Protein AF-0000000081292220 (afdb_homodimer)

Structure (mmCIF, N/CA/C/O backbone):
data_AF-0000000081292220-model_v1
#
loop_
_entity.id
_entity.type
_entity.pdbx_description
1 polymer 'non-specific serine/threonine protein kinase'
#
loop_
_atom_site.group_PDB
_atom_site.id
_atom_site.type_symbol
_atom_site.label_atom_id
_atom_site.label_alt_id
_atom_site.label_comp_id
_atom_site.label_asym_id
_atom_site.label_entity_id
_atom_site.label_seq_id
_atom_site.pdbx_PDB_ins_code
_atom_site.Cartn_x
_atom_site.Cartn_y
_atom_site.Cartn_z
_atom_site.occupancy
_atom_site.B_iso_or_equiv
_atom_site.auth_seq_id
_atom_site.auth_comp_id
_atom_site.auth_asym_id
_atom_site.auth_atom_id
_atom_site.pdbx_PDB_model_num
ATOM 1 N N . MET A 1 1 ? -7.238 47.625 -25.672 1 26.56 1 MET A N 1
ATOM 2 C CA . MET A 1 1 ? -6.543 46.656 -26.547 1 26.56 1 MET A CA 1
ATOM 3 C C . MET A 1 1 ? -5.051 46.625 -26.234 1 26.56 1 MET A C 1
ATOM 5 O O . MET A 1 1 ? -4.406 45.594 -26.391 1 26.56 1 MET A O 1
ATOM 9 N N . ASP A 1 2 ? -4.488 47.875 -25.969 1 30.44 2 ASP A N 1
ATOM 10 C CA . ASP A 1 2 ? -3.078 48.25 -25.922 1 30.44 2 ASP A CA 1
ATOM 11 C C . ASP A 1 2 ? -2.414 47.719 -24.656 1 30.44 2 ASP A C 1
ATOM 13 O O . ASP A 1 2 ? -1.215 47.438 -24.656 1 30.44 2 ASP A O 1
ATOM 17 N N . HIS A 1 3 ? -3.156 47.75 -23.5 1 32.31 3 HIS A N 1
ATOM 18 C CA . HIS A 1 3 ? -2.537 47.469 -22.203 1 32.31 3 HIS A CA 1
ATOM 19 C C . HIS A 1 3 ? -2.23 46 -22.062 1 32.31 3 HIS A C 1
ATOM 21 O O . HIS A 1 3 ? -1.548 45.594 -21.109 1 32.31 3 HIS A O 1
ATOM 27 N N . ARG A 1 4 ? -3.016 45.125 -22.734 1 36.66 4 ARG A N 1
ATOM 28 C CA . ARG A 1 4 ? -2.902 43.656 -22.656 1 36.66 4 ARG A CA 1
ATOM 29 C C . ARG A 1 4 ? -1.646 43.156 -23.375 1 36.66 4 ARG A C 1
ATOM 31 O O . ARG A 1 4 ? -1.146 42.094 -23.078 1 36.66 4 ARG A O 1
ATOM 38 N N . GLU A 1 5 ? -1.181 43.844 -24.422 1 33.72 5 GLU A N 1
ATOM 39 C CA . GLU A 1 5 ? 0 43.469 -25.203 1 33.72 5 GLU A CA 1
ATOM 40 C C . GLU A 1 5 ? 1.273 43.656 -24.375 1 33.72 5 GLU A C 1
ATOM 42 O O . GLU A 1 5 ? 2.205 42.844 -24.5 1 33.72 5 GLU A O 1
ATOM 47 N N . LYS A 1 6 ? 1.284 44.688 -23.547 1 36.56 6 LYS A N 1
ATOM 48 C CA . LYS A 1 6 ? 2.492 45 -22.781 1 36.56 6 LYS A CA 1
ATOM 49 C C . LYS A 1 6 ? 2.754 43.938 -21.719 1 36.56 6 LYS A C 1
ATOM 51 O O . LYS A 1 6 ? 3.904 43.562 -21.469 1 36.56 6 LYS A O 1
ATOM 56 N N . GLU A 1 7 ? 1.639 43.375 -21.203 1 33.91 7 GLU A N 1
ATOM 57 C CA . GLU A 1 7 ? 1.784 42.344 -20.172 1 33.91 7 GLU A CA 1
ATOM 58 C C . GLU A 1 7 ? 2.312 41.031 -20.75 1 33.91 7 GLU A C 1
ATOM 60 O O . GLU A 1 7 ? 3.096 40.344 -20.094 1 33.91 7 GLU A O 1
ATOM 65 N N . SER A 1 8 ? 1.953 40.75 -22.016 1 35.5 8 SER A N 1
ATOM 66 C CA . SER A 1 8 ? 2.424 39.531 -22.656 1 35.5 8 SER A CA 1
ATOM 67 C C . SER A 1 8 ? 3.918 39.594 -22.953 1 35.5 8 SER A C 1
ATOM 69 O O . SER A 1 8 ? 4.637 38.625 -22.766 1 35.5 8 SER A O 1
ATOM 71 N N . ASP A 1 9 ? 4.375 40.781 -23.484 1 32.97 9 ASP A N 1
ATOM 72 C CA . ASP A 1 9 ? 5.789 40.938 -23.828 1 32.97 9 ASP A CA 1
ATOM 73 C C . ASP A 1 9 ? 6.664 40.875 -22.578 1 32.97 9 ASP A C 1
ATOM 75 O O . ASP A 1 9 ? 7.762 40.312 -22.609 1 32.97 9 ASP A O 1
ATOM 79 N N . LEU A 1 10 ? 6.137 41.375 -21.469 1 30.64 10 LEU A N 1
ATOM 80 C CA . LEU A 1 10 ? 6.895 41.344 -20.234 1 30.64 10 LEU A CA 1
ATOM 81 C C . LEU A 1 10 ? 7.023 39.938 -19.703 1 30.64 10 LEU A C 1
ATOM 83 O O . LEU A 1 10 ? 8.094 39.531 -19.234 1 30.64 10 LEU A O 1
ATOM 87 N N . MET A 1 11 ? 6.016 39.125 -19.953 1 32.94 11 MET A N 1
ATOM 88 C CA . MET A 1 11 ? 6.098 37.719 -19.516 1 32.94 11 MET A CA 1
ATOM 89 C C . MET A 1 11 ? 7.098 36.938 -20.359 1 32.94 11 MET A C 1
ATOM 91 O O . MET A 1 11 ? 7.785 36.062 -19.859 1 32.94 11 MET A O 1
ATOM 95 N N . GLN A 1 12 ? 7.156 37.25 -21.703 1 35.12 12 GLN A N 1
ATOM 96 C CA . GLN A 1 12 ? 8.133 36.562 -22.562 1 35.12 12 GLN A CA 1
ATOM 97 C C . GLN A 1 12 ? 9.555 36.969 -22.188 1 35.12 12 GLN A C 1
ATOM 99 O O . GLN A 1 12 ? 10.461 36.125 -22.203 1 35.12 12 GLN A O 1
ATOM 104 N N . PHE A 1 13 ? 9.789 38.25 -21.828 1 30.44 13 PHE A N 1
ATOM 105 C CA . PHE A 1 13 ? 11.117 38.688 -21.422 1 30.44 13 PHE A CA 1
ATOM 106 C C . PHE A 1 13 ? 11.547 38.031 -20.125 1 30.44 13 PHE A C 1
ATOM 108 O O . PHE A 1 13 ? 12.664 37.531 -20.016 1 30.44 13 PHE A O 1
ATOM 115 N N . PHE A 1 14 ? 10.594 37.844 -19.25 1 32.25 14 PHE A N 1
ATOM 116 C CA . PHE A 1 14 ? 11 37.219 -17.984 1 32.25 14 PHE A CA 1
ATOM 117 C C . PHE A 1 14 ? 11.297 35.75 -18.172 1 32.25 14 PHE A C 1
ATOM 119 O O . PHE A 1 14 ? 12.227 35.219 -17.547 1 32.25 14 PHE A O 1
ATOM 126 N N . THR A 1 15 ? 10.656 35.094 -19.094 1 34.84 15 THR A N 1
ATOM 127 C CA . THR A 1 15 ? 11 33.688 -19.375 1 34.84 15 THR A CA 1
ATOM 128 C C . THR A 1 15 ? 12.383 33.594 -20.016 1 34.84 15 THR A C 1
ATOM 130 O O . THR A 1 15 ? 13.148 32.688 -19.719 1 34.84 15 THR A O 1
ATOM 133 N N . SER A 1 16 ? 12.734 34.5 -20.953 1 31.36 16 SER A N 1
ATOM 134 C CA . SER A 1 16 ? 14.039 34.469 -21.594 1 31.36 16 SER A CA 1
ATOM 135 C C . SER A 1 16 ? 15.156 34.781 -20.609 1 31.36 16 SER A C 1
ATOM 137 O O . SER A 1 16 ? 16.25 34.219 -20.688 1 31.36 16 SER A O 1
ATOM 139 N N . VAL A 1 17 ? 14.898 35.75 -19.719 1 32.59 17 VAL A N 1
ATOM 140 C CA . VAL A 1 17 ? 15.93 36.094 -18.75 1 32.59 17 VAL A CA 1
ATOM 141 C C . VAL A 1 17 ? 16.125 34.938 -17.766 1 32.59 17 VAL A C 1
ATOM 143 O O . VAL A 1 17 ? 17.25 34.625 -17.391 1 32.59 17 VAL A O 1
ATOM 146 N N . SER A 1 18 ? 14.992 34.25 -17.469 1 30.91 18 SER A N 1
ATOM 147 C CA . SER A 1 18 ? 15.148 33.094 -16.578 1 30.91 18 SER A CA 1
ATOM 148 C C . SER A 1 18 ? 16 32 -17.219 1 30.91 18 SER A C 1
ATOM 150 O O . SER A 1 18 ? 16.891 31.438 -16.578 1 30.91 18 SER A O 1
ATOM 152 N N . ASP A 1 19 ? 15.812 31.719 -18.453 1 33.75 19 ASP A N 1
ATOM 153 C CA . ASP A 1 19 ? 16.688 30.797 -19.172 1 33.75 19 ASP A CA 1
ATOM 154 C C . ASP A 1 19 ? 18.109 31.312 -19.234 1 33.75 19 ASP A C 1
ATOM 156 O O . ASP A 1 19 ? 19.078 30.547 -19.078 1 33.75 19 ASP A O 1
ATOM 160 N N . PHE A 1 20 ? 18.281 32.625 -19.531 1 30.41 20 PHE A N 1
ATOM 161 C CA . PHE A 1 20 ? 19.609 33.219 -19.625 1 30.41 20 PHE A CA 1
ATOM 162 C C . PHE A 1 20 ? 20.312 33.188 -18.281 1 30.41 20 PHE A C 1
ATOM 164 O O . PHE A 1 20 ? 21.5 32.812 -18.203 1 30.41 20 PHE A O 1
ATOM 171 N N . ILE A 1 21 ? 19.609 33.438 -17.266 1 30.31 21 ILE A N 1
ATOM 172 C CA . ILE A 1 21 ? 20.266 33.438 -15.969 1 30.31 21 ILE A CA 1
ATOM 173 C C . ILE A 1 21 ? 20.672 32 -15.594 1 30.31 21 ILE A C 1
ATOM 175 O O . ILE A 1 21 ? 21.75 31.781 -15.062 1 30.31 21 ILE A O 1
ATOM 179 N N . SER A 1 22 ? 19.922 31.016 -15.969 1 29.17 22 SER A N 1
ATOM 180 C CA . SER A 1 22 ? 20.359 29.641 -15.688 1 29.17 22 SER A CA 1
ATOM 181 C C . SER A 1 22 ? 21.672 29.328 -16.391 1 29.17 22 SER A C 1
ATOM 183 O O . SER A 1 22 ? 22.516 28.609 -15.852 1 29.17 22 SER A O 1
ATOM 185 N N . ASN A 1 23 ? 21.859 29.703 -17.609 1 28.3 23 ASN A N 1
ATOM 186 C CA . ASN A 1 23 ? 23.109 29.422 -18.312 1 28.3 23 ASN A CA 1
ATOM 187 C C . ASN A 1 23 ? 24.25 30.281 -17.781 1 28.3 23 ASN A C 1
ATOM 189 O O . ASN A 1 23 ? 25.406 29.859 -17.844 1 28.3 23 ASN A O 1
ATOM 193 N N . LEU A 1 24 ? 24.031 31.625 -17.672 1 26.72 24 LEU A N 1
ATOM 194 C CA . LEU A 1 24 ? 25.109 32.562 -17.328 1 26.72 24 LEU A CA 1
ATOM 195 C C . LEU A 1 24 ? 25.641 32.281 -15.93 1 26.72 24 LEU A C 1
ATOM 197 O O . LEU A 1 24 ? 26.797 32.562 -15.641 1 26.72 24 LEU A O 1
ATOM 201 N N . PHE A 1 25 ? 24.875 31.75 -15.031 1 27.98 25 PHE A N 1
ATOM 202 C CA . PHE A 1 25 ? 25.422 31.859 -13.688 1 27.98 25 PHE A CA 1
ATOM 203 C C . PHE A 1 25 ? 26.641 30.969 -13.516 1 27.98 25 PHE A C 1
ATOM 205 O O . PHE A 1 25 ? 27.141 30.797 -12.398 1 27.98 25 PHE A O 1
ATOM 212 N N . LEU A 1 26 ? 27.094 30.109 -14.398 1 26.58 26 LEU A N 1
ATOM 213 C CA . LEU A 1 26 ? 28.406 29.562 -14.07 1 26.58 26 LEU A CA 1
ATOM 214 C C . LEU A 1 26 ? 29.453 30.688 -14.023 1 26.58 26 LEU A C 1
ATOM 216 O O . LEU A 1 26 ? 30.359 30.656 -13.195 1 26.58 26 LEU A O 1
ATOM 220 N N . GLY A 1 27 ? 29.828 31.312 -15.266 1 23.42 27 GLY A N 1
ATOM 221 C CA . GLY A 1 27 ? 31.062 32.062 -15.398 1 23.42 27 GLY A CA 1
ATOM 222 C C . GLY A 1 27 ? 31.062 33.344 -14.578 1 23.42 27 GLY A C 1
ATOM 223 O O . GLY A 1 27 ? 31.812 33.469 -13.609 1 23.42 27 GLY A O 1
ATOM 224 N N . MET A 1 28 ? 31.344 34.656 -15.344 1 21.86 28 MET A N 1
ATOM 225 C CA . MET A 1 28 ? 31.844 35.969 -14.938 1 21.86 28 MET A CA 1
ATOM 226 C C . MET A 1 28 ? 30.812 36.719 -14.117 1 21.86 28 MET A C 1
ATOM 228 O O . MET A 1 28 ? 29.656 36.844 -14.531 1 21.86 28 MET A O 1
ATOM 232 N N . PHE A 1 29 ? 30.938 37.125 -12.852 1 27.16 29 PHE A N 1
ATOM 233 C CA . PHE A 1 29 ? 30.234 38.031 -11.953 1 27.16 29 PHE A CA 1
ATOM 234 C C . PHE A 1 29 ? 29.969 39.375 -12.625 1 27.16 29 PHE A C 1
ATOM 236 O O . PHE A 1 29 ? 29.578 40.344 -11.969 1 27.16 29 PHE A O 1
ATOM 243 N N . SER A 1 30 ? 30.156 39.688 -13.93 1 22.14 30 SER A N 1
ATOM 244 C CA . SER A 1 30 ? 30.328 41.156 -13.984 1 22.14 30 SER A CA 1
ATOM 245 C C . SER A 1 30 ? 29.125 41.875 -13.383 1 22.14 30 SER A C 1
ATOM 247 O O . SER A 1 30 ? 29.281 42.75 -12.539 1 22.14 30 SER A O 1
ATOM 249 N N . VAL A 1 31 ? 28.469 42.875 -14.195 1 23.42 31 VAL A N 1
ATOM 250 C CA . VAL A 1 31 ? 28.766 44.312 -14.445 1 23.42 31 VAL A CA 1
ATOM 251 C C . VAL A 1 31 ? 27.953 45.156 -13.484 1 23.42 31 VAL A C 1
ATOM 253 O O . VAL A 1 31 ? 28.516 4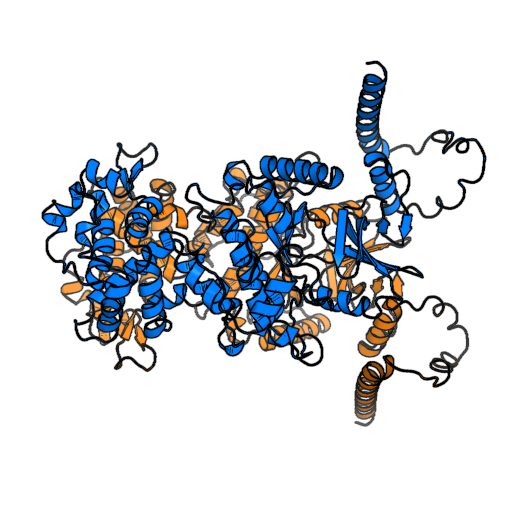6 -12.773 1 23.42 31 VAL A O 1
ATOM 256 N N . ALA A 1 32 ? 27.125 46.219 -13.703 1 23.91 32 ALA A N 1
ATOM 257 C CA . ALA A 1 32 ? 26.469 47.438 -13.273 1 23.91 32 ALA A CA 1
ATOM 258 C C . ALA A 1 32 ? 25.219 47.156 -12.445 1 23.91 32 ALA A C 1
ATOM 260 O O . ALA A 1 32 ? 24.672 46.031 -12.508 1 23.91 32 ALA A O 1
ATOM 261 N N . GLY A 1 33 ? 24.266 47.281 -11.859 1 24.94 33 GLY A N 1
ATOM 262 C CA . GLY A 1 33 ? 23.609 47.25 -10.562 1 24.94 33 GLY A CA 1
ATOM 263 C C . GLY A 1 33 ? 23.281 45.844 -10.086 1 24.94 33 GLY A C 1
ATOM 264 O O . GLY A 1 33 ? 23.516 45.5 -8.922 1 24.94 33 GLY A O 1
ATOM 265 N N . ALA A 1 34 ? 23.016 45.094 -11.477 1 32.56 34 ALA A N 1
ATOM 266 C CA . ALA A 1 34 ? 22.125 45.5 -12.57 1 32.56 34 ALA A CA 1
ATOM 267 C C . ALA A 1 34 ? 21.391 46.781 -12.234 1 32.56 34 ALA A C 1
ATOM 269 O O . ALA A 1 34 ? 20.688 46.844 -11.227 1 32.56 34 ALA A O 1
ATOM 270 N N . LEU A 1 35 ? 21.672 48 -12.289 1 28.27 35 LEU A N 1
ATOM 271 C CA . LEU A 1 35 ? 22.141 49.312 -11.867 1 28.27 35 LEU A CA 1
ATOM 272 C C . LEU A 1 35 ? 21.203 49.906 -10.836 1 28.27 35 LEU A C 1
ATOM 274 O O . LEU A 1 35 ? 21.656 50.469 -9.828 1 28.27 35 LEU A O 1
ATOM 278 N N . LEU A 1 36 ? 19.828 49.875 -10.516 1 25.78 36 LEU A N 1
ATOM 279 C CA . LEU A 1 36 ? 18.984 50.844 -9.805 1 25.78 36 LEU A CA 1
ATOM 280 C C . LEU A 1 36 ? 18.219 50.156 -8.688 1 25.78 36 LEU A C 1
ATOM 282 O O . LEU A 1 36 ? 18.062 50.719 -7.598 1 25.78 36 LEU A O 1
ATOM 286 N N . MET A 1 37 ? 17.781 48.875 -8.383 1 29.89 37 MET A N 1
ATOM 287 C CA . MET A 1 37 ? 18.047 48.062 -7.191 1 29.89 37 MET A CA 1
ATOM 288 C C . MET A 1 37 ? 19.5 47.594 -7.156 1 29.89 37 MET A C 1
ATOM 290 O O . MET A 1 37 ? 19.938 46.969 -6.184 1 29.89 37 MET A O 1
ATOM 294 N N . TYR A 1 38 ? 19.891 48.562 -7.852 1 30.16 38 TYR A N 1
ATOM 295 C CA . TYR A 1 38 ? 20.672 49.594 -8.508 1 30.16 38 TYR A CA 1
ATOM 296 C C . TYR A 1 38 ? 20.109 50.969 -8.172 1 30.16 38 TYR A C 1
ATOM 298 O O . TYR A 1 38 ? 20.859 51.875 -7.762 1 30.16 38 TYR A O 1
ATOM 306 N N . GLN A 1 39 ? 19.203 52 -8.641 1 28.3 39 GLN A N 1
ATOM 307 C CA . GLN A 1 39 ? 18.938 53.406 -8.328 1 28.3 39 GLN A CA 1
ATOM 308 C C . GLN A 1 39 ? 17.922 53.531 -7.203 1 28.3 39 GLN A C 1
ATOM 310 O O . GLN A 1 39 ? 18.062 54.375 -6.316 1 28.3 39 GLN A O 1
ATOM 315 N N . GLY A 1 40 ? 16.906 53.281 -6.605 1 25.84 40 GLY A N 1
ATOM 316 C CA . GLY A 1 40 ? 16.781 53.531 -5.18 1 25.84 40 GLY A CA 1
ATOM 317 C C . GLY A 1 40 ? 17.547 52.531 -4.32 1 25.84 40 GLY A C 1
ATOM 318 O O . GLY A 1 40 ? 18.172 52.938 -3.332 1 25.84 40 GLY A O 1
ATOM 319 N N . TYR A 1 41 ? 17.312 51.562 -5.133 1 31.58 41 TYR A N 1
ATOM 320 C CA . TYR A 1 41 ? 16.406 51.875 -6.227 1 31.58 41 TYR A CA 1
ATOM 321 C C . TYR A 1 41 ? 15.844 53.281 -6.098 1 31.58 41 TYR A C 1
ATOM 323 O O . TYR A 1 41 ? 15.297 53.656 -5.059 1 31.58 41 TYR A O 1
ATOM 331 N N . VAL A 1 42 ? 15.406 54.375 -6.793 1 28.08 42 VAL A N 1
ATOM 332 C CA . VAL A 1 42 ? 15.656 55.781 -6.965 1 28.08 42 VAL A CA 1
ATOM 333 C C . VAL A 1 42 ? 15.406 56.531 -5.652 1 28.08 42 VAL A C 1
ATOM 335 O O . VAL A 1 42 ? 16.156 57.438 -5.289 1 28.08 42 VAL A O 1
ATOM 338 N N . ASN A 1 43 ? 14.445 56.656 -4.891 1 28.66 43 ASN A N 1
ATOM 339 C CA . ASN A 1 43 ? 14.234 57.812 -4.027 1 28.66 43 ASN A CA 1
ATOM 340 C C . ASN A 1 43 ? 14.5 57.469 -2.562 1 28.66 43 ASN A C 1
ATOM 342 O O . ASN A 1 43 ? 13.977 58.125 -1.665 1 28.66 43 ASN A O 1
ATOM 346 N N . GLY A 1 44 ? 15.578 56.531 -1.897 1 27.7 44 GLY A N 1
ATOM 347 C CA . GLY A 1 44 ? 16.578 56.438 -0.856 1 27.7 44 GLY A CA 1
ATOM 348 C C . GLY A 1 44 ? 16.547 55.125 -0.107 1 27.7 44 GLY A C 1
ATOM 349 O O . GLY A 1 44 ? 17.594 54.5 0.123 1 27.7 44 GLY A O 1
ATOM 350 N N . LYS A 1 45 ? 15.766 54.5 0.977 1 27.55 45 LYS A N 1
ATOM 351 C CA . LYS A 1 45 ? 16.281 53.688 2.094 1 27.55 45 LYS A CA 1
ATOM 352 C C . LYS A 1 45 ? 16.156 52.219 1.808 1 27.55 45 LYS A C 1
ATOM 354 O O . LYS A 1 45 ? 15.133 51.594 2.094 1 27.55 45 LYS A O 1
ATOM 359 N N . VAL A 1 46 ? 16.469 51.438 0.826 1 28.31 46 VAL A N 1
ATOM 360 C CA . VAL A 1 46 ? 16.375 50.031 0.429 1 28.31 46 VAL A CA 1
ATOM 361 C C . VAL A 1 46 ? 17.422 49.219 1.186 1 28.31 46 VAL A C 1
ATOM 363 O O . VAL A 1 46 ? 17.719 48.094 0.809 1 28.31 46 VAL A O 1
ATOM 366 N N . MET A 1 47 ? 18.281 49.594 2.227 1 25.66 47 MET A N 1
ATOM 367 C CA . MET A 1 47 ? 19.625 49.156 2.615 1 25.66 47 MET A CA 1
ATOM 368 C C . MET A 1 47 ? 19.641 47.688 2.941 1 25.66 47 MET A C 1
ATOM 370 O O . MET A 1 47 ? 20.516 46.938 2.488 1 25.66 47 MET A O 1
ATOM 374 N N . ASP A 1 48 ? 19.125 47.062 4.105 1 25.41 48 ASP A N 1
ATOM 375 C CA . ASP A 1 48 ? 19.828 46.156 5.016 1 25.41 48 ASP A CA 1
ATOM 376 C C . ASP A 1 48 ? 19.641 44.719 4.598 1 25.41 48 ASP A C 1
ATOM 378 O O . ASP A 1 48 ? 20.109 43.812 5.285 1 25.41 48 ASP A O 1
ATOM 382 N N . PHE A 1 49 ? 18.906 44.312 3.652 1 26.77 49 PHE A N 1
ATOM 383 C CA . PHE A 1 49 ? 18.594 42.906 3.5 1 26.77 49 PHE A CA 1
ATOM 384 C C . PHE A 1 49 ? 19.734 42.188 2.779 1 26.77 49 PHE A C 1
ATOM 386 O O . PHE A 1 49 ? 19.609 41 2.484 1 26.77 49 PHE A O 1
ATOM 393 N N . VAL A 1 50 ? 20.766 42.781 2.174 1 28.52 50 VAL A N 1
ATOM 394 C CA . VAL A 1 50 ? 21.719 42.25 1.203 1 28.52 50 VAL A CA 1
ATOM 395 C C . VAL A 1 50 ? 22.719 41.344 1.905 1 28.52 50 VAL A C 1
ATOM 397 O O . VAL A 1 50 ? 23.641 40.812 1.279 1 28.52 50 VAL A O 1
ATOM 400 N N . SER A 1 51 ? 22.891 41.5 3.164 1 27.66 51 SER A N 1
ATOM 401 C CA . SER A 1 51 ? 24.172 40.938 3.562 1 27.66 51 SER A CA 1
ATOM 402 C C . SER A 1 51 ? 24.266 39.469 3.184 1 27.66 51 SER A C 1
ATOM 404 O O . SER A 1 51 ? 25.328 39 2.732 1 27.66 51 SER A O 1
ATOM 406 N N . GLY A 1 52 ? 23.578 38.375 3.883 1 27.69 52 GLY A N 1
ATOM 407 C CA . GLY A 1 52 ? 23.859 36.969 3.846 1 27.69 52 GLY A CA 1
ATOM 408 C C . GLY A 1 52 ? 23.094 36.219 2.766 1 27.69 52 GLY A C 1
ATOM 409 O O . GLY A 1 52 ? 22.047 35.625 3.037 1 27.69 52 GLY A O 1
ATOM 410 N N . LEU A 1 53 ? 23.141 36.531 1.509 1 30.11 53 LEU A N 1
ATOM 411 C CA . LEU A 1 53 ? 22.5 35.969 0.317 1 30.11 53 LEU A CA 1
ATOM 412 C C . LEU A 1 53 ? 22.734 34.469 0.221 1 30.11 53 LEU A C 1
ATOM 414 O O . LEU A 1 53 ? 23.844 34.031 -0.067 1 30.11 53 LEU A O 1
ATOM 418 N N . THR A 1 54 ? 22.281 33.688 1.186 1 33.09 54 THR A N 1
ATOM 419 C CA . THR A 1 54 ? 22.359 32.25 1.028 1 33.09 54 THR A CA 1
ATOM 420 C C . THR A 1 54 ? 21.422 31.781 -0.092 1 33.09 54 THR A C 1
ATOM 422 O O . THR A 1 54 ? 20.594 32.562 -0.577 1 33.09 54 THR A O 1
ATOM 425 N N . CYS A 1 55 ? 21.781 30.672 -0.754 1 34.94 55 CYS A N 1
ATOM 426 C CA . CYS A 1 55 ? 21 29.984 -1.78 1 34.94 55 CYS A CA 1
ATOM 427 C C . CYS A 1 55 ? 19.516 30.094 -1.493 1 34.94 55 CYS A C 1
ATOM 429 O O . CYS A 1 55 ? 18.703 30.25 -2.414 1 34.94 55 CYS A O 1
ATOM 431 N N . SER A 1 56 ? 19.172 30.141 -0.308 1 38.12 56 SER A N 1
ATOM 432 C CA . SER A 1 56 ? 17.766 30.312 0.045 1 38.12 56 SER A CA 1
ATOM 433 C C . SER A 1 56 ? 17.234 31.672 -0.409 1 38.12 56 SER A C 1
ATOM 435 O O . SER A 1 56 ? 16.062 31.781 -0.8 1 38.12 56 SER A O 1
ATOM 437 N N . THR A 1 57 ? 18.156 32.656 -0.432 1 39.12 57 THR A N 1
ATOM 438 C CA . THR A 1 57 ? 17.75 34 -0.812 1 39.12 57 THR A CA 1
ATOM 439 C C . THR A 1 57 ? 17.438 34.062 -2.305 1 39.12 57 THR A C 1
ATOM 441 O O . THR A 1 57 ? 16.484 34.75 -2.717 1 39.12 57 THR A O 1
ATOM 444 N N . LEU A 1 58 ? 18.234 33.312 -2.973 1 39 58 LEU A N 1
ATOM 445 C CA . LEU A 1 58 ? 18.031 33.344 -4.418 1 39 58 LEU A CA 1
ATOM 446 C C . LEU A 1 58 ? 16.703 32.688 -4.789 1 39 58 LEU A C 1
ATOM 448 O O . LEU A 1 58 ? 15.969 33.188 -5.645 1 39 58 LEU A O 1
ATOM 452 N N . VAL A 1 59 ? 16.438 31.578 -4.172 1 40.03 59 VAL A N 1
ATOM 453 C CA . VAL A 1 59 ? 15.18 30.906 -4.434 1 40.03 59 VAL A CA 1
ATOM 454 C C . VAL A 1 59 ? 14.016 31.844 -4.117 1 40.03 59 VAL A C 1
ATOM 456 O O . VAL A 1 59 ? 13.047 31.922 -4.879 1 40.03 59 VAL A O 1
ATOM 459 N N . ALA A 1 60 ? 14.297 32.625 -3.139 1 40.56 60 ALA A N 1
ATOM 460 C CA . ALA A 1 60 ? 13.273 33.594 -2.73 1 40.56 60 ALA A CA 1
ATOM 461 C C . ALA A 1 60 ? 13.078 34.688 -3.789 1 40.56 60 ALA A C 1
ATOM 463 O O . ALA A 1 60 ? 11.945 35.062 -4.102 1 40.56 60 ALA A O 1
ATOM 464 N N . VAL A 1 61 ? 14.172 35.062 -4.32 1 41.59 61 VAL A N 1
ATOM 465 C CA . VAL A 1 61 ? 14.117 36.125 -5.309 1 41.59 61 VAL A CA 1
ATOM 466 C C . VAL A 1 61 ? 13.383 35.656 -6.555 1 41.59 61 VAL A C 1
ATOM 468 O O . VAL A 1 61 ? 12.539 36.344 -7.102 1 41.59 61 VAL A O 1
ATOM 471 N N . VAL A 1 62 ? 13.742 34.469 -6.926 1 41.47 62 VAL A N 1
ATOM 472 C CA . VAL A 1 62 ? 13.133 33.938 -8.133 1 41.47 62 VAL A CA 1
ATOM 473 C C . VAL A 1 62 ? 11.633 33.75 -7.91 1 41.47 62 VAL A C 1
ATOM 475 O O . VAL A 1 62 ? 10.82 34.062 -8.789 1 41.47 62 VAL A O 1
ATOM 478 N N . TYR A 1 63 ? 11.367 33.25 -6.836 1 39.56 63 TYR A N 1
ATOM 479 C CA . TYR A 1 63 ? 9.961 33.031 -6.535 1 39.56 63 TYR A CA 1
ATOM 480 C C . TYR A 1 63 ? 9.211 34.344 -6.461 1 39.56 63 TYR A C 1
ATOM 482 O O . TYR A 1 63 ? 8.086 34.469 -6.949 1 39.56 63 TYR A O 1
ATOM 490 N N . ILE A 1 64 ? 9.914 35.344 -5.891 1 41.97 64 ILE A N 1
ATOM 491 C CA . ILE A 1 64 ? 9.32 36.688 -5.797 1 41.97 64 ILE A CA 1
ATOM 492 C C . ILE A 1 64 ? 9.086 37.25 -7.199 1 41.97 64 ILE A C 1
ATOM 494 O O . ILE A 1 64 ? 8.031 37.812 -7.477 1 41.97 64 ILE A O 1
ATOM 498 N N . ALA A 1 65 ? 10.039 37.062 -7.91 1 40.16 65 ALA A N 1
ATOM 499 C CA . ALA A 1 65 ? 9.93 37.562 -9.281 1 40.16 65 ALA A CA 1
ATOM 500 C C . ALA A 1 65 ? 8.844 36.844 -10.055 1 40.16 65 ALA A C 1
ATOM 502 O O . ALA A 1 65 ? 8.078 37.438 -10.797 1 40.16 65 ALA A O 1
ATOM 503 N N . LYS A 1 66 ? 8.938 35.594 -9.898 1 38.84 66 LYS A N 1
ATOM 504 C CA . LYS A 1 66 ? 8.023 34.781 -10.68 1 38.84 66 LYS A CA 1
ATOM 505 C C . LYS A 1 66 ? 6.586 34.938 -10.203 1 38.84 66 LYS A C 1
ATOM 507 O O . LYS A 1 66 ? 5.656 34.938 -11.016 1 38.84 66 LYS A O 1
ATOM 512 N N . TYR A 1 67 ? 6.434 34.906 -8.977 1 41.59 67 TYR A N 1
ATOM 513 C CA . TYR A 1 67 ? 5.062 34.906 -8.484 1 41.59 67 TYR A CA 1
ATOM 514 C C . TYR A 1 67 ? 4.641 36.312 -8.07 1 41.59 67 TYR A C 1
ATOM 516 O O . TYR A 1 67 ? 3.551 36.5 -7.527 1 41.59 67 TYR A O 1
ATOM 524 N N . GLY A 1 68 ? 5.367 37.469 -8.617 1 38.69 68 GLY A N 1
ATOM 525 C CA . GLY A 1 68 ? 4.965 38.844 -8.344 1 38.69 68 GLY A CA 1
ATOM 526 C C . GLY A 1 68 ? 4.91 39.156 -6.863 1 38.69 68 GLY A C 1
ATOM 527 O O . GLY A 1 68 ? 4.109 40 -6.434 1 38.69 68 GLY A O 1
ATOM 528 N N . TRP A 1 69 ? 5.668 38.5 -6.16 1 43.16 69 TRP A N 1
ATOM 529 C CA . TRP A 1 69 ? 5.551 38.656 -4.715 1 43.16 69 TRP A CA 1
ATOM 530 C C . TRP A 1 69 ? 5.934 40.062 -4.285 1 43.16 69 TRP A C 1
ATOM 532 O O . TRP A 1 69 ? 7.105 40.438 -4.352 1 43.16 69 TRP A O 1
ATOM 542 N N . ASN A 1 70 ? 5.273 41.094 -4.602 1 42.97 70 ASN A N 1
ATOM 543 C CA . ASN A 1 70 ? 5.504 42.469 -4.184 1 42.97 70 ASN A CA 1
ATOM 544 C C . ASN A 1 70 ? 5.676 42.562 -2.67 1 42.97 70 ASN A C 1
ATOM 546 O O . ASN A 1 70 ? 6.359 43.469 -2.178 1 42.97 70 ASN A O 1
ATOM 550 N N . ARG A 1 71 ? 4.93 41.812 -1.779 1 56.47 71 ARG A N 1
ATOM 551 C CA . ARG A 1 71 ? 4.879 42.125 -0.358 1 56.47 71 ARG A CA 1
ATOM 552 C C . ARG A 1 71 ? 5.117 40.906 0.497 1 56.47 71 ARG A C 1
ATOM 554 O O . ARG A 1 71 ? 4.172 40.312 1.017 1 56.47 71 ARG A O 1
ATOM 561 N N . GLY A 1 72 ? 6.281 40.031 0.261 1 70.44 72 GLY A N 1
ATOM 562 C CA . GLY A 1 72 ? 6.566 38.938 1.149 1 70.44 72 GLY A CA 1
ATOM 563 C C . GLY A 1 72 ? 7.586 39.281 2.219 1 70.44 72 GLY A C 1
ATOM 564 O O . GLY A 1 72 ? 8.125 40.375 2.246 1 70.44 72 GLY A O 1
ATOM 565 N N . ARG A 1 73 ? 7.527 38.531 3.344 1 81.62 73 ARG A N 1
ATOM 566 C CA . ARG A 1 73 ? 8.445 38.719 4.465 1 81.62 73 ARG A CA 1
ATOM 567 C C . ARG A 1 73 ? 9.266 37.438 4.699 1 81.62 73 ARG A C 1
ATOM 569 O O . ARG A 1 73 ? 8.773 36.344 4.473 1 81.62 73 ARG A O 1
ATOM 576 N N . ARG A 1 74 ? 10.469 37.625 5.027 1 84.25 74 ARG A N 1
ATOM 577 C CA . ARG A 1 74 ? 11.328 36.5 5.395 1 84.25 74 ARG A CA 1
ATOM 578 C C . ARG A 1 74 ? 11.367 36.312 6.91 1 84.25 74 ARG A C 1
ATOM 580 O O . ARG A 1 74 ? 11.562 37.281 7.652 1 84.25 74 ARG A O 1
ATOM 587 N N . ILE A 1 75 ? 11.125 35.156 7.328 1 88.69 75 ILE A N 1
ATOM 588 C CA . ILE A 1 75 ? 11.234 34.75 8.727 1 88.69 75 ILE A CA 1
ATOM 589 C C . ILE A 1 75 ? 12.109 33.531 8.836 1 88.69 75 ILE A C 1
ATOM 591 O O . ILE A 1 75 ? 11.656 32.406 8.578 1 88.69 75 ILE A O 1
ATOM 595 N N . GLY A 1 76 ? 13.336 33.719 9.297 1 82.12 76 GLY A N 1
ATOM 596 C CA . GLY A 1 76 ? 14.266 32.594 9.25 1 82.12 76 GLY A CA 1
ATOM 597 C C . GLY A 1 76 ? 14.422 32 7.852 1 82.12 76 GLY A C 1
ATOM 598 O O . GLY A 1 76 ? 14.758 32.719 6.91 1 82.12 76 GLY A O 1
ATOM 599 N N . LYS A 1 77 ? 14.078 30.734 7.676 1 84.38 77 LYS A N 1
ATOM 600 C CA . LYS A 1 77 ? 14.195 30.062 6.387 1 84.38 77 LYS A CA 1
ATOM 601 C C . LYS A 1 77 ? 12.914 30.203 5.574 1 84.38 77 LYS A C 1
ATOM 603 O O . LYS A 1 77 ? 12.859 29.797 4.41 1 84.38 77 LYS A O 1
ATOM 608 N N . LEU A 1 78 ? 11.969 30.75 6.148 1 90.75 78 LEU A N 1
ATOM 609 C CA . LEU A 1 78 ? 10.648 30.844 5.535 1 90.75 78 LEU A CA 1
ATOM 610 C C . LEU A 1 78 ? 10.492 32.125 4.742 1 90.75 78 LEU A C 1
ATOM 612 O O . LEU A 1 78 ? 10.812 33.219 5.246 1 90.75 78 LEU A O 1
ATOM 616 N N . LEU A 1 79 ? 10.172 31.984 3.506 1 90.62 79 LEU A N 1
ATOM 617 C CA . LEU A 1 79 ? 9.672 33.094 2.709 1 90.62 79 LEU A CA 1
ATOM 618 C C . LEU A 1 79 ? 8.148 33.062 2.643 1 90.62 79 LEU A C 1
ATOM 620 O O . LEU A 1 79 ? 7.562 32.156 2.029 1 90.62 79 LEU A O 1
ATOM 624 N N . LEU A 1 80 ? 7.531 34 3.297 1 91.69 80 LEU A N 1
ATOM 625 C CA . LEU A 1 80 ? 6.078 34.062 3.404 1 91.69 80 LEU A CA 1
ATOM 626 C C . LEU A 1 80 ? 5.496 35.031 2.404 1 91.69 80 LEU A C 1
ATOM 628 O O . LEU A 1 80 ? 5.973 36.188 2.297 1 91.69 80 LEU A O 1
ATOM 632 N N . THR A 1 81 ? 4.504 34.594 1.653 1 88.88 81 THR A N 1
ATOM 633 C CA . THR A 1 81 ? 3.816 35.5 0.738 1 88.88 81 THR A CA 1
ATOM 634 C C . THR A 1 81 ? 2.541 36.031 1.372 1 88.88 81 THR A C 1
ATOM 636 O O . THR A 1 81 ? 2.172 35.625 2.48 1 88.88 81 THR A O 1
ATOM 639 N N . THR A 1 82 ? 1.893 37 0.708 1 85.25 82 THR A N 1
ATOM 640 C CA . THR A 1 82 ? 0.657 37.562 1.224 1 85.25 82 THR A CA 1
ATOM 641 C C . THR A 1 82 ? -0.559 36.844 0.647 1 85.25 82 THR A C 1
ATOM 643 O O . THR A 1 82 ? -1.699 37.188 0.958 1 85.25 82 THR A O 1
ATOM 646 N N . LYS A 1 83 ? -0.26 35.875 -0.126 1 86.06 83 LYS A N 1
ATOM 647 C CA . LYS A 1 83 ? -1.364 35.125 -0.748 1 86.06 83 LYS A CA 1
ATOM 648 C C . LYS A 1 83 ? -1.997 34.156 0.233 1 86.06 83 LYS A C 1
ATOM 650 O O . LYS A 1 83 ? -1.369 33.156 0.624 1 86.06 83 LYS A O 1
ATOM 655 N N . GLU A 1 84 ? -3.248 34.469 0.571 1 87.31 84 GLU A N 1
ATOM 656 C CA . GLU A 1 84 ? -4 33.562 1.429 1 87.31 84 GLU A CA 1
ATOM 657 C C . GLU A 1 84 ? -4.504 32.344 0.644 1 87.31 84 GLU A C 1
ATOM 659 O O . GLU A 1 84 ? -5.105 32.5 -0.421 1 87.31 84 GLU A O 1
ATOM 664 N N . ILE A 1 85 ? -4.27 31.172 1.166 1 87 85 ILE A N 1
ATOM 665 C CA . ILE A 1 85 ? -4.684 29.984 0.422 1 87 85 ILE A CA 1
ATOM 666 C C . ILE A 1 85 ? -5.668 29.156 1.258 1 87 85 ILE A C 1
ATOM 668 O O . ILE A 1 85 ? -6.168 28.125 0.806 1 87 85 ILE A O 1
ATOM 672 N N . GLY A 1 86 ? -5.891 29.562 2.438 1 83.31 86 GLY A N 1
ATOM 673 C CA . GLY A 1 86 ? -6.852 28.844 3.258 1 83.31 86 GLY A CA 1
ATOM 674 C C . GLY A 1 86 ? -7.043 29.453 4.633 1 83.31 86 GLY A C 1
ATOM 675 O O . GLY A 1 86 ? -6.395 30.453 4.973 1 83.31 86 GLY A O 1
ATOM 676 N N . LYS A 1 87 ? -8.039 28.922 5.227 1 77.62 87 LYS A N 1
ATOM 677 C CA . LYS A 1 87 ? -8.305 29.266 6.617 1 77.62 87 LYS A CA 1
ATOM 678 C C . LYS A 1 87 ? -8.227 28.047 7.52 1 77.62 87 LYS A C 1
ATOM 680 O O . LYS A 1 87 ? -8.57 26.938 7.102 1 77.62 87 LYS A O 1
ATOM 685 N N . GLY A 1 88 ? -7.488 28.234 8.609 1 67.31 88 GLY A N 1
ATOM 686 C CA . GLY A 1 88 ? -7.391 27.125 9.539 1 67.31 88 GLY A CA 1
ATOM 687 C C . GLY A 1 88 ? -8.406 27.188 10.664 1 67.31 88 GLY A C 1
ATOM 688 O O . GLY A 1 88 ? -9.258 28.078 10.68 1 67.31 88 GLY A O 1
ATOM 689 N N . GLY A 1 89 ? -8.289 26.109 11.484 1 62.09 89 GLY A N 1
ATOM 690 C CA . GLY A 1 89 ? -9.078 26.094 12.703 1 62.09 89 GLY A CA 1
ATOM 691 C C . GLY A 1 89 ? -8.742 27.25 13.641 1 62.09 89 GLY A C 1
ATOM 692 O O . GLY A 1 89 ? -7.676 27.859 13.523 1 62.09 89 GLY A O 1
ATOM 693 N N . ASN A 1 90 ? -9.633 27.812 14.414 1 61.44 90 ASN A N 1
ATOM 694 C CA . ASN A 1 90 ? -9.461 28.844 15.438 1 61.44 90 ASN A CA 1
ATOM 695 C C . ASN A 1 90 ? -9.172 30.203 14.82 1 61.44 90 ASN A C 1
ATOM 697 O O . ASN A 1 90 ? -8.453 31.016 15.414 1 61.44 90 ASN A O 1
ATOM 701 N N . GLY A 1 91 ? -9.406 30.266 13.531 1 65.06 91 GLY A N 1
ATOM 702 C CA . GLY A 1 91 ? -9.297 31.562 12.898 1 65.06 91 GLY A CA 1
ATOM 703 C C . GLY A 1 91 ? -7.926 31.828 12.312 1 65.06 91 GLY A C 1
ATOM 704 O O . GLY A 1 91 ? -7.645 32.938 11.852 1 65.06 91 GLY A O 1
ATOM 705 N N . SER A 1 92 ? -7.105 30.828 12.312 1 77.75 92 SER A N 1
ATOM 706 C CA . SER A 1 92 ? -5.793 31.031 11.711 1 77.75 92 SER A CA 1
ATOM 707 C C . SER A 1 92 ? -5.887 31.125 10.195 1 77.75 92 SER A C 1
ATOM 709 O O . SER A 1 92 ? -6.859 30.656 9.602 1 77.75 92 SER A O 1
ATOM 711 N N . VAL A 1 93 ? -4.945 31.844 9.633 1 86.12 93 VAL A N 1
ATOM 712 C CA . VAL A 1 93 ? -4.887 32.031 8.18 1 86.12 93 VAL A CA 1
ATOM 713 C C . VAL A 1 93 ? -3.703 31.234 7.617 1 86.12 93 VAL A C 1
ATOM 715 O O . VAL A 1 93 ? -2.654 31.125 8.258 1 86.12 93 VAL A O 1
ATOM 718 N N . VAL A 1 94 ? -3.949 30.672 6.492 1 92.5 94 VAL A N 1
ATOM 719 C CA . VAL A 1 94 ? -2.895 29.922 5.824 1 92.5 94 VAL A CA 1
ATOM 720 C C . VAL A 1 94 ? -2.416 30.672 4.59 1 92.5 94 VAL A C 1
ATOM 722 O O . VAL A 1 94 ? -3.221 31.047 3.732 1 92.5 94 VAL A O 1
ATOM 725 N N . TYR A 1 95 ? -1.125 30.891 4.531 1 92.44 95 TYR A N 1
ATOM 726 C CA . TYR A 1 95 ? -0.517 31.609 3.424 1 92.44 95 TYR A CA 1
ATOM 727 C C . TYR A 1 95 ? 0.373 30.688 2.594 1 92.44 95 TYR A C 1
ATOM 729 O O . TYR A 1 95 ? 0.739 29.609 3.039 1 92.44 95 TYR A O 1
ATOM 737 N N . GLU A 1 96 ? 0.601 31.125 1.396 1 92.56 96 GLU A N 1
ATOM 738 C CA . GLU A 1 96 ? 1.602 30.453 0.569 1 92.56 96 GLU A CA 1
ATOM 739 C C . GLU A 1 96 ? 3.014 30.875 0.965 1 92.56 96 GLU A C 1
ATOM 741 O O . GLU A 1 96 ? 3.236 32.031 1.366 1 92.56 96 GLU A O 1
ATOM 746 N N . GLY A 1 97 ? 3.941 29.953 0.912 1 93.5 97 GLY A N 1
ATOM 747 C CA . GLY A 1 97 ? 5.324 30.266 1.219 1 93.5 97 GLY A CA 1
ATOM 748 C C . GLY A 1 97 ? 6.316 29.281 0.647 1 93.5 97 GLY A C 1
ATOM 749 O O . GLY A 1 97 ? 5.926 28.344 -0.057 1 93.5 97 GLY A O 1
ATOM 750 N N . ILE A 1 98 ? 7.57 29.594 0.816 1 91.88 98 ILE A N 1
ATOM 751 C CA . ILE A 1 98 ? 8.672 28.703 0.457 1 91.88 98 ILE A CA 1
ATOM 752 C C . ILE A 1 98 ? 9.547 28.438 1.682 1 91.88 98 ILE A C 1
ATOM 754 O O . ILE A 1 98 ? 9.945 29.375 2.377 1 91.88 98 ILE A O 1
ATOM 758 N N . TYR A 1 99 ? 9.773 27.266 2.006 1 91.5 99 TYR A N 1
ATOM 759 C CA . TYR A 1 99 ? 10.656 26.844 3.084 1 91.5 99 TYR A CA 1
ATOM 760 C C . TYR A 1 99 ? 11.797 25.984 2.553 1 91.5 99 TYR A C 1
ATOM 762 O O . TYR A 1 99 ? 11.562 24.859 2.102 1 91.5 99 TYR A O 1
ATOM 770 N N . GLY A 1 100 ? 12.969 26.547 2.604 1 80.56 100 GLY A N 1
ATOM 771 C CA . GLY A 1 100 ? 14.047 25.859 1.903 1 80.56 100 GLY A CA 1
ATOM 772 C C . GLY A 1 100 ? 13.82 25.781 0.406 1 80.56 100 GLY A C 1
ATOM 773 O O . GLY A 1 100 ? 13.781 26.797 -0.282 1 80.56 100 GLY A O 1
ATOM 774 N N . TYR A 1 101 ? 13.625 24.516 -0.053 1 80.56 101 TYR A N 1
ATOM 775 C CA . TYR A 1 101 ? 13.43 24.297 -1.482 1 80.56 101 TYR A CA 1
ATOM 776 C C . TYR A 1 101 ? 12.016 23.828 -1.778 1 80.56 101 TYR A C 1
ATOM 778 O O . TYR A 1 101 ? 11.734 23.328 -2.873 1 80.56 101 TYR A O 1
ATOM 786 N N . ARG A 1 102 ? 11.164 24.047 -0.792 1 88.94 102 ARG A N 1
ATOM 787 C CA . ARG A 1 102 ? 9.82 23.5 -0.937 1 88.94 102 ARG A CA 1
ATOM 788 C C . ARG A 1 102 ? 8.766 24.594 -0.887 1 88.94 102 ARG A C 1
ATOM 790 O O . ARG A 1 102 ? 8.852 25.516 -0.071 1 88.94 102 ARG A O 1
ATOM 797 N N . GLN A 1 103 ? 7.852 24.469 -1.854 1 90.12 103 GLN A N 1
ATOM 798 C CA . GLN A 1 103 ? 6.625 25.234 -1.672 1 90.12 103 GLN A CA 1
ATOM 799 C C . GLN A 1 103 ? 5.793 24.688 -0.519 1 90.12 103 GLN A C 1
ATOM 801 O O . GLN A 1 103 ? 5.625 23.469 -0.396 1 90.12 103 GLN A O 1
ATOM 806 N N . VAL A 1 104 ? 5.359 25.594 0.365 1 95.06 104 VAL A N 1
ATOM 807 C CA . VAL A 1 104 ? 4.668 25.125 1.561 1 95.06 104 VAL A CA 1
ATOM 808 C C . VAL A 1 104 ? 3.402 25.953 1.783 1 95.06 104 VAL A C 1
ATOM 810 O O . VAL A 1 104 ? 3.262 27.047 1.233 1 95.06 104 VAL A O 1
ATOM 813 N N . ALA A 1 105 ? 2.432 25.375 2.449 1 95.5 105 ALA A N 1
ATOM 814 C CA . ALA A 1 105 ? 1.324 26.094 3.082 1 95.5 105 ALA A CA 1
ATOM 815 C C . ALA A 1 105 ? 1.682 26.5 4.508 1 95.5 105 ALA A C 1
ATOM 817 O O . ALA A 1 105 ? 2.074 25.672 5.324 1 95.5 105 ALA A O 1
ATOM 818 N N . VAL A 1 106 ? 1.537 27.781 4.805 1 95.56 106 VAL A N 1
ATOM 819 C CA . VAL A 1 106 ? 2.025 28.281 6.086 1 95.56 106 VAL A CA 1
ATOM 820 C C . VAL A 1 106 ? 0.843 28.672 6.969 1 95.56 106 VAL A C 1
ATOM 822 O O . VAL A 1 106 ? 0.162 29.672 6.703 1 95.56 106 VAL A O 1
ATOM 825 N N . LYS A 1 107 ? 0.628 27.938 7.977 1 92.81 107 LYS A N 1
ATOM 826 C CA . LYS A 1 107 ? -0.368 28.281 8.992 1 92.81 107 LYS A CA 1
ATOM 827 C C . LYS A 1 107 ? 0.208 29.234 10.023 1 92.81 107 LYS A C 1
ATOM 829 O O . LYS A 1 107 ? 1.165 28.906 10.727 1 92.81 107 LYS A O 1
ATOM 834 N N . CYS A 1 108 ? -0.35 30.375 10.102 1 91.81 108 CYS A N 1
ATOM 835 C CA . CYS A 1 108 ? 0.098 31.391 11.047 1 91.81 108 CYS A CA 1
ATOM 836 C C . CYS A 1 108 ? -0.727 31.344 12.328 1 91.81 108 CYS A C 1
ATOM 838 O O . CYS A 1 108 ? -1.921 31.656 12.312 1 91.81 108 CYS A O 1
ATOM 840 N N . VAL A 1 109 ? -0.058 31.031 13.391 1 89.19 109 VAL A N 1
ATOM 841 C CA . VAL A 1 109 ? -0.756 30.859 14.664 1 89.19 109 VAL A CA 1
ATOM 842 C C . VAL A 1 109 ? -0.305 31.938 15.648 1 89.19 109 VAL A C 1
ATOM 844 O O . VAL A 1 109 ? 0.892 32.094 15.898 1 89.19 109 VAL A O 1
ATOM 847 N N . ASP A 1 110 ? -1.278 32.625 16.141 1 87.94 110 ASP A N 1
ATOM 848 C CA . ASP A 1 110 ? -0.979 33.594 17.188 1 87.94 110 ASP A CA 1
ATOM 849 C C . ASP A 1 110 ? -0.57 32.906 18.484 1 87.94 110 ASP A C 1
ATOM 851 O O . ASP A 1 110 ? -1.37 32.188 19.094 1 87.94 110 ASP A O 1
ATOM 855 N N . LYS A 1 111 ? 0.609 33.156 18.953 1 85.94 111 LYS A N 1
ATOM 856 C CA . LYS A 1 111 ? 1.174 32.438 20.094 1 85.94 111 LYS A CA 1
ATOM 857 C C . LYS A 1 111 ? 0.413 32.781 21.375 1 85.94 111 LYS A C 1
ATOM 859 O O . LYS A 1 111 ? 0.255 31.906 22.234 1 85.94 111 LYS A O 1
ATOM 864 N N . ALA A 1 112 ? -0.032 34.031 21.516 1 84.62 112 ALA A N 1
ATOM 865 C CA . ALA A 1 112 ? -0.762 34.438 22.719 1 84.62 112 ALA A CA 1
ATOM 866 C C . ALA A 1 112 ? -2.123 33.75 22.797 1 84.62 112 ALA A C 1
ATOM 868 O O . ALA A 1 112 ? -2.586 33.375 23.875 1 84.62 112 ALA A O 1
ATOM 869 N N . GLN A 1 113 ? -2.658 33.594 21.656 1 82.25 113 GLN A N 1
ATOM 870 C CA . GLN A 1 113 ? -3.994 33 21.594 1 82.25 113 GLN A CA 1
ATOM 871 C C . GLN A 1 113 ? -3.928 31.484 21.578 1 82.25 113 GLN A C 1
ATOM 873 O O . GLN A 1 113 ? -4.93 30.812 21.828 1 82.25 113 GLN A O 1
ATOM 878 N N . ASN A 1 114 ? -2.777 30.969 21.266 1 82.88 114 ASN A N 1
ATOM 879 C CA . ASN A 1 114 ? -2.609 29.516 21.172 1 82.88 114 ASN A CA 1
ATOM 880 C C . ASN A 1 114 ? -1.364 29.047 21.906 1 82.88 114 ASN A C 1
ATOM 882 O O . ASN A 1 114 ? -0.39 28.609 21.281 1 82.88 114 ASN A O 1
ATOM 886 N N . PRO A 1 115 ? -1.492 28.938 23.141 1 77.31 115 PRO A N 1
ATOM 887 C CA . PRO A 1 115 ? -0.316 28.578 23.938 1 77.31 115 PRO A CA 1
ATOM 888 C C . PRO A 1 115 ? 0.146 27.141 23.688 1 77.31 115 PRO A C 1
ATOM 890 O O . PRO A 1 115 ? 1.311 26.812 23.922 1 77.31 115 PRO A O 1
ATOM 893 N N . SER A 1 116 ? -0.736 26.328 23.109 1 79.44 116 SER A N 1
ATOM 894 C CA . SER A 1 116 ? -0.386 24.922 22.875 1 79.44 116 SER A CA 1
ATOM 895 C C . SER A 1 116 ? 0.129 24.703 21.453 1 79.44 116 SER A C 1
ATOM 897 O O . SER A 1 116 ? 0.245 23.562 21 1 79.44 116 SER A O 1
ATOM 899 N N . ALA A 1 117 ? 0.431 25.688 20.766 1 81.19 117 ALA A N 1
ATOM 900 C CA . ALA A 1 117 ? 0.819 25.578 19.359 1 81.19 117 ALA A CA 1
ATOM 901 C C . ALA A 1 117 ? 2.047 24.688 19.188 1 81.19 117 ALA A C 1
ATOM 903 O O . ALA A 1 117 ? 2.121 23.891 18.25 1 81.19 117 ALA A O 1
ATOM 904 N N . HIS A 1 118 ? 2.949 24.766 20.109 1 84.81 118 HIS A N 1
ATOM 905 C CA . HIS A 1 118 ? 4.148 23.938 20.016 1 84.81 118 HIS A CA 1
ATOM 906 C C . HIS A 1 118 ? 3.822 22.469 20.266 1 84.81 118 HIS A C 1
ATOM 908 O O . HIS A 1 118 ? 4.449 21.594 19.672 1 84.81 118 HIS A O 1
ATOM 914 N N . SER A 1 119 ? 2.85 22.297 21.047 1 84.06 119 SER A N 1
ATOM 915 C CA . SER A 1 119 ? 2.416 20.938 21.297 1 84.06 119 SER A CA 1
ATOM 916 C C . SER A 1 119 ? 1.804 20.312 20.047 1 84.06 119 SER A C 1
ATOM 918 O O . SER A 1 119 ? 1.953 19.109 19.812 1 84.06 119 SER A O 1
ATOM 920 N N . VAL A 1 120 ? 1.202 21.125 19.312 1 83.56 120 VAL A N 1
ATOM 921 C CA . VAL A 1 120 ? 0.59 20.672 18.078 1 83.56 120 VAL A CA 1
ATOM 922 C C . VAL A 1 120 ? 1.677 20.25 17.078 1 83.56 120 VAL A C 1
ATOM 924 O O . VAL A 1 120 ? 1.537 19.25 16.391 1 83.56 120 VAL A O 1
ATOM 927 N N . ILE A 1 121 ? 2.74 20.984 17.047 1 88.75 121 ILE A N 1
ATOM 928 C CA . ILE A 1 121 ? 3.855 20.656 16.172 1 88.75 121 ILE A CA 1
ATOM 929 C C . ILE A 1 121 ? 4.465 19.312 16.578 1 88.75 121 ILE A C 1
ATOM 931 O O . ILE A 1 121 ? 4.738 18.469 15.727 1 88.75 121 ILE A O 1
ATOM 935 N N . LYS A 1 122 ? 4.594 19.156 17.875 1 87.31 122 LYS A N 1
ATOM 936 C CA . LYS A 1 122 ? 5.145 17.891 18.375 1 87.31 122 LYS A CA 1
ATOM 937 C C . LYS A 1 122 ? 4.227 16.719 18.047 1 87.31 122 LYS A C 1
ATOM 939 O O . LYS A 1 122 ? 4.691 15.656 17.656 1 87.31 122 LYS A O 1
ATOM 944 N N . TYR A 1 123 ? 3.014 17.016 18.219 1 89.06 123 TYR A N 1
ATOM 945 C CA . TYR A 1 123 ? 2.006 16 17.938 1 89.06 123 TYR A CA 1
ATOM 946 C C . TYR A 1 123 ? 2.057 15.594 16.469 1 89.06 123 TYR A C 1
ATOM 948 O O . TYR A 1 123 ? 2.078 14.406 16.141 1 89.06 123 TYR A O 1
ATOM 956 N N . LEU A 1 124 ? 2.145 16.5 15.594 1 91.12 124 LEU A N 1
ATOM 957 C CA . LEU A 1 124 ? 2.197 16.25 14.156 1 91.12 124 LEU A CA 1
ATOM 958 C C . LEU A 1 124 ? 3.514 15.586 13.773 1 91.12 124 LEU A C 1
ATOM 960 O O . LEU A 1 124 ? 3.539 14.711 12.898 1 91.12 124 LEU A O 1
ATOM 964 N N . THR A 1 125 ? 4.555 16 14.414 1 89.88 125 THR A N 1
ATOM 965 C CA . THR A 1 125 ? 5.867 15.43 14.148 1 89.88 125 THR A CA 1
ATOM 966 C C . THR A 1 125 ? 5.863 13.93 14.422 1 89.88 125 THR A C 1
ATOM 968 O O . THR A 1 125 ? 6.496 13.156 13.703 1 89.88 125 THR A O 1
ATOM 971 N N . ALA A 1 126 ? 5.152 13.547 15.328 1 88 126 ALA A N 1
ATOM 972 C CA . ALA A 1 126 ? 5.086 12.141 15.703 1 88 126 ALA A CA 1
ATOM 973 C C . ALA A 1 126 ? 4.242 11.344 14.711 1 88 126 ALA A C 1
ATOM 975 O O . ALA A 1 126 ? 4.367 10.125 14.617 1 88 126 ALA A O 1
ATOM 976 N N . ALA A 1 127 ? 3.463 12.023 13.953 1 91.06 127 ALA A N 1
ATOM 977 C CA . ALA A 1 127 ? 2.457 11.328 13.156 1 91.06 127 ALA A CA 1
ATOM 978 C C . ALA A 1 127 ? 2.773 11.422 11.664 1 91.06 127 ALA A C 1
ATOM 980 O O . ALA A 1 127 ? 2.26 10.633 10.867 1 91.06 127 ALA A O 1
ATOM 981 N N . ASP A 1 128 ? 3.631 12.266 11.188 1 90.75 128 ASP A N 1
ATOM 982 C CA . ASP A 1 128 ? 3.65 12.664 9.781 1 90.75 128 ASP A CA 1
ATOM 983 C C . ASP A 1 128 ? 4.57 11.758 8.969 1 90.75 128 ASP A C 1
ATOM 985 O O . ASP A 1 128 ? 5.117 12.18 7.945 1 90.75 128 ASP A O 1
ATOM 989 N N . THR A 1 129 ? 4.734 10.547 9.375 1 86.25 129 THR A N 1
ATOM 990 C CA . THR A 1 129 ? 5.555 9.617 8.617 1 86.25 129 THR A CA 1
ATOM 991 C C . THR A 1 129 ? 4.699 8.797 7.652 1 86.25 129 THR A C 1
ATOM 993 O O . THR A 1 129 ? 5.215 7.957 6.914 1 86.25 129 THR A O 1
ATOM 996 N N . HIS A 1 130 ? 3.469 9.047 7.684 1 90.25 130 HIS A N 1
ATOM 997 C CA . HIS A 1 130 ? 2.541 8.305 6.832 1 90.25 130 HIS A CA 1
ATOM 998 C C . HIS A 1 130 ? 2.102 9.148 5.637 1 90.25 130 HIS A C 1
ATOM 1000 O O . HIS A 1 130 ? 1.859 10.352 5.777 1 90.25 130 HIS A O 1
ATOM 1006 N N . ARG A 1 131 ? 1.884 8.469 4.551 1 90.25 131 ARG A N 1
ATOM 1007 C CA . ARG A 1 131 ? 1.562 9.156 3.301 1 90.25 131 ARG A CA 1
ATOM 1008 C C . ARG A 1 131 ? 0.23 9.891 3.408 1 90.25 131 ARG A C 1
ATOM 1010 O O . ARG A 1 131 ? -0.019 10.844 2.666 1 90.25 131 ARG A O 1
ATOM 1017 N N . ASN A 1 132 ? -0.669 9.461 4.281 1 95.88 132 ASN A N 1
ATOM 1018 C CA . ASN A 1 132 ? -1.999 10.055 4.375 1 95.88 132 ASN A CA 1
ATOM 1019 C C . ASN A 1 132 ? -2.078 11.07 5.508 1 95.88 132 ASN A C 1
ATOM 1021 O O . ASN A 1 132 ? -3.172 11.484 5.902 1 95.88 132 ASN A O 1
ATOM 1025 N N . ILE A 1 133 ? -0.969 11.469 6.016 1 96 133 ILE A N 1
ATOM 1026 C CA . ILE A 1 133 ? -0.875 12.555 6.984 1 96 133 ILE A CA 1
ATOM 1027 C C . ILE A 1 133 ? -0.081 13.711 6.387 1 96 133 ILE A C 1
ATOM 1029 O O . ILE A 1 133 ? 0.97 13.508 5.777 1 96 133 ILE A O 1
ATOM 1033 N N . VAL A 1 134 ? -0.617 14.844 6.543 1 96 134 VAL A N 1
ATOM 1034 C CA . VAL A 1 134 ? 0.052 16.016 5.988 1 96 134 VAL A CA 1
ATOM 1035 C C . VAL A 1 134 ? 1.458 16.141 6.574 1 96 134 VAL A C 1
ATOM 1037 O O . VAL A 1 134 ? 1.659 15.922 7.77 1 96 134 VAL A O 1
ATOM 1040 N N . ARG A 1 135 ? 2.328 16.5 5.789 1 93.88 135 ARG A N 1
ATOM 1041 C CA . ARG A 1 135 ? 3.73 16.562 6.191 1 93.88 135 ARG A CA 1
ATOM 1042 C C . ARG A 1 135 ? 4.062 17.906 6.836 1 93.88 135 ARG A C 1
ATOM 1044 O O . ARG A 1 135 ? 3.668 18.953 6.328 1 93.88 135 ARG A O 1
ATOM 1051 N N . LEU A 1 136 ? 4.715 17.891 7.984 1 94.5 136 LEU A N 1
ATOM 1052 C CA . LEU A 1 136 ? 5.355 19.062 8.562 1 94.5 136 LEU A CA 1
ATOM 1053 C C . LEU A 1 136 ? 6.734 19.281 7.945 1 94.5 136 LEU A C 1
ATOM 1055 O O . LEU A 1 136 ? 7.664 18.516 8.195 1 94.5 136 LEU A O 1
ATOM 1059 N N . VAL A 1 137 ? 6.863 20.328 7.184 1 92.62 137 VAL A N 1
ATOM 1060 C CA . VAL A 1 137 ? 8.109 20.609 6.48 1 92.62 137 VAL A CA 1
ATOM 1061 C C . VAL A 1 137 ? 9.07 21.344 7.406 1 92.62 137 VAL A C 1
ATOM 1063 O O . VAL A 1 137 ? 10.289 21.156 7.348 1 92.62 137 VAL A O 1
ATOM 1066 N N . GLY A 1 138 ? 8.5 22.203 8.25 1 92.06 138 GLY A N 1
ATOM 1067 C CA . GLY A 1 138 ? 9.273 22.984 9.203 1 92.06 138 GLY A CA 1
ATOM 1068 C C . GLY A 1 138 ? 8.43 24 9.961 1 92.06 138 GLY A C 1
ATOM 1069 O O . GLY A 1 138 ? 7.199 23.953 9.898 1 92.06 138 GLY A O 1
ATOM 1070 N N . ASP A 1 139 ? 9.078 24.75 10.781 1 92.62 139 ASP A N 1
ATOM 1071 C CA . ASP A 1 139 ? 8.414 25.828 11.492 1 92.62 139 ASP A CA 1
ATOM 1072 C C . ASP A 1 139 ? 9.375 26.984 11.773 1 92.62 139 ASP A C 1
ATOM 1074 O O . ASP A 1 139 ? 10.586 26.781 11.836 1 92.62 139 ASP A O 1
ATOM 1078 N N . GLU A 1 140 ? 8.859 28.188 11.727 1 91.25 140 GLU A N 1
ATOM 1079 C CA . GLU A 1 140 ? 9.531 29.406 12.156 1 91.25 140 GLU A CA 1
ATOM 1080 C C . GLU A 1 140 ? 8.672 30.203 13.141 1 91.25 140 GLU A C 1
ATOM 1082 O O . GLU A 1 140 ? 7.48 29.922 13.297 1 91.25 140 GLU A O 1
ATOM 1087 N N . GLU A 1 141 ? 9.312 31.031 13.938 1 89.62 141 GLU A N 1
ATOM 1088 C CA . GLU A 1 141 ? 8.508 31.844 14.852 1 89.62 141 GLU A CA 1
ATOM 1089 C C . GLU A 1 141 ? 9.102 33.25 15.016 1 89.62 141 GLU A C 1
ATOM 1091 O O . GLU A 1 141 ? 10.297 33.438 14.805 1 89.62 141 GLU A O 1
ATOM 1096 N N . ASP A 1 142 ? 8.328 34.188 15.234 1 87.75 142 ASP A N 1
ATOM 1097 C CA . ASP A 1 142 ? 8.734 35.5 15.703 1 87.75 142 ASP A CA 1
ATOM 1098 C C . ASP A 1 142 ? 8.055 35.844 17.031 1 87.75 142 ASP A C 1
ATOM 1100 O O . ASP A 1 142 ? 7.621 34.969 17.766 1 87.75 142 ASP A O 1
ATOM 1104 N N . GLU A 1 143 ? 8.016 37.094 17.375 1 85.75 143 GLU A N 1
ATOM 1105 C CA . GLU A 1 143 ? 7.516 37.5 18.703 1 85.75 143 GLU A CA 1
ATOM 1106 C C . GLU A 1 143 ? 6.023 37.219 18.828 1 85.75 143 GLU A C 1
ATOM 1108 O O . GLU A 1 143 ? 5.547 36.844 19.906 1 85.75 143 GLU A O 1
ATOM 1113 N N . LYS A 1 144 ? 5.363 37.281 17.75 1 87.06 144 LYS A N 1
ATOM 1114 C CA . LYS A 1 144 ? 3.904 37.219 17.828 1 87.06 144 LYS A CA 1
ATOM 1115 C C . LYS A 1 144 ? 3.367 35.906 17.297 1 87.06 144 LYS A C 1
ATOM 1117 O O . LYS A 1 144 ? 2.414 35.344 17.844 1 87.06 144 LYS A O 1
ATOM 1122 N N . PHE A 1 145 ? 4.016 35.406 16.234 1 90.81 145 PHE A N 1
ATOM 1123 C CA . PHE A 1 145 ? 3.395 34.281 15.516 1 90.81 145 PHE A CA 1
ATOM 1124 C C . PHE A 1 145 ? 4.332 33.094 15.453 1 90.81 145 PHE A C 1
ATOM 1126 O O . PHE A 1 145 ? 5.555 33.25 15.414 1 90.81 145 PHE A O 1
ATOM 1133 N N . LEU A 1 146 ? 3.709 31.969 15.523 1 92.19 146 LEU A N 1
ATOM 1134 C CA . LEU A 1 146 ? 4.32 30.703 15.102 1 92.19 146 LEU A CA 1
ATOM 1135 C C . LEU A 1 146 ? 3.885 30.344 13.688 1 92.19 146 LEU A C 1
ATOM 1137 O O . LEU A 1 146 ? 2.689 30.312 13.391 1 92.19 146 LEU A O 1
ATOM 1141 N N . TYR A 1 147 ? 4.879 30.172 12.812 1 93.38 147 TYR A N 1
ATOM 1142 C CA . TYR A 1 147 ? 4.621 29.812 11.422 1 93.38 147 TYR A CA 1
ATOM 1143 C C . TYR A 1 147 ? 4.859 28.328 11.188 1 93.38 147 TYR A C 1
ATOM 1145 O O . TYR A 1 147 ? 6.004 27.859 11.188 1 93.38 147 TYR A O 1
ATOM 1153 N N . ILE A 1 148 ? 3.793 27.625 10.992 1 94 148 ILE A N 1
ATOM 1154 C CA . ILE A 1 148 ? 3.881 26.188 10.758 1 94 148 ILE A CA 1
ATOM 1155 C C . ILE A 1 148 ? 3.865 25.906 9.258 1 94 148 ILE A C 1
ATOM 1157 O O . ILE A 1 148 ? 2.863 26.156 8.578 1 94 148 ILE A O 1
ATOM 1161 N N . CYS A 1 149 ? 4.977 25.391 8.742 1 95.06 149 CYS A N 1
ATOM 1162 C CA . CYS A 1 149 ? 5.125 25.109 7.316 1 95.06 149 CYS A CA 1
ATOM 1163 C C . CYS A 1 149 ? 4.691 23.688 6.984 1 95.06 149 CYS A C 1
ATOM 1165 O O . CYS A 1 149 ? 5.348 22.719 7.387 1 95.06 149 CYS A O 1
ATOM 1167 N N . LEU A 1 150 ? 3.611 23.625 6.23 1 95.56 150 LEU A N 1
ATOM 1168 C CA . LEU A 1 150 ? 3.027 22.328 5.906 1 95.56 150 LEU A CA 1
ATOM 1169 C C . LEU A 1 150 ? 3.123 22.047 4.41 1 95.56 150 LEU A C 1
ATOM 1171 O O . LEU A 1 150 ? 3.293 22.969 3.611 1 95.56 150 LEU A O 1
ATOM 1175 N N . GLU A 1 151 ? 3.074 20.781 4.109 1 94.5 151 GLU A N 1
ATOM 1176 C CA . GLU A 1 151 ? 2.961 20.344 2.717 1 94.5 151 GLU A CA 1
ATOM 1177 C C . GLU A 1 151 ? 1.841 21.094 2 1 94.5 151 GLU A C 1
ATOM 1179 O O . GLU A 1 151 ? 0.754 21.281 2.555 1 94.5 151 GLU A O 1
ATOM 1184 N N . ARG A 1 152 ? 2.17 21.547 0.82 1 93.12 152 ARG A N 1
ATOM 1185 C CA . ARG A 1 152 ? 1.165 22.25 0.037 1 93.12 152 ARG A CA 1
ATOM 1186 C C . ARG A 1 152 ? 0.267 21.281 -0.716 1 93.12 152 ARG A C 1
ATOM 1188 O O . ARG A 1 152 ? 0.755 20.422 -1.453 1 93.12 152 ARG A O 1
ATOM 1195 N N . CYS A 1 153 ? -1.057 21.344 -0.546 1 94.62 153 CYS A N 1
ATOM 1196 C CA . CYS A 1 153 ? -2.057 20.531 -1.226 1 94.62 153 CYS A CA 1
ATOM 1197 C C . CYS A 1 153 ? -2.924 21.375 -2.145 1 94.62 153 CYS A C 1
ATOM 1199 O O . CYS A 1 153 ? -2.887 22.609 -2.078 1 94.62 153 CYS A O 1
ATOM 1201 N N . ILE A 1 154 ? -3.631 20.766 -3.02 1 91.94 154 ILE A N 1
ATOM 1202 C CA . ILE A 1 154 ? -4.344 21.484 -4.07 1 91.94 154 ILE A CA 1
ATOM 1203 C C . ILE A 1 154 ? -5.719 21.906 -3.562 1 91.94 154 ILE A C 1
ATOM 1205 O O . ILE A 1 154 ? -6.219 22.969 -3.928 1 91.94 154 ILE A O 1
ATOM 1209 N N . CYS A 1 155 ? -6.328 21.172 -2.766 1 93.25 155 CYS A N 1
ATOM 1210 C CA . CYS A 1 155 ? -7.633 21.453 -2.18 1 93.25 155 CYS A CA 1
ATOM 1211 C C . CYS A 1 155 ? -7.938 20.484 -1.043 1 93.25 155 CYS A C 1
ATOM 1213 O O . CYS A 1 155 ? -7.027 19.859 -0.498 1 93.25 155 CYS A O 1
ATOM 1215 N N . ASN A 1 156 ? -9.148 20.531 -0.545 1 94.69 156 ASN A N 1
ATOM 1216 C CA . ASN A 1 156 ? -9.602 19.547 0.428 1 94.69 156 ASN A CA 1
ATOM 1217 C C . ASN A 1 156 ? -10.805 18.766 -0.092 1 94.69 156 ASN A C 1
ATOM 1219 O O . ASN A 1 156 ? -11.289 19.016 -1.194 1 94.69 156 ASN A O 1
ATOM 1223 N N . ILE A 1 157 ? -11.266 17.75 0.596 1 96 157 ILE A N 1
ATOM 1224 C CA . ILE A 1 157 ? -12.32 16.859 0.147 1 96 157 ILE A CA 1
ATOM 1225 C C . ILE A 1 157 ? -13.609 17.641 -0.061 1 96 157 ILE A C 1
ATOM 1227 O O . ILE A 1 157 ? -14.367 17.359 -0.994 1 96 157 ILE A O 1
ATOM 1231 N N . SER A 1 158 ? -13.906 18.625 0.839 1 93.62 158 SER A N 1
ATOM 1232 C CA . SER A 1 158 ? -15.086 19.453 0.657 1 93.62 158 SER A CA 1
ATOM 1233 C C . SER A 1 158 ? -15.047 20.188 -0.68 1 93.62 158 SER A C 1
ATOM 1235 O O . SER A 1 158 ? -16.031 20.172 -1.428 1 93.62 158 SER A O 1
ATOM 1237 N N . ASP A 1 159 ? -13.914 20.75 -1 1 92.12 159 ASP A N 1
ATOM 1238 C CA . ASP A 1 159 ? -13.727 21.453 -2.271 1 92.12 159 ASP A CA 1
ATOM 1239 C C . ASP A 1 159 ? -13.867 20.484 -3.445 1 92.12 159 ASP A C 1
ATOM 1241 O O . ASP A 1 159 ? -14.508 20.797 -4.449 1 92.12 159 ASP A O 1
ATOM 1245 N N . LEU A 1 160 ? -13.234 19.359 -3.305 1 93 160 LEU A N 1
ATOM 1246 C CA . LEU A 1 160 ? -13.227 18.359 -4.367 1 93 160 LEU A CA 1
ATOM 1247 C C . LEU A 1 160 ? -14.641 17.922 -4.715 1 93 160 LEU A C 1
ATOM 1249 O O . LEU A 1 160 ? -15.008 17.859 -5.891 1 93 160 LEU A O 1
ATOM 1253 N N . VAL A 1 161 ? -15.43 17.625 -3.711 1 93.38 161 VAL A N 1
ATOM 1254 C CA . VAL A 1 161 ? -16.812 17.203 -3.891 1 93.38 161 VAL A CA 1
ATOM 1255 C C . VAL A 1 161 ? -17.625 18.328 -4.543 1 93.38 161 VAL A C 1
ATOM 1257 O O . VAL A 1 161 ? -18.375 18.078 -5.484 1 93.38 161 VAL A O 1
ATOM 1260 N N . ARG A 1 162 ? -17.391 19.453 -4.129 1 89.06 162 ARG A N 1
ATOM 1261 C CA . ARG A 1 162 ? -18.109 20.594 -4.68 1 89.06 162 ARG A CA 1
ATOM 1262 C C . ARG A 1 162 ? -17.75 20.812 -6.145 1 89.06 162 ARG A C 1
ATOM 1264 O O . ARG A 1 162 ? -18.625 21.125 -6.965 1 89.06 162 ARG A O 1
ATOM 1271 N N . MET A 1 163 ? -16.516 20.719 -6.383 1 88.81 163 MET A N 1
ATOM 1272 C CA . MET A 1 163 ? -16.016 20.953 -7.73 1 88.81 163 MET A CA 1
ATOM 1273 C C . MET A 1 163 ? -16.609 19.969 -8.727 1 88.81 163 MET A C 1
ATOM 1275 O O . MET A 1 163 ? -16.891 20.312 -9.867 1 88.81 163 MET A O 1
ATOM 1279 N N . PHE A 1 164 ? -16.891 18.781 -8.273 1 89.75 164 PHE A N 1
ATOM 1280 C CA . PHE A 1 164 ? -17.188 17.75 -9.258 1 89.75 164 PHE A CA 1
ATOM 1281 C C . PHE A 1 164 ? -18.609 17.234 -9.094 1 89.75 164 PHE A C 1
ATOM 1283 O O . PHE A 1 164 ? -19.078 16.422 -9.898 1 89.75 164 PHE A O 1
ATOM 1290 N N . SER A 1 165 ? -19.344 17.5 -8.023 1 84.94 165 SER A N 1
ATOM 1291 C CA . SER A 1 165 ? -20.719 17.062 -7.824 1 84.94 165 SER A CA 1
ATOM 1292 C C . SER A 1 165 ? -21.688 17.844 -8.703 1 84.94 165 SER A C 1
ATOM 1294 O O . SER A 1 165 ? -22.812 17.422 -8.922 1 84.94 165 SER A O 1
ATOM 1296 N N . GLY A 1 166 ? -21.219 18.719 -9.539 1 68.06 166 GLY A N 1
ATOM 1297 C CA . GLY A 1 166 ? -22.125 19.516 -10.352 1 68.06 166 GLY A CA 1
ATOM 1298 C C . GLY A 1 166 ? -23.031 20.406 -9.531 1 68.06 166 GLY A C 1
ATOM 1299 O O . GLY A 1 166 ? -23.703 21.281 -10.07 1 68.06 166 GLY A O 1
ATOM 1300 N N . TYR A 1 167 ? -23.266 20 -8.234 1 58.44 167 TYR A N 1
ATOM 1301 C CA . TYR A 1 167 ? -24.188 20.812 -7.445 1 58.44 167 TYR A CA 1
ATOM 1302 C C . TYR A 1 167 ? -23.531 22.125 -7.035 1 58.44 167 TYR A C 1
ATOM 1304 O O . TYR A 1 167 ? -22.359 22.141 -6.633 1 58.44 167 TYR A O 1
ATOM 1312 N N . ASN A 1 168 ? -23.547 23.078 -7.828 1 51.28 168 ASN A N 1
ATOM 1313 C CA . ASN A 1 168 ? -23.062 24.422 -7.551 1 51.28 168 ASN A CA 1
ATOM 1314 C C . ASN A 1 168 ? -23.234 24.797 -6.082 1 51.28 168 ASN A C 1
ATOM 1316 O O . ASN A 1 168 ? -24.312 25.203 -5.66 1 51.28 168 ASN A O 1
ATOM 1320 N N . LEU A 1 169 ? -22.484 24.141 -5.262 1 54.28 169 LEU A N 1
ATOM 1321 C CA . LEU A 1 169 ? -22.672 24.531 -3.867 1 54.28 169 LEU A CA 1
ATOM 1322 C C . LEU A 1 169 ? -22.297 26 -3.668 1 54.28 169 LEU A C 1
ATOM 1324 O O . LEU A 1 169 ? -21.109 26.359 -3.689 1 54.28 169 LEU A O 1
ATOM 1328 N N . GLY A 1 170 ? -22.875 26.828 -4.352 1 53.94 170 GLY A N 1
ATOM 1329 C CA . GLY A 1 170 ? -23 28.281 -4.434 1 53.94 170 GLY A CA 1
ATOM 1330 C C . GLY A 1 170 ? -22.094 29.016 -3.461 1 53.94 170 GLY A C 1
ATOM 1331 O O . GLY A 1 170 ? -22.516 29.359 -2.355 1 53.94 170 GLY A O 1
ATOM 1332 N N . VAL A 1 171 ? -20.812 28.844 -3.434 1 62.28 171 VAL A N 1
ATOM 1333 C CA . VAL A 1 171 ? -20.047 29.781 -2.629 1 62.28 171 VAL A CA 1
ATOM 1334 C C . VAL A 1 171 ? -19.906 31.109 -3.377 1 62.28 171 VAL A C 1
ATOM 1336 O O . VAL A 1 171 ? -19.375 31.141 -4.488 1 62.28 171 VAL A O 1
ATOM 1339 N N . PRO A 1 172 ? -20.594 32.156 -2.893 1 62.81 172 PRO A N 1
ATOM 1340 C CA . PRO A 1 172 ? -20.594 33.438 -3.586 1 62.81 172 PRO A CA 1
ATOM 1341 C C . PRO A 1 172 ? -19.234 34.125 -3.539 1 62.81 172 PRO A C 1
ATOM 1343 O O . PRO A 1 172 ? -19.141 35.344 -3.764 1 62.81 172 PRO A O 1
ATOM 1346 N N . ASP A 1 173 ? -18.141 33.5 -3.352 1 74.19 173 ASP A N 1
ATOM 1347 C CA . ASP A 1 173 ? -16.812 34.125 -3.27 1 74.19 173 ASP A CA 1
ATOM 1348 C C . ASP A 1 173 ? -16.047 33.938 -4.578 1 74.19 173 ASP A C 1
ATOM 1350 O O . ASP A 1 173 ? -15.664 32.812 -4.93 1 74.19 173 ASP A O 1
ATOM 1354 N N . LYS A 1 174 ? -15.852 35.062 -5.324 1 78.44 174 LYS A N 1
ATOM 1355 C CA . LYS A 1 174 ? -15.188 35.031 -6.625 1 78.44 174 LYS A CA 1
ATOM 1356 C C . LYS A 1 174 ? -13.773 34.469 -6.512 1 78.44 174 LYS A C 1
ATOM 1358 O O . LYS A 1 174 ? -13.32 33.75 -7.395 1 78.44 174 LYS A O 1
ATOM 1363 N N . THR A 1 175 ? -13.109 34.875 -5.434 1 78.38 175 THR A N 1
ATOM 1364 C CA . THR A 1 175 ? -11.742 34.406 -5.238 1 78.38 175 THR A CA 1
ATOM 1365 C C . THR A 1 175 ? -11.719 32.875 -5.039 1 78.38 175 THR A C 1
ATOM 1367 O O . THR A 1 175 ? -10.875 32.188 -5.605 1 78.38 175 THR A O 1
ATOM 1370 N N . TYR A 1 176 ? -12.656 32.469 -4.324 1 82.56 176 TYR A N 1
ATOM 1371 C CA . TYR A 1 176 ? -12.781 31.031 -4.094 1 82.56 176 TYR A CA 1
ATOM 1372 C C . TYR A 1 176 ? -13.07 30.297 -5.395 1 82.56 176 TYR A C 1
ATOM 1374 O O . TYR A 1 176 ? -12.43 29.281 -5.691 1 82.56 176 TYR A O 1
ATOM 1382 N N . ASN A 1 177 ? -13.945 30.828 -6.184 1 83.5 177 ASN A N 1
ATOM 1383 C CA . ASN A 1 177 ? -14.336 30.188 -7.43 1 83.5 177 ASN A CA 1
ATOM 1384 C C . ASN A 1 177 ? -13.18 30.141 -8.422 1 83.5 177 ASN A C 1
ATOM 1386 O O . ASN A 1 177 ? -13.016 29.156 -9.148 1 83.5 177 ASN A O 1
ATOM 1390 N N . ALA A 1 178 ? -12.453 31.188 -8.383 1 83.62 178 ALA A N 1
ATOM 1391 C CA . ALA A 1 178 ? -11.297 31.219 -9.281 1 83.62 178 ALA A CA 1
ATOM 1392 C C . ALA A 1 178 ? -10.266 30.172 -8.883 1 83.62 178 ALA A C 1
ATOM 1394 O O . ALA A 1 178 ? -9.719 29.469 -9.734 1 83.62 178 ALA A O 1
ATOM 1395 N N . ARG A 1 179 ? -10.07 30.094 -7.641 1 84.19 179 ARG A N 1
ATOM 1396 C CA . ARG A 1 179 ? -9.117 29.109 -7.133 1 84.19 179 ARG A CA 1
ATOM 1397 C C . ARG A 1 179 ? -9.586 27.688 -7.43 1 84.19 179 ARG A C 1
ATOM 1399 O O . ARG A 1 179 ? -8.789 26.844 -7.832 1 84.19 179 ARG A O 1
ATOM 1406 N N . MET A 1 180 ? -10.812 27.469 -7.254 1 86.62 180 MET A N 1
ATOM 1407 C CA . MET A 1 180 ? -11.367 26.125 -7.469 1 86.62 180 MET A CA 1
ATOM 1408 C C . MET A 1 180 ? -11.359 25.766 -8.953 1 86.62 180 MET A C 1
ATOM 1410 O O . MET A 1 180 ? -11.172 24.609 -9.312 1 86.62 180 MET A O 1
ATOM 1414 N N . GLY A 1 181 ? -11.578 26.781 -9.75 1 87.06 181 GLY A N 1
ATOM 1415 C CA . GLY A 1 181 ? -11.477 26.547 -11.188 1 87.06 181 GLY A CA 1
ATOM 1416 C C . GLY A 1 181 ? -10.102 26.078 -11.617 1 87.06 181 GLY A C 1
ATOM 1417 O O . GLY A 1 181 ? -9.977 25.141 -12.398 1 87.06 181 GLY A O 1
ATOM 1418 N N . LYS A 1 182 ? -9.125 26.734 -11.055 1 86.38 182 LYS A N 1
ATOM 1419 C CA . LYS A 1 182 ? -7.75 26.359 -11.375 1 86.38 182 LYS A CA 1
ATOM 1420 C C . LYS A 1 182 ? -7.422 24.969 -10.852 1 86.38 182 LYS A C 1
ATOM 1422 O O . LYS A 1 182 ? -6.766 24.172 -11.539 1 86.38 182 LYS A O 1
ATOM 1427 N N . ALA A 1 183 ? -7.871 24.734 -9.672 1 88.88 183 ALA A N 1
ATOM 1428 C CA . ALA A 1 183 ? -7.645 23.422 -9.078 1 88.88 183 ALA A CA 1
ATOM 1429 C C . ALA A 1 183 ? -8.305 22.328 -9.906 1 88.88 183 ALA A C 1
ATOM 1431 O O . ALA A 1 183 ? -7.691 21.281 -10.172 1 88.88 183 ALA A O 1
ATOM 1432 N N . LYS A 1 184 ? -9.477 22.578 -10.305 1 89.44 184 LYS A N 1
ATOM 1433 C CA . LYS A 1 184 ? -10.219 21.625 -11.117 1 89.44 184 LYS A CA 1
ATOM 1434 C C . LYS A 1 184 ? -9.492 21.328 -12.422 1 89.44 184 LYS A C 1
ATOM 1436 O O . LYS A 1 184 ? -9.352 20.156 -12.812 1 89.44 184 LYS A O 1
ATOM 1441 N N . GLN A 1 185 ? -9 22.328 -13.039 1 88.38 185 GLN A N 1
ATOM 1442 C CA . GLN A 1 185 ? -8.281 22.188 -14.297 1 88.38 185 GLN A CA 1
ATOM 1443 C C . GLN A 1 185 ? -6.988 21.391 -14.102 1 88.38 185 GLN A C 1
ATOM 1445 O O . GLN A 1 185 ? -6.645 20.547 -14.922 1 88.38 185 GLN A O 1
ATOM 1450 N N . SER A 1 186 ? -6.398 21.719 -13.07 1 87.56 186 SER A N 1
ATOM 1451 C CA . SER A 1 186 ? -5.145 21.031 -12.789 1 87.56 186 SER A CA 1
ATOM 1452 C C . SER A 1 186 ? -5.371 19.531 -12.555 1 87.56 186 SER A C 1
ATOM 1454 O O . SER A 1 186 ? -4.641 18.703 -13.094 1 87.56 186 SER A O 1
ATOM 1456 N N . ILE A 1 187 ? -6.359 19.203 -11.797 1 88.94 187 ILE A N 1
ATOM 1457 C CA . ILE A 1 187 ? -6.668 17.812 -11.484 1 88.94 187 ILE A CA 1
ATOM 1458 C C . ILE A 1 187 ? -7.07 17.078 -12.75 1 88.94 187 ILE A C 1
ATOM 1460 O O . ILE A 1 187 ? -6.609 15.961 -13 1 88.94 187 ILE A O 1
ATOM 1464 N N . GLN A 1 188 ? -7.82 17.719 -13.562 1 87.69 188 GLN A N 1
ATOM 1465 C CA . GLN A 1 188 ? -8.297 17.094 -14.797 1 87.69 188 GLN A CA 1
ATOM 1466 C C . GLN A 1 188 ? -7.152 16.891 -15.789 1 87.69 188 GLN A C 1
ATOM 1468 O O . GLN A 1 188 ? -7.094 15.875 -16.484 1 87.69 188 GLN A O 1
ATOM 1473 N N . ASN A 1 189 ? -6.312 17.859 -15.867 1 84.81 189 ASN A N 1
ATOM 1474 C CA . ASN A 1 189 ? -5.176 17.766 -16.781 1 84.81 189 ASN A CA 1
ATOM 1475 C C . ASN A 1 189 ? -4.234 16.625 -16.391 1 84.81 189 ASN A C 1
ATOM 1477 O O . ASN A 1 189 ? -3.701 15.938 -17.25 1 84.81 189 ASN A O 1
ATOM 1481 N N . LYS A 1 190 ? -4.125 16.422 -15.148 1 80.75 190 LYS A N 1
ATOM 1482 C CA . LYS A 1 190 ? -3.145 15.461 -14.672 1 80.75 190 LYS A CA 1
ATOM 1483 C C . LYS A 1 190 ? -3.742 14.055 -14.617 1 80.75 190 LYS A C 1
ATOM 1485 O O . LYS A 1 190 ? -3.062 13.07 -14.93 1 80.75 190 LYS A O 1
ATOM 1490 N N . ASN A 1 191 ? -4.934 13.969 -14.266 1 79.19 191 ASN A N 1
ATOM 1491 C CA . ASN A 1 191 ? -5.527 12.664 -13.992 1 79.19 191 ASN A CA 1
ATOM 1492 C C . ASN A 1 191 ? -6.484 12.242 -15.102 1 79.19 191 ASN A C 1
ATOM 1494 O O . ASN A 1 191 ? -6.828 11.062 -15.211 1 79.19 191 ASN A O 1
ATOM 1498 N N . GLY A 1 192 ? -6.758 13.047 -15.93 1 79.19 192 GLY A N 1
ATOM 1499 C CA . GLY A 1 192 ? -7.742 12.758 -16.969 1 79.19 192 GLY A CA 1
ATOM 1500 C C . GLY A 1 192 ? -9.172 12.914 -16.484 1 79.19 192 GLY A C 1
ATOM 1501 O O . GLY A 1 192 ? -9.438 12.859 -15.281 1 79.19 192 GLY A O 1
ATOM 1502 N N . ASN A 1 193 ? -10.047 13.047 -17.344 1 72.69 193 ASN A N 1
ATOM 1503 C CA . ASN A 1 193 ? -11.453 13.289 -17.031 1 72.69 193 ASN A CA 1
ATOM 1504 C C . ASN A 1 193 ? -12.094 12.086 -16.344 1 72.69 193 ASN A C 1
ATOM 1506 O O . ASN A 1 193 ? -12.844 12.234 -15.383 1 72.69 193 ASN A O 1
ATOM 1510 N N . ASP A 1 194 ? -11.742 11.023 -16.781 1 71.19 194 ASP A N 1
ATOM 1511 C CA . ASP A 1 194 ? -12.352 9.805 -16.25 1 71.19 194 ASP A CA 1
ATOM 1512 C C . ASP A 1 194 ? -11.859 9.523 -14.828 1 71.19 194 ASP A C 1
ATOM 1514 O O . ASP A 1 194 ? -12.633 9.094 -13.969 1 71.19 194 ASP A O 1
ATOM 1518 N N . ALA A 1 195 ? -10.688 9.969 -14.672 1 69.5 195 ALA A N 1
ATOM 1519 C CA . ALA A 1 195 ? -10.078 9.711 -13.367 1 69.5 195 ALA A CA 1
ATOM 1520 C C . ALA A 1 195 ? -10.625 10.664 -12.312 1 69.5 195 ALA A C 1
ATOM 1522 O O . ALA A 1 195 ? -10.5 10.406 -11.109 1 69.5 195 ALA A O 1
ATOM 1523 N N . THR A 1 196 ? -11.336 11.641 -12.789 1 79.19 196 THR A N 1
ATOM 1524 C CA . THR A 1 196 ? -11.82 12.641 -11.852 1 79.19 196 THR A CA 1
ATOM 1525 C C . THR A 1 196 ? -13.312 12.484 -11.609 1 79.19 196 THR A C 1
ATOM 1527 O O . THR A 1 196 ? -13.922 13.297 -10.906 1 79.19 196 THR A O 1
ATOM 1530 N N . LYS A 1 197 ? -13.82 11.492 -12.188 1 88.75 197 LYS A N 1
ATOM 1531 C CA . LYS A 1 197 ? -15.211 11.18 -11.891 1 88.75 197 LYS A CA 1
ATOM 1532 C C . LYS A 1 197 ? -15.352 10.523 -10.516 1 88.75 197 LYS A C 1
ATOM 1534 O O . LYS A 1 197 ? -14.969 9.367 -10.336 1 88.75 197 LYS A O 1
ATOM 1539 N N . LEU A 1 198 ? -15.922 11.281 -9.633 1 94.06 198 LEU A N 1
ATOM 1540 C CA . LEU A 1 198 ? -15.992 10.812 -8.25 1 94.06 198 LEU A CA 1
ATOM 1541 C C . LEU A 1 198 ? -17.203 9.898 -8.055 1 94.06 198 LEU A C 1
ATOM 1543 O O . LEU A 1 198 ? -17.25 9.141 -7.082 1 94.06 198 LEU A O 1
ATOM 1547 N N . TRP A 1 199 ? -18.219 9.992 -8.969 1 93.69 199 TRP A N 1
ATOM 1548 C CA . TRP A 1 199 ? -19.406 9.141 -8.891 1 93.69 199 TRP A CA 1
ATOM 1549 C C . TRP A 1 199 ? -19.703 8.516 -10.25 1 93.69 199 TRP A C 1
ATOM 1551 O O . TRP A 1 199 ? -19.516 9.141 -11.289 1 93.69 199 TRP A O 1
ATOM 1561 N N . LYS A 1 200 ? -20.188 7.324 -10.148 1 89.5 200 LYS A N 1
ATOM 1562 C CA . LYS A 1 200 ? -20.688 6.676 -11.359 1 89.5 200 LYS A CA 1
ATOM 1563 C C . LYS A 1 200 ? -22 7.293 -11.812 1 89.5 200 LYS A C 1
ATOM 1565 O O . LYS A 1 200 ? -22.594 8.109 -11.102 1 89.5 200 LYS A O 1
ATOM 1570 N N . ASP A 1 201 ? -22.484 6.879 -12.938 1 85.69 201 ASP A N 1
ATOM 1571 C CA . ASP A 1 201 ? -23.703 7.434 -13.5 1 85.69 201 ASP A CA 1
ATOM 1572 C C . ASP A 1 201 ? -24.906 7.109 -12.625 1 85.69 201 ASP A C 1
ATOM 1574 O O . ASP A 1 201 ? -25.859 7.891 -12.555 1 85.69 201 ASP A O 1
ATOM 1578 N N . ASN A 1 202 ? -24.812 6.055 -11.906 1 82.44 202 ASN A N 1
ATOM 1579 C CA . ASN A 1 202 ? -25.938 5.645 -11.07 1 82.44 202 ASN A CA 1
ATOM 1580 C C . ASN A 1 202 ? -25.859 6.281 -9.688 1 82.44 202 ASN A C 1
ATOM 1582 O O . ASN A 1 202 ? -26.672 5.973 -8.805 1 82.44 202 ASN A O 1
ATOM 1586 N N . GLY A 1 203 ? -24.859 7.094 -9.469 1 86.5 203 GLY A N 1
ATOM 1587 C CA . GLY A 1 203 ? -24.719 7.785 -8.195 1 86.5 203 GLY A CA 1
ATOM 1588 C C . GLY A 1 203 ? -23.812 7.078 -7.219 1 86.5 203 GLY A C 1
ATOM 1589 O O . GLY A 1 203 ? -23.438 7.637 -6.184 1 86.5 203 GLY A O 1
ATOM 1590 N N . ASP A 1 204 ? -23.391 5.887 -7.539 1 90.31 204 ASP A N 1
ATOM 1591 C CA . ASP A 1 204 ? -22.469 5.141 -6.691 1 90.31 204 ASP A CA 1
ATOM 1592 C C . ASP A 1 204 ? -21.078 5.797 -6.672 1 90.31 204 ASP A C 1
ATOM 1594 O O . ASP A 1 204 ? -20.688 6.457 -7.637 1 90.31 204 ASP A O 1
ATOM 1598 N N . PRO A 1 205 ? -20.422 5.652 -5.582 1 94.69 205 PRO A N 1
ATOM 1599 C CA . PRO A 1 205 ? -19.062 6.176 -5.582 1 94.69 205 PRO A CA 1
ATOM 1600 C C . PRO A 1 205 ? -18.172 5.504 -6.629 1 94.69 205 PRO A C 1
ATOM 1602 O O . PRO A 1 205 ? -18.297 4.301 -6.867 1 94.69 205 PRO A O 1
ATOM 1605 N N . SER A 1 206 ? -17.359 6.262 -7.277 1 93.81 206 SER A N 1
ATOM 1606 C CA . SER A 1 206 ? -16.391 5.746 -8.242 1 93.81 206 SER A CA 1
ATOM 1607 C C . SER A 1 206 ? -15.227 5.066 -7.535 1 93.81 206 SER A C 1
ATOM 1609 O O . SER A 1 206 ? -15.039 5.238 -6.332 1 93.81 206 SER A O 1
ATOM 1611 N N . PRO A 1 207 ? -14.461 4.309 -8.289 1 90.94 207 PRO A N 1
ATOM 1612 C CA . PRO A 1 207 ? -13.242 3.748 -7.707 1 90.94 207 PRO A CA 1
ATOM 1613 C C . PRO A 1 207 ? -12.312 4.816 -7.133 1 90.94 207 PRO A C 1
ATOM 1615 O O . PRO A 1 207 ? -11.703 4.609 -6.082 1 90.94 207 PRO A O 1
ATOM 1618 N N . THR A 1 208 ? -12.25 5.957 -7.754 1 92.31 208 THR A N 1
ATOM 1619 C CA . THR A 1 208 ? -11.414 7.051 -7.277 1 92.31 208 THR A CA 1
ATOM 1620 C C . THR A 1 208 ? -11.875 7.531 -5.91 1 92.31 208 THR A C 1
ATOM 1622 O O . THR A 1 208 ? -11.07 7.699 -4.996 1 92.31 208 THR A O 1
ATOM 1625 N N . LEU A 1 209 ? -13.148 7.727 -5.785 1 95.94 209 LEU A N 1
ATOM 1626 C CA . LEU A 1 209 ? -13.688 8.195 -4.516 1 95.94 209 LEU A CA 1
ATOM 1627 C C . LEU A 1 209 ? -13.477 7.164 -3.416 1 95.94 209 LEU A C 1
ATOM 1629 O O . LEU A 1 209 ? -13.125 7.52 -2.289 1 95.94 209 LEU A O 1
ATOM 1633 N N . LEU A 1 210 ? -13.656 5.949 -3.77 1 96.62 210 LEU A N 1
ATOM 1634 C CA . LEU A 1 210 ? -13.477 4.879 -2.795 1 96.62 210 LEU A CA 1
ATOM 1635 C C . LEU A 1 210 ? -12.031 4.812 -2.314 1 96.62 210 LEU A C 1
ATOM 1637 O O . LEU A 1 210 ? -11.781 4.57 -1.132 1 96.62 210 LEU A O 1
ATOM 1641 N N . VAL A 1 211 ? -11.156 5.02 -3.223 1 94.81 211 VAL A N 1
ATOM 1642 C CA . VAL A 1 211 ? -9.742 5.02 -2.854 1 94.81 211 VAL A CA 1
ATOM 1643 C C . VAL A 1 211 ? -9.461 6.168 -1.887 1 94.81 211 VAL A C 1
ATOM 1645 O O . VAL A 1 211 ? -8.781 5.98 -0.876 1 94.81 211 VAL A O 1
ATOM 1648 N N . LEU A 1 212 ? -9.953 7.285 -2.172 1 96.25 212 LEU A N 1
ATOM 1649 C CA . LEU A 1 212 ? -9.758 8.438 -1.301 1 96.25 212 LEU A CA 1
ATOM 1650 C C . LEU A 1 212 ? -10.352 8.18 0.08 1 96.25 212 LEU A C 1
ATOM 1652 O O . LEU A 1 212 ? -9.727 8.492 1.097 1 96.25 212 LEU A O 1
ATOM 1656 N N . MET A 1 213 ? -11.508 7.641 0.097 1 98.25 213 MET A N 1
ATOM 1657 C CA . MET A 1 213 ? -12.164 7.309 1.362 1 98.25 213 MET A CA 1
ATOM 1658 C C . MET A 1 213 ? -11.328 6.305 2.154 1 98.25 213 MET A C 1
ATOM 1660 O O . MET A 1 213 ? -11.148 6.457 3.363 1 98.25 213 MET A O 1
ATOM 1664 N N . LYS A 1 214 ? -10.891 5.363 1.465 1 97.94 214 LYS A N 1
ATOM 1665 C CA . LYS A 1 214 ? -10.062 4.34 2.096 1 97.94 214 LYS A CA 1
ATOM 1666 C C . LYS A 1 214 ? -8.789 4.949 2.689 1 97.94 214 LYS A C 1
ATOM 1668 O O . LYS A 1 214 ? -8.336 4.535 3.756 1 97.94 214 LYS A O 1
ATOM 1673 N N . GLU A 1 215 ? -8.242 5.863 2.012 1 97.38 215 GLU A N 1
ATOM 1674 C CA . GLU A 1 215 ? -7.023 6.523 2.461 1 97.38 215 GLU A CA 1
ATOM 1675 C C . GLU A 1 215 ? -7.25 7.277 3.768 1 97.38 215 GLU A C 1
ATOM 1677 O O . GLU A 1 215 ? -6.348 7.367 4.602 1 97.38 215 GLU A O 1
ATOM 1682 N N . VAL A 1 216 ? -8.43 7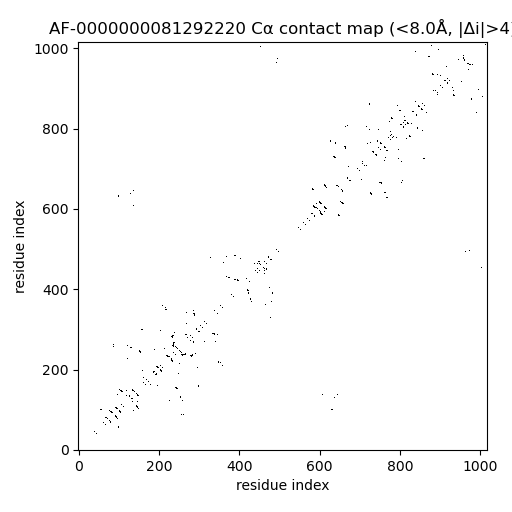.801 3.945 1 98.5 216 VAL A N 1
ATOM 1683 C CA . VAL A 1 216 ? -8.734 8.453 5.215 1 98.5 216 VAL A CA 1
ATOM 1684 C C . VAL A 1 216 ? -8.625 7.445 6.355 1 98.5 216 VAL A C 1
ATOM 1686 O O . VAL A 1 216 ? -7.988 7.715 7.375 1 98.5 216 VAL A O 1
ATOM 1689 N N . ALA A 1 217 ? -9.195 6.336 6.129 1 98.44 217 ALA A N 1
ATOM 1690 C CA . ALA A 1 217 ? -9.133 5.285 7.141 1 98.44 217 ALA A CA 1
ATOM 1691 C C . ALA A 1 217 ? -7.691 4.844 7.383 1 98.44 217 ALA A C 1
ATOM 1693 O O . ALA A 1 217 ? -7.293 4.594 8.523 1 98.44 217 ALA A O 1
ATOM 1694 N N . ALA A 1 218 ? -6.945 4.777 6.324 1 96.94 218 ALA A N 1
ATOM 1695 C CA . ALA A 1 218 ? -5.547 4.379 6.453 1 96.94 218 ALA A CA 1
ATOM 1696 C C . ALA A 1 218 ? -4.773 5.367 7.324 1 96.94 218 ALA A C 1
ATOM 1698 O O . ALA A 1 218 ? -3.967 4.961 8.164 1 96.94 218 ALA A O 1
ATOM 1699 N N . GLY A 1 219 ? -5.004 6.605 7.125 1 97.25 219 GLY A N 1
ATOM 1700 C CA . GLY A 1 219 ? -4.398 7.613 7.98 1 97.25 219 GLY A CA 1
ATOM 1701 C C . GLY A 1 219 ? -4.781 7.465 9.438 1 97.25 219 GLY A C 1
ATOM 1702 O O . GLY A 1 219 ? -3.938 7.605 10.328 1 97.25 219 GLY A O 1
ATOM 1703 N N . LEU A 1 220 ? -6.027 7.148 9.656 1 98 220 LEU A N 1
ATOM 1704 C CA . LEU A 1 220 ? -6.508 6.984 11.023 1 98 220 LEU A CA 1
ATOM 1705 C C . LEU A 1 220 ? -5.891 5.75 11.672 1 98 220 LEU A C 1
ATOM 1707 O O . LEU A 1 220 ? -5.582 5.758 12.867 1 98 220 LEU A O 1
ATOM 1711 N N . VAL A 1 221 ? -5.758 4.676 10.898 1 96.38 221 VAL A N 1
ATOM 1712 C CA . VAL A 1 221 ? -5.105 3.48 11.43 1 96.38 221 VAL A CA 1
ATOM 1713 C C . VAL A 1 221 ? -3.713 3.836 11.945 1 96.38 221 VAL A C 1
ATOM 1715 O O . VAL A 1 221 ? -3.34 3.463 13.055 1 96.38 221 VAL A O 1
ATOM 1718 N N . HIS A 1 222 ? -2.996 4.578 11.141 1 93.81 222 HIS A N 1
ATOM 1719 C CA . HIS A 1 222 ? -1.652 5 11.516 1 93.81 222 HIS A CA 1
ATOM 1720 C C . HIS A 1 222 ? -1.676 5.844 12.781 1 93.81 222 HIS A C 1
ATOM 1722 O O . HIS A 1 222 ? -0.9 5.598 13.711 1 93.81 222 HIS A O 1
ATOM 1728 N N . LEU A 1 223 ? -2.531 6.742 12.805 1 95.25 223 LEU A N 1
ATOM 1729 C CA . LEU A 1 223 ? -2.627 7.656 13.938 1 95.25 223 LEU A CA 1
ATOM 1730 C C . LEU A 1 223 ? -2.992 6.906 15.211 1 95.25 223 LEU A C 1
ATOM 1732 O O . LEU A 1 223 ? -2.354 7.09 16.25 1 95.25 223 LEU A O 1
ATOM 1736 N N . HIS A 1 224 ? -3.934 6.051 15.156 1 95.88 224 HIS A N 1
ATOM 1737 C CA . HIS A 1 224 ? -4.492 5.371 16.312 1 95.88 224 HIS A CA 1
ATOM 1738 C C . HIS A 1 224 ? -3.533 4.316 16.844 1 95.88 224 HIS A C 1
ATOM 1740 O O . HIS A 1 224 ? -3.73 3.791 17.953 1 95.88 224 HIS A O 1
ATOM 1746 N N . GLN A 1 225 ? -2.516 3.996 16.109 1 91.19 225 GLN A N 1
ATOM 1747 C CA . GLN A 1 225 ? -1.518 3.031 16.562 1 91.19 225 GLN A CA 1
ATOM 1748 C C . GLN A 1 225 ? -0.419 3.713 17.375 1 91.19 225 GLN A C 1
ATOM 1750 O O . GLN A 1 225 ? 0.371 3.043 18.047 1 91.19 225 GLN A O 1
ATOM 1755 N N . LYS A 1 226 ? -0.417 4.969 17.328 1 90 226 LYS A N 1
ATOM 1756 C CA . LYS A 1 226 ? 0.614 5.727 18.031 1 90 226 LYS A CA 1
ATOM 1757 C C . LYS A 1 226 ? 0.111 6.211 19.391 1 90 226 LYS A C 1
ATOM 1759 O O . LYS A 1 226 ? -1.098 6.305 19.609 1 90 226 LYS A O 1
ATOM 1764 N N . THR A 1 227 ? 1.087 6.355 20.219 1 86.94 227 THR A N 1
ATOM 1765 C CA . THR A 1 227 ? 0.802 6.91 21.531 1 86.94 227 THR A CA 1
ATOM 1766 C C . THR A 1 227 ? 1.559 8.219 21.75 1 86.94 227 THR A C 1
ATOM 1768 O O . THR A 1 227 ? 2.674 8.383 21.25 1 86.94 227 THR A O 1
ATOM 1771 N N . TYR A 1 228 ? 0.799 9.039 22.25 1 80.19 228 TYR A N 1
ATOM 1772 C CA . TYR A 1 228 ? 1.381 10.336 22.578 1 80.19 228 TYR A CA 1
ATOM 1773 C C . TYR A 1 228 ? 1.215 10.641 24.062 1 80.19 228 TYR A C 1
ATOM 1775 O O . TYR A 1 228 ? 0.126 10.484 24.625 1 80.19 228 TYR A O 1
ATOM 1783 N N . LYS A 1 229 ? 2.137 11.156 24.703 1 66.56 229 LYS A N 1
ATOM 1784 C CA . LYS A 1 229 ? 2.18 11.531 26.109 1 66.56 229 LYS A CA 1
ATOM 1785 C C . LYS A 1 229 ? 1.368 10.562 26.969 1 66.56 229 LYS A C 1
ATOM 1787 O O . LYS A 1 229 ? 0.19 10.32 26.688 1 66.56 229 LYS A O 1
ATOM 1792 N N . LYS A 1 230 ? 1.88 9.977 27.984 1 65.75 230 LYS A N 1
ATOM 1793 C CA . LYS A 1 230 ? 1.294 9.148 29.031 1 65.75 230 LYS A CA 1
ATOM 1794 C C . LYS A 1 230 ? 0.531 7.965 28.438 1 65.75 230 LYS A C 1
ATOM 1796 O O . LYS A 1 230 ? -0.577 7.652 28.875 1 65.75 230 LYS A O 1
ATOM 1801 N N . GLN A 1 231 ? 0.826 7.555 27.281 1 71.06 231 GLN A N 1
ATOM 1802 C CA . GLN A 1 231 ? 0.339 6.309 26.703 1 71.06 231 GLN A CA 1
ATOM 1803 C C . GLN A 1 231 ? -1.055 6.484 26.109 1 71.06 231 GLN A C 1
ATOM 1805 O O . GLN A 1 231 ? -1.849 5.543 26.078 1 71.06 231 GLN A O 1
ATOM 1810 N N . ARG A 1 232 ? -1.367 7.719 25.891 1 82.69 232 ARG A N 1
ATOM 1811 C CA . ARG A 1 232 ? -2.641 7.938 25.219 1 82.69 232 ARG A CA 1
ATOM 1812 C C . ARG A 1 232 ? -2.492 7.773 23.703 1 82.69 232 ARG A C 1
ATOM 1814 O O . ARG A 1 232 ? -1.522 8.25 23.109 1 82.69 232 ARG A O 1
ATOM 1821 N N . LYS A 1 233 ? -3.57 7.129 23.172 1 89.44 233 LYS A N 1
ATOM 1822 C CA . LYS A 1 233 ? -3.57 6.965 21.719 1 89.44 233 LYS A CA 1
ATOM 1823 C C . LYS A 1 233 ? -3.732 8.305 21.016 1 89.44 233 LYS A C 1
ATOM 1825 O O . LYS A 1 233 ? -4.488 9.164 21.484 1 89.44 233 LYS A O 1
ATOM 1830 N N . MET A 1 234 ? -3.035 8.469 20 1 93.12 234 MET A N 1
ATOM 1831 C CA . MET A 1 234 ? -3.197 9.672 19.188 1 93.12 234 MET A CA 1
ATOM 1832 C C . MET A 1 234 ? -4.512 9.633 18.422 1 93.12 234 MET A C 1
ATOM 1834 O O . MET A 1 234 ? -4.93 8.57 17.953 1 93.12 234 MET A O 1
ATOM 1838 N N . VAL A 1 235 ? -5.184 10.758 18.312 1 94.56 235 VAL A N 1
ATOM 1839 C CA . VAL A 1 235 ? -6.449 10.891 17.594 1 94.56 235 VAL A CA 1
ATOM 1840 C C . VAL A 1 235 ? -6.402 12.109 16.672 1 94.56 235 VAL A C 1
ATOM 1842 O O . VAL A 1 235 ? -5.547 12.984 16.844 1 94.56 235 VAL A O 1
ATOM 1845 N N . HIS A 1 236 ? -7.242 12.109 15.68 1 95.12 236 HIS A N 1
ATOM 1846 C CA . HIS A 1 236 ? -7.363 13.305 14.852 1 95.12 236 HIS A CA 1
ATOM 1847 C C . HIS A 1 236 ? -8.047 14.438 15.617 1 95.12 236 HIS A C 1
ATOM 1849 O O . HIS A 1 236 ? -7.527 15.555 15.68 1 95.12 236 HIS A O 1
ATOM 1855 N N . GLY A 1 237 ? -9.25 14.133 16.172 1 91.81 237 GLY A N 1
ATOM 1856 C C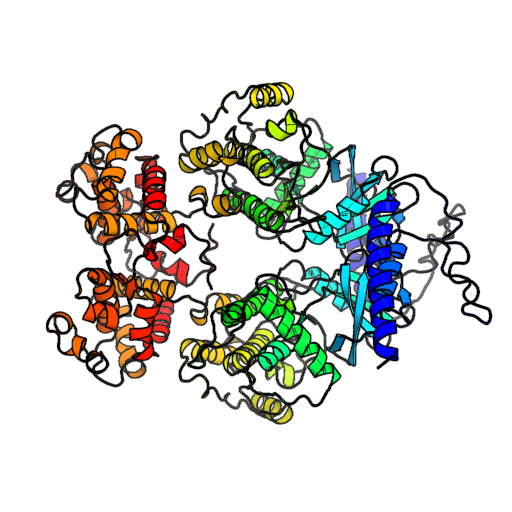A . GLY A 1 237 ? -9.953 15.023 17.078 1 91.81 237 GLY A CA 1
ATOM 1857 C C . GLY A 1 237 ? -10.82 16.047 16.359 1 91.81 237 GLY A C 1
ATOM 1858 O O . GLY A 1 237 ? -11.648 16.703 16.984 1 91.81 237 GLY A O 1
ATOM 1859 N N . ASN A 1 238 ? -10.695 16.219 15.102 1 91.38 238 ASN A N 1
ATOM 1860 C CA . ASN A 1 238 ? -11.477 17.172 14.336 1 91.38 238 ASN A CA 1
ATOM 1861 C C . ASN A 1 238 ? -11.641 16.75 12.883 1 91.38 238 ASN A C 1
ATOM 1863 O O . ASN A 1 238 ? -11.406 17.531 11.961 1 91.38 238 ASN A O 1
ATOM 1867 N N . LEU A 1 239 ? -12.008 15.531 12.719 1 95.31 239 LEU A N 1
ATOM 1868 C CA . LEU A 1 239 ? -12.164 14.977 11.383 1 95.31 239 LEU A CA 1
ATOM 1869 C C . LEU A 1 239 ? -13.414 15.531 10.703 1 95.31 239 LEU A C 1
ATOM 1871 O O . LEU A 1 239 ? -14.508 15.453 11.258 1 95.31 239 LEU A O 1
ATOM 1875 N N . LYS A 1 240 ? -13.25 16.141 9.609 1 95 240 LYS A N 1
ATOM 1876 C CA . LYS A 1 240 ? -14.281 16.719 8.75 1 95 240 LYS A CA 1
ATOM 1877 C C . LYS A 1 240 ? -13.758 16.922 7.332 1 95 240 LYS A C 1
ATOM 1879 O O . LYS A 1 240 ? -12.547 16.875 7.098 1 95 240 LYS A O 1
ATOM 1884 N N . PRO A 1 241 ? -14.617 17.078 6.344 1 95.69 241 PRO A N 1
ATOM 1885 C CA . PRO A 1 241 ? -14.188 17.156 4.945 1 95.69 241 PRO A CA 1
ATOM 1886 C C . PRO A 1 241 ? -13.148 18.25 4.703 1 95.69 241 PRO A C 1
ATOM 1888 O O . PRO A 1 241 ? -12.234 18.062 3.896 1 95.69 241 PRO A O 1
ATOM 1891 N N . GLU A 1 242 ? -13.188 19.359 5.469 1 92.81 242 GLU A N 1
ATOM 1892 C CA . GLU A 1 242 ? -12.297 20.5 5.266 1 92.81 242 GLU A CA 1
ATOM 1893 C C . GLU A 1 242 ? -10.883 20.188 5.75 1 92.81 242 GLU A C 1
ATOM 1895 O O . GLU A 1 242 ? -9.922 20.844 5.348 1 92.81 242 GLU A O 1
ATOM 1900 N N . ASN A 1 243 ? -10.805 19.188 6.645 1 94.25 243 ASN A N 1
ATOM 1901 C CA . ASN A 1 243 ? -9.508 18.859 7.219 1 94.25 243 ASN A CA 1
ATOM 1902 C C . ASN A 1 243 ? -8.875 17.656 6.523 1 94.25 243 ASN A C 1
ATOM 1904 O O . ASN A 1 243 ? -7.914 17.078 7.031 1 94.25 243 ASN A O 1
ATOM 1908 N N . LEU A 1 244 ? -9.438 17.281 5.406 1 97.31 244 LEU A N 1
ATOM 1909 C CA . LEU A 1 244 ? -8.898 16.25 4.523 1 97.31 244 LEU A CA 1
ATOM 1910 C C . LEU A 1 244 ? -8.391 16.875 3.225 1 97.31 244 LEU A C 1
ATOM 1912 O O . LEU A 1 244 ? -9.156 17.062 2.279 1 97.31 244 LEU A O 1
ATOM 1916 N N . LEU A 1 245 ? -7.113 17.094 3.207 1 96.75 245 LEU A N 1
ATOM 1917 C CA . LEU A 1 245 ? -6.508 17.766 2.064 1 96.75 245 LEU A CA 1
ATOM 1918 C C . LEU A 1 245 ? -6.23 16.781 0.933 1 96.75 245 LEU A C 1
ATOM 1920 O O . LEU A 1 245 ? -6.156 15.57 1.163 1 96.75 245 LEU A O 1
ATOM 1924 N N . ILE A 1 246 ? -6.18 17.297 -0.25 1 95.56 246 ILE A N 1
ATOM 1925 C CA . ILE A 1 246 ? -5.895 16.5 -1.437 1 95.56 246 ILE A CA 1
ATOM 1926 C C . ILE A 1 246 ? -4.582 16.953 -2.064 1 95.56 246 ILE A C 1
ATOM 1928 O O . ILE A 1 246 ? -4.418 18.141 -2.385 1 95.56 246 ILE A O 1
ATOM 1932 N N . SER A 1 247 ? -3.637 16.031 -2.127 1 91.25 247 SER A N 1
ATOM 1933 C CA . SER A 1 247 ? -2.381 16.344 -2.807 1 91.25 247 SER A CA 1
ATOM 1934 C C . SER A 1 247 ? -2.496 16.109 -4.309 1 91.25 247 SER A C 1
ATOM 1936 O O . SER A 1 247 ? -3.309 15.289 -4.754 1 91.25 247 SER A O 1
ATOM 1938 N N . ASP A 1 248 ? -1.763 16.859 -5.074 1 77.19 248 ASP A N 1
ATOM 1939 C CA . ASP A 1 248 ? -1.822 16.75 -6.527 1 77.19 248 ASP A CA 1
ATOM 1940 C C . ASP A 1 248 ? -0.892 15.656 -7.043 1 77.19 248 ASP A C 1
ATOM 1942 O O . ASP A 1 248 ? -0.493 15.672 -8.211 1 77.19 248 ASP A O 1
ATOM 1946 N N . GLU A 1 249 ? -0.497 14.82 -6.227 1 75.81 249 GLU A N 1
ATOM 1947 C CA . GLU A 1 249 ? 0.264 13.664 -6.688 1 75.81 249 GLU A CA 1
ATOM 1948 C C . GLU A 1 249 ? -0.568 12.797 -7.625 1 75.81 249 GLU A C 1
ATOM 1950 O O . GLU A 1 249 ? -1.782 12.977 -7.734 1 75.81 249 GLU A O 1
ATOM 1955 N N . LEU A 1 250 ? 0.107 12.102 -8.539 1 73.69 250 LEU A N 1
ATOM 1956 C CA . LEU A 1 250 ? -0.55 11.117 -9.391 1 73.69 250 LEU A CA 1
ATOM 1957 C C . LEU A 1 250 ? -0.364 9.711 -8.836 1 73.69 250 LEU A C 1
ATOM 1959 O O . LEU A 1 250 ? 0.756 9.195 -8.805 1 73.69 250 LEU A O 1
ATOM 1963 N N . PRO A 1 251 ? -1.399 9.164 -8.367 1 80.25 251 PRO A N 1
ATOM 1964 C CA . PRO A 1 251 ? -2.801 9.578 -8.281 1 80.25 251 PRO A CA 1
ATOM 1965 C C . PRO A 1 251 ? -3.068 10.5 -7.094 1 80.25 251 PRO A C 1
ATOM 1967 O O . PRO A 1 251 ? -2.219 10.641 -6.211 1 80.25 251 PRO A O 1
ATOM 1970 N N . LEU A 1 252 ? -4.289 11.078 -7.094 1 89.12 252 LEU A N 1
ATOM 1971 C CA . LEU A 1 252 ? -4.711 11.906 -5.973 1 89.12 252 LEU A CA 1
ATOM 1972 C C . LEU A 1 252 ? -4.547 11.164 -4.652 1 89.12 252 LEU A C 1
ATOM 1974 O O . LEU A 1 252 ? -4.707 9.938 -4.598 1 89.12 252 LEU A O 1
ATOM 1978 N N . CYS A 1 253 ? -4.199 11.93 -3.637 1 92.75 253 CYS A N 1
ATOM 1979 C CA . CYS A 1 253 ? -3.953 11.336 -2.328 1 92.75 253 CYS A CA 1
ATOM 1980 C C . CYS A 1 253 ? -4.516 12.219 -1.217 1 92.75 253 CYS A C 1
ATOM 1982 O O . CYS A 1 253 ? -4.395 13.438 -1.268 1 92.75 253 CYS A O 1
ATOM 1984 N N . VAL A 1 254 ? -5.129 11.578 -0.268 1 96.81 254 VAL A N 1
ATOM 1985 C CA . VAL A 1 254 ? -5.691 12.32 0.853 1 96.81 254 VAL A CA 1
ATOM 1986 C C . VAL A 1 254 ? -4.617 12.547 1.914 1 96.81 254 VAL A C 1
ATOM 1988 O O . VAL A 1 254 ? -3.785 11.672 2.162 1 96.81 254 VAL A O 1
ATOM 1991 N N . LYS A 1 255 ? -4.656 13.719 2.475 1 97.25 255 LYS A N 1
ATOM 1992 C CA . LYS A 1 255 ? -3.789 14.07 3.594 1 97.25 255 LYS A CA 1
ATOM 1993 C C . LYS A 1 255 ? -4.605 14.578 4.781 1 97.25 255 LYS A C 1
ATOM 1995 O O . LYS A 1 255 ? -5.277 15.609 4.688 1 97.25 255 LYS A O 1
ATOM 2000 N N . LEU A 1 256 ? -4.562 13.844 5.891 1 97.38 256 LEU A N 1
ATOM 2001 C CA . LEU A 1 256 ? -5.215 14.32 7.105 1 97.38 256 LEU A CA 1
ATOM 2002 C C . LEU A 1 256 ? -4.496 15.547 7.664 1 97.38 256 LEU A C 1
ATOM 2004 O O . LEU A 1 256 ? -3.273 15.523 7.84 1 97.38 256 LEU A O 1
ATOM 2008 N N . SER A 1 257 ? -5.191 16.609 7.918 1 94.69 257 SER A N 1
ATOM 2009 C CA . SER A 1 257 ? -4.633 17.844 8.445 1 94.69 257 SER A CA 1
ATOM 2010 C C . SER A 1 257 ? -5.348 18.281 9.727 1 94.69 257 SER A C 1
ATOM 2012 O O . SER A 1 257 ? -6.352 17.672 10.109 1 94.69 257 SER A O 1
ATOM 2014 N N . ASP A 1 258 ? -4.715 19.281 10.461 1 90.44 258 ASP A N 1
ATOM 2015 C CA . ASP A 1 258 ? -5.246 19.828 11.703 1 90.44 258 ASP A CA 1
ATOM 2016 C C . ASP A 1 258 ? -5.438 18.75 12.758 1 90.44 258 ASP A C 1
ATOM 2018 O O . ASP A 1 258 ? -6.461 18.719 13.445 1 90.44 258 ASP A O 1
ATOM 2022 N N . ILE A 1 259 ? -4.531 17.844 12.711 1 91.5 259 ILE A N 1
ATOM 2023 C CA . ILE A 1 259 ? -4.547 16.766 13.688 1 91.5 259 ILE A CA 1
ATOM 2024 C C . ILE A 1 259 ? -4.184 17.312 15.062 1 91.5 259 ILE A C 1
ATOM 2026 O O . ILE A 1 259 ? -3.27 18.125 15.195 1 91.5 259 ILE A O 1
ATOM 2030 N N . GLY A 1 260 ? -4.84 16.922 16.109 1 80.44 260 GLY A N 1
ATOM 2031 C CA . GLY A 1 260 ? -4.5 17.25 17.484 1 80.44 260 GLY A CA 1
ATOM 2032 C C . GLY A 1 260 ? -4.93 18.656 17.875 1 80.44 260 GLY A C 1
ATOM 2033 O O . GLY A 1 260 ? -4.516 19.172 18.922 1 80.44 260 GLY A O 1
ATOM 2034 N N . THR A 1 261 ? -5.633 19.25 16.969 1 75.69 261 THR A N 1
ATOM 2035 C CA . THR A 1 261 ? -6.062 20.609 17.297 1 75.69 261 THR A CA 1
ATOM 2036 C C . THR A 1 261 ? -7.262 20.578 18.234 1 75.69 261 THR A C 1
ATOM 2038 O O . THR A 1 261 ? -8.055 19.641 18.219 1 75.69 261 THR A O 1
ATOM 2041 N N . SER A 1 262 ? -7.254 21.375 19.234 1 61.31 262 SER A N 1
ATOM 2042 C CA . SER A 1 262 ? -8.258 21.422 20.281 1 61.31 262 SER A CA 1
ATOM 2043 C C . SER A 1 262 ? -9.586 21.969 19.766 1 61.31 262 SER A C 1
ATOM 2045 O O . SER A 1 262 ? -10.594 21.953 20.469 1 61.31 262 SER A O 1
ATOM 2047 N N . CYS A 1 263 ? -9.562 22.375 18.594 1 61.09 263 CYS A N 1
ATOM 2048 C CA . CYS A 1 263 ? -10.789 23 18.109 1 61.09 263 CYS A CA 1
ATOM 2049 C C . CYS A 1 263 ? -11.688 21.969 17.438 1 61.09 263 CYS A C 1
ATOM 2051 O O . CYS A 1 263 ? -11.219 21.156 16.656 1 61.09 263 CYS A O 1
ATOM 2053 N N . SER A 1 264 ? -12.812 21.609 18.141 1 62.75 264 SER A N 1
ATOM 2054 C CA . SER A 1 264 ? -13.758 20.719 17.484 1 62.75 264 SER A CA 1
ATOM 2055 C C . SER A 1 264 ? -14.867 21.5 16.781 1 62.75 264 SER A C 1
ATOM 2057 O O . SER A 1 264 ? -15.336 22.516 17.281 1 62.75 264 SER A O 1
ATOM 2059 N N . THR A 1 265 ? -15.031 21.203 15.5 1 72.81 265 THR A N 1
ATOM 2060 C CA . THR A 1 265 ? -16.109 21.812 14.727 1 72.81 265 THR A CA 1
ATOM 2061 C C . THR A 1 265 ? -17.453 21.172 15.094 1 72.81 265 THR A C 1
ATOM 2063 O O . THR A 1 265 ? -17.562 19.953 15.156 1 72.81 265 THR A O 1
ATOM 2066 N N . ARG A 1 266 ? -18.391 22.031 15.344 1 80.81 266 ARG A N 1
ATOM 2067 C CA . ARG A 1 266 ? -19.734 21.594 15.711 1 80.81 266 ARG A CA 1
ATOM 2068 C C . ARG A 1 266 ? -20.375 20.797 14.578 1 80.81 266 ARG A C 1
ATOM 2070 O O . ARG A 1 266 ? -20.234 21.156 13.406 1 80.81 266 ARG A O 1
ATOM 2077 N N . GLY A 1 267 ? -20.969 19.688 14.891 1 90.06 267 GLY A N 1
ATOM 2078 C CA . GLY A 1 267 ? -21.797 18.938 13.961 1 90.06 267 GLY A CA 1
ATOM 2079 C C . GLY A 1 267 ? -21.109 17.688 13.422 1 90.06 267 GLY A C 1
ATOM 2080 O O . GLY A 1 267 ? -21.719 16.875 12.727 1 90.06 267 GLY A O 1
ATOM 2081 N N . TRP A 1 268 ? -19.875 17.516 13.742 1 93.5 268 TRP A N 1
ATOM 2082 C CA . TRP A 1 268 ? -19.156 16.375 13.211 1 93.5 268 TRP A CA 1
ATOM 2083 C C . TRP A 1 268 ? -18.672 15.461 14.328 1 93.5 268 TRP A C 1
ATOM 2085 O O . TRP A 1 268 ? -17.922 14.516 14.086 1 93.5 268 TRP A O 1
ATOM 2095 N N . GLN A 1 269 ? -19.109 15.828 15.586 1 92.81 269 GLN A N 1
ATOM 2096 C CA . GLN A 1 269 ? -18.625 15.117 16.766 1 92.81 269 GLN A CA 1
ATOM 2097 C C . GLN A 1 269 ? -19.719 14.234 17.359 1 92.81 269 GLN A C 1
ATOM 2099 O O . GLN A 1 269 ? -20.906 14.562 17.266 1 92.81 269 GLN A O 1
ATOM 2104 N N . PRO A 1 270 ? -19.281 13.172 17.953 1 94.38 270 PRO A N 1
ATOM 2105 C CA . PRO A 1 270 ? -20.266 12.328 18.641 1 94.38 270 PRO A CA 1
ATOM 2106 C C . PRO A 1 270 ? -20.75 12.922 19.953 1 94.38 270 PRO A C 1
ATOM 2108 O O . PRO A 1 270 ? -20.172 13.914 20.438 1 94.38 270 PRO A O 1
ATOM 2111 N N . LYS A 1 271 ? -21.703 12.32 20.531 1 92.88 271 LYS A N 1
ATOM 2112 C CA . LYS A 1 271 ? -22.359 12.797 21.734 1 92.88 271 LYS A CA 1
ATOM 2113 C C . LYS A 1 271 ? -21.375 12.898 22.891 1 92.88 271 LYS A C 1
ATOM 2115 O O . LYS A 1 271 ? -21.438 13.836 23.688 1 92.88 271 LYS A O 1
ATOM 2120 N N . GLU A 1 272 ? -20.438 11.891 23 1 91.94 272 GLU A N 1
ATOM 2121 C CA . GLU A 1 272 ? -19.531 11.852 24.141 1 91.94 272 GLU A CA 1
ATOM 2122 C C . GLU A 1 272 ? -18.547 13.023 24.109 1 91.94 272 GLU A C 1
ATOM 2124 O O . GLU A 1 272 ? -18 13.406 25.156 1 91.94 272 GLU A O 1
ATOM 2129 N N . VAL A 1 273 ? -18.297 13.562 23.016 1 90.31 273 VAL A N 1
ATOM 2130 C CA . VAL A 1 273 ? -17.438 14.734 22.906 1 90.31 273 VAL A CA 1
ATOM 2131 C C . VAL A 1 273 ? -18.25 16 23.094 1 90.31 273 VAL A C 1
ATOM 2133 O O . VAL A 1 273 ? -17.812 16.938 23.781 1 90.31 273 VAL A O 1
ATOM 2136 N N . LEU A 1 274 ? -19.484 16.016 22.562 1 87.69 274 LEU A N 1
ATOM 2137 C CA . LEU A 1 274 ? -20.359 17.172 22.656 1 87.69 274 LEU A CA 1
ATOM 2138 C C . LEU A 1 274 ? -20.797 17.406 24.094 1 87.69 274 LEU A C 1
ATOM 2140 O O . LEU A 1 274 ? -20.875 18.562 24.531 1 87.69 274 LEU A O 1
ATOM 2144 N N . CYS A 1 275 ? -21.25 16.375 24.828 1 82.69 275 CYS A N 1
ATOM 2145 C CA . CYS A 1 275 ? -21.859 16.5 26.156 1 82.69 275 CYS A CA 1
ATOM 2146 C C . CYS A 1 275 ? -20.812 16.422 27.25 1 82.69 275 CYS A C 1
ATOM 2148 O O . CYS A 1 275 ? -21.031 16.891 28.375 1 82.69 275 CYS A O 1
ATOM 2150 N N . GLY A 1 276 ? -19.859 15.672 27.203 1 67.06 276 GLY A N 1
ATOM 2151 C CA . GLY A 1 276 ? -19.094 15.227 28.359 1 67.06 276 GLY A CA 1
ATOM 2152 C C . GLY A 1 276 ? -17.766 15.93 28.484 1 67.06 276 GLY A C 1
ATOM 2153 O O . GLY A 1 276 ? -17.062 15.766 29.5 1 67.06 276 GLY A O 1
ATOM 2154 N N . GLY A 1 277 ? -17.391 16.891 27.812 1 64.25 277 GLY A N 1
ATOM 2155 C CA . GLY A 1 277 ? -16.094 17.484 28.078 1 64.25 277 GLY A CA 1
ATOM 2156 C C . GLY A 1 277 ? -14.938 16.516 27.891 1 64.25 277 GLY A C 1
ATOM 2157 O O . GLY A 1 277 ? -13.805 16.828 28.266 1 64.25 277 GLY A O 1
ATOM 2158 N N . GLY A 1 278 ? -15.25 15.227 27.562 1 66.56 278 GLY A N 1
ATOM 2159 C CA . GLY A 1 278 ? -14.109 14.32 27.531 1 66.56 278 GLY A CA 1
ATOM 2160 C C . GLY A 1 278 ? -13.258 14.484 26.281 1 66.56 278 GLY A C 1
ATOM 2161 O O . GLY A 1 278 ? -13.664 15.133 25.328 1 66.56 278 GLY A O 1
ATOM 2162 N N . SER A 1 279 ? -12.008 14.016 26.406 1 81.62 279 SER A N 1
ATOM 2163 C CA . SER A 1 279 ? -11.031 14.047 25.312 1 81.62 279 SER A CA 1
ATOM 2164 C C . SER A 1 279 ? -11.422 13.102 24.188 1 81.62 279 SER A C 1
ATOM 2166 O O . SER A 1 279 ? -11.984 12.031 24.438 1 81.62 279 SER A O 1
ATOM 2168 N N . PRO A 1 280 ? -11.328 13.539 23 1 89.31 280 PRO A N 1
ATOM 2169 C CA . PRO A 1 280 ? -11.602 12.656 21.859 1 89.31 280 PRO A CA 1
ATOM 2170 C C . PRO A 1 280 ? -10.844 11.336 21.938 1 89.31 280 PRO A C 1
ATOM 2172 O O . PRO A 1 280 ? -9.742 11.281 22.484 1 89.31 280 PRO A O 1
ATOM 2175 N N . THR A 1 281 ? -11.469 10.32 21.516 1 92.31 281 THR A N 1
ATOM 2176 C CA . THR A 1 281 ? -10.898 8.977 21.438 1 92.31 281 THR A CA 1
ATOM 2177 C C . THR A 1 281 ? -10.883 8.484 20 1 92.31 281 THR A C 1
ATOM 2179 O O . THR A 1 281 ? -11.461 9.117 19.109 1 92.31 281 THR A O 1
ATOM 2182 N N . PRO A 1 282 ? -10.188 7.367 19.781 1 95.94 282 PRO A N 1
ATOM 2183 C CA . PRO A 1 282 ? -10.258 6.785 18.438 1 95.94 282 PRO A CA 1
ATOM 2184 C C . PRO A 1 282 ? -11.695 6.531 17.984 1 95.94 282 PRO A C 1
ATOM 2186 O O . PRO A 1 282 ? -12.023 6.754 16.812 1 95.94 282 PRO A O 1
ATOM 2189 N N . ALA A 1 283 ? -12.539 6.156 18.875 1 96.75 283 ALA A N 1
ATOM 2190 C CA . ALA A 1 283 ? -13.938 5.902 18.531 1 96.75 283 ALA A CA 1
ATOM 2191 C C . ALA A 1 283 ? -14.633 7.188 18.109 1 96.75 283 ALA A C 1
ATOM 2193 O O . ALA A 1 283 ? -15.531 7.164 17.266 1 96.75 283 ALA A O 1
ATOM 2194 N N . SER A 1 284 ? -14.312 8.289 18.734 1 95.31 284 SER A N 1
ATOM 2195 C CA . SER A 1 284 ? -14.875 9.578 18.328 1 95.31 284 SER A CA 1
ATOM 2196 C C . SER A 1 284 ? -14.5 9.914 16.891 1 95.31 284 SER A C 1
ATOM 2198 O O . SER A 1 284 ? -15.32 10.438 16.125 1 95.31 284 SER A O 1
ATOM 2200 N N . ASP A 1 285 ? -13.227 9.617 16.562 1 96.88 285 ASP A N 1
ATOM 2201 C CA . ASP A 1 285 ? -12.781 9.82 15.195 1 96.88 285 ASP A CA 1
ATOM 2202 C C . ASP A 1 285 ? -13.609 9 14.219 1 96.88 285 ASP A C 1
ATOM 2204 O O . ASP A 1 285 ? -13.922 9.461 13.117 1 96.88 285 ASP A O 1
ATOM 2208 N N . LEU A 1 286 ? -13.961 7.809 14.656 1 98.62 286 LEU A N 1
ATOM 2209 C CA . LEU A 1 286 ? -14.68 6.91 13.758 1 98.62 286 LEU A CA 1
ATOM 2210 C C . LEU A 1 286 ? -16.109 7.391 13.531 1 98.62 286 LEU A C 1
ATOM 2212 O O . LEU A 1 286 ? -16.672 7.203 12.445 1 98.62 286 LEU A O 1
ATOM 2216 N N . PHE A 1 287 ? -16.703 7.984 14.547 1 97.69 287 PHE A N 1
ATOM 2217 C CA . PHE A 1 287 ? -17.984 8.633 14.344 1 97.69 287 PHE A CA 1
ATOM 2218 C C . PHE A 1 287 ? -17.891 9.719 13.273 1 97.69 287 PHE A C 1
ATOM 2220 O O . PHE A 1 287 ? -18.688 9.75 12.336 1 97.69 287 PHE A O 1
ATOM 2227 N N . SER A 1 288 ? -16.922 10.57 13.422 1 97.5 288 SER A N 1
ATOM 2228 C CA . SER A 1 288 ? -16.703 11.641 12.461 1 97.5 288 SER A CA 1
ATOM 2229 C C . SER A 1 288 ? -16.438 11.086 11.062 1 97.5 288 SER A C 1
ATOM 2231 O O . SER A 1 288 ? -16.875 11.656 10.062 1 97.5 288 SER A O 1
ATOM 2233 N N . LEU A 1 289 ? -15.703 9.977 11.031 1 98.75 289 LEU A N 1
ATOM 2234 C CA . LEU A 1 289 ? -15.43 9.312 9.766 1 98.75 289 LEU A CA 1
ATOM 2235 C C . LEU A 1 289 ? -16.734 8.898 9.07 1 98.75 289 LEU A C 1
ATOM 2237 O O . LEU A 1 289 ? -16.859 9.055 7.855 1 98.75 289 LEU A O 1
ATOM 2241 N N . GLY A 1 290 ? -17.641 8.352 9.852 1 98.81 290 GLY A N 1
ATOM 2242 C CA . GLY A 1 290 ? -18.938 8 9.297 1 98.81 290 GLY A CA 1
ATOM 2243 C C . GLY A 1 290 ? -19.641 9.172 8.633 1 98.81 290 GLY A C 1
ATOM 2244 O O . GLY A 1 290 ? -20.203 9.031 7.543 1 98.81 290 GLY A O 1
ATOM 2245 N N . CYS A 1 291 ? -19.609 10.305 9.289 1 98.31 291 CYS A N 1
ATOM 2246 C CA . CYS A 1 291 ? -20.188 11.516 8.719 1 98.31 291 CYS A CA 1
ATOM 2247 C C . CYS A 1 291 ? -19.484 11.914 7.43 1 98.31 291 CYS A C 1
ATOM 2249 O O . CYS A 1 291 ? -20.141 12.281 6.449 1 98.31 291 CYS A O 1
ATOM 2251 N N . VAL A 1 292 ? -18.188 11.805 7.414 1 98.38 292 VAL A N 1
ATOM 2252 C CA . VAL A 1 292 ? -17.375 12.172 6.254 1 98.38 292 VAL A CA 1
ATOM 2253 C C . VAL A 1 292 ? -17.688 11.227 5.094 1 98.38 292 VAL A C 1
ATOM 2255 O O . VAL A 1 292 ? -17.844 11.664 3.951 1 98.38 292 VAL A O 1
ATOM 2258 N N . TYR A 1 293 ? -17.703 9.922 5.402 1 98.75 293 TYR A N 1
ATOM 2259 C CA . TYR A 1 293 ? -18.031 8.961 4.355 1 98.75 293 TYR A CA 1
ATOM 2260 C C . TYR A 1 293 ? -19.391 9.25 3.746 1 98.75 293 TYR A C 1
ATOM 2262 O O . TYR A 1 293 ? -19.547 9.211 2.525 1 98.75 293 TYR A O 1
ATOM 2270 N N . TYR A 1 294 ? -20.359 9.547 4.594 1 98.38 294 TYR A N 1
ATOM 2271 C CA . TYR A 1 294 ? -21.703 9.898 4.121 1 98.38 294 TYR A CA 1
ATOM 2272 C C . TYR A 1 294 ? -21.641 11.125 3.219 1 98.38 294 TYR A C 1
ATOM 2274 O O . TYR A 1 294 ? -22.25 11.141 2.143 1 98.38 294 TYR A O 1
ATOM 2282 N N . PHE A 1 295 ? -20.922 12.094 3.631 1 96.94 295 PHE A N 1
ATOM 2283 C CA . PHE A 1 295 ? -20.719 13.32 2.871 1 96.94 295 PHE A CA 1
ATOM 2284 C C . PHE A 1 295 ? -20.172 13.016 1.481 1 96.94 295 PHE A C 1
ATOM 2286 O O . PHE A 1 295 ? -20.688 13.531 0.483 1 96.94 295 PHE A O 1
ATOM 2293 N N . CYS A 1 296 ? -19.219 12.195 1.411 1 97.5 296 CYS A N 1
ATOM 2294 C CA . CYS A 1 296 ? -18.562 11.859 0.151 1 97.5 296 CYS A CA 1
ATOM 2295 C C . CYS A 1 296 ? -19.531 11.125 -0.778 1 97.5 296 CYS A C 1
ATOM 2297 O O . CYS A 1 296 ? -19.672 11.5 -1.943 1 97.5 296 CYS A O 1
ATOM 2299 N N . ILE A 1 297 ? -20.188 10.133 -0.277 1 97.44 297 ILE A N 1
ATOM 2300 C CA . ILE A 1 297 ? -21.016 9.258 -1.107 1 97.44 297 ILE A CA 1
ATOM 2301 C C . ILE A 1 297 ? -22.234 10.016 -1.6 1 97.44 297 ILE A C 1
ATOM 2303 O O . ILE A 1 297 ? -22.688 9.82 -2.732 1 97.44 297 ILE A O 1
ATOM 2307 N N . THR A 1 298 ? -22.766 10.961 -0.794 1 95.31 298 THR A N 1
ATOM 2308 C CA . THR A 1 298 ? -24 11.664 -1.128 1 95.31 298 THR A CA 1
ATOM 2309 C C . THR A 1 298 ? -23.688 12.984 -1.833 1 95.31 298 THR A C 1
ATOM 2311 O O . THR A 1 298 ? -24.594 13.75 -2.152 1 95.31 298 THR A O 1
ATOM 2314 N N . ALA A 1 299 ? -22.453 13.211 -1.994 1 93.94 299 ALA A N 1
ATOM 2315 C CA . ALA A 1 299 ? -22 14.43 -2.67 1 93.94 299 ALA A CA 1
ATOM 2316 C C . ALA A 1 299 ? -22.406 15.672 -1.877 1 93.94 299 ALA A C 1
ATOM 2318 O O . ALA A 1 299 ? -22.953 16.625 -2.438 1 93.94 299 ALA A O 1
ATOM 2319 N N . GLY A 1 300 ? -22.266 15.531 -0.449 1 93.38 300 GLY A N 1
ATOM 2320 C CA . GLY A 1 300 ? -22.359 16.797 0.27 1 93.38 300 GLY A CA 1
ATOM 2321 C C . GLY A 1 300 ? -23.391 16.766 1.393 1 93.38 300 GLY A C 1
ATOM 2322 O O . GLY A 1 300 ? -23.531 17.75 2.125 1 93.38 300 GLY A O 1
ATOM 2323 N N . GLU A 1 301 ? -24.047 15.68 1.596 1 94.44 301 GLU A N 1
ATOM 2324 C CA . GLU A 1 301 ? -25.078 15.633 2.635 1 94.44 301 GLU A CA 1
ATOM 2325 C C . GLU A 1 301 ? -24.469 15.234 3.982 1 94.44 301 GLU A C 1
ATOM 2327 O O . GLU A 1 301 ? -23.328 14.805 4.051 1 94.44 301 GLU A O 1
ATOM 2332 N N . HIS A 1 302 ? -25.219 15.516 5.039 1 96.75 302 HIS A N 1
ATOM 2333 C CA . HIS A 1 302 ? -24.891 15.102 6.398 1 96.75 302 HIS A CA 1
ATOM 2334 C C . HIS A 1 302 ? -25.969 14.211 6.984 1 96.75 302 HIS A C 1
ATOM 2336 O O . HIS A 1 302 ? -27.172 14.469 6.785 1 96.75 302 HIS A O 1
ATOM 2342 N N . PRO A 1 303 ? -25.656 13.203 7.688 1 97.75 303 PRO A N 1
ATOM 2343 C CA . PRO A 1 303 ? -26.656 12.227 8.117 1 97.75 303 PRO A CA 1
ATOM 2344 C C . PRO A 1 303 ? -27.547 12.758 9.234 1 97.75 303 PRO A C 1
ATOM 2346 O O . PRO A 1 303 ? -28.609 12.188 9.5 1 97.75 303 PRO A O 1
ATOM 2349 N N . PHE A 1 304 ? -27.188 13.867 9.875 1 97.5 304 PHE A N 1
ATOM 2350 C CA . PHE A 1 304 ? -27.938 14.32 11.039 1 97.5 304 PHE A CA 1
ATOM 2351 C C . PHE A 1 304 ? -28.609 15.664 10.773 1 97.5 304 PHE A C 1
ATOM 2353 O O . PHE A 1 304 ? -29.141 16.297 11.695 1 97.5 304 PHE A O 1
ATOM 2360 N N . GLY A 1 305 ? -28.484 16.172 9.539 1 94.31 305 GLY A N 1
ATOM 2361 C CA . GLY A 1 305 ? -29.203 17.391 9.227 1 94.31 305 GLY A CA 1
ATOM 2362 C C . GLY A 1 305 ? -28.391 18.344 8.367 1 94.31 305 GLY A C 1
ATOM 2363 O O . GLY A 1 305 ? -27.234 18.062 8.031 1 94.31 305 GLY A O 1
ATOM 2364 N N . ASP A 1 306 ? -28.953 19.5 8.086 1 89.31 306 ASP A N 1
ATOM 2365 C CA . ASP A 1 306 ? -28.391 20.406 7.09 1 89.31 306 ASP A CA 1
ATOM 2366 C C . ASP A 1 306 ? -27.594 21.531 7.762 1 89.31 306 ASP A C 1
ATOM 2368 O O . ASP A 1 306 ? -26.734 22.141 7.137 1 89.31 306 ASP A O 1
ATOM 2372 N N . ASP A 1 307 ? -27.969 21.781 8.969 1 89.06 307 ASP A N 1
ATOM 2373 C CA . ASP A 1 307 ? -27.25 22.859 9.648 1 89.06 307 ASP A CA 1
ATOM 2374 C C . ASP A 1 307 ? -26.625 22.359 10.953 1 89.06 307 ASP A C 1
ATOM 2376 O O . ASP A 1 307 ? -27.047 21.344 11.492 1 89.06 307 ASP A O 1
ATOM 2380 N N . ASP A 1 308 ? -25.672 23.109 11.453 1 89.12 308 ASP A N 1
ATOM 2381 C CA . ASP A 1 308 ? -24.844 22.703 12.586 1 89.12 308 ASP A CA 1
ATOM 2382 C C . ASP A 1 308 ? -25.672 22.5 13.844 1 89.12 308 ASP A C 1
ATOM 2384 O O . ASP A 1 308 ? -25.484 21.547 14.594 1 89.12 308 ASP A O 1
ATOM 2388 N N . SER A 1 309 ? -26.594 23.422 14.055 1 91 309 SER A N 1
ATOM 2389 C CA . SER A 1 309 ? -27.422 23.359 15.266 1 91 309 SER A CA 1
ATOM 2390 C C . SER A 1 309 ? -28.281 22.109 15.281 1 91 309 SER A C 1
ATOM 2392 O O . SER A 1 309 ? -28.344 21.406 16.297 1 91 309 SER A O 1
ATOM 2394 N N . LYS A 1 310 ? -28.906 21.859 14.188 1 93.56 310 LYS A N 1
ATOM 2395 C CA . LYS A 1 310 ? -29.734 20.672 14.062 1 93.56 310 LYS A CA 1
ATOM 2396 C C . LYS A 1 310 ? -28.906 19.406 14.219 1 93.56 310 LYS A C 1
ATOM 2398 O O . LYS A 1 310 ? -29.344 18.453 14.875 1 93.56 310 LYS A O 1
ATOM 2403 N N . ARG A 1 311 ? -27.781 19.359 13.625 1 95.19 311 ARG A N 1
ATOM 2404 C CA . ARG A 1 311 ? -26.891 18.219 13.734 1 95.19 311 ARG A CA 1
ATOM 2405 C C . ARG A 1 311 ? -26.562 17.922 15.188 1 95.19 311 ARG A C 1
ATOM 2407 O O . ARG A 1 311 ? -26.719 16.781 15.648 1 95.19 311 ARG A O 1
ATOM 2414 N N . CYS A 1 312 ? -26.156 18.922 15.93 1 93.25 312 CYS A N 1
ATOM 2415 C CA . CYS A 1 312 ? -25.766 18.766 17.328 1 93.25 312 CYS A CA 1
ATOM 2416 C C . CYS A 1 312 ? -26.922 18.266 18.172 1 93.25 312 CYS A C 1
ATOM 2418 O O . CYS A 1 312 ? -26.766 17.375 19 1 93.25 312 CYS A O 1
ATOM 2420 N N . GLN A 1 313 ? -28.047 18.875 17.906 1 94.38 313 GLN A N 1
ATOM 2421 C CA . GLN A 1 313 ? -29.234 18.484 18.656 1 94.38 313 GLN A CA 1
ATOM 2422 C C . GLN A 1 313 ? -29.594 17.031 18.422 1 94.38 313 GLN A C 1
ATOM 2424 O O . GLN A 1 313 ? -29.859 16.281 19.375 1 94.38 313 GLN A O 1
ATOM 2429 N N . ASN A 1 314 ? -29.578 16.641 17.141 1 95.75 314 ASN A N 1
ATOM 2430 C CA . ASN A 1 314 ? -29.922 15.266 16.797 1 95.75 314 ASN A CA 1
ATOM 2431 C C . ASN A 1 314 ? -28.922 14.273 17.391 1 95.75 314 ASN A C 1
ATOM 2433 O O . ASN A 1 314 ? -29.312 13.242 17.938 1 95.75 314 ASN A O 1
ATOM 2437 N N . ILE A 1 315 ? -27.703 14.602 17.359 1 95.12 315 ILE A N 1
ATOM 2438 C CA . ILE A 1 315 ? -26.656 13.734 17.891 1 95.12 315 ILE A CA 1
ATOM 2439 C C . ILE A 1 315 ? -26.781 13.648 19.406 1 95.12 315 ILE A C 1
ATOM 2441 O O . ILE A 1 315 ? -26.75 12.555 19.984 1 95.12 315 ILE A O 1
ATOM 2445 N N . LYS A 1 316 ? -26.953 14.766 20.062 1 92.56 316 LYS A N 1
ATOM 2446 C CA . LYS A 1 316 ? -27.078 14.82 21.516 1 92.56 316 LYS A CA 1
ATOM 2447 C C . LYS A 1 316 ? -28.266 14.008 22 1 92.56 316 LYS A C 1
ATOM 2449 O O . LYS A 1 316 ? -28.188 13.32 23.016 1 92.56 316 LYS A O 1
ATOM 2454 N N . ASN A 1 317 ? -29.344 14.102 21.25 1 93.69 317 ASN A N 1
ATOM 2455 C CA . ASN A 1 317 ? -30.578 13.453 21.656 1 93.69 317 ASN A CA 1
ATOM 2456 C C . ASN A 1 317 ? -30.578 11.969 21.297 1 93.69 317 ASN A C 1
ATOM 2458 O O . ASN A 1 317 ? -31.5 11.234 21.672 1 93.69 317 ASN A O 1
ATOM 2462 N N . GLY A 1 318 ? -29.672 11.594 20.516 1 92.5 318 GLY A N 1
ATOM 2463 C CA . GLY A 1 318 ? -29.609 10.195 20.109 1 92.5 318 GLY A CA 1
ATOM 2464 C C . GLY A 1 318 ? -30.562 9.852 18.984 1 92.5 318 GLY A C 1
ATOM 2465 O O . GLY A 1 318 ? -30.984 8.695 18.844 1 92.5 318 GLY A O 1
ATOM 2466 N N . ASN A 1 319 ? -31 10.875 18.234 1 94.88 319 ASN A N 1
ATOM 2467 C CA . ASN A 1 319 ? -31.828 10.609 17.062 1 94.88 319 ASN A CA 1
ATOM 2468 C C . ASN A 1 319 ? -31.078 9.82 16 1 94.88 319 ASN A C 1
ATOM 2470 O O . ASN A 1 319 ? -29.891 10.078 15.766 1 94.88 319 ASN A O 1
ATOM 2474 N N . PRO A 1 320 ? -31.766 8.898 15.398 1 95.62 320 PRO A N 1
ATOM 2475 C CA . PRO A 1 320 ? -31.062 8.102 14.383 1 95.62 320 PRO A CA 1
ATOM 2476 C C . PRO A 1 320 ? -30.672 8.922 13.156 1 95.62 320 PRO A C 1
ATOM 2478 O O . PRO A 1 320 ? -31.406 9.836 12.758 1 95.62 320 PRO A O 1
ATOM 2481 N N . PRO A 1 321 ? -29.547 8.609 12.594 1 97.19 321 PRO A N 1
ATOM 2482 C CA . PRO A 1 321 ? -29.172 9.273 11.352 1 97.19 321 PRO A CA 1
ATOM 2483 C C . PRO A 1 321 ? -30.109 8.938 10.188 1 97.19 321 PRO A C 1
ATOM 2485 O O . PRO A 1 321 ? -30.688 7.844 10.148 1 97.19 321 PRO A O 1
ATOM 2488 N N . ASP A 1 322 ? -30.25 9.859 9.266 1 97.12 322 ASP A N 1
ATOM 2489 C CA . ASP A 1 322 ? -30.984 9.602 8.023 1 97.12 322 ASP A CA 1
ATOM 2490 C C . ASP A 1 322 ? -30.047 9.016 6.957 1 97.12 322 ASP A C 1
ATOM 2492 O O . ASP A 1 322 ? -29.312 9.75 6.305 1 97.12 322 ASP A O 1
ATOM 2496 N N . LEU A 1 323 ? -30.203 7.73 6.691 1 97.69 323 LEU A N 1
ATOM 2497 C CA . LEU A 1 323 ? -29.328 7.059 5.738 1 97.69 323 LEU A CA 1
ATOM 2498 C C . LEU A 1 323 ? -30.094 6.648 4.484 1 97.69 323 LEU A C 1
ATOM 2500 O O . LEU A 1 323 ? -29.688 5.719 3.783 1 97.69 323 LEU A O 1
ATOM 2504 N N . SER A 1 324 ? -31.141 7.32 4.188 1 96.06 324 SER A N 1
ATOM 2505 C CA . SER A 1 324 ? -32.031 6.953 3.082 1 96.06 324 SER A CA 1
ATOM 2506 C C . SER A 1 324 ? -31.312 7.094 1.74 1 96.06 324 SER A C 1
ATOM 2508 O O . SER A 1 324 ? -31.609 6.352 0.799 1 96.06 324 SER A O 1
ATOM 2510 N N . PHE A 1 325 ? -30.375 7.988 1.657 1 94.81 325 PHE A N 1
ATOM 2511 C CA . PHE A 1 325 ? -29.656 8.203 0.408 1 94.81 325 PHE A CA 1
ATOM 2512 C C . PHE A 1 325 ? -28.781 7.004 0.07 1 94.81 325 PHE A C 1
ATOM 2514 O O . PHE A 1 325 ? -28.312 6.875 -1.061 1 94.81 325 PHE A O 1
ATOM 2521 N N . LEU A 1 326 ? -28.578 6.102 1.062 1 96.19 326 LEU A N 1
ATOM 2522 C CA . LEU A 1 326 ? -27.672 4.973 0.871 1 96.19 326 LEU A CA 1
ATOM 2523 C C . LEU A 1 326 ? -28.453 3.686 0.635 1 96.19 326 LEU A C 1
ATOM 2525 O O . LEU A 1 326 ? -27.875 2.598 0.624 1 96.19 326 LEU A O 1
ATOM 2529 N N . ASP A 1 327 ? -29.688 3.777 0.396 1 92.81 327 ASP A N 1
ATOM 2530 C CA . ASP A 1 327 ? -30.547 2.596 0.295 1 92.81 327 ASP A CA 1
ATOM 2531 C C . ASP A 1 327 ? -30.109 1.703 -0.865 1 92.81 327 ASP A C 1
ATOM 2533 O O . ASP A 1 327 ? -30.266 0.482 -0.812 1 92.81 327 ASP A O 1
ATOM 2537 N N . LYS A 1 328 ? -29.516 2.309 -1.833 1 91.38 328 LYS A N 1
ATOM 2538 C CA . LYS A 1 328 ? -29.094 1.538 -2.996 1 91.38 328 LYS A CA 1
ATOM 2539 C C . LYS A 1 328 ? -27.641 1.104 -2.861 1 91.38 328 LYS A C 1
ATOM 2541 O O . LYS A 1 328 ? -27.062 0.554 -3.801 1 91.38 328 LYS A O 1
ATOM 2546 N N . GLN A 1 329 ? -27.078 1.334 -1.764 1 94.5 329 GLN A N 1
ATOM 2547 C CA . GLN A 1 329 ? -25.688 0.976 -1.467 1 94.5 329 GLN A CA 1
ATOM 2548 C C . GLN A 1 329 ? -25.594 0.254 -0.127 1 94.5 329 GLN A C 1
ATOM 2550 O O . GLN A 1 329 ? -25.094 0.821 0.853 1 94.5 329 GLN A O 1
ATOM 2555 N N . PRO A 1 330 ? -25.875 -0.962 -0.16 1 96.5 330 PRO A N 1
ATOM 2556 C CA . PRO A 1 330 ? -26.016 -1.683 1.108 1 96.5 330 PRO A CA 1
ATOM 2557 C C . PRO A 1 330 ? -24.703 -1.754 1.891 1 96.5 330 PRO A C 1
ATOM 2559 O O . PRO A 1 330 ? -24.703 -1.682 3.121 1 96.5 330 PRO A O 1
ATOM 2562 N N . GLU A 1 331 ? -23.594 -1.951 1.188 1 97.75 331 GLU A N 1
ATOM 2563 C CA . GLU A 1 331 ? -22.312 -2.025 1.897 1 97.75 331 GLU A CA 1
ATOM 2564 C C . GLU A 1 331 ? -21.984 -0.702 2.58 1 97.75 331 GLU A C 1
ATOM 2566 O O . GLU A 1 331 ? -21.547 -0.684 3.734 1 97.75 331 GLU A O 1
ATOM 2571 N N . ALA A 1 332 ? -22.219 0.377 1.9 1 98.19 332 ALA A N 1
ATOM 2572 C CA . ALA A 1 332 ? -21.984 1.696 2.486 1 98.19 332 ALA A CA 1
ATOM 2573 C C . ALA A 1 332 ? -22.922 1.939 3.666 1 98.19 332 ALA A C 1
ATOM 2575 O O . ALA A 1 332 ? -22.5 2.434 4.711 1 98.19 332 ALA A O 1
ATOM 2576 N N . LYS A 1 333 ? -24.172 1.627 3.445 1 98 333 LYS A N 1
ATOM 2577 C CA . LYS A 1 333 ? -25.156 1.824 4.496 1 98 333 LYS A CA 1
ATOM 2578 C C . LYS A 1 333 ? -24.797 1.034 5.75 1 98 333 LYS A C 1
ATOM 2580 O O . LYS A 1 333 ? -24.906 1.551 6.863 1 98 333 LYS A O 1
ATOM 2585 N N . GLU A 1 334 ? -24.391 -0.167 5.535 1 98.12 334 GLU A N 1
ATOM 2586 C CA . GLU A 1 334 ? -24 -1.024 6.656 1 98.12 334 GLU A CA 1
ATOM 2587 C C . GLU A 1 334 ? -22.812 -0.44 7.418 1 98.12 334 GLU A C 1
ATOM 2589 O O . GLU A 1 334 ? -22.859 -0.331 8.648 1 98.12 334 GLU A O 1
ATOM 2594 N N . LEU A 1 335 ? -21.781 -0.065 6.77 1 98.62 335 LEU A N 1
ATOM 2595 C CA . LEU A 1 335 ? -20.578 0.463 7.402 1 98.62 335 LEU A CA 1
ATOM 2596 C C . LEU A 1 335 ? -20.875 1.776 8.117 1 98.62 335 LEU A C 1
ATOM 2598 O O . LEU A 1 335 ? -20.5 1.948 9.281 1 98.62 335 LEU A O 1
ATOM 2602 N N . ILE A 1 336 ? -21.531 2.68 7.438 1 98.75 336 ILE A N 1
ATOM 2603 C CA . ILE A 1 336 ? -21.781 4.008 7.984 1 98.75 336 ILE A CA 1
ATOM 2604 C C . ILE A 1 336 ? -22.734 3.904 9.18 1 98.75 336 ILE A C 1
ATOM 2606 O O . ILE A 1 336 ? -22.562 4.621 10.172 1 98.75 336 ILE A O 1
ATOM 2610 N N . SER A 1 337 ? -23.672 3.041 9.094 1 98.38 337 SER A N 1
ATOM 2611 C CA . SER A 1 337 ? -24.547 2.82 10.234 1 98.38 337 SER A CA 1
ATOM 2612 C C . SER A 1 337 ? -23.766 2.395 11.469 1 98.38 337 SER A C 1
ATOM 2614 O O . SER A 1 337 ? -24.031 2.867 12.578 1 98.38 337 SER A O 1
ATOM 2616 N N . ARG A 1 338 ? -22.797 1.548 11.312 1 98.38 338 ARG A N 1
ATOM 2617 C CA . ARG A 1 338 ? -21.969 1.1 12.43 1 98.38 338 ARG A CA 1
ATOM 2618 C C . ARG A 1 338 ? -21.078 2.229 12.945 1 98.38 338 ARG A C 1
ATOM 2620 O O . ARG A 1 338 ? -20.922 2.402 14.148 1 98.38 338 ARG A O 1
ATOM 2627 N N . LEU A 1 339 ? -20.578 2.945 12.062 1 98.81 339 LEU A N 1
ATOM 2628 C CA . LEU A 1 339 ? -19.703 4.062 12.422 1 98.81 339 LEU A CA 1
ATOM 2629 C C . LEU A 1 339 ? -20.453 5.098 13.242 1 98.81 339 LEU A C 1
ATOM 2631 O O . LEU A 1 339 ? -19.906 5.695 14.164 1 98.81 339 LEU A O 1
ATOM 2635 N N . LEU A 1 340 ? -21.75 5.258 12.953 1 98.44 340 LEU A N 1
ATOM 2636 C CA . LEU A 1 340 ? -22.547 6.324 13.562 1 98.44 340 LEU A CA 1
ATOM 2637 C C . LEU A 1 340 ? -23.312 5.809 14.773 1 98.44 340 LEU A C 1
ATOM 2639 O O . LEU A 1 340 ? -24.219 6.48 15.273 1 98.44 340 LEU A O 1
ATOM 2643 N N . SER A 1 341 ? -22.938 4.641 15.203 1 97.62 341 SER A N 1
ATOM 2644 C CA . SER A 1 341 ? -23.578 4.117 16.406 1 97.62 341 SER A CA 1
ATOM 2645 C C . SER A 1 341 ? -23.5 5.117 17.562 1 97.62 341 SER A C 1
ATOM 2647 O O . SER A 1 341 ? -22.469 5.773 17.75 1 97.62 341 SER A O 1
ATOM 2649 N N . HIS A 1 342 ? -24.578 5.133 18.328 1 94.69 342 HIS A N 1
ATOM 2650 C CA . HIS A 1 342 ? -24.641 6.039 19.469 1 94.69 342 HIS A CA 1
ATOM 2651 C C . HIS A 1 342 ? -23.641 5.641 20.547 1 94.69 342 HIS A C 1
ATOM 2653 O O . HIS A 1 342 ? -23.031 6.504 21.188 1 94.69 342 HIS A O 1
ATOM 2659 N N . GLU A 1 343 ? -23.484 4.395 20.688 1 94.94 343 GLU A N 1
ATOM 2660 C CA . GLU A 1 343 ? -22.531 3.869 21.672 1 94.94 343 GLU A CA 1
ATOM 2661 C C . GLU A 1 343 ? -21.141 3.715 21.062 1 94.94 343 GLU A C 1
ATOM 2663 O O . GLU A 1 343 ? -20.953 2.943 20.109 1 94.94 343 GLU A O 1
ATOM 2668 N N . SER A 1 344 ? -20.172 4.344 21.625 1 95.06 344 SER A N 1
ATOM 2669 C CA . SER A 1 344 ? -18.812 4.395 21.078 1 95.06 344 SER A CA 1
ATOM 2670 C C . SER A 1 344 ? -18.219 2.996 20.969 1 95.06 344 SER A C 1
ATOM 2672 O O . SER A 1 344 ? -17.453 2.713 20.031 1 95.06 344 SER A O 1
ATOM 2674 N N . GLN A 1 345 ? -18.547 2.072 21.844 1 96 345 GLN A N 1
ATOM 2675 C CA . GLN A 1 345 ? -17.953 0.74 21.875 1 96 345 GLN A CA 1
ATOM 2676 C C . GLN A 1 345 ? -18.453 -0.115 20.703 1 96 345 GLN A C 1
ATOM 2678 O O . GLN A 1 345 ? -17.859 -1.146 20.391 1 96 345 GLN A O 1
ATOM 2683 N N . ASP A 1 346 ? -19.531 0.307 20.141 1 97.12 346 ASP A N 1
ATOM 2684 C CA . ASP A 1 346 ? -20.125 -0.471 19.047 1 97.12 346 ASP A CA 1
ATOM 2685 C C . ASP A 1 346 ? -19.531 -0.068 17.703 1 97.12 346 ASP A C 1
ATOM 2687 O O . ASP A 1 346 ? -19.766 -0.727 16.688 1 97.12 346 ASP A O 1
ATOM 2691 N N . ARG A 1 347 ? -18.812 0.959 17.688 1 98.38 347 ARG A N 1
ATOM 2692 C CA . ARG A 1 347 ? -18.234 1.438 16.438 1 98.38 347 ARG A CA 1
ATOM 2693 C C . ARG A 1 347 ? -17.016 0.605 16.062 1 98.38 347 ARG A C 1
ATOM 2695 O O . ARG A 1 347 ? -16.266 0.141 16.922 1 98.38 347 ARG A O 1
ATOM 2702 N N . PRO A 1 348 ? -16.812 0.377 14.75 1 98.19 348 PRO A N 1
ATOM 2703 C CA . PRO A 1 348 ? -15.625 -0.37 14.32 1 98.19 348 PRO A CA 1
ATOM 2704 C C . PRO A 1 348 ? -14.336 0.416 14.516 1 98.19 348 PRO A C 1
ATOM 2706 O O . PRO A 1 348 ? -14.367 1.644 14.633 1 98.19 348 PRO A O 1
ATOM 2709 N N . THR A 1 349 ? -13.211 -0.272 14.578 1 97.56 349 THR A N 1
ATOM 2710 C CA . THR A 1 349 ? -11.898 0.364 14.555 1 97.56 349 THR A CA 1
ATOM 2711 C C . THR A 1 349 ? -11.539 0.818 13.148 1 97.56 349 THR A C 1
ATOM 2713 O O . THR A 1 349 ? -12.172 0.402 12.172 1 97.56 349 THR A O 1
ATOM 2716 N N . ALA A 1 350 ? -10.562 1.666 13.086 1 97.69 350 ALA A N 1
ATOM 2717 C CA . ALA A 1 350 ? -10.102 2.109 11.773 1 97.69 350 ALA A CA 1
ATOM 2718 C C . ALA A 1 350 ? -9.625 0.93 10.938 1 97.69 350 ALA A C 1
ATOM 2720 O O . ALA A 1 350 ? -9.844 0.899 9.719 1 97.69 350 ALA A O 1
ATOM 2721 N N . GLN A 1 351 ? -9.008 -0.019 11.562 1 95.81 351 GLN A N 1
ATOM 2722 C CA . GLN A 1 351 ? -8.539 -1.212 10.867 1 95.81 351 GLN A CA 1
ATOM 2723 C C . GLN A 1 351 ? -9.703 -2.002 10.273 1 95.81 351 GLN A C 1
ATOM 2725 O O . GLN A 1 351 ? -9.625 -2.479 9.141 1 95.81 351 GLN A O 1
ATOM 2730 N N . GLU A 1 352 ? -10.695 -2.156 11.047 1 96 352 GLU A N 1
ATOM 2731 C CA . GLU A 1 352 ? -11.883 -2.859 10.562 1 96 352 GLU A CA 1
ATOM 2732 C C . GLU A 1 352 ? -12.508 -2.137 9.375 1 96 352 GLU A C 1
ATOM 2734 O O . GLU A 1 352 ? -13.016 -2.773 8.453 1 96 352 GLU A O 1
ATOM 2739 N N . VAL A 1 353 ? -12.5 -0.836 9.422 1 98.12 353 VAL A N 1
ATOM 2740 C CA . VAL A 1 353 ? -13.039 -0.043 8.32 1 98.12 353 VAL A CA 1
ATOM 2741 C C . VAL A 1 353 ? -12.242 -0.315 7.051 1 98.12 353 VAL A C 1
ATOM 2743 O O . VAL A 1 353 ? -12.82 -0.52 5.98 1 98.12 353 VAL A O 1
ATOM 2746 N N . LEU A 1 354 ? -10.953 -0.361 7.18 1 95.94 354 LEU A N 1
ATOM 2747 C CA . LEU A 1 354 ? -10.062 -0.582 6.043 1 95.94 354 LEU A CA 1
ATOM 2748 C C . LEU A 1 354 ? -10.359 -1.92 5.375 1 95.94 354 LEU A C 1
ATOM 2750 O O . LEU A 1 354 ? -10.219 -2.055 4.156 1 95.94 354 LEU A O 1
ATOM 2754 N N . LEU A 1 355 ? -10.758 -2.848 6.141 1 94.19 355 LEU A N 1
ATOM 2755 C CA . LEU A 1 355 ? -10.953 -4.207 5.652 1 94.19 355 LEU A CA 1
ATOM 2756 C C . LEU A 1 355 ? -12.383 -4.41 5.168 1 94.19 355 LEU A C 1
ATOM 2758 O O . LEU A 1 355 ? -12.711 -5.461 4.609 1 94.19 355 LEU A O 1
ATOM 2762 N N . HIS A 1 356 ? -13.219 -3.451 5.355 1 97.31 356 HIS A N 1
ATOM 2763 C CA . HIS A 1 356 ? -14.633 -3.576 5.016 1 97.31 356 HIS A CA 1
ATOM 2764 C C . HIS A 1 356 ? -14.82 -3.797 3.52 1 97.31 356 HIS A C 1
ATOM 2766 O O . HIS A 1 356 ? -14.125 -3.186 2.705 1 97.31 356 HIS A O 1
ATOM 2772 N N . PRO A 1 357 ? -15.805 -4.555 3.066 1 96.5 357 PRO A N 1
ATOM 2773 C CA . PRO A 1 357 ? -15.969 -4.922 1.657 1 96.5 357 PRO A CA 1
ATOM 2774 C C . PRO A 1 357 ? -16.438 -3.752 0.792 1 96.5 357 PRO A C 1
ATOM 2776 O O . PRO A 1 357 ? -16.469 -3.861 -0.436 1 96.5 357 PRO A O 1
ATOM 2779 N N . LEU A 1 358 ? -16.891 -2.658 1.402 1 97.44 358 LEU A N 1
ATOM 2780 C CA . LEU A 1 358 ? -17.156 -1.452 0.625 1 97.44 358 LEU A CA 1
ATOM 2781 C C . LEU A 1 358 ? -15.977 -1.125 -0.287 1 97.44 358 LEU A C 1
ATOM 2783 O O . LEU A 1 358 ? -16.172 -0.606 -1.39 1 97.44 358 LEU A O 1
ATOM 2787 N N . PHE A 1 359 ? -14.82 -1.535 0.106 1 96.38 359 PHE A N 1
ATOM 2788 C CA . PHE A 1 359 ? -13.617 -1.111 -0.602 1 96.38 359 PHE A CA 1
ATOM 2789 C C . PHE A 1 359 ? -13.078 -2.238 -1.478 1 96.38 359 PHE A C 1
ATOM 2791 O O . PHE A 1 359 ? -11.977 -2.141 -2.014 1 96.38 359 PHE A O 1
ATOM 2798 N N . TRP A 1 360 ? -13.805 -3.287 -1.566 1 93.94 360 TRP A N 1
ATOM 2799 C CA . TRP A 1 360 ? -13.391 -4.398 -2.418 1 93.94 360 TRP A CA 1
ATOM 2800 C C . TRP A 1 360 ? -13.742 -4.129 -3.877 1 93.94 360 TRP A C 1
ATOM 2802 O O . TRP A 1 360 ? -14.812 -3.596 -4.172 1 93.94 360 TRP A O 1
ATOM 2812 N N . GLY A 1 361 ? -12.898 -4.48 -4.766 1 89.12 361 GLY A N 1
ATOM 2813 C CA . GLY A 1 361 ? -13.258 -4.508 -6.176 1 89.12 361 GLY A CA 1
ATOM 2814 C C . GLY A 1 361 ? -14.203 -5.645 -6.531 1 89.12 361 GLY A C 1
ATOM 2815 O O . GLY A 1 361 ? -14.375 -6.578 -5.746 1 89.12 361 GLY A O 1
ATOM 2816 N N . GLU A 1 362 ? -14.773 -5.562 -7.691 1 89.38 362 GLU A N 1
ATOM 2817 C CA . GLU A 1 362 ? -15.766 -6.543 -8.117 1 89.38 362 GLU A CA 1
ATOM 2818 C C . GLU A 1 362 ? -15.148 -7.93 -8.266 1 89.38 362 GLU A C 1
ATOM 2820 O O . GLU A 1 362 ? -15.797 -8.938 -7.977 1 89.38 362 GLU A O 1
ATOM 2825 N N . ALA A 1 363 ? -13.969 -7.988 -8.719 1 84.38 363 ALA A N 1
ATOM 2826 C CA . ALA A 1 363 ? -13.297 -9.273 -8.867 1 84.38 363 ALA A CA 1
ATOM 2827 C C . ALA A 1 363 ? -13.125 -9.961 -7.512 1 84.38 363 ALA A C 1
ATOM 2829 O O . ALA A 1 363 ? -13.328 -11.172 -7.391 1 84.38 363 ALA A O 1
ATOM 2830 N N . THR A 1 364 ? -12.719 -9.18 -6.484 1 87.69 364 THR A N 1
ATOM 2831 C CA . THR A 1 364 ? -12.555 -9.711 -5.137 1 87.69 364 THR A CA 1
ATOM 2832 C C . THR A 1 364 ? -13.898 -10.172 -4.57 1 87.69 364 THR A C 1
ATOM 2834 O O . THR A 1 364 ? -13.977 -11.211 -3.92 1 87.69 364 THR A O 1
ATOM 2837 N N . ARG A 1 365 ? -14.898 -9.383 -4.82 1 93.38 365 ARG A N 1
ATOM 2838 C CA . ARG A 1 365 ? -16.234 -9.75 -4.359 1 93.38 365 ARG A CA 1
ATOM 2839 C C . ARG A 1 365 ? -16.688 -11.07 -4.969 1 93.38 365 ARG A C 1
ATOM 2841 O O . ARG A 1 365 ? -17.25 -11.922 -4.273 1 93.38 365 ARG A O 1
ATOM 2848 N N . LEU A 1 366 ? -16.422 -11.234 -6.266 1 91.75 366 LEU A N 1
ATOM 2849 C CA . LEU A 1 366 ? -16.797 -12.461 -6.957 1 91.75 366 LEU A CA 1
ATOM 2850 C C . LEU A 1 366 ? -16.016 -13.648 -6.406 1 91.75 366 LEU A C 1
ATOM 2852 O O . LEU A 1 366 ? -16.578 -14.734 -6.223 1 91.75 366 LEU A O 1
ATOM 2856 N N . SER A 1 367 ? -14.742 -13.438 -6.137 1 86.94 367 SER A N 1
ATOM 2857 C CA . SER A 1 367 ? -13.922 -14.5 -5.57 1 86.94 367 SER A CA 1
ATOM 2858 C C . SER A 1 367 ? -14.43 -14.922 -4.195 1 86.94 367 SER A C 1
ATOM 2860 O O . SER A 1 367 ? -14.445 -16.109 -3.871 1 86.94 367 SER A O 1
ATOM 2862 N N . PHE A 1 368 ? -14.797 -13.992 -3.447 1 93.19 368 PHE A N 1
ATOM 2863 C CA . PHE A 1 368 ? -15.352 -14.266 -2.125 1 93.19 368 PHE A CA 1
ATOM 2864 C C . PHE A 1 368 ? -16.625 -15.102 -2.232 1 93.19 368 PHE A C 1
ATOM 2866 O O . PHE A 1 368 ? -16.797 -16.078 -1.513 1 93.19 368 PHE A O 1
ATOM 2873 N N . LEU A 1 369 ? -17.516 -14.703 -3.115 1 96.12 369 LEU A N 1
ATOM 2874 C CA . LEU A 1 369 ? -18.766 -15.445 -3.309 1 96.12 369 LEU A CA 1
ATOM 2875 C C . LEU A 1 369 ? -18.484 -16.859 -3.807 1 96.12 369 LEU A C 1
ATOM 2877 O O . LEU A 1 369 ? -19.172 -17.812 -3.424 1 96.12 369 LEU A O 1
ATOM 2881 N N . HIS A 1 370 ? -17.5 -16.953 -4.68 1 91.12 370 HIS A N 1
ATOM 2882 C CA . HIS A 1 370 ? -17.094 -18.25 -5.199 1 91.12 370 HIS A CA 1
ATOM 2883 C C . HIS A 1 370 ? -16.625 -19.172 -4.078 1 91.12 370 HIS A C 1
ATOM 2885 O O . HIS A 1 370 ? -17.094 -20.312 -3.986 1 91.12 370 HIS A O 1
ATOM 2891 N N . GLU A 1 371 ? -15.766 -18.703 -3.225 1 87.56 371 GLU A N 1
ATOM 2892 C CA . GLU A 1 371 ? -15.273 -19.484 -2.1 1 87.56 371 GLU A CA 1
ATOM 2893 C C . GLU A 1 371 ? -16.391 -19.812 -1.119 1 87.56 371 GLU A C 1
ATOM 2895 O O . GLU A 1 371 ? -16.438 -20.906 -0.552 1 87.56 371 GLU A O 1
ATOM 2900 N N . THR A 1 372 ? -17.25 -18.875 -0.932 1 95.25 372 THR A N 1
ATOM 2901 C CA . THR A 1 372 ? -18.406 -19.078 -0.062 1 95.25 372 THR A CA 1
ATOM 2902 C C . THR A 1 372 ? -19.297 -20.203 -0.591 1 95.25 372 THR A C 1
ATOM 2904 O O . THR A 1 372 ? -19.688 -21.094 0.166 1 95.25 372 THR A O 1
ATOM 2907 N N . SER A 1 373 ? -19.562 -20.141 -1.872 1 95.44 373 SER A N 1
ATOM 2908 C CA . SER A 1 373 ? -20.391 -21.172 -2.5 1 95.44 373 SER A CA 1
ATOM 2909 C C . SER A 1 373 ? -19.781 -22.562 -2.318 1 95.44 373 SER A C 1
ATOM 2911 O O . SER A 1 373 ? -20.484 -23.516 -1.977 1 95.44 373 SER A O 1
ATOM 2913 N N . LYS A 1 374 ? -18.562 -22.672 -2.539 1 87.56 374 LYS A N 1
ATOM 2914 C CA . LYS A 1 374 ? -17.875 -23.953 -2.365 1 87.56 374 LYS A CA 1
ATOM 2915 C C . LYS A 1 374 ? -18.016 -24.453 -0.934 1 87.56 374 LYS A C 1
ATOM 2917 O O . LYS A 1 374 ? -18.297 -25.641 -0.712 1 87.56 374 LYS A O 1
ATOM 2922 N N . LYS A 1 375 ? -17.812 -23.578 -0.02 1 89.5 375 LYS A N 1
ATOM 2923 C CA . LYS A 1 375 ? -17.938 -23.938 1.389 1 89.5 375 LYS A CA 1
ATOM 2924 C C . LYS A 1 375 ? -19.359 -24.391 1.72 1 89.5 375 LYS A C 1
ATOM 2926 O O . LYS A 1 375 ? -19.547 -25.406 2.395 1 89.5 375 LYS A O 1
ATOM 2931 N N . LEU A 1 376 ? -20.297 -23.703 1.258 1 94.62 376 LEU A N 1
ATOM 2932 C CA . LEU A 1 376 ? -21.688 -24.031 1.524 1 94.62 376 LEU A CA 1
ATOM 2933 C C . LEU A 1 376 ? -22.062 -25.375 0.914 1 94.62 376 LEU A C 1
ATOM 2935 O O . LEU A 1 376 ? -22.812 -26.141 1.515 1 94.62 376 LEU A O 1
ATOM 2939 N N . THR A 1 377 ? -21.547 -25.625 -0.266 1 90.88 377 THR A N 1
ATOM 2940 C CA . THR A 1 377 ? -21.859 -26.859 -0.979 1 90.88 377 THR A CA 1
ATOM 2941 C C . THR A 1 377 ? -21.234 -28.062 -0.277 1 90.88 377 THR A C 1
ATOM 2943 O O . THR A 1 377 ? -21.766 -29.172 -0.34 1 90.88 377 THR A O 1
ATOM 2946 N N . SER A 1 378 ? -20.188 -27.828 0.442 1 84.25 378 SER A N 1
ATOM 2947 C CA . SER A 1 378 ? -19.5 -28.906 1.145 1 84.25 378 SER A CA 1
ATOM 2948 C C . SER A 1 378 ? -20.188 -29.234 2.467 1 84.25 378 SER A C 1
ATOM 2950 O O . SER A 1 378 ? -19.875 -30.234 3.107 1 84.25 378 SER A O 1
ATOM 2952 N N . LYS A 1 379 ? -21.219 -28.453 2.842 1 88.56 379 LYS A N 1
ATOM 2953 C CA . LYS A 1 379 ? -21.891 -28.609 4.121 1 88.56 379 LYS A CA 1
ATOM 2954 C C . LYS A 1 379 ? -23.297 -29.172 3.93 1 88.56 379 LYS A C 1
ATOM 2956 O O . LYS A 1 379 ? -23.906 -29.016 2.867 1 88.56 379 LYS A O 1
ATOM 2961 N N . GLY A 1 380 ? -23.75 -29.812 4.891 1 88.81 380 GLY A N 1
ATOM 2962 C CA . GLY A 1 380 ? -25.109 -30.328 4.867 1 88.81 380 GLY A CA 1
ATOM 2963 C C . GLY A 1 380 ? -26.141 -29.25 5.09 1 88.81 380 GLY A C 1
ATOM 2964 O O . GLY A 1 380 ? -25.828 -28.156 5.555 1 88.81 380 GLY A O 1
ATOM 2965 N N . PRO A 1 381 ? -27.375 -29.562 4.758 1 90.31 381 PRO A N 1
ATOM 2966 C CA . PRO A 1 381 ? -28.453 -28.562 4.84 1 90.31 381 PRO A CA 1
ATOM 2967 C C . PRO A 1 381 ? -28.703 -28.094 6.266 1 90.31 381 PRO A C 1
ATOM 2969 O O . PRO A 1 381 ? -29.219 -26.984 6.469 1 90.31 381 PRO A O 1
ATOM 2972 N N . ASN A 1 382 ? -28.312 -28.875 7.285 1 92.88 382 ASN A N 1
ATOM 2973 C CA . ASN A 1 382 ? -28.594 -28.5 8.672 1 92.88 382 ASN A CA 1
ATOM 2974 C C . ASN A 1 382 ? -27.391 -27.844 9.328 1 92.88 382 ASN A C 1
ATOM 2976 O O . ASN A 1 382 ? -27.422 -27.5 10.508 1 92.88 382 ASN A O 1
ATOM 2980 N N . ASP A 1 383 ? -26.344 -27.719 8.609 1 94.62 383 ASP A N 1
ATOM 2981 C CA . ASP A 1 383 ? -25.172 -27.016 9.125 1 94.62 383 ASP A CA 1
ATOM 2982 C C . ASP A 1 383 ? -25.531 -25.578 9.508 1 94.62 383 ASP A C 1
ATOM 2984 O O . ASP A 1 383 ? -26.234 -24.891 8.766 1 94.62 383 ASP A O 1
ATOM 2988 N N . PRO A 1 384 ? -25.109 -25.156 10.656 1 96.25 384 PRO A N 1
ATOM 2989 C CA . PRO A 1 384 ? -25.453 -23.812 11.125 1 96.25 384 PRO A CA 1
ATOM 2990 C C . PRO A 1 384 ? -25.094 -22.719 10.125 1 96.25 384 PRO A C 1
ATOM 2992 O O . PRO A 1 384 ? -25.812 -21.734 10 1 96.25 384 PRO A O 1
ATOM 2995 N N . LEU A 1 385 ? -24 -22.859 9.469 1 96.69 385 LEU A N 1
ATOM 2996 C CA . LEU A 1 385 ? -23.594 -21.891 8.461 1 96.69 385 LEU A CA 1
ATOM 2997 C C . LEU A 1 385 ? -24.609 -21.812 7.332 1 96.69 385 LEU A C 1
ATOM 2999 O O . LEU A 1 385 ? -25.016 -20.719 6.93 1 96.69 385 LEU A O 1
ATOM 3003 N N . VAL A 1 386 ? -25.031 -22.922 6.836 1 97.38 386 VAL A N 1
ATOM 3004 C CA . VAL A 1 386 ? -26 -23 5.742 1 97.38 386 VAL A CA 1
ATOM 3005 C C . VAL A 1 386 ? -27.344 -22.422 6.199 1 97.38 386 VAL A C 1
ATOM 3007 O O . VAL A 1 386 ? -27.969 -21.641 5.469 1 97.38 386 VAL A O 1
ATOM 3010 N N . VAL A 1 387 ? -27.703 -22.75 7.383 1 97.69 387 VAL A N 1
ATOM 3011 C CA . VAL A 1 387 ? -28.969 -22.281 7.934 1 97.69 387 VAL A CA 1
ATOM 3012 C C . VAL A 1 387 ? -28.938 -20.75 8.047 1 97.69 387 VAL A C 1
ATOM 3014 O O . VAL A 1 387 ? -29.891 -20.078 7.66 1 97.69 387 VAL A O 1
ATOM 3017 N N . ASP A 1 388 ? -27.891 -20.25 8.555 1 98 388 ASP A N 1
ATOM 3018 C CA . ASP A 1 388 ? -27.766 -18.797 8.734 1 98 388 ASP A CA 1
ATOM 3019 C C . ASP A 1 388 ? -27.766 -18.078 7.395 1 98 388 ASP A C 1
ATOM 3021 O O . ASP A 1 388 ? -28.328 -16.984 7.273 1 98 388 ASP A O 1
ATOM 3025 N N . ILE A 1 389 ? -27.125 -18.625 6.402 1 98.25 389 ILE A N 1
ATOM 3026 C CA . ILE A 1 389 ? -27.125 -18.031 5.066 1 98.25 389 ILE A CA 1
ATOM 3027 C C . ILE A 1 389 ? -28.547 -18 4.508 1 98.25 389 ILE A C 1
ATOM 3029 O O . ILE A 1 389 ? -29 -16.969 4.023 1 98.25 389 ILE A O 1
ATOM 3033 N N . ASP A 1 390 ? -29.219 -19.047 4.629 1 97.19 390 ASP A N 1
ATOM 3034 C CA . ASP A 1 390 ? -30.578 -19.141 4.074 1 97.19 390 ASP A CA 1
ATOM 3035 C C . ASP A 1 390 ? -31.547 -18.266 4.859 1 97.19 390 ASP A C 1
ATOM 3037 O O . ASP A 1 390 ? -32.531 -17.781 4.309 1 97.19 390 ASP A O 1
ATOM 3041 N N . ASN A 1 391 ? -31.25 -18.047 6.102 1 96.94 391 ASN A N 1
ATOM 3042 C CA . ASN A 1 391 ? -32.094 -17.188 6.922 1 96.94 391 ASN A CA 1
ATOM 3043 C C . ASN A 1 391 ? -32.031 -15.734 6.473 1 96.94 391 ASN A C 1
ATOM 3045 O O . ASN A 1 391 ? -32.844 -14.922 6.875 1 96.94 391 ASN A O 1
ATOM 3049 N N . THR A 1 392 ? -31.094 -15.383 5.637 1 97.19 392 THR A N 1
ATOM 3050 C CA . THR A 1 392 ? -31 -14.016 5.129 1 97.19 392 THR A CA 1
ATOM 3051 C C . THR A 1 392 ? -31.984 -13.797 3.98 1 97.19 392 THR A C 1
ATOM 3053 O O . THR A 1 392 ? -32.062 -12.703 3.424 1 97.19 392 THR A O 1
ATOM 3056 N N . SER A 1 393 ? -32.719 -14.758 3.58 1 96.81 393 SER A N 1
ATOM 3057 C CA . SER A 1 393 ? -33.625 -14.727 2.422 1 96.81 393 SER A CA 1
ATOM 3058 C C . SER A 1 393 ? -34.594 -13.555 2.506 1 96.81 393 SER A C 1
ATOM 3060 O O . SER A 1 393 ? -34.906 -12.922 1.494 1 96.81 393 SER A O 1
ATOM 3062 N N . SER A 1 394 ? -35.062 -13.203 3.666 1 95.06 394 SER A N 1
ATOM 3063 C CA . SER A 1 394 ? -36.031 -12.125 3.826 1 95.06 394 SER A CA 1
ATOM 3064 C C . SER A 1 394 ? -35.406 -10.766 3.506 1 95.06 394 SER A C 1
ATOM 3066 O O . SER A 1 394 ? -36.125 -9.836 3.111 1 95.06 394 SER A O 1
ATOM 3068 N N . LEU A 1 395 ? -34.156 -10.672 3.648 1 94.81 395 LEU A N 1
ATOM 3069 C CA . LEU A 1 395 ? -33.438 -9.422 3.4 1 94.81 395 LEU A CA 1
ATOM 3070 C C . LEU A 1 395 ? -32.938 -9.359 1.962 1 94.81 395 LEU A C 1
ATOM 3072 O O . LEU A 1 395 ? -32.781 -8.273 1.397 1 94.81 395 LEU A O 1
ATOM 3076 N N . VAL A 1 396 ? -32.688 -10.516 1.392 1 95.62 396 VAL A N 1
ATOM 3077 C CA . VAL A 1 396 ? -32.031 -10.594 0.101 1 95.62 396 VAL A CA 1
ATOM 3078 C C . VAL A 1 396 ? -33.062 -10.773 -1.011 1 95.62 396 VAL A C 1
ATOM 3080 O O . VAL A 1 396 ? -32.906 -10.203 -2.096 1 95.62 396 VAL A O 1
ATOM 3083 N N . LEU A 1 397 ? -34.062 -11.562 -0.638 1 94.69 397 LEU A N 1
ATOM 3084 C CA . LEU A 1 397 ? -35 -11.969 -1.682 1 94.69 397 LEU A CA 1
ATOM 3085 C C . LEU A 1 397 ? -36.375 -11.391 -1.427 1 94.69 397 LEU A C 1
ATOM 3087 O O . LEU A 1 397 ? -36.875 -11.383 -0.288 1 94.69 397 LEU A O 1
ATOM 3091 N N . SER A 1 398 ? -36.969 -10.781 -2.373 1 89.75 398 SER A N 1
ATOM 3092 C CA . SER A 1 398 ? -38.375 -10.367 -2.287 1 89.75 398 SER A CA 1
ATOM 3093 C C . SER A 1 398 ? -39.281 -11.414 -2.885 1 89.75 398 SER A C 1
ATOM 3095 O O . SER A 1 398 ? -40.469 -11.461 -2.557 1 89.75 398 SER A O 1
ATOM 3097 N N . LYS A 1 399 ? -38.844 -12.219 -3.754 1 89.94 399 LYS A N 1
ATOM 3098 C CA . LYS A 1 399 ? -39.5 -13.32 -4.461 1 89.94 399 LYS A CA 1
ATOM 3099 C C . LYS A 1 399 ? -38.469 -14.391 -4.859 1 89.94 399 LYS A C 1
ATOM 3101 O O . LYS A 1 399 ? -37.312 -14.312 -4.48 1 89.94 399 LYS A O 1
ATOM 3106 N N . GLU A 1 400 ? -39.094 -15.375 -5.512 1 92.75 400 GLU A N 1
ATOM 3107 C CA . GLU A 1 400 ? -38.156 -16.328 -6.07 1 92.75 400 GLU A CA 1
ATOM 3108 C C . GLU A 1 400 ? -37.094 -15.641 -6.945 1 92.75 400 GLU A C 1
ATOM 3110 O O . GLU A 1 400 ? -37.438 -14.852 -7.828 1 92.75 400 GLU A O 1
ATOM 3115 N N . TRP A 1 401 ? -35.812 -15.961 -6.664 1 94.31 401 TRP A N 1
ATOM 3116 C CA . TRP A 1 401 ? -34.781 -15.156 -7.27 1 94.31 401 TRP A CA 1
ATOM 3117 C C . TRP A 1 401 ? -34.688 -15.414 -8.766 1 94.31 401 TRP A C 1
ATOM 3119 O O . TRP A 1 401 ? -34.156 -14.586 -9.516 1 94.31 401 TRP A O 1
ATOM 3129 N N . ILE A 1 402 ? -35.219 -16.516 -9.297 1 94.12 402 ILE A N 1
ATOM 3130 C CA . ILE A 1 402 ? -35.188 -16.812 -10.719 1 94.12 402 ILE A CA 1
ATOM 3131 C C . ILE A 1 402 ? -36 -15.781 -11.492 1 94.12 402 ILE A C 1
ATOM 3133 O O . ILE A 1 402 ? -35.719 -15.5 -12.656 1 94.12 402 ILE A O 1
ATOM 3137 N N . ARG A 1 403 ? -37 -15.211 -10.844 1 93.06 403 ARG A N 1
ATOM 3138 C CA . ARG A 1 403 ? -37.875 -14.242 -11.477 1 93.06 403 ARG A CA 1
ATOM 3139 C C . ARG A 1 403 ? -37.156 -12.922 -11.742 1 93.06 403 ARG A C 1
ATOM 3141 O O . ARG A 1 403 ? -37.625 -12.125 -12.562 1 93.06 403 ARG A O 1
ATOM 3148 N N . GLU A 1 404 ? -36.062 -12.672 -11.055 1 94.75 404 GLU A N 1
ATOM 3149 C CA . GLU A 1 404 ? -35.312 -11.422 -11.195 1 94.75 404 GLU A CA 1
ATOM 3150 C C . GLU A 1 404 ? -34.312 -11.508 -12.336 1 94.75 404 GLU A C 1
ATOM 3152 O O . GLU A 1 404 ? -33.781 -10.484 -12.773 1 94.75 404 GLU A O 1
ATOM 3157 N N . LEU A 1 405 ? -34.062 -12.734 -12.828 1 94.94 405 LEU A N 1
ATOM 3158 C CA . LEU A 1 405 ? -33.094 -12.906 -13.898 1 94.94 405 LEU A CA 1
ATOM 3159 C C . LEU A 1 405 ? -33.688 -12.484 -15.242 1 94.94 405 LEU A C 1
ATOM 3161 O O . LEU A 1 405 ? -34.906 -12.375 -15.383 1 94.94 405 LEU A O 1
ATOM 3165 N N . HIS A 1 406 ? -32.844 -12.156 -16.141 1 94.5 406 HIS A N 1
ATOM 3166 C CA . HIS A 1 406 ? -33.25 -11.836 -17.5 1 94.5 406 HIS A CA 1
ATOM 3167 C C . HIS A 1 406 ? -34.094 -12.961 -18.094 1 94.5 406 HIS A C 1
ATOM 3169 O O . HIS A 1 406 ? -33.812 -14.141 -17.891 1 94.5 406 HIS A O 1
ATOM 3175 N N . PRO A 1 407 ? -35.062 -12.625 -18.875 1 93.44 407 PRO A N 1
ATOM 3176 C CA . PRO A 1 407 ? -36 -13.617 -19.422 1 93.44 407 PRO A CA 1
ATOM 3177 C C . PRO A 1 407 ? -35.281 -14.719 -20.203 1 93.44 407 PRO A C 1
ATOM 3179 O O . PRO A 1 407 ? -35.688 -15.891 -20.125 1 93.44 407 PRO A O 1
ATOM 3182 N N . VAL A 1 408 ? -34.312 -14.383 -20.875 1 92.62 408 VAL A N 1
ATOM 3183 C CA . VAL A 1 408 ? -33.562 -15.359 -21.656 1 92.62 408 VAL A CA 1
ATOM 3184 C C . VAL A 1 408 ? -32.938 -16.406 -20.734 1 92.62 408 VAL A C 1
ATOM 3186 O O . VAL A 1 408 ? -32.875 -17.594 -21.094 1 92.62 408 VAL A O 1
ATOM 3189 N N . LEU A 1 409 ? -32.562 -16.031 -19.516 1 92.56 409 LEU A N 1
ATOM 3190 C CA . LEU A 1 409 ? -31.938 -16.922 -18.562 1 92.56 409 LEU A CA 1
ATOM 3191 C C . LEU A 1 409 ? -32.969 -17.703 -17.766 1 92.56 409 LEU A C 1
ATOM 3193 O O . LEU A 1 409 ? -32.844 -18.922 -17.594 1 92.56 409 LEU A O 1
ATOM 3197 N N . ARG A 1 410 ? -34.031 -17.031 -17.375 1 90.62 410 ARG A N 1
ATOM 3198 C CA . ARG A 1 410 ? -35 -17.672 -16.516 1 90.62 410 ARG A CA 1
ATOM 3199 C C . ARG A 1 410 ? -35.781 -18.734 -17.281 1 90.62 410 ARG A C 1
ATOM 3201 O O . ARG A 1 410 ? -36.281 -19.703 -16.672 1 90.62 410 ARG A O 1
ATOM 3208 N N . ASN A 1 411 ? -35.812 -18.578 -18.578 1 88.44 411 ASN A N 1
ATOM 3209 C CA . ASN A 1 411 ? -36.594 -19.531 -19.375 1 88.44 411 ASN A CA 1
ATOM 3210 C C . ASN A 1 411 ? -35.719 -20.656 -19.922 1 88.44 411 ASN A C 1
ATOM 3212 O O . ASN A 1 411 ? -36.188 -21.578 -20.562 1 88.44 411 ASN A O 1
ATOM 3216 N N . ASN A 1 412 ? -34.5 -20.547 -19.625 1 87.06 412 ASN A N 1
ATOM 3217 C CA . ASN A 1 412 ? -33.562 -21.562 -20.047 1 87.06 412 ASN A CA 1
ATOM 3218 C C . ASN A 1 412 ? -33.562 -22.766 -19.109 1 87.06 412 ASN A C 1
ATOM 3220 O O . ASN A 1 412 ? -33.375 -22.609 -17.906 1 87.06 412 ASN A O 1
ATOM 3224 N N . LYS A 1 413 ? -33.719 -23.891 -19.641 1 82.06 413 LYS A N 1
ATOM 3225 C CA . LYS A 1 413 ? -33.844 -25.125 -18.859 1 82.06 413 LYS A CA 1
ATOM 3226 C C . LYS A 1 413 ? -32.594 -25.391 -18.016 1 82.06 413 LYS A C 1
ATOM 3228 O O . LYS A 1 413 ? -32.688 -25.859 -16.891 1 82.06 413 LYS A O 1
ATOM 3233 N N . TYR A 1 414 ? -31.469 -25.078 -18.547 1 79.12 414 TYR A N 1
ATOM 3234 C CA . TYR A 1 414 ? -30.219 -25.344 -17.875 1 79.12 414 TYR A CA 1
ATOM 3235 C C . TYR A 1 414 ? -30.031 -24.422 -16.672 1 79.12 414 TYR A C 1
ATOM 3237 O O . TYR A 1 414 ? -29.297 -24.75 -15.734 1 79.12 414 TYR A O 1
ATOM 3245 N N . TRP A 1 415 ? -30.75 -23.375 -16.672 1 83.44 415 TRP A N 1
ATOM 3246 C CA . TRP A 1 415 ? -30.625 -22.406 -15.594 1 83.44 415 TRP A CA 1
ATOM 3247 C C . TRP A 1 415 ? -31.641 -22.672 -14.492 1 83.44 415 TRP A C 1
ATOM 3249 O O . TRP A 1 415 ? -31.5 -22.188 -13.367 1 83.44 415 TRP A O 1
ATOM 3259 N N . ARG A 1 416 ? -32.562 -23.547 -14.875 1 82.25 416 ARG A N 1
ATOM 3260 C CA . ARG A 1 416 ? -33.625 -23.781 -13.93 1 82.25 416 ARG A CA 1
ATOM 3261 C C . ARG A 1 416 ? -33.438 -25.094 -13.188 1 82.25 416 ARG A C 1
ATOM 3263 O O . ARG A 1 416 ? -34.156 -25.359 -12.203 1 82.25 416 ARG A O 1
ATOM 3270 N N . THR A 1 417 ? -32.469 -25.828 -13.586 1 86.5 417 THR A N 1
ATOM 3271 C CA . THR A 1 417 ? -32.375 -27.172 -13.031 1 86.5 417 THR A CA 1
ATOM 3272 C C . THR A 1 417 ? -31.344 -27.219 -11.914 1 86.5 417 THR A C 1
ATOM 3274 O O . THR A 1 417 ? -30.266 -26.641 -12.031 1 86.5 417 THR A O 1
ATOM 3277 N N . GLY A 1 418 ? -31.781 -27.812 -10.805 1 89.81 418 GLY A N 1
ATOM 3278 C CA . GLY A 1 418 ? -30.844 -28.141 -9.758 1 89.81 418 GLY A CA 1
ATOM 3279 C C . GLY A 1 418 ? -30.719 -27.062 -8.695 1 89.81 418 GLY A C 1
ATOM 3280 O O . GLY A 1 418 ? -29.766 -27.078 -7.906 1 89.81 418 GLY A O 1
ATOM 3281 N N . TYR A 1 419 ? -31.625 -26.062 -8.719 1 94.25 419 TYR A N 1
ATOM 3282 C CA . TYR A 1 419 ? -31.547 -24.984 -7.742 1 94.25 419 TYR A CA 1
ATOM 3283 C C . TYR A 1 419 ? -32.875 -24.812 -7.012 1 94.25 419 TYR A C 1
ATOM 3285 O O . TYR A 1 419 ? -33.938 -25.016 -7.59 1 94.25 419 TYR A O 1
ATOM 3293 N N . ASP A 1 420 ? -32.781 -24.547 -5.785 1 94.56 420 ASP A N 1
ATOM 3294 C CA . ASP A 1 420 ? -33.938 -24.047 -5.031 1 94.56 420 ASP A CA 1
ATOM 3295 C C . ASP A 1 420 ? -34 -22.516 -5.07 1 94.56 420 ASP A C 1
ATOM 3297 O O . ASP A 1 420 ? -33.188 -21.844 -4.449 1 94.56 420 ASP A O 1
ATOM 3301 N N . PHE A 1 421 ? -35.062 -22.031 -5.719 1 95.5 421 PHE A N 1
ATOM 3302 C CA . PHE A 1 421 ? -35.156 -20.609 -6.066 1 95.5 421 PHE A CA 1
ATOM 3303 C C . PHE A 1 421 ? -35.5 -19.781 -4.84 1 95.5 421 PHE A C 1
ATOM 3305 O O . PHE A 1 421 ? -35.5 -18.547 -4.902 1 95.5 421 PHE A O 1
ATOM 3312 N N . GLU A 1 422 ? -35.688 -20.359 -3.711 1 95.25 422 GLU A N 1
ATOM 3313 C CA . GLU A 1 422 ? -36.031 -19.625 -2.492 1 95.25 422 GLU A CA 1
ATOM 3314 C C . GLU A 1 422 ? -34.875 -19.609 -1.508 1 95.25 422 GLU A C 1
ATOM 3316 O O . GLU A 1 422 ? -34.938 -18.938 -0.469 1 95.25 422 GLU A O 1
ATOM 3321 N N . ARG A 1 423 ? -33.875 -20.297 -1.862 1 96.38 423 ARG A N 1
ATOM 3322 C CA . ARG A 1 423 ? -32.719 -20.391 -0.958 1 96.38 423 ARG A CA 1
ATOM 3323 C C . ARG A 1 423 ? -31.594 -19.5 -1.431 1 96.38 423 ARG A C 1
ATOM 3325 O O . ARG A 1 423 ? -31.219 -19.531 -2.607 1 96.38 423 ARG A O 1
ATOM 3332 N N . VAL A 1 424 ? -31.016 -18.781 -0.499 1 98 424 VAL A N 1
ATOM 3333 C CA . VAL A 1 424 ? -29.906 -17.891 -0.801 1 98 424 VAL A CA 1
ATOM 3334 C C . VAL A 1 424 ? -28.672 -18.719 -1.159 1 98 424 VAL A C 1
ATOM 3336 O O . VAL A 1 424 ? -27.906 -18.344 -2.049 1 98 424 VAL A O 1
ATOM 3339 N N . LYS A 1 425 ? -28.438 -19.859 -0.514 1 97.69 425 LYS A N 1
ATOM 3340 C CA . LYS A 1 425 ? -27.328 -20.75 -0.818 1 97.69 425 LYS A CA 1
ATOM 3341 C C . LYS A 1 425 ? -27.297 -21.094 -2.305 1 97.69 425 LYS A C 1
ATOM 3343 O O . LYS A 1 425 ? -26.219 -21.094 -2.92 1 97.69 425 LYS A O 1
ATOM 3348 N N . ASP A 1 426 ? -28.406 -21.328 -2.863 1 96.75 426 ASP A N 1
ATOM 3349 C CA . ASP A 1 426 ? -28.469 -21.75 -4.258 1 96.75 426 ASP A CA 1
ATOM 3350 C C . ASP A 1 426 ? -28.266 -20.562 -5.199 1 96.75 426 ASP A C 1
ATOM 3352 O O . ASP A 1 426 ? -27.766 -20.734 -6.316 1 96.75 426 ASP A O 1
ATOM 3356 N N . LEU A 1 427 ? -28.75 -19.406 -4.762 1 97.5 427 LEU A N 1
ATOM 3357 C CA . LEU A 1 427 ? -28.438 -18.219 -5.559 1 97.5 427 LEU A CA 1
ATOM 3358 C C . LEU A 1 427 ? -26.938 -18.016 -5.656 1 97.5 427 LEU A C 1
ATOM 3360 O O . LEU A 1 427 ? -26.406 -17.75 -6.738 1 97.5 427 LEU A O 1
ATOM 3364 N N . VAL A 1 428 ? -26.203 -18.156 -4.516 1 97.94 428 VAL A N 1
ATOM 3365 C CA . VAL A 1 428 ? -24.75 -18.016 -4.496 1 97.94 428 VAL A CA 1
ATOM 3366 C C . VAL A 1 428 ? -24.125 -19.109 -5.359 1 97.94 428 VAL A C 1
ATOM 3368 O O . VAL A 1 428 ? -23.172 -18.844 -6.098 1 97.94 428 VAL A O 1
ATOM 3371 N N . ARG A 1 429 ? -24.672 -20.266 -5.297 1 96.44 429 ARG A N 1
ATOM 3372 C CA . ARG A 1 429 ? -24.172 -21.375 -6.113 1 96.44 429 ARG A CA 1
ATOM 3373 C C . ARG A 1 429 ? -24.375 -21.094 -7.598 1 96.44 429 ARG A C 1
ATOM 3375 O O . ARG A 1 429 ? -23.516 -21.406 -8.414 1 96.44 429 ARG A O 1
ATOM 3382 N N . LEU A 1 430 ? -25.531 -20.547 -7.945 1 95.75 430 LEU A N 1
ATOM 3383 C CA . LEU A 1 430 ? -25.781 -20.188 -9.336 1 95.75 430 LEU A CA 1
ATOM 3384 C C . LEU A 1 430 ? -24.734 -19.219 -9.859 1 95.75 430 LEU A C 1
ATOM 3386 O O . LEU A 1 430 ? -24.219 -19.375 -10.969 1 95.75 430 LEU A O 1
ATOM 3390 N N . ILE A 1 431 ? -24.469 -18.203 -9.094 1 95.88 431 ILE A N 1
ATOM 3391 C CA . ILE A 1 431 ? -23.516 -17.172 -9.477 1 95.88 431 ILE A CA 1
ATOM 3392 C C . ILE A 1 431 ? -22.156 -17.828 -9.758 1 95.88 431 ILE A C 1
ATOM 3394 O O . ILE A 1 431 ? -21.5 -17.516 -10.75 1 95.88 431 ILE A O 1
ATOM 3398 N N . ARG A 1 432 ? -21.719 -18.75 -8.891 1 93.06 432 ARG A N 1
ATOM 3399 C CA . ARG A 1 432 ? -20.453 -19.469 -9.078 1 93.06 432 ARG A CA 1
ATOM 3400 C C . ARG A 1 432 ? -20.5 -20.328 -10.328 1 93.06 432 ARG A C 1
ATOM 3402 O O . ARG A 1 432 ? -19.609 -20.266 -11.18 1 93.06 432 ARG A O 1
ATOM 3409 N N . ASP A 1 433 ? -21.547 -21.125 -10.445 1 91.62 433 ASP A N 1
ATOM 3410 C CA . ASP A 1 433 ? -21.688 -22.094 -11.523 1 91.62 433 ASP A CA 1
ATOM 3411 C C . ASP A 1 433 ? -21.656 -21.422 -12.891 1 91.62 433 ASP A C 1
ATOM 3413 O O . ASP A 1 433 ? -20.969 -21.875 -13.805 1 91.62 433 ASP A O 1
ATOM 3417 N N . LYS A 1 434 ? -22.391 -20.375 -12.953 1 91.62 434 LYS A N 1
ATOM 3418 C CA . LYS A 1 434 ? -22.547 -19.75 -14.258 1 91.62 434 LYS A CA 1
ATOM 3419 C C . LYS A 1 434 ? -21.281 -18.984 -14.641 1 91.62 434 LYS A C 1
ATOM 3421 O O . LYS A 1 434 ? -20.969 -18.844 -15.828 1 91.62 434 LYS A O 1
ATOM 3426 N N . TYR A 1 435 ? -20.578 -18.516 -13.664 1 89.56 435 TYR A N 1
ATOM 3427 C CA . TYR A 1 435 ? -19.281 -17.922 -13.953 1 89.56 435 TYR A CA 1
ATOM 3428 C C . TYR A 1 435 ? -18.281 -18.969 -14.461 1 89.56 435 TYR A C 1
ATOM 3430 O O . TYR A 1 435 ? -17.562 -18.719 -15.422 1 89.56 435 TYR A O 1
ATOM 3438 N N . GLU A 1 436 ? -18.312 -20.141 -13.852 1 83.38 436 GLU A N 1
ATOM 3439 C CA . GLU A 1 436 ? -17.406 -21.219 -14.211 1 83.38 436 GLU A CA 1
ATOM 3440 C C . GLU A 1 436 ? -17.672 -21.734 -15.617 1 83.38 436 GLU A C 1
ATOM 3442 O O . GLU A 1 436 ? -16.75 -22.109 -16.344 1 83.38 436 GLU A O 1
ATOM 3447 N N . HIS A 1 437 ? -18.859 -21.734 -16 1 85.19 437 HIS A N 1
ATOM 3448 C CA . HIS A 1 437 ? -19.25 -22.281 -17.297 1 85.19 437 HIS A CA 1
ATOM 3449 C C . HIS A 1 437 ? -19.438 -21.172 -18.328 1 85.19 437 HIS A C 1
ATOM 3451 O O . HIS A 1 437 ? -20 -21.422 -19.406 1 85.19 437 HIS A O 1
ATOM 3457 N N . PHE A 1 438 ? -19.031 -20.016 -18.047 1 87.12 438 PHE A N 1
ATOM 3458 C CA . PHE A 1 438 ? -19.25 -18.828 -18.859 1 87.12 438 PHE A CA 1
ATOM 3459 C C . PHE A 1 438 ? -18.781 -19.062 -20.297 1 87.12 438 PHE A C 1
ATOM 3461 O O . PHE A 1 438 ? -19.484 -18.688 -21.25 1 87.12 438 PHE A O 1
ATOM 3468 N N . PRO A 1 439 ? -17.641 -19.734 -20.531 1 79.44 439 PRO A N 1
ATOM 3469 C CA . PRO A 1 439 ? -17.141 -19.922 -21.906 1 79.44 439 PRO A CA 1
ATOM 3470 C C . PRO A 1 439 ? -18.062 -20.797 -22.75 1 79.44 439 PRO A C 1
ATOM 3472 O O . PRO A 1 439 ? -18.031 -20.734 -23.984 1 79.44 439 PRO A O 1
ATOM 3475 N N . GLU A 1 440 ? -18.875 -21.547 -22.109 1 83.31 440 GLU A N 1
ATOM 3476 C CA . GLU A 1 440 ? -19.703 -22.531 -22.797 1 83.31 440 GLU A CA 1
ATOM 3477 C C . GLU A 1 440 ? -21 -21.906 -23.312 1 83.31 440 GLU A C 1
ATOM 3479 O O . GLU A 1 440 ? -21.703 -22.484 -24.141 1 83.31 440 GLU A O 1
ATOM 3484 N N . TYR A 1 441 ? -21.25 -20.734 -22.922 1 88 441 TYR A N 1
ATOM 3485 C CA . TYR A 1 441 ? -22.547 -20.156 -23.234 1 88 441 TYR A CA 1
ATOM 3486 C C . TYR A 1 441 ? -22.547 -19.516 -24.609 1 88 441 TYR A C 1
ATOM 3488 O O . TYR A 1 441 ? -21.484 -19.078 -25.094 1 88 441 TYR A O 1
ATOM 3496 N N . PRO A 1 442 ? -23.75 -19.516 -25.234 1 89 442 PRO A N 1
ATOM 3497 C CA . PRO A 1 442 ? -23.859 -18.75 -26.469 1 89 442 PRO A CA 1
ATOM 3498 C C . PRO A 1 442 ? -23.641 -17.266 -26.266 1 89 442 PRO A C 1
ATOM 3500 O O . PRO A 1 442 ? -23.75 -16.766 -25.141 1 89 442 PRO A O 1
ATOM 3503 N N . ASP A 1 443 ? -23.375 -16.547 -27.344 1 88.69 443 ASP A N 1
ATOM 3504 C CA . ASP A 1 443 ? -22.969 -15.141 -27.297 1 88.69 443 ASP A CA 1
ATOM 3505 C C . ASP A 1 443 ? -24.062 -14.266 -26.703 1 88.69 443 ASP A C 1
ATOM 3507 O O . ASP A 1 443 ? -23.781 -13.281 -26.016 1 88.69 443 ASP A O 1
ATOM 3511 N N . ASP A 1 444 ? -25.266 -14.617 -26.969 1 88.69 444 ASP A N 1
ATOM 3512 C CA . ASP A 1 444 ? -26.375 -13.805 -26.469 1 88.69 444 ASP A CA 1
ATOM 3513 C C . ASP A 1 444 ? -26.422 -13.844 -24.938 1 88.69 444 ASP A C 1
ATOM 3515 O O . ASP A 1 444 ? -26.625 -12.812 -24.297 1 88.69 444 ASP A O 1
ATOM 3519 N N . ILE A 1 445 ? -26.188 -14.992 -24.391 1 91.75 445 ILE A N 1
ATOM 3520 C CA . ILE A 1 445 ? -26.172 -15.148 -22.938 1 91.75 445 ILE A CA 1
ATOM 3521 C C . ILE A 1 445 ? -24.938 -14.445 -22.359 1 91.75 445 ILE A C 1
ATOM 3523 O O . ILE A 1 445 ? -25.031 -13.781 -21.328 1 91.75 445 ILE A O 1
ATOM 3527 N N . LYS A 1 446 ? -23.844 -14.586 -23.016 1 91.56 446 LYS A N 1
ATOM 3528 C CA . LYS A 1 446 ? -22.594 -13.945 -22.594 1 91.56 446 LYS A CA 1
ATOM 3529 C C . LYS A 1 446 ? -22.766 -12.43 -22.531 1 91.56 446 LYS A C 1
ATOM 3531 O O . LYS A 1 446 ? -22.281 -11.781 -21.594 1 91.56 446 LYS A O 1
ATOM 3536 N N . HIS A 1 447 ? -23.453 -11.938 -23.438 1 91.44 447 HIS A N 1
ATOM 3537 C CA . HIS A 1 447 ? -23.688 -10.5 -23.484 1 91.44 447 HIS A CA 1
ATOM 3538 C C . HIS A 1 447 ? -24.578 -10.047 -22.344 1 91.44 447 HIS A C 1
ATOM 3540 O O . HIS A 1 447 ? -24.359 -8.984 -21.75 1 91.44 447 HIS A O 1
ATOM 3546 N N . ILE A 1 448 ? -25.531 -10.867 -22.062 1 93.19 448 ILE A N 1
ATOM 3547 C CA . ILE A 1 448 ? -26.453 -10.539 -20.984 1 93.19 448 ILE A CA 1
ATOM 3548 C C . ILE A 1 448 ? -25.703 -10.5 -19.656 1 93.19 448 ILE A C 1
ATOM 3550 O O . ILE A 1 448 ? -25.891 -9.578 -18.844 1 93.19 448 ILE A O 1
ATOM 3554 N N . LEU A 1 449 ? -24.844 -11.438 -19.406 1 92.5 449 LEU A N 1
ATOM 3555 C CA . LEU A 1 449 ? -24.125 -11.578 -18.141 1 92.5 449 LEU A CA 1
ATOM 3556 C C . LEU A 1 449 ? -22.969 -10.602 -18.047 1 92.5 449 LEU A C 1
ATOM 3558 O O . LEU A 1 449 ? -22.5 -10.281 -16.953 1 92.5 449 LEU A O 1
ATOM 3562 N N . GLY A 1 450 ? -22.531 -10.133 -19.109 1 89.69 450 GLY A N 1
ATOM 3563 C CA . GLY A 1 450 ? -21.406 -9.203 -19.141 1 89.69 450 GLY A CA 1
ATOM 3564 C C . GLY A 1 450 ? -20.141 -9.82 -19.688 1 89.69 450 GLY A C 1
ATOM 3565 O O . GLY A 1 450 ? -19.438 -10.539 -18.969 1 89.69 450 GLY A O 1
ATOM 3566 N N . ALA A 1 451 ? -19.812 -9.586 -20.922 1 84.94 451 ALA A N 1
ATOM 3567 C CA . ALA A 1 451 ? -18.641 -10.125 -21.594 1 84.94 451 ALA A CA 1
ATOM 3568 C C . ALA A 1 451 ? -17.812 -9.008 -22.234 1 84.94 451 ALA A C 1
ATOM 3570 O O . ALA A 1 451 ? -18.328 -7.902 -22.453 1 84.94 451 ALA A O 1
ATOM 3571 N N . THR A 1 452 ? -16.641 -9.086 -22.25 1 76.56 452 THR A N 1
ATOM 3572 C CA . THR A 1 452 ? -15.742 -8.211 -23 1 76.56 452 THR A CA 1
ATOM 3573 C C . THR A 1 452 ? -14.984 -8.992 -24.078 1 76.56 452 THR A C 1
ATOM 3575 O O . THR A 1 452 ? -14.664 -10.172 -23.875 1 76.56 452 THR A O 1
ATOM 3578 N N . PRO A 1 453 ? -14.867 -8.242 -25.281 1 69.69 453 PRO A N 1
ATOM 3579 C CA . PRO A 1 453 ? -14.086 -8.922 -26.312 1 69.69 453 PRO A CA 1
ATOM 3580 C C . PRO A 1 453 ? -12.641 -9.18 -25.875 1 69.69 453 PRO A C 1
ATOM 3582 O O . PRO A 1 453 ? -12.047 -8.352 -25.172 1 69.69 453 PRO A O 1
ATOM 3585 N N . GLN A 1 454 ? -12.219 -10.398 -25.984 1 61.62 454 GLN A N 1
ATOM 3586 C CA . GLN A 1 454 ? -10.805 -10.688 -25.734 1 61.62 454 GLN A CA 1
ATOM 3587 C C . GLN A 1 454 ? -9.906 -9.859 -26.641 1 61.62 454 GLN A C 1
ATOM 3589 O O . GLN A 1 454 ? -10.266 -9.586 -27.781 1 61.62 454 GLN A O 1
ATOM 3594 N N . PRO A 1 455 ? -8.992 -9.133 -26.125 1 54.44 455 PRO A N 1
ATOM 3595 C CA . PRO A 1 455 ? -8.148 -8.383 -27.062 1 54.44 455 PRO A CA 1
ATOM 3596 C C . PRO A 1 455 ? -7.785 -9.195 -28.297 1 54.44 455 PRO A C 1
ATOM 3598 O O . PRO A 1 455 ? -7.957 -10.414 -28.312 1 54.44 455 PRO A O 1
ATOM 3601 N N . GLN A 1 456 ? -7.113 -8.633 -29.438 1 51.53 456 GLN A N 1
ATOM 3602 C CA . GLN A 1 456 ? -6.902 -8.992 -30.844 1 51.53 456 GLN A CA 1
ATOM 3603 C C . GLN A 1 456 ? -6.641 -10.492 -30.984 1 51.53 456 GLN A C 1
ATOM 3605 O O . GLN A 1 456 ? -6.789 -11.047 -32.062 1 51.53 456 GLN A O 1
ATOM 3610 N N . GLY A 1 457 ? -5.754 -11.031 -30.391 1 45.59 457 GLY A N 1
ATOM 3611 C CA . GLY A 1 457 ? -5.238 -12.258 -30.984 1 45.59 457 GLY A CA 1
ATOM 3612 C C . GLY A 1 457 ? -6.258 -13.383 -31 1 45.59 457 GLY A C 1
ATOM 3613 O O . GLY A 1 457 ? -6.004 -14.438 -31.578 1 45.59 457 GLY A O 1
ATOM 3614 N N . SER A 1 458 ? -7.078 -13.438 -30 1 48.5 458 SER A N 1
ATOM 3615 C CA . SER A 1 458 ? -7.879 -14.656 -30.062 1 48.5 458 SER A CA 1
ATOM 3616 C C . SER A 1 458 ? -9.148 -14.438 -30.875 1 48.5 458 SER A C 1
ATOM 3618 O O . SER A 1 458 ? -9.633 -13.312 -30.984 1 48.5 458 SER A O 1
ATOM 3620 N N . GLN A 1 459 ? -9.469 -15.266 -31.828 1 48.69 459 GLN A N 1
ATOM 3621 C CA . GLN A 1 459 ? -10.531 -15.453 -32.812 1 48.69 459 GLN A CA 1
ATOM 3622 C C . GLN A 1 459 ? -11.891 -15.078 -32.219 1 48.69 459 GLN A C 1
ATOM 3624 O O . GLN A 1 459 ? -12.828 -15.875 -32.25 1 48.69 459 GLN A O 1
ATOM 3629 N N . GLY A 1 460 ? -11.938 -13.836 -31.609 1 58.38 460 GLY A N 1
ATOM 3630 C CA . GLY A 1 460 ? -13.289 -13.352 -31.406 1 58.38 460 GLY A CA 1
ATOM 3631 C C . GLY A 1 460 ? -13.961 -13.93 -30.188 1 58.38 460 GLY A C 1
ATOM 3632 O O . GLY A 1 460 ? -15.188 -13.883 -30.047 1 58.38 460 GLY A O 1
ATOM 3633 N N . GLU A 1 461 ? -13.266 -14.648 -29.344 1 68.38 461 GLU A N 1
ATOM 3634 C CA . GLU A 1 461 ? -13.891 -15.297 -28.188 1 68.38 461 GLU A CA 1
ATOM 3635 C C . GLU A 1 461 ? -14.156 -14.289 -27.078 1 68.38 461 GLU A C 1
ATOM 3637 O O . GLU A 1 461 ? -13.328 -13.414 -26.797 1 68.38 461 GLU A O 1
ATOM 3642 N N . LEU A 1 462 ? -15.516 -14.266 -26.688 1 78.25 462 LEU A N 1
ATOM 3643 C CA . LEU A 1 462 ? -15.945 -13.422 -25.578 1 78.25 462 LEU A CA 1
ATOM 3644 C C . LEU A 1 462 ? -15.539 -14.023 -24.234 1 78.25 462 LEU A C 1
ATOM 3646 O O . LEU A 1 462 ? -15.648 -15.234 -24.047 1 78.25 462 LEU A O 1
ATOM 3650 N N . GLU A 1 463 ? -14.883 -13.219 -23.422 1 78.62 463 GLU A N 1
ATOM 3651 C CA . GLU A 1 463 ? -14.523 -13.648 -22.062 1 78.62 463 GLU A CA 1
ATOM 3652 C C . GLU A 1 463 ? -15.359 -12.93 -21.016 1 78.62 463 GLU A C 1
ATOM 3654 O O . GLU A 1 463 ? -15.883 -11.836 -21.266 1 78.62 463 GLU A O 1
ATOM 3659 N N . ALA A 1 464 ? -15.516 -13.641 -19.953 1 82.81 464 ALA A N 1
ATOM 3660 C CA . ALA A 1 464 ? -16.281 -13.047 -18.875 1 82.81 464 ALA A CA 1
ATOM 3661 C C . ALA A 1 464 ? -15.594 -11.797 -18.328 1 82.81 464 ALA A C 1
ATOM 3663 O O . ALA A 1 464 ? -14.383 -11.805 -18.094 1 82.81 464 ALA A O 1
ATOM 3664 N N . ASN A 1 465 ? -16.328 -10.75 -18.266 1 85.94 465 ASN A N 1
ATOM 3665 C CA . ASN A 1 465 ? -15.914 -9.555 -17.531 1 85.94 465 ASN A CA 1
ATOM 3666 C C . ASN A 1 465 ? -16.391 -9.594 -16.078 1 85.94 465 ASN A C 1
ATOM 3668 O O . ASN A 1 465 ? -17.578 -9.445 -15.805 1 85.94 465 ASN A O 1
ATOM 3672 N N . PRO A 1 466 ? -15.438 -9.758 -15.188 1 85.38 466 PRO A N 1
ATOM 3673 C CA . PRO A 1 466 ? -15.844 -9.93 -13.789 1 85.38 466 PRO A CA 1
ATOM 3674 C C . PRO A 1 466 ? -16.688 -8.758 -13.273 1 85.38 466 PRO A C 1
ATOM 3676 O O . PRO A 1 466 ? -17.609 -8.961 -12.492 1 85.38 466 PRO A O 1
ATOM 3679 N N . GLU A 1 467 ? -16.359 -7.605 -13.688 1 86.38 467 GLU A N 1
ATOM 3680 C CA . GLU A 1 467 ? -17.094 -6.43 -13.227 1 86.38 467 GLU A CA 1
ATOM 3681 C C . GLU A 1 467 ? -18.531 -6.441 -13.727 1 86.38 467 GLU A C 1
ATOM 3683 O O . GLU A 1 467 ? -19.469 -6.246 -12.953 1 86.38 467 GLU A O 1
ATOM 3688 N N . ALA A 1 468 ? -18.641 -6.652 -14.984 1 89.75 468 ALA A N 1
ATOM 3689 C CA . ALA A 1 468 ? -19.984 -6.676 -15.578 1 89.75 468 ALA A CA 1
ATOM 3690 C C . ALA A 1 468 ? -20.797 -7.848 -15.039 1 89.75 468 ALA A C 1
ATOM 3692 O O . ALA A 1 468 ? -22 -7.707 -14.781 1 89.75 468 ALA A O 1
ATOM 3693 N N . TYR A 1 469 ? -20.141 -8.953 -14.938 1 93.25 469 TYR A N 1
ATOM 3694 C CA . TYR A 1 469 ? -20.812 -10.148 -14.43 1 93.25 469 TYR A CA 1
ATOM 3695 C C . TYR A 1 469 ? -21.328 -9.922 -13.008 1 93.25 469 TYR A C 1
ATOM 3697 O O . TYR A 1 469 ? -22.484 -10.227 -12.703 1 93.25 469 TYR A O 1
ATOM 3705 N N . TYR A 1 470 ? -20.484 -9.398 -12.195 1 93.19 470 TYR A N 1
ATOM 3706 C CA . TYR A 1 470 ? -20.875 -9.109 -10.82 1 93.19 470 TYR A CA 1
ATOM 3707 C C . TYR A 1 470 ? -22.031 -8.117 -10.781 1 93.19 470 TYR A C 1
ATOM 3709 O O . TYR A 1 470 ? -22.984 -8.297 -10.023 1 93.19 470 TYR A O 1
ATOM 3717 N N . HIS A 1 471 ? -21.938 -7.137 -11.586 1 91.75 471 HIS A N 1
ATOM 3718 C CA . HIS A 1 471 ? -22.953 -6.082 -11.602 1 91.75 471 HIS A CA 1
ATOM 3719 C C . HIS A 1 471 ? -24.312 -6.621 -12.016 1 91.75 471 HIS A C 1
ATOM 3721 O O . HIS A 1 471 ? -25.344 -6.148 -11.539 1 91.75 471 HIS A O 1
ATOM 3727 N N . TYR A 1 472 ? -24.312 -7.539 -12.898 1 94.56 472 TYR A N 1
ATOM 3728 C CA . TYR A 1 472 ? -25.562 -8.148 -13.32 1 94.56 472 TYR A CA 1
ATOM 3729 C C . TYR A 1 472 ? -26.344 -8.672 -12.117 1 94.56 472 TYR A C 1
ATOM 3731 O O . TYR A 1 472 ? -27.547 -8.406 -11.992 1 94.56 472 TYR A O 1
ATOM 3739 N N . PHE A 1 473 ? -25.688 -9.312 -11.258 1 95.5 473 PHE A N 1
ATOM 3740 C CA . PHE A 1 473 ? -26.359 -9.906 -10.117 1 95.5 473 PHE A CA 1
ATOM 3741 C C . PHE A 1 473 ? -26.547 -8.883 -9 1 95.5 473 PHE A C 1
ATOM 3743 O O . PHE A 1 473 ? -27.609 -8.852 -8.352 1 95.5 473 PHE A O 1
ATOM 3750 N N . ALA A 1 474 ? -25.594 -8.039 -8.781 1 93.81 474 ALA A N 1
ATOM 3751 C CA . ALA A 1 474 ? -25.656 -7.062 -7.695 1 93.81 474 ALA A CA 1
ATOM 3752 C C . ALA A 1 474 ? -26.797 -6.082 -7.902 1 93.81 474 ALA A C 1
ATOM 3754 O O . ALA A 1 474 ? -27.406 -5.609 -6.934 1 93.81 474 ALA A O 1
ATOM 3755 N N . SER A 1 475 ? -27.109 -5.77 -9.156 1 92.81 475 SER A N 1
ATOM 3756 C CA . SER A 1 475 ? -28.203 -4.848 -9.445 1 92.81 475 SER A CA 1
ATOM 3757 C C . SER A 1 475 ? -29.562 -5.488 -9.164 1 92.81 475 SER A C 1
ATOM 3759 O O . SER A 1 475 ? -30.531 -4.793 -8.859 1 92.81 475 SER A O 1
ATOM 3761 N N . ARG A 1 476 ? -29.609 -6.727 -9.203 1 94.44 476 ARG A N 1
ATOM 3762 C CA . ARG A 1 476 ? -30.859 -7.461 -9.023 1 94.44 476 ARG A CA 1
ATOM 3763 C C . ARG A 1 476 ? -31.016 -7.918 -7.578 1 94.44 476 ARG A C 1
ATOM 3765 O O . ARG A 1 476 ? -32.125 -8.023 -7.078 1 94.44 476 ARG A O 1
ATOM 3772 N N . PHE A 1 477 ? -29.922 -8.172 -6.961 1 96.44 477 PHE A N 1
ATOM 3773 C CA . PHE A 1 477 ? -29.906 -8.57 -5.555 1 96.44 477 PHE A CA 1
ATOM 3774 C C . PHE A 1 477 ? -28.953 -7.684 -4.754 1 96.44 477 PHE A C 1
ATOM 3776 O O . PHE A 1 477 ? -27.938 -8.156 -4.254 1 96.44 477 PHE A O 1
ATOM 3783 N N . PRO A 1 478 ? -29.328 -6.473 -4.461 1 94.62 478 PRO A N 1
ATOM 3784 C CA . PRO A 1 478 ? -28.406 -5.488 -3.895 1 94.62 478 PRO A CA 1
ATOM 3785 C C . PRO A 1 478 ? -27.938 -5.863 -2.49 1 94.62 478 PRO A C 1
ATOM 3787 O O . PRO A 1 478 ? -26.812 -5.52 -2.098 1 94.62 478 PRO A O 1
ATOM 3790 N N . ASN A 1 479 ? -28.75 -6.66 -1.751 1 96.94 479 ASN A N 1
ATOM 3791 C CA . ASN A 1 479 ? -28.406 -6.969 -0.368 1 96.94 479 ASN A CA 1
ATOM 3792 C C . ASN A 1 479 ? -27.688 -8.312 -0.257 1 96.94 479 ASN A C 1
ATOM 3794 O O . ASN A 1 479 ? -27.234 -8.688 0.824 1 96.94 479 ASN A O 1
ATOM 3798 N N . LEU A 1 480 ? -27.578 -9 -1.362 1 97.94 480 LEU A N 1
ATOM 3799 C CA . LEU A 1 480 ? -27.016 -10.344 -1.312 1 97.94 480 LEU A CA 1
ATOM 3800 C C . LEU A 1 480 ? -25.609 -10.336 -0.726 1 97.94 480 LEU A C 1
ATOM 3802 O O . LEU A 1 480 ? -25.328 -11.062 0.233 1 97.94 480 LEU A O 1
ATOM 3806 N N . PHE A 1 481 ? -24.797 -9.5 -1.221 1 98.06 481 PHE A N 1
ATOM 3807 C CA . PHE A 1 481 ? -23.391 -9.562 -0.885 1 98.06 481 PHE A CA 1
ATOM 3808 C C . PHE A 1 481 ? -23.172 -9.242 0.588 1 98.06 481 PHE A C 1
ATOM 3810 O O . PHE A 1 481 ? -22.516 -10.008 1.304 1 98.06 481 PHE A O 1
ATOM 3817 N N . ILE A 1 482 ? -23.688 -8.148 1.057 1 98.19 482 ILE A N 1
ATOM 3818 C CA . ILE A 1 482 ? -23.406 -7.691 2.412 1 98.19 482 ILE A CA 1
ATOM 3819 C C . ILE A 1 482 ? -23.969 -8.688 3.424 1 98.19 482 ILE A C 1
ATOM 3821 O O . ILE A 1 482 ? -23.359 -8.93 4.469 1 98.19 482 ILE A O 1
ATOM 3825 N N . GLU A 1 483 ? -25.125 -9.281 3.119 1 98.19 483 GLU A N 1
ATOM 3826 C CA . GLU A 1 483 ? -25.719 -10.234 4.043 1 98.19 483 GLU A CA 1
ATOM 3827 C C . GLU A 1 483 ? -24.906 -11.531 4.102 1 98.19 483 GLU A C 1
ATOM 3829 O O . GLU A 1 483 ? -24.719 -12.102 5.18 1 98.19 483 GLU A O 1
ATOM 3834 N N . VAL A 1 484 ? -24.469 -11.938 2.938 1 98.31 484 VAL A N 1
ATOM 3835 C CA . VAL A 1 484 ? -23.609 -13.109 2.893 1 98.31 484 VAL A CA 1
ATOM 3836 C C . VAL A 1 484 ? -22.297 -12.82 3.629 1 98.31 484 VAL A C 1
ATOM 3838 O O . VAL A 1 484 ? -21.828 -13.648 4.414 1 98.31 484 VAL A O 1
ATOM 3841 N N . TYR A 1 485 ? -21.766 -11.68 3.404 1 97.94 485 TYR A N 1
ATOM 3842 C CA . TYR A 1 485 ? -20.531 -11.266 4.051 1 97.94 485 TYR A CA 1
ATOM 3843 C C . TYR A 1 485 ? -20.656 -11.328 5.566 1 97.94 485 TYR A C 1
ATOM 3845 O O . TYR A 1 485 ? -19.766 -11.852 6.246 1 97.94 485 TYR A O 1
ATOM 3853 N N . LYS A 1 486 ? -21.703 -10.852 6.113 1 97.44 486 LYS A N 1
ATOM 3854 C CA . LYS A 1 486 ? -21.922 -10.812 7.559 1 97.44 486 LYS A CA 1
ATOM 3855 C C . LYS A 1 486 ? -21.938 -12.219 8.148 1 97.44 486 LYS A C 1
ATOM 3857 O O . LYS A 1 486 ? -21.312 -12.469 9.18 1 97.44 486 LYS A O 1
ATOM 3862 N N . VAL A 1 487 ? -22.594 -13.039 7.48 1 98 487 VAL A N 1
ATOM 3863 C CA . VAL A 1 487 ? -22.703 -14.406 7.977 1 98 487 VAL A CA 1
ATOM 3864 C C . VAL A 1 487 ? -21.328 -15.086 7.918 1 98 487 VAL A C 1
ATOM 3866 O O . VAL A 1 487 ? -20.906 -15.734 8.883 1 98 487 VAL A O 1
ATOM 3869 N N . MET A 1 488 ? -20.672 -14.922 6.812 1 97.19 488 MET A N 1
ATOM 3870 C CA . MET A 1 488 ? -19.375 -15.562 6.641 1 97.19 488 MET A CA 1
ATOM 3871 C C . MET A 1 488 ? -18.359 -15.016 7.633 1 97.19 488 MET A C 1
ATOM 3873 O O . MET A 1 488 ? -17.516 -15.758 8.141 1 97.19 488 MET A O 1
ATOM 3877 N N . LYS A 1 489 ? -18.406 -13.758 7.883 1 95.62 489 LYS A N 1
ATOM 3878 C CA . LYS A 1 489 ? -17.5 -13.164 8.859 1 95.62 489 LYS A CA 1
ATOM 3879 C C . LYS A 1 489 ? -17.703 -13.773 10.242 1 95.62 489 LYS A C 1
ATOM 3881 O O . LYS A 1 489 ? -16.734 -14.086 10.938 1 95.62 489 LYS A O 1
ATOM 3886 N N . ARG A 1 490 ? -18.891 -14.016 10.648 1 94.75 490 ARG A N 1
ATOM 3887 C CA . ARG A 1 490 ? -19.219 -14.578 11.953 1 94.75 490 ARG A CA 1
ATOM 3888 C C . ARG A 1 490 ? -18.75 -16.031 12.062 1 94.75 490 ARG A C 1
ATOM 3890 O O . ARG A 1 490 ? -18.25 -16.438 13.109 1 94.75 490 ARG A O 1
ATOM 3897 N N . HIS A 1 491 ? -18.797 -16.719 10.93 1 93.81 491 HIS A N 1
ATOM 3898 C CA . HIS A 1 491 ? -18.578 -18.156 11 1 93.81 491 HIS A CA 1
ATOM 3899 C C . HIS A 1 491 ? -17.156 -18.516 10.57 1 93.81 491 HIS A C 1
ATOM 3901 O O . HIS A 1 491 ? -16.609 -19.516 11.031 1 93.81 491 HIS A O 1
ATOM 3907 N N . CYS A 1 492 ? -16.578 -17.672 9.672 1 90.69 492 CYS A N 1
ATOM 3908 C CA . CYS A 1 492 ? -15.414 -18.203 8.969 1 90.69 492 CYS A CA 1
ATOM 3909 C C . CYS A 1 492 ? -14.25 -17.219 9.039 1 90.69 492 CYS A C 1
ATOM 3911 O O . CYS A 1 492 ? -13.258 -17.375 8.328 1 90.69 492 CYS A O 1
ATOM 3913 N N . GLU A 1 493 ? -14.312 -16.219 9.828 1 87.75 493 GLU A N 1
ATOM 3914 C CA . GLU A 1 493 ? -13.289 -15.172 9.836 1 87.75 493 GLU A CA 1
ATOM 3915 C C . GLU A 1 493 ? -11.922 -15.742 10.203 1 87.75 493 GLU A C 1
ATOM 3917 O O . GLU A 1 493 ? -10.891 -15.219 9.773 1 87.75 493 GLU A O 1
ATOM 3922 N N . ASN A 1 494 ? -11.875 -16.859 10.914 1 80.19 494 ASN A N 1
ATOM 3923 C CA . ASN A 1 494 ? -10.617 -17.406 11.398 1 80.19 494 ASN A CA 1
ATOM 3924 C C . ASN A 1 494 ? -10.148 -18.578 10.531 1 80.19 494 ASN A C 1
ATOM 3926 O O . ASN A 1 494 ? -9.125 -19.203 10.82 1 80.19 494 ASN A O 1
ATOM 3930 N N . GLU A 1 495 ? -10.969 -18.844 9.539 1 79.81 495 GLU A N 1
ATOM 3931 C CA . GLU A 1 495 ? -10.57 -19.891 8.602 1 79.81 495 GLU A CA 1
ATOM 3932 C C . GLU A 1 495 ? -9.531 -19.391 7.613 1 79.81 495 GLU A C 1
ATOM 3934 O O . GLU A 1 495 ? -9.633 -18.25 7.121 1 79.81 495 GLU A O 1
ATOM 3939 N N . MET A 1 496 ? -8.57 -20.125 7.297 1 71.44 496 MET A N 1
ATOM 3940 C CA . MET A 1 496 ? -7.434 -19.75 6.461 1 71.44 496 MET A CA 1
ATOM 3941 C C . MET A 1 496 ? -7.902 -19.297 5.078 1 71.44 496 MET A C 1
ATOM 3943 O O . MET A 1 496 ? -7.391 -18.328 4.527 1 71.44 496 MET A O 1
ATOM 3947 N N . THR A 1 497 ? -8.867 -20.031 4.551 1 73.5 497 THR A N 1
ATOM 3948 C CA . THR A 1 497 ? -9.359 -19.75 3.209 1 73.5 497 THR A CA 1
ATOM 3949 C C . THR A 1 497 ? -9.938 -18.328 3.141 1 73.5 497 THR A C 1
ATOM 3951 O O . THR A 1 497 ? -9.867 -17.672 2.1 1 73.5 497 THR A O 1
ATOM 3954 N N . PHE A 1 498 ? -10.508 -17.906 4.289 1 84.75 498 PHE A N 1
ATOM 3955 C CA . PHE A 1 498 ? -11.242 -16.641 4.27 1 84.75 498 PHE A CA 1
ATOM 3956 C C . PHE A 1 498 ? -10.469 -15.555 5.008 1 84.75 498 PHE A C 1
ATOM 3958 O O . PHE A 1 498 ? -10.852 -14.383 4.977 1 84.75 498 PHE A O 1
ATOM 3965 N N . ALA A 1 499 ? -9.336 -15.922 5.566 1 77.31 499 ALA A N 1
ATOM 3966 C CA . ALA A 1 499 ? -8.562 -14.992 6.391 1 77.31 499 ALA A CA 1
ATOM 3967 C C . ALA A 1 499 ? -8.094 -13.797 5.57 1 77.31 499 ALA A C 1
ATOM 3969 O O . ALA A 1 499 ? -8.055 -12.672 6.07 1 77.31 499 ALA A O 1
ATOM 3970 N N . THR A 1 500 ? -7.832 -14.031 4.316 1 76.75 500 THR A N 1
ATOM 3971 C CA . THR A 1 500 ? -7.328 -12.977 3.449 1 76.75 500 THR A CA 1
ATOM 3972 C C . THR A 1 500 ? -8.375 -11.883 3.268 1 76.75 500 THR A C 1
ATOM 3974 O O . THR A 1 500 ? -8.031 -10.727 2.982 1 76.75 500 THR A O 1
ATOM 3977 N N . TYR A 1 501 ? -9.664 -12.242 3.416 1 86.44 501 TYR A N 1
ATOM 3978 C CA . TYR A 1 501 ? -10.742 -11.281 3.215 1 86.44 501 TYR A CA 1
ATOM 3979 C C . TYR A 1 501 ? -10.992 -10.469 4.477 1 86.44 501 TYR A C 1
ATOM 3981 O O . TYR A 1 501 ? -11.508 -9.352 4.41 1 86.44 501 TYR A O 1
ATOM 3989 N N . PHE A 1 502 ? -10.617 -11.102 5.625 1 88.25 502 PHE A N 1
ATOM 3990 C CA . PHE A 1 502 ? -11.07 -10.508 6.875 1 88.25 502 PHE A CA 1
ATOM 3991 C C . PHE A 1 502 ? -9.891 -9.945 7.668 1 88.25 502 PHE A C 1
ATOM 3993 O O . PHE A 1 502 ? -10.086 -9.156 8.602 1 88.25 502 PHE A O 1
ATOM 4000 N N . LYS A 1 503 ? -8.75 -10.406 7.316 1 79.06 503 LYS A N 1
ATOM 4001 C CA . LYS A 1 503 ? -7.566 -9.977 8.062 1 79.06 503 LYS A CA 1
ATOM 4002 C C . LYS A 1 503 ? -6.539 -9.336 7.133 1 79.06 503 LYS A C 1
ATOM 4004 O O . LYS A 1 503 ? -6.574 -9.547 5.918 1 79.06 503 LYS A O 1
ATOM 4009 N N . ASN A 1 504 ? -5.98 -8.297 7.637 1 62.09 504 ASN A N 1
ATOM 4010 C CA . ASN A 1 504 ? -4.91 -7.672 6.871 1 62.09 504 ASN A CA 1
ATOM 4011 C C . ASN A 1 504 ? -3.779 -8.656 6.586 1 62.09 504 ASN A C 1
ATOM 4013 O O . ASN A 1 504 ? -3 -8.992 7.477 1 62.09 504 ASN A O 1
ATOM 4017 N N . VAL A 1 505 ? -4.16 -9.625 5.875 1 49.16 505 VAL A N 1
ATOM 4018 C CA . VAL A 1 505 ? -3.041 -10.523 5.605 1 49.16 505 VAL A CA 1
ATOM 4019 C C . VAL A 1 505 ? -1.9 -9.742 4.953 1 49.16 505 VAL A C 1
ATOM 4021 O O . VAL A 1 505 ? -2.08 -9.133 3.895 1 49.16 505 VAL A O 1
ATOM 4024 N N . LYS A 1 506 ? -1.226 -9 5.738 1 43.09 506 LYS A N 1
ATOM 4025 C CA . LYS A 1 506 ? 0.012 -8.375 5.273 1 43.09 506 LYS A CA 1
ATOM 4026 C C . LYS A 1 506 ? 0.68 -9.219 4.195 1 43.09 506 LYS A C 1
ATOM 4028 O O . LYS A 1 506 ? 0.888 -10.422 4.379 1 43.09 506 LYS A O 1
ATOM 4033 N N . SER A 1 507 ? 0.185 -9.062 3.041 1 33.66 507 SER A N 1
ATOM 4034 C CA . SER A 1 507 ? 1.095 -9.727 2.111 1 33.66 507 SER A CA 1
ATOM 4035 C C . SER A 1 507 ? 2.494 -9.852 2.705 1 33.66 507 SER A C 1
ATOM 4037 O O . SER A 1 507 ? 3.166 -8.844 2.945 1 33.66 507 SER A O 1
ATOM 4039 N N . ASN A 1 508 ? 2.691 -10.586 3.678 1 27.95 508 ASN A N 1
ATOM 4040 C CA . ASN A 1 508 ? 4.09 -10.992 3.771 1 27.95 508 ASN A CA 1
ATOM 4041 C C . ASN A 1 508 ? 4.699 -11.219 2.391 1 27.95 508 ASN A C 1
ATOM 4043 O O . ASN A 1 508 ? 4.094 -11.883 1.543 1 27.95 508 ASN A O 1
ATOM 4047 N N . MET B 1 1 ? 35.094 -0.507 42.25 1 26.34 1 MET B N 1
ATOM 4048 C CA . MET B 1 1 ? 33.719 -0.794 42.688 1 26.34 1 MET B CA 1
ATOM 4049 C C . MET B 1 1 ? 32.906 0.491 42.812 1 26.34 1 MET B C 1
ATOM 4051 O O . MET B 1 1 ? 31.703 0.511 42.531 1 26.34 1 MET B O 1
ATOM 4055 N N . ASP B 1 2 ? 33.594 1.538 43.438 1 29.72 2 ASP B N 1
ATOM 4056 C CA . ASP B 1 2 ? 33.031 2.764 43.969 1 29.72 2 ASP B CA 1
ATOM 4057 C C . ASP B 1 2 ? 32.625 3.725 42.844 1 29.72 2 ASP B C 1
ATOM 4059 O O . ASP B 1 2 ? 31.75 4.559 43.031 1 29.72 2 ASP B O 1
ATOM 4063 N N . HIS B 1 3 ? 33.438 3.746 41.719 1 31.7 3 HIS B N 1
ATOM 4064 C CA . HIS B 1 3 ? 33.25 4.777 40.719 1 31.7 3 HIS B CA 1
ATOM 4065 C C . HIS B 1 3 ? 31.969 4.531 39.906 1 31.7 3 HIS B C 1
ATOM 4067 O O . HIS B 1 3 ? 31.562 5.387 39.125 1 31.7 3 HIS B O 1
ATOM 4073 N N . ARG B 1 4 ? 31.531 3.217 39.781 1 36.22 4 ARG B N 1
ATOM 4074 C CA . ARG B 1 4 ? 30.344 2.826 39 1 36.22 4 ARG B CA 1
ATOM 4075 C C . ARG B 1 4 ? 29.078 3.271 39.719 1 36.22 4 ARG B C 1
ATOM 4077 O O . ARG B 1 4 ? 28.031 3.418 39.094 1 36.22 4 ARG B O 1
ATOM 4084 N N . GLU B 1 5 ? 29.078 3.316 41.062 1 32.53 5 GLU B N 1
ATOM 4085 C CA . GLU B 1 5 ? 27.906 3.705 41.844 1 32.53 5 GLU B CA 1
ATOM 4086 C C . GLU B 1 5 ? 27.547 5.172 41.594 1 32.53 5 GLU B C 1
ATOM 4088 O O . GLU B 1 5 ? 26.359 5.527 41.531 1 32.53 5 GLU B O 1
ATOM 4093 N N . LYS B 1 6 ? 28.625 6 41.469 1 35.69 6 LYS B N 1
ATOM 4094 C CA . LYS B 1 6 ? 28.391 7.434 41.344 1 35.69 6 LYS B CA 1
ATOM 4095 C C . LYS B 1 6 ? 27.75 7.762 40 1 35.69 6 LYS B C 1
ATOM 4097 O O . LYS B 1 6 ? 26.891 8.641 39.906 1 35.69 6 LYS B O 1
ATOM 4102 N N . GLU B 1 7 ? 28.078 7.023 38.969 1 33.34 7 GLU B N 1
ATOM 4103 C CA . GLU B 1 7 ? 27.531 7.262 37.656 1 33.34 7 GLU B CA 1
ATOM 4104 C C . GLU B 1 7 ? 26.062 6.824 37.594 1 33.34 7 GLU B C 1
ATOM 4106 O O . GLU B 1 7 ? 25.25 7.465 36.906 1 33.34 7 GLU B O 1
ATOM 4111 N N . SER B 1 8 ? 25.688 5.773 38.344 1 35.5 8 SER B N 1
ATOM 4112 C CA . SER B 1 8 ? 24.312 5.301 38.375 1 35.5 8 SER B CA 1
ATOM 4113 C C . SER B 1 8 ? 23.406 6.301 39.094 1 35.5 8 SER B C 1
ATOM 4115 O O . SER B 1 8 ? 22.281 6.543 38.656 1 35.5 8 SER B O 1
ATOM 4117 N N . ASP B 1 9 ? 23.891 6.832 40.25 1 33.06 9 ASP B N 1
ATOM 4118 C CA . ASP B 1 9 ? 23.109 7.801 41.031 1 33.06 9 ASP B CA 1
ATOM 4119 C C . ASP B 1 9 ? 22.906 9.094 40.25 1 33.06 9 ASP B C 1
ATOM 4121 O O . ASP B 1 9 ? 21.844 9.695 40.281 1 33.06 9 ASP B O 1
ATOM 4125 N N . LEU B 1 10 ? 23.891 9.5 39.469 1 30.91 10 LEU B N 1
ATOM 4126 C CA . LEU B 1 10 ? 23.781 10.703 38.656 1 30.91 10 LEU B CA 1
ATOM 4127 C C . LEU B 1 10 ? 22.781 10.492 37.531 1 30.91 10 LEU B C 1
ATOM 4129 O O . LEU B 1 10 ? 21.984 11.383 37.219 1 30.91 10 LEU B O 1
ATOM 4133 N N . MET B 1 11 ? 22.672 9.289 37.031 1 33.03 11 MET B N 1
ATOM 4134 C CA . MET B 1 11 ? 21.703 9.023 35.969 1 33.03 11 MET B CA 1
ATOM 4135 C C . MET B 1 11 ? 20.281 9.016 36.531 1 33.03 11 MET B C 1
ATOM 4137 O O . MET B 1 11 ? 19.344 9.438 35.844 1 33.03 11 MET B O 1
ATOM 4141 N N . GLN B 1 12 ? 20.109 8.469 37.781 1 35.03 12 GLN B N 1
ATOM 4142 C CA . GLN B 1 12 ? 18.797 8.484 38.406 1 35.03 12 GLN B CA 1
ATOM 4143 C C . GLN B 1 12 ? 18.359 9.914 38.719 1 35.03 12 GLN B C 1
ATOM 4145 O O . GLN B 1 12 ? 17.188 10.258 38.562 1 35.03 12 GLN B O 1
ATOM 4150 N N . PHE B 1 13 ? 19.281 10.812 39.188 1 31.53 13 PHE B N 1
ATOM 4151 C CA . PHE B 1 13 ? 18.953 12.211 39.438 1 31.53 13 PHE B CA 1
ATOM 4152 C C . PHE B 1 13 ? 18.547 12.922 38.156 1 31.53 13 PHE B C 1
ATOM 4154 O O . PHE B 1 13 ? 17.531 13.633 38.125 1 31.53 13 PHE B O 1
ATOM 4161 N N . PHE B 1 14 ? 19.203 12.594 37.062 1 32.16 14 PHE B N 1
ATOM 4162 C CA . PHE B 1 14 ? 18.859 13.305 35.844 1 32.16 14 PHE B CA 1
ATOM 4163 C C . PHE B 1 14 ? 17.5 12.828 35.312 1 32.16 14 PHE B C 1
ATOM 4165 O O . PHE B 1 14 ? 16.719 13.625 34.781 1 32.16 14 PHE B O 1
ATOM 4172 N N . THR B 1 15 ? 17.156 11.578 35.562 1 35.53 15 THR B N 1
ATOM 4173 C CA . THR B 1 15 ? 15.82 11.133 35.156 1 35.53 15 THR B CA 1
ATOM 4174 C C . THR B 1 15 ? 14.75 11.789 36.031 1 35.53 15 THR B C 1
ATOM 4176 O O . THR B 1 15 ? 13.68 12.148 35.531 1 35.53 15 THR B O 1
ATOM 4179 N N . SER B 1 16 ? 14.961 11.938 37.344 1 31.8 16 SER B N 1
ATOM 4180 C CA . SER B 1 16 ? 13.977 12.57 38.219 1 31.8 16 SER B CA 1
ATOM 4181 C C . SER B 1 16 ? 13.828 14.055 37.906 1 31.8 16 SER B C 1
ATOM 4183 O O . SER B 1 16 ? 12.727 14.602 37.969 1 31.8 16 SER B O 1
ATOM 4185 N N . VAL B 1 17 ? 14.914 14.734 37.594 1 32.72 17 VAL B N 1
ATOM 4186 C CA . VAL B 1 17 ? 14.812 16.156 37.281 1 32.72 17 VAL B CA 1
ATOM 4187 C C . VAL B 1 17 ? 14.125 16.328 35.938 1 32.72 17 VAL B C 1
ATOM 4189 O O . VAL B 1 17 ? 13.305 17.219 35.75 1 32.72 17 VAL B O 1
ATOM 4192 N N . SER B 1 18 ? 14.352 15.352 35 1 31 18 SER B N 1
ATOM 4193 C CA . SER B 1 18 ? 13.633 15.438 33.719 1 31 18 SER B CA 1
ATOM 4194 C C . SER B 1 18 ? 12.133 15.289 33.938 1 31 18 SER B C 1
ATOM 4196 O O . SER B 1 18 ? 11.344 16.031 33.375 1 31 18 SER B O 1
ATOM 4198 N N . ASP B 1 19 ? 11.688 14.383 34.75 1 34.06 19 ASP B N 1
ATOM 4199 C CA . ASP B 1 19 ? 10.273 14.273 35.062 1 34.06 19 ASP B CA 1
ATOM 4200 C C . ASP B 1 19 ? 9.781 15.531 35.781 1 34.06 19 ASP B C 1
ATOM 4202 O O . ASP B 1 19 ? 8.672 16 35.531 1 34.06 19 ASP B O 1
ATOM 4206 N N . PHE B 1 20 ? 10.523 16.062 36.75 1 30.83 20 PHE B N 1
ATOM 4207 C CA . PHE B 1 20 ? 10.133 17.25 37.5 1 30.83 20 PHE B CA 1
ATOM 4208 C C . PHE B 1 20 ? 10.047 18.453 36.562 1 30.83 20 PHE B C 1
ATOM 4210 O O . PHE B 1 20 ? 9.078 19.219 36.625 1 30.83 20 PHE B O 1
ATOM 4217 N N . ILE B 1 21 ? 10.93 18.562 35.656 1 30.3 21 ILE B N 1
ATOM 4218 C CA . ILE B 1 21 ? 10.875 19.719 34.75 1 30.3 21 ILE B CA 1
ATOM 4219 C C . ILE B 1 21 ? 9.695 19.594 33.812 1 30.3 21 ILE B C 1
ATOM 4221 O O . ILE B 1 21 ? 8.992 20.578 33.531 1 30.3 21 ILE B O 1
ATOM 4225 N N . SER B 1 22 ? 9.312 18.422 33.406 1 29.25 22 SER B N 1
ATOM 4226 C CA . SER B 1 22 ? 8.117 18.297 32.562 1 29.25 22 SER B CA 1
ATOM 4227 C C . SER B 1 22 ? 6.871 18.75 33.312 1 29.25 22 SER B C 1
ATOM 4229 O O . SER B 1 22 ? 5.98 19.375 32.75 1 29.25 22 SER B O 1
ATOM 4231 N N . ASN B 1 23 ? 6.648 18.422 34.531 1 28.03 23 ASN B N 1
ATOM 4232 C CA . ASN B 1 23 ? 5.484 18.844 35.281 1 28.03 23 ASN B CA 1
ATOM 4233 C C . ASN B 1 23 ? 5.531 20.344 35.594 1 28.03 23 ASN B C 1
ATOM 4235 O O . ASN B 1 23 ? 4.488 20.984 35.781 1 28.03 23 ASN B O 1
ATOM 4239 N N . LEU B 1 24 ? 6.648 20.875 36.125 1 26.95 24 LEU B N 1
ATOM 4240 C CA . LEU B 1 24 ? 6.711 22.25 36.594 1 26.95 24 LEU B CA 1
ATOM 4241 C C . LEU B 1 24 ? 6.523 23.219 35.438 1 26.95 24 LEU B C 1
ATOM 4243 O O . LEU B 1 24 ? 6.09 24.359 35.656 1 26.95 24 LEU B O 1
ATOM 4247 N N . PHE B 1 25 ? 6.801 22.875 34.219 1 27.64 25 PHE B N 1
ATOM 4248 C CA . PHE B 1 25 ? 6.863 24.016 33.312 1 27.64 25 PHE B CA 1
ATOM 4249 C C . PHE B 1 25 ? 5.469 24.562 33.031 1 27.64 25 PHE B C 1
ATOM 4251 O O . PHE B 1 25 ? 5.297 25.438 32.188 1 27.64 25 PHE B O 1
ATOM 4258 N N . LEU B 1 26 ? 4.289 24 33.375 1 26.31 26 LEU B N 1
ATOM 4259 C CA . LEU B 1 26 ? 3.117 24.828 33.094 1 26.31 26 LEU B CA 1
ATOM 4260 C C . LEU B 1 26 ? 3.131 26.109 33.906 1 26.31 26 LEU B C 1
ATOM 4262 O O . LEU B 1 26 ? 2.658 27.141 33.469 1 26.31 26 LEU B O 1
ATOM 4266 N N . GLY B 1 27 ? 2.818 26.078 35.344 1 23.45 27 GLY B N 1
ATOM 4267 C CA . GLY B 1 27 ? 2.398 27.203 36.156 1 23.45 27 GLY B CA 1
ATOM 4268 C C . GLY B 1 27 ? 3.42 28.328 36.188 1 23.45 27 GLY B C 1
ATOM 4269 O O . GLY B 1 27 ? 4.523 28.188 35.656 1 23.45 27 GLY B O 1
ATOM 4270 N N . MET B 1 28 ? 3.441 29.094 37.625 1 22.62 28 MET B N 1
ATOM 4271 C CA . MET B 1 28 ? 3.826 30.422 38.094 1 22.62 28 MET B CA 1
ATOM 4272 C C . MET B 1 28 ? 5.254 30.75 37.656 1 22.62 28 MET B C 1
ATOM 4274 O O . MET B 1 28 ? 5.543 31.891 37.281 1 22.62 28 MET B O 1
ATOM 4278 N N . PHE B 1 29 ? 6.246 30.469 38.719 1 26.08 29 PHE B N 1
ATOM 4279 C CA . PHE B 1 29 ? 7.219 30.5 39.812 1 26.08 29 PHE B CA 1
ATOM 4280 C C . PHE B 1 29 ? 8.641 30.422 39.25 1 26.08 29 PHE B C 1
ATOM 4282 O O . PHE B 1 29 ? 8.883 29.766 38.25 1 26.08 29 PHE B O 1
ATOM 4289 N N . SER B 1 30 ? 9.523 31.266 40.031 1 24.09 30 SER B N 1
ATOM 4290 C CA . SER B 1 30 ? 10.789 31.891 40.406 1 24.09 30 SER B CA 1
ATOM 4291 C C . SER B 1 30 ? 11.914 30.859 40.438 1 24.09 30 SER B C 1
ATOM 4293 O O . SER B 1 30 ? 13.039 31.172 40.844 1 24.09 30 SER B O 1
ATOM 4295 N N . VAL B 1 31 ? 11.867 29.906 40.969 1 26.3 31 VAL B N 1
ATOM 4296 C CA . VAL B 1 31 ? 13.133 29.703 41.656 1 26.3 31 VAL B CA 1
ATOM 4297 C C . VAL B 1 31 ? 14.258 30.391 40.875 1 26.3 31 VAL B C 1
ATOM 4299 O O . VAL B 1 31 ? 14.32 30.312 39.656 1 26.3 31 VAL B O 1
ATOM 4302 N N . ALA B 1 32 ? 14.969 31.641 41.406 1 25.42 32 ALA B N 1
ATOM 4303 C CA . ALA B 1 32 ? 16.031 32.438 40.781 1 25.42 32 ALA B CA 1
ATOM 4304 C C . ALA B 1 32 ? 16.5 31.781 39.469 1 25.42 32 ALA B C 1
ATOM 4306 O O . ALA B 1 32 ? 16.297 30.594 39.25 1 25.42 32 ALA B O 1
ATOM 4307 N N . GLY B 1 33 ? 16.781 32.406 38.281 1 26.62 33 GLY B N 1
ATOM 4308 C CA . GLY B 1 33 ? 17.375 32.219 36.969 1 26.62 33 GLY B CA 1
ATOM 4309 C C . GLY B 1 33 ? 18.125 30.906 36.812 1 26.62 33 GLY B C 1
ATOM 4310 O O . GLY B 1 33 ? 18.906 30.531 37.688 1 26.62 33 GLY B O 1
ATOM 4311 N N . ALA B 1 34 ? 17.219 29.688 36.781 1 31.05 34 ALA B N 1
ATOM 4312 C CA . ALA B 1 34 ? 18.141 28.547 36.781 1 31.05 34 ALA B CA 1
ATOM 4313 C C . ALA B 1 34 ? 19.562 29 37.094 1 31.05 34 ALA B C 1
ATOM 4315 O O . ALA B 1 34 ? 20.156 29.75 36.312 1 31.05 34 ALA B O 1
ATOM 4316 N N . LEU B 1 35 ? 19.594 29.906 38.375 1 29.62 35 LEU B N 1
ATOM 4317 C CA . LEU B 1 35 ? 20.406 30.828 39.156 1 29.62 35 LEU B CA 1
ATOM 4318 C C . LEU B 1 35 ? 21.719 31.141 38.438 1 29.62 35 LEU B C 1
ATOM 4320 O O . LEU B 1 35 ? 22.078 32.312 38.281 1 29.62 35 LEU B O 1
ATOM 4324 N N . LEU B 1 36 ? 22.906 30.953 38.656 1 27.41 36 LEU B N 1
ATOM 4325 C CA . LEU B 1 36 ? 24.234 30.906 38.062 1 27.41 36 LEU B CA 1
ATOM 4326 C C . LEU B 1 36 ? 24.25 30.062 36.812 1 27.41 36 LEU B C 1
ATOM 4328 O O . LEU B 1 36 ? 24.062 28.844 36.875 1 27.41 36 LEU B O 1
ATOM 4332 N N . MET B 1 37 ? 23.516 29.562 36.219 1 32.72 37 MET B N 1
ATOM 4333 C CA . MET B 1 37 ? 23.531 28.266 35.531 1 32.72 37 MET B CA 1
ATOM 4334 C C . MET B 1 37 ? 24.922 27.641 35.594 1 32.72 37 MET B C 1
ATOM 4336 O O . MET B 1 37 ? 25.922 28.359 35.625 1 32.72 37 MET B O 1
ATOM 4340 N N . TYR B 1 38 ? 25.312 26.828 35.875 1 29.91 38 TYR B N 1
ATOM 4341 C CA . TYR B 1 38 ? 26.562 26.438 36.531 1 29.91 38 TYR B CA 1
ATOM 4342 C C . TYR B 1 38 ? 27.5 27.641 36.625 1 29.91 38 TYR B C 1
ATOM 4344 O O . TYR B 1 38 ? 27.625 28.438 35.719 1 29.91 38 TYR B O 1
ATOM 4352 N N . GLN B 1 39 ? 27.578 28.672 37.688 1 29.52 39 GLN B N 1
ATOM 4353 C CA . GLN B 1 39 ? 28.703 29.5 38.094 1 29.52 39 GLN B CA 1
ATOM 4354 C C . GLN B 1 39 ? 29.594 29.859 36.906 1 29.52 39 GLN B C 1
ATOM 4356 O O . GLN B 1 39 ? 29.531 29.219 35.875 1 29.52 39 GLN B O 1
ATOM 4361 N N . GLY B 1 40 ? 30.828 29.609 36.625 1 27.05 40 GLY B N 1
ATOM 4362 C CA . GLY B 1 40 ? 32.219 29.391 36.312 1 27.05 40 GLY B CA 1
ATOM 4363 C C . GLY B 1 40 ? 32.438 28.344 35.25 1 27.05 40 GLY B C 1
ATOM 4364 O O . GLY B 1 40 ? 32.094 27.172 35.438 1 27.05 40 GLY B O 1
ATOM 4365 N N . TYR B 1 41 ? 31.844 27.578 34.312 1 31.39 41 TYR B N 1
ATOM 4366 C CA . TYR B 1 41 ? 32.781 26.484 34.094 1 31.39 41 TYR B CA 1
ATOM 4367 C C . TYR B 1 41 ? 34.094 26.719 34.875 1 31.39 41 TYR B C 1
ATOM 4369 O O . TYR B 1 41 ? 34.562 27.844 34.938 1 31.39 41 TYR B O 1
ATOM 4377 N N . VAL B 1 42 ? 34.406 26.375 36.094 1 29.8 42 VAL B N 1
ATOM 4378 C CA . VAL B 1 42 ? 35.344 26.797 37.125 1 29.8 42 VAL B CA 1
ATOM 4379 C C . VAL B 1 42 ? 36.094 28.062 36.688 1 29.8 42 VAL B C 1
ATOM 4381 O O . VAL B 1 42 ? 36.188 29.016 37.469 1 29.8 42 VAL B O 1
ATOM 4384 N N . ASN B 1 43 ? 36.875 28.266 35.844 1 27.47 43 ASN B N 1
ATOM 4385 C CA . ASN B 1 43 ? 38.031 29.156 35.688 1 27.47 43 ASN B CA 1
ATOM 4386 C C . ASN B 1 43 ? 37.812 30.094 34.5 1 27.47 43 ASN B C 1
ATOM 4388 O O . ASN B 1 43 ? 38.812 30.594 33.938 1 27.47 43 ASN B O 1
ATOM 4392 N N . GLY B 1 44 ? 36.594 30.859 34 1 28.62 44 GLY B N 1
ATOM 4393 C CA . GLY B 1 44 ? 36.094 32.156 33.625 1 28.62 44 GLY B CA 1
ATOM 4394 C C . GLY B 1 44 ? 35.188 32.125 32.406 1 28.62 44 GLY B C 1
ATOM 4395 O O . GLY B 1 44 ? 34.156 32.844 32.375 1 28.62 44 GLY B O 1
ATOM 4396 N N . LYS B 1 45 ? 35.312 31.953 30.891 1 27.17 45 LYS B N 1
ATOM 4397 C CA . LYS B 1 45 ? 34.75 32.656 29.75 1 27.17 45 LYS B CA 1
ATOM 4398 C C . LYS B 1 45 ? 33.5 31.938 29.234 1 27.17 45 LYS B C 1
ATOM 4400 O O . LYS B 1 45 ? 33.594 31.062 28.375 1 27.17 45 LYS B O 1
ATOM 4405 N N . VAL B 1 46 ? 32.438 31.391 29.75 1 29.25 46 VAL B N 1
ATOM 4406 C CA . VAL B 1 46 ? 31.281 30.625 29.281 1 29.25 46 VAL B CA 1
ATOM 4407 C C . VAL B 1 46 ? 30.234 31.594 28.719 1 29.25 46 VAL B C 1
ATOM 4409 O O . VAL B 1 46 ? 29.047 31.234 28.594 1 29.25 46 VAL B O 1
ATOM 4412 N N . MET B 1 47 ? 30.312 32.906 28.281 1 25.77 47 MET B N 1
ATOM 4413 C CA . MET B 1 47 ? 29.375 34 28.203 1 25.77 47 MET B CA 1
ATOM 4414 C C . MET B 1 47 ? 28.25 33.688 27.219 1 25.77 47 MET B C 1
ATOM 4416 O O . MET B 1 47 ? 27.078 33.906 27.516 1 25.77 47 MET B O 1
ATOM 4420 N N . ASP B 1 48 ? 28.297 33.75 25.797 1 25.67 48 ASP B N 1
ATOM 4421 C CA . ASP B 1 48 ? 27.469 34.469 24.844 1 25.67 48 ASP B CA 1
ATOM 4422 C C . ASP B 1 48 ? 26.266 33.625 24.406 1 25.67 48 ASP B C 1
ATOM 4424 O O . ASP B 1 48 ? 25.5 34.062 23.547 1 25.67 48 ASP B O 1
ATOM 4428 N N . PHE B 1 49 ? 26.016 32.406 24.719 1 26.84 49 PHE B N 1
ATOM 4429 C CA . PHE B 1 49 ? 25.031 31.609 24.016 1 26.84 49 PHE B CA 1
ATOM 4430 C C . PHE B 1 49 ? 23.625 31.859 24.562 1 26.84 49 PHE B C 1
ATOM 4432 O O . PHE B 1 49 ? 22.672 31.203 24.156 1 26.84 49 PHE B O 1
ATOM 4439 N N . VAL B 1 50 ? 23.312 32.562 25.641 1 28.38 50 VAL B N 1
ATOM 4440 C CA . VAL B 1 50 ? 22.094 32.594 26.438 1 28.38 50 VAL B CA 1
ATOM 4441 C C . VAL B 1 50 ? 21.031 33.438 25.734 1 28.38 50 VAL B C 1
ATOM 4443 O O . VAL B 1 50 ? 19.938 33.656 26.266 1 28.38 50 VAL B O 1
ATOM 4446 N N . SER B 1 51 ? 21.391 34.25 24.812 1 27.52 51 SER B N 1
ATOM 4447 C CA . SER B 1 51 ? 20.359 35.281 24.609 1 27.52 51 SER B CA 1
ATOM 4448 C C . SER B 1 51 ? 19.031 34.625 24.203 1 27.52 51 SER B C 1
ATOM 4450 O O . SER B 1 51 ? 17.984 35.062 24.672 1 27.52 51 SER B O 1
ATOM 4452 N N . GLY B 1 52 ? 18.75 34.094 22.875 1 27.77 52 GLY B N 1
ATOM 4453 C CA . GLY B 1 52 ? 17.469 33.812 22.266 1 27.77 52 GLY B CA 1
ATOM 4454 C C . GLY B 1 52 ? 16.969 32.406 22.547 1 27.77 52 GLY B C 1
ATOM 4455 O O . GLY B 1 52 ? 17.156 31.5 21.734 1 27.77 52 GLY B O 1
ATOM 4456 N N . LEU B 1 53 ? 16.75 31.953 23.734 1 30.2 53 LEU B N 1
ATOM 4457 C CA . LEU B 1 53 ? 16.297 30.672 24.234 1 30.2 53 LEU B CA 1
ATOM 4458 C C . LEU B 1 53 ? 14.977 30.25 23.609 1 30.2 53 LEU B C 1
ATOM 4460 O O . LEU B 1 53 ? 13.93 30.828 23.906 1 30.2 53 LEU B O 1
ATOM 4464 N N . THR B 1 54 ? 14.914 30.125 22.281 1 32.72 54 THR B N 1
ATOM 4465 C CA . THR B 1 54 ? 13.703 29.578 21.688 1 32.72 54 THR B CA 1
ATOM 4466 C C . THR B 1 54 ? 13.516 28.125 22.109 1 32.72 54 THR B C 1
ATOM 4468 O O . THR B 1 54 ? 14.422 27.5 22.672 1 32.72 54 THR B O 1
ATOM 4471 N N . CYS B 1 55 ? 12.234 27.641 22.172 1 34.5 55 CYS B N 1
ATOM 4472 C CA . CYS B 1 55 ? 11.836 26.266 22.453 1 34.5 55 CYS B CA 1
ATOM 4473 C C . CYS B 1 55 ? 12.836 25.281 21.844 1 34.5 55 CYS B C 1
ATOM 4475 O O . CYS B 1 55 ? 13.109 24.234 22.438 1 34.5 55 CYS B O 1
ATOM 4477 N N . SER B 1 56 ? 13.398 25.625 20.781 1 37.97 56 SER B N 1
ATOM 4478 C CA . SER B 1 56 ? 14.414 24.766 20.188 1 37.97 56 SER B CA 1
ATOM 4479 C C . SER B 1 56 ? 15.625 24.625 21.109 1 37.97 56 SER B C 1
ATOM 4481 O O . SER B 1 56 ? 16.25 23.562 21.172 1 37.97 56 SER B O 1
ATOM 4483 N N . THR B 1 57 ? 15.867 25.703 21.875 1 39.09 57 THR B N 1
ATOM 4484 C CA . THR B 1 57 ? 17.016 25.688 22.766 1 39.09 57 THR B CA 1
ATOM 4485 C C . THR B 1 57 ? 16.797 24.719 23.938 1 39.09 57 THR B C 1
ATOM 4487 O O . THR B 1 57 ? 17.734 24.016 24.344 1 39.09 57 THR B O 1
ATOM 4490 N N . LEU B 1 58 ? 15.578 24.734 24.312 1 38.72 58 LEU B N 1
ATOM 4491 C CA . LEU B 1 58 ? 15.289 23.859 25.438 1 38.72 58 LEU B CA 1
ATOM 4492 C C . LEU B 1 58 ? 15.398 22.391 25.031 1 38.72 58 LEU B C 1
ATOM 4494 O O . LEU B 1 58 ? 15.945 21.578 25.781 1 38.72 58 LEU B O 1
ATOM 4498 N N . VAL B 1 59 ? 14.875 22.094 23.891 1 39.16 59 VAL B N 1
ATOM 4499 C CA . VAL B 1 59 ? 14.977 20.719 23.406 1 39.16 59 VAL B CA 1
ATOM 4500 C C . VAL B 1 59 ? 16.438 20.312 23.297 1 39.16 59 VAL B C 1
ATOM 4502 O O . VAL B 1 59 ? 16.828 19.203 23.672 1 39.16 59 VAL B O 1
ATOM 4505 N N . ALA B 1 60 ? 17.188 21.328 22.969 1 40.56 60 ALA B N 1
ATOM 4506 C CA . ALA B 1 60 ? 18.625 21.094 22.859 1 40.56 60 ALA B CA 1
ATOM 4507 C C . ALA B 1 60 ? 19.25 20.797 24.219 1 40.56 60 ALA B C 1
ATOM 4509 O O . ALA B 1 60 ? 20.078 19.906 24.344 1 40.56 60 ALA B O 1
ATOM 4510 N N . VAL B 1 61 ? 18.766 21.516 25.141 1 41.28 61 VAL B N 1
ATOM 4511 C CA . VAL B 1 61 ? 19.344 21.375 26.469 1 41.28 61 VAL B CA 1
ATOM 4512 C C . VAL B 1 61 ? 19 20 27.031 1 41.28 61 VAL B C 1
ATOM 4514 O O . VAL B 1 61 ? 19.859 19.312 27.609 1 41.28 61 VAL B O 1
ATOM 4517 N N . VAL B 1 62 ? 17.797 19.656 26.828 1 40.81 62 VAL B N 1
ATOM 4518 C CA . VAL B 1 62 ? 17.359 18.375 27.359 1 40.81 62 VAL B CA 1
ATOM 4519 C C . VAL B 1 62 ? 18.109 17.25 26.656 1 40.81 62 VAL B C 1
ATOM 4521 O O . VAL B 1 62 ? 18.531 16.281 27.297 1 40.81 62 VAL B O 1
ATOM 4524 N N . TYR B 1 63 ? 18.172 17.391 25.453 1 39.44 63 TYR B N 1
ATOM 4525 C CA . TYR B 1 63 ? 18.891 16.359 24.703 1 39.44 63 TYR B CA 1
ATOM 4526 C C . TYR B 1 63 ? 20.359 16.312 25.109 1 39.44 63 TYR B C 1
ATOM 4528 O O . TYR B 1 63 ? 20.938 15.227 25.234 1 39.44 63 TYR B O 1
ATOM 4536 N N . ILE B 1 64 ? 20.906 17.5 25.359 1 41.81 64 ILE B N 1
ATOM 4537 C CA . ILE B 1 64 ? 22.297 17.594 25.797 1 41.81 64 ILE B CA 1
ATOM 4538 C C . ILE B 1 64 ? 22.453 16.906 27.156 1 41.81 64 ILE B C 1
ATOM 4540 O O . ILE B 1 64 ? 23.406 16.156 27.375 1 41.81 64 ILE B O 1
ATOM 4544 N N . ALA B 1 65 ? 21.578 17.219 27.906 1 39.69 65 ALA B N 1
ATOM 4545 C CA . ALA B 1 65 ? 21.625 16.625 29.234 1 39.69 65 ALA B CA 1
ATOM 4546 C C . ALA B 1 65 ? 21.422 15.109 29.172 1 39.69 65 ALA B C 1
ATOM 4548 O O . ALA B 1 65 ? 22.109 14.359 29.875 1 39.69 65 ALA B O 1
ATOM 4549 N N . LYS B 1 66 ? 20.469 14.797 28.453 1 38.44 66 LYS B N 1
ATOM 4550 C CA . LYS B 1 66 ? 20.109 13.383 28.391 1 38.44 66 LYS B CA 1
ATOM 4551 C C . LYS B 1 66 ? 21.172 12.562 27.688 1 38.44 66 LYS B C 1
ATOM 4553 O O . LYS B 1 66 ? 21.469 11.438 28.094 1 38.44 66 LYS B O 1
ATOM 4558 N N . TYR B 1 67 ? 21.609 13.047 26.625 1 41.84 67 TYR B N 1
ATOM 4559 C CA . TYR B 1 67 ? 22.516 12.227 25.844 1 41.84 67 TYR B CA 1
ATOM 4560 C C . TYR B 1 67 ? 23.969 12.625 26.109 1 41.84 67 TYR B C 1
ATOM 4562 O O . TYR B 1 67 ? 24.891 12.109 25.453 1 41.84 67 TYR B O 1
ATOM 4570 N N . GLY B 1 68 ? 24.297 13.328 27.344 1 38.97 68 GLY B N 1
ATOM 4571 C CA . GLY B 1 68 ? 25.656 13.656 27.703 1 38.97 68 GLY B CA 1
ATOM 4572 C C . GLY B 1 68 ? 26.375 14.484 26.641 1 38.97 68 GLY B C 1
ATOM 4573 O O . GLY B 1 68 ? 27.594 14.383 26.484 1 38.97 68 GLY B O 1
ATOM 4574 N N . TRP B 1 69 ? 25.656 15.219 25.953 1 43 69 TRP B N 1
ATOM 4575 C CA . TRP B 1 69 ? 26.266 15.914 24.828 1 43 69 TRP B CA 1
ATOM 4576 C C . TRP B 1 69 ? 27.297 16.938 25.312 1 43 69 TRP B C 1
ATOM 4578 O O . TRP B 1 69 ? 26.953 17.953 25.891 1 43 69 TRP B O 1
ATOM 4588 N N . ASN B 1 70 ? 28.375 16.594 25.922 1 43.81 70 ASN B N 1
ATOM 4589 C CA . ASN B 1 70 ? 29.438 17.484 26.344 1 43.81 70 ASN B CA 1
ATOM 4590 C C . ASN B 1 70 ? 29.859 18.453 25.234 1 43.81 70 ASN B C 1
ATOM 4592 O O . ASN B 1 70 ? 30.297 19.562 25.5 1 43.81 70 ASN B O 1
ATOM 4596 N N . ARG B 1 71 ? 29.953 18.031 23.875 1 56.88 71 ARG B N 1
ATOM 4597 C CA . ARG B 1 71 ? 30.641 18.844 22.875 1 56.88 71 ARG B CA 1
ATOM 4598 C C . ARG B 1 71 ? 29.797 19 21.625 1 56.88 71 ARG B C 1
ATOM 4600 O O . ARG B 1 71 ? 30 18.312 20.625 1 56.88 71 ARG B O 1
ATOM 4607 N N . GLY B 1 72 ? 28.422 19.484 21.703 1 70.62 72 GLY B N 1
ATOM 4608 C CA . GLY B 1 72 ? 27.656 19.75 20.5 1 70.62 72 GLY B CA 1
ATOM 4609 C C . GLY B 1 72 ? 27.656 21.219 20.094 1 70.62 72 GLY B C 1
ATOM 4610 O O . GLY B 1 72 ? 28.234 22.062 20.781 1 70.62 72 GLY B O 1
ATOM 4611 N N . ARG B 1 73 ? 27.438 21.484 18.797 1 82.19 73 ARG B N 1
ATOM 4612 C CA . ARG B 1 73 ? 27.375 22.844 18.25 1 82.19 73 ARG B CA 1
ATOM 4613 C C . ARG B 1 73 ? 26 23.125 17.656 1 82.19 73 ARG B C 1
ATOM 4615 O O . ARG B 1 73 ? 25.344 22.219 17.141 1 82.19 73 ARG B O 1
ATOM 4622 N N . ARG B 1 74 ? 25.562 24.297 17.828 1 84.56 74 ARG B N 1
ATOM 4623 C CA . ARG B 1 74 ? 24.328 24.75 17.219 1 84.56 74 ARG B CA 1
ATOM 4624 C C . ARG B 1 74 ? 24.594 25.484 15.898 1 84.56 74 ARG B C 1
ATOM 4626 O O . ARG B 1 74 ? 25.453 26.359 15.844 1 84.56 74 ARG B O 1
ATOM 4633 N N . ILE B 1 75 ? 23.953 25.078 14.898 1 88.94 75 ILE B N 1
ATOM 4634 C CA . ILE B 1 75 ? 23.984 25.719 13.594 1 88.94 75 ILE B CA 1
ATOM 4635 C C . ILE B 1 75 ? 22.562 26 13.125 1 88.94 75 ILE B C 1
ATOM 4637 O O . ILE B 1 75 ? 21.875 25.109 12.625 1 88.94 75 ILE B O 1
ATOM 4641 N N . GLY B 1 76 ? 22.156 27.281 13.195 1 82.25 76 GLY B N 1
ATOM 4642 C CA . GLY B 1 76 ? 20.766 27.562 12.938 1 82.25 76 GLY B CA 1
ATOM 4643 C C . GLY B 1 76 ? 19.812 26.766 13.82 1 82.25 76 GLY B C 1
ATOM 4644 O O . GLY B 1 76 ? 19.922 26.812 15.047 1 82.25 76 GLY B O 1
ATOM 4645 N N . LYS B 1 77 ? 18.969 25.938 13.227 1 84.69 77 LYS B N 1
ATOM 4646 C CA . LYS B 1 77 ? 18 25.109 13.961 1 84.69 77 LYS B CA 1
ATOM 4647 C C . LYS B 1 77 ? 18.594 23.75 14.32 1 84.69 77 LYS B C 1
ATOM 4649 O O . LYS B 1 77 ? 17.969 22.984 15.047 1 84.69 77 LYS B O 1
ATOM 4654 N N . LEU B 1 78 ? 19.719 23.516 13.859 1 90.94 78 LEU B N 1
ATOM 4655 C CA . LEU B 1 78 ? 20.344 22.203 14.016 1 90.94 78 LEU B CA 1
ATOM 4656 C C . LEU B 1 78 ? 21.203 22.156 15.273 1 90.94 78 LEU B C 1
ATOM 4658 O O . LEU B 1 78 ? 22.016 23.047 15.508 1 90.94 78 LEU B O 1
ATOM 4662 N N . LEU B 1 79 ? 20.906 21.219 16.109 1 90.88 79 LEU B N 1
ATOM 4663 C CA . LEU B 1 79 ? 21.828 20.828 17.172 1 90.88 79 LEU B CA 1
ATOM 4664 C C . LEU B 1 79 ? 22.641 19.609 16.766 1 90.88 79 LEU B C 1
ATOM 4666 O O . LEU B 1 79 ? 22.078 18.516 16.641 1 90.88 79 LEU B O 1
ATOM 4670 N N . LEU B 1 80 ? 23.875 19.797 16.547 1 91.94 80 LEU B N 1
ATOM 4671 C CA . LEU B 1 80 ? 24.766 18.75 16.062 1 91.94 80 LEU B CA 1
ATOM 4672 C C . LEU B 1 80 ? 25.578 18.156 17.219 1 91.94 80 LEU B C 1
ATOM 4674 O O . LEU B 1 80 ? 26.156 18.891 18.016 1 91.94 80 LEU B O 1
ATOM 4678 N N . THR B 1 81 ? 25.578 16.828 17.297 1 89 81 THR B N 1
ATOM 4679 C CA . THR B 1 81 ? 26.406 16.172 18.297 1 89 81 THR B CA 1
ATOM 4680 C C . THR B 1 81 ? 27.719 15.703 17.688 1 89 81 THR B C 1
ATOM 4682 O O . THR B 1 81 ? 27.938 15.836 16.469 1 89 81 THR B O 1
ATOM 4685 N N . THR B 1 82 ? 28.625 15.195 18.531 1 85.69 82 THR B N 1
ATOM 4686 C CA . THR B 1 82 ? 29.922 14.719 18.047 1 85.69 82 THR B CA 1
ATOM 4687 C C . THR B 1 82 ? 29.875 13.211 17.797 1 85.69 82 THR B C 1
ATOM 4689 O O . THR B 1 82 ? 30.875 12.609 17.391 1 85.69 82 THR B O 1
ATOM 4692 N N . LYS B 1 83 ? 28.719 12.688 18.016 1 86.31 83 LYS B N 1
ATOM 4693 C CA . LYS B 1 83 ? 28.594 11.25 17.828 1 86.31 83 LYS B CA 1
ATOM 4694 C C . LYS B 1 83 ? 28.469 10.891 16.344 1 86.31 83 LYS B C 1
ATOM 4696 O O . LYS B 1 83 ? 27.453 11.211 15.711 1 86.31 83 LYS B O 1
ATOM 4701 N N . GLU B 1 84 ? 29.484 10.195 15.875 1 87.44 84 GLU B N 1
ATOM 4702 C CA . GLU B 1 84 ? 29.438 9.719 14.492 1 87.44 84 GLU B CA 1
ATOM 4703 C C . GLU B 1 84 ? 28.547 8.477 14.367 1 87.44 84 GLU B C 1
ATOM 4705 O O . GLU B 1 84 ? 28.688 7.527 15.141 1 87.44 84 GLU B O 1
ATOM 4710 N N . ILE B 1 85 ? 27.672 8.5 13.414 1 87.12 85 ILE B N 1
ATOM 4711 C CA . ILE B 1 85 ? 26.766 7.359 13.297 1 87.12 85 ILE B CA 1
ATOM 4712 C C . ILE B 1 85 ? 26.922 6.719 11.914 1 87.12 85 ILE B C 1
ATOM 4714 O O . ILE B 1 85 ? 26.266 5.715 11.609 1 87.12 85 ILE B O 1
ATOM 4718 N N . GLY B 1 86 ? 27.688 7.297 11.094 1 83.5 86 GLY B N 1
ATOM 4719 C CA . GLY B 1 86 ? 27.906 6.703 9.781 1 83.5 86 GLY B CA 1
ATOM 4720 C C . GLY B 1 86 ? 28.891 7.48 8.93 1 83.5 86 GLY B C 1
ATOM 4721 O O . GLY B 1 86 ? 29.391 8.523 9.344 1 83.5 86 GLY B O 1
ATOM 4722 N N . LYS B 1 87 ? 29.203 6.812 7.883 1 78.38 87 LYS B N 1
ATOM 4723 C CA . LYS B 1 87 ? 30.031 7.441 6.859 1 78.38 87 LYS B CA 1
ATOM 4724 C C . LYS B 1 87 ? 29.297 7.512 5.523 1 78.38 87 LYS B C 1
ATOM 4726 O O . LYS B 1 87 ? 28.5 6.625 5.199 1 78.38 87 LYS B O 1
ATOM 4731 N N . GLY B 1 88 ? 29.359 8.711 4.945 1 68 88 GLY B N 1
ATOM 4732 C CA . GLY B 1 88 ? 28.703 8.852 3.656 1 68 88 GLY B CA 1
ATOM 4733 C C . GLY B 1 88 ? 29.641 8.664 2.484 1 68 88 GLY B C 1
ATOM 4734 O O . GLY B 1 88 ? 30.828 8.359 2.674 1 68 88 GLY B O 1
ATOM 4735 N N . GLY B 1 89 ? 28.969 8.766 1.312 1 62.47 89 GLY B N 1
ATOM 4736 C CA . GLY B 1 89 ? 29.766 8.773 0.089 1 62.47 89 GLY B CA 1
ATOM 4737 C C . GLY B 1 89 ? 30.719 9.945 0.004 1 62.47 89 GLY B C 1
ATOM 4738 O O . GLY B 1 89 ? 30.547 10.945 0.708 1 62.47 89 GLY B O 1
ATOM 4739 N N . ASN B 1 90 ? 31.875 9.875 -0.585 1 61.81 90 ASN B N 1
ATOM 4740 C CA . ASN B 1 90 ? 32.875 10.922 -0.845 1 61.81 90 ASN B CA 1
ATOM 4741 C C . ASN B 1 90 ? 33.594 11.336 0.431 1 61.81 90 ASN B C 1
ATOM 4743 O O . ASN B 1 90 ? 33.969 12.5 0.581 1 61.81 90 ASN B O 1
ATOM 4747 N N . GLY B 1 91 ? 33.406 10.5 1.43 1 65.5 91 GLY B N 1
ATOM 4748 C CA . GLY B 1 91 ? 34.188 10.75 2.637 1 65.5 91 GLY B CA 1
ATOM 4749 C C . GLY B 1 91 ? 33.438 11.609 3.65 1 65.5 91 GLY B C 1
ATOM 4750 O O . GLY B 1 91 ? 34.031 12.008 4.664 1 65.5 91 GLY B O 1
ATOM 4751 N N . SER B 1 92 ? 32.188 11.867 3.373 1 77.88 92 SER B N 1
ATOM 4752 C CA . SER B 1 92 ? 31.453 12.656 4.344 1 77.88 92 SER B CA 1
ATOM 4753 C C . SER B 1 92 ? 31.141 11.836 5.594 1 77.88 92 SER B C 1
ATOM 4755 O O . SER B 1 92 ? 31.156 10.602 5.559 1 77.88 92 SER B O 1
ATOM 4757 N N . VAL B 1 93 ? 31 12.547 6.688 1 86.56 93 VAL B N 1
ATOM 4758 C CA . VAL B 1 93 ? 30.688 11.922 7.965 1 86.56 93 VAL B CA 1
ATOM 4759 C C . VAL B 1 93 ? 29.25 12.258 8.367 1 86.56 93 VAL B C 1
ATOM 4761 O O . VAL B 1 93 ? 28.766 13.359 8.102 1 86.56 93 VAL B O 1
ATOM 4764 N N . VAL B 1 94 ? 28.641 11.289 8.938 1 92.56 94 VAL B N 1
ATOM 4765 C CA . VAL B 1 94 ? 27.266 11.484 9.398 1 92.56 94 VAL B CA 1
ATOM 4766 C C . VAL B 1 94 ? 27.234 11.508 10.922 1 92.56 94 VAL B C 1
ATOM 4768 O O . VAL B 1 94 ? 27.734 10.586 11.57 1 92.56 94 VAL B O 1
ATOM 4771 N N . TYR B 1 95 ? 26.656 12.547 11.445 1 92.5 95 TYR B N 1
ATOM 4772 C CA . TYR B 1 95 ? 26.562 12.719 12.891 1 92.5 95 TYR B CA 1
ATOM 4773 C C . TYR B 1 95 ? 25.109 12.648 13.359 1 92.5 95 TYR B C 1
ATOM 4775 O O . TYR B 1 95 ? 24.188 12.758 12.547 1 92.5 95 TYR B O 1
ATOM 4783 N N . GLU B 1 96 ? 24.969 12.375 14.609 1 92.75 96 GLU B N 1
ATOM 4784 C CA . GLU B 1 96 ? 23.656 12.484 15.234 1 92.75 96 GLU B CA 1
ATOM 4785 C C . GLU B 1 96 ? 23.312 13.938 15.539 1 92.75 96 GLU B C 1
ATOM 4787 O O . GLU B 1 96 ? 24.188 14.742 15.867 1 92.75 96 GLU B O 1
ATOM 4792 N N . GLY B 1 97 ? 22.047 14.289 15.367 1 93.69 97 GLY B N 1
ATOM 4793 C CA . GLY B 1 97 ? 21.609 15.641 15.688 1 93.69 97 GLY B CA 1
ATOM 4794 C C . GLY B 1 97 ? 20.109 15.75 15.93 1 93.69 97 GLY B C 1
ATOM 4795 O O . GLY B 1 97 ? 19.406 14.742 15.906 1 93.69 97 GLY B O 1
ATOM 4796 N N . ILE B 1 98 ? 19.719 16.922 16.312 1 92 98 ILE B N 1
ATOM 4797 C CA . ILE B 1 98 ? 18.312 17.266 16.469 1 92 98 ILE B CA 1
ATOM 4798 C C . ILE B 1 98 ? 17.969 18.484 15.594 1 92 98 ILE B C 1
ATOM 4800 O O . ILE B 1 98 ? 18.688 19.484 15.617 1 92 98 ILE B O 1
ATOM 4804 N N . TYR B 1 99 ? 17.031 18.391 14.781 1 91.62 99 TYR B N 1
ATOM 4805 C CA . TYR B 1 99 ? 16.516 19.484 13.953 1 91.62 99 TYR B CA 1
ATOM 4806 C C . TYR B 1 99 ? 15.055 19.766 14.266 1 91.62 99 TYR B C 1
ATOM 4808 O O . TYR B 1 99 ? 14.18 18.953 13.984 1 91.62 99 TYR B O 1
ATOM 4816 N N . GLY B 1 100 ? 14.859 20.922 14.867 1 80.62 100 GLY B N 1
ATOM 4817 C CA . GLY B 1 100 ? 13.523 21.156 15.398 1 80.62 100 GLY B CA 1
ATOM 4818 C C . GLY B 1 100 ? 13.148 20.172 16.5 1 80.62 100 GLY B C 1
ATOM 4819 O O . GLY B 1 100 ? 13.773 20.156 17.562 1 80.62 100 GLY B O 1
ATOM 4820 N N . TYR B 1 101 ? 12.148 19.328 16.172 1 80.56 101 TYR B N 1
ATOM 4821 C CA . TYR B 1 101 ? 11.672 18.375 17.172 1 80.56 101 TYR B CA 1
ATOM 4822 C C . TYR B 1 101 ? 12 16.938 16.75 1 80.56 101 TYR B C 1
ATOM 4824 O O . TYR B 1 101 ? 11.438 15.984 17.297 1 80.56 101 TYR B O 1
ATOM 4832 N N . ARG B 1 102 ? 12.945 16.859 15.836 1 88.88 102 ARG B N 1
ATOM 4833 C CA . ARG B 1 102 ? 13.219 15.531 15.281 1 88.88 102 ARG B CA 1
ATOM 4834 C C . ARG B 1 102 ? 14.672 15.141 15.5 1 88.88 102 ARG B C 1
ATOM 4836 O O . ARG B 1 102 ? 15.578 15.969 15.328 1 88.88 102 ARG B O 1
ATOM 4843 N N . GLN B 1 103 ? 14.82 13.898 15.938 1 90.06 103 GLN B N 1
ATOM 4844 C CA . GLN B 1 103 ? 16.156 13.32 15.828 1 90.06 103 GLN B CA 1
ATOM 4845 C C . GLN B 1 103 ? 16.516 13.055 14.375 1 90.06 103 GLN B C 1
ATOM 4847 O O . GLN B 1 103 ? 15.711 12.539 13.609 1 90.06 103 GLN B O 1
ATOM 4852 N N . VAL B 1 104 ? 17.719 13.508 14.008 1 95.12 104 VAL B N 1
ATOM 4853 C CA . VAL B 1 104 ? 18.094 13.406 12.602 1 95.12 104 VAL B CA 1
ATOM 4854 C C . VAL B 1 104 ? 19.5 12.836 12.477 1 95.12 104 VAL B C 1
ATOM 4856 O O . VAL B 1 104 ? 20.266 12.852 13.438 1 95.12 104 VAL B O 1
ATOM 4859 N N . ALA B 1 105 ? 19.781 12.219 11.359 1 95.5 105 ALA B N 1
ATOM 4860 C CA . ALA B 1 105 ? 21.141 11.938 10.891 1 95.5 105 ALA B CA 1
ATOM 4861 C C . ALA B 1 105 ? 21.672 13.094 10.047 1 95.5 105 ALA B C 1
ATOM 4863 O O . ALA B 1 105 ? 21.031 13.508 9.07 1 95.5 105 ALA B O 1
ATOM 4864 N N . VAL B 1 106 ? 22.828 13.602 10.414 1 95.62 106 VAL B N 1
ATOM 4865 C CA . VAL B 1 106 ? 23.328 14.82 9.781 1 95.62 106 VAL B CA 1
ATOM 4866 C C . VAL B 1 106 ? 24.547 14.5 8.922 1 95.62 106 VAL B C 1
ATOM 4868 O O . VAL B 1 106 ? 25.625 14.203 9.445 1 95.62 106 VAL B O 1
ATOM 4871 N N . LYS B 1 107 ? 24.375 14.578 7.668 1 92.94 107 LYS B N 1
ATOM 4872 C CA . LYS B 1 107 ? 25.5 14.445 6.734 1 92.94 107 LYS B CA 1
ATOM 4873 C C . LYS B 1 107 ? 26.219 15.773 6.551 1 92.94 107 LYS B C 1
ATOM 4875 O O . LYS B 1 107 ? 25.625 16.75 6.09 1 92.94 107 LYS B O 1
ATOM 4880 N N . CYS B 1 108 ? 27.438 15.805 6.91 1 91.94 108 CYS B N 1
ATOM 4881 C CA . CYS B 1 108 ? 28.25 17.016 6.793 1 91.94 108 CYS B CA 1
ATOM 4882 C C . CYS B 1 108 ? 29.047 17 5.496 1 91.94 108 CYS B C 1
ATOM 4884 O O . CYS B 1 108 ? 29.953 16.188 5.32 1 91.94 108 CYS B O 1
ATOM 4886 N N . VAL B 1 109 ? 28.734 17.953 4.664 1 89.56 109 VAL B N 1
ATOM 4887 C CA . VAL B 1 109 ? 29.359 18 3.346 1 89.56 109 VAL B CA 1
ATOM 4888 C C . VAL B 1 109 ? 30.234 19.25 3.227 1 89.56 109 VAL B C 1
ATOM 4890 O O . VAL B 1 109 ? 29.766 20.359 3.447 1 89.56 109 VAL B O 1
ATOM 4893 N N . ASP B 1 110 ? 31.469 19 2.893 1 88.19 110 ASP B N 1
ATOM 4894 C CA . ASP B 1 110 ? 32.344 20.125 2.625 1 88.19 110 ASP B CA 1
ATOM 4895 C C . ASP B 1 110 ? 31.969 20.844 1.337 1 88.19 110 ASP B C 1
ATOM 4897 O O . ASP B 1 110 ? 32.031 20.266 0.251 1 88.19 110 ASP B O 1
ATOM 4901 N N . LYS B 1 111 ? 31.625 22.094 1.438 1 86.44 111 LYS B N 1
ATOM 4902 C CA . LYS B 1 111 ? 31.078 22.844 0.312 1 86.44 111 LYS B CA 1
ATOM 4903 C C . LYS B 1 111 ? 32.125 23.031 -0.785 1 86.44 111 LYS B C 1
ATOM 4905 O O . LYS B 1 111 ? 31.797 23.031 -1.972 1 86.44 111 LYS B O 1
ATOM 4910 N N . ALA B 1 112 ? 33.406 23.234 -0.398 1 85.06 112 ALA B N 1
ATOM 4911 C CA . ALA B 1 112 ? 34.469 23.422 -1.372 1 85.06 112 ALA B CA 1
ATOM 4912 C C . ALA B 1 112 ? 34.719 22.141 -2.172 1 85.06 112 ALA B C 1
ATOM 4914 O O . ALA B 1 112 ? 35 22.203 -3.369 1 85.06 112 ALA B O 1
ATOM 4915 N N . GLN B 1 113 ? 34.562 21.094 -1.49 1 82.75 113 GLN B N 1
ATOM 4916 C CA . GLN B 1 113 ? 34.844 19.812 -2.123 1 82.75 113 GLN B CA 1
ATOM 4917 C C . GLN B 1 113 ? 33.625 19.281 -2.865 1 82.75 113 GLN B C 1
ATOM 4919 O O . GLN B 1 113 ? 33.719 18.375 -3.697 1 82.75 113 GLN B O 1
ATOM 4924 N N . ASN B 1 114 ? 32.5 19.828 -2.545 1 83.12 114 ASN B N 1
ATOM 4925 C CA . ASN B 1 114 ? 31.234 19.375 -3.146 1 83.12 114 ASN B CA 1
ATOM 4926 C C . ASN B 1 114 ? 30.391 20.547 -3.633 1 83.12 114 ASN B C 1
ATOM 4928 O O . ASN B 1 114 ? 29.328 20.828 -3.064 1 83.12 114 ASN B O 1
ATOM 4932 N N . PRO B 1 115 ? 30.734 21.031 -4.73 1 77.44 115 PRO B N 1
ATOM 4933 C CA . PRO B 1 115 ? 30.016 22.219 -5.219 1 77.44 115 PRO B CA 1
ATOM 4934 C C . PRO B 1 115 ? 28.562 21.922 -5.609 1 77.44 115 PRO B C 1
ATOM 4936 O O . PRO B 1 115 ? 27.734 22.828 -5.641 1 77.44 115 PRO B O 1
ATOM 4939 N N . SER B 1 116 ? 28.266 20.641 -5.812 1 79.56 116 SER B N 1
ATOM 4940 C CA . SER B 1 116 ? 26.922 20.266 -6.238 1 79.56 116 SER B CA 1
ATOM 4941 C C . SER B 1 116 ? 26.047 19.875 -5.051 1 79.56 116 SER B C 1
ATOM 4943 O O . SER B 1 116 ? 24.969 19.312 -5.227 1 79.56 116 SER B O 1
ATOM 4945 N N . ALA B 1 117 ? 26.438 20.125 -3.902 1 81.31 117 ALA B N 1
ATOM 4946 C CA . ALA B 1 117 ? 25.734 19.672 -2.705 1 81.31 117 ALA B CA 1
ATOM 4947 C C . ALA B 1 117 ? 24.312 20.203 -2.672 1 81.31 117 ALA B C 1
ATOM 4949 O O . ALA B 1 117 ? 23.375 19.5 -2.297 1 81.31 117 ALA B O 1
ATOM 4950 N N . HIS B 1 118 ? 24.125 21.391 -3.109 1 84.94 118 HIS B N 1
ATOM 4951 C CA . HIS B 1 118 ? 22.781 21.984 -3.119 1 84.94 118 HIS B CA 1
ATOM 4952 C C . HIS B 1 118 ? 21.906 21.297 -4.156 1 84.94 118 HIS B C 1
ATOM 4954 O O . HIS B 1 118 ? 20.688 21.172 -3.951 1 84.94 118 HIS B O 1
ATOM 4960 N N . SER B 1 119 ? 22.547 20.875 -5.164 1 84.06 119 SER B N 1
ATOM 4961 C CA . SER B 1 119 ? 21.797 20.156 -6.191 1 84.06 119 SER B CA 1
ATOM 4962 C C . SER B 1 119 ? 21.297 18.812 -5.668 1 84.06 119 SER B C 1
ATOM 4964 O O . SER B 1 119 ? 20.219 18.375 -6.043 1 84.06 119 SER B O 1
ATOM 4966 N N . VAL B 1 120 ? 22.062 18.281 -4.832 1 83.75 120 VAL B N 1
ATOM 4967 C CA . VAL B 1 120 ? 21.672 17 -4.238 1 83.75 120 VAL B CA 1
ATOM 4968 C C . VAL B 1 120 ? 20.469 17.188 -3.334 1 83.75 120 VAL B C 1
ATOM 4970 O O . VAL B 1 120 ? 19.562 16.359 -3.316 1 83.75 120 VAL B O 1
ATOM 4973 N N . ILE B 1 121 ? 20.422 18.266 -2.625 1 88.88 121 ILE B N 1
ATOM 4974 C CA . ILE B 1 121 ? 19.297 18.562 -1.753 1 88.88 121 ILE B CA 1
ATOM 4975 C C . ILE B 1 121 ? 18.031 18.75 -2.59 1 88.88 121 ILE B C 1
ATOM 4977 O O . ILE B 1 121 ? 16.969 18.219 -2.254 1 88.88 121 ILE B O 1
ATOM 4981 N N . LYS B 1 122 ? 18.203 19.469 -3.695 1 87.38 122 LYS B N 1
ATOM 4982 C CA . LYS B 1 122 ? 17.062 19.672 -4.582 1 87.38 122 LYS B CA 1
ATOM 4983 C C . LYS B 1 122 ? 16.578 18.359 -5.18 1 87.38 122 LYS B C 1
ATOM 4985 O O . LYS B 1 122 ? 15.375 18.125 -5.273 1 87.38 122 LYS B O 1
ATOM 4990 N N . TYR B 1 123 ? 17.531 17.609 -5.523 1 89.25 123 TYR B N 1
ATOM 4991 C CA . TYR B 1 123 ? 17.234 16.312 -6.09 1 89.25 123 TYR B CA 1
ATOM 4992 C C . TYR B 1 123 ? 16.453 15.445 -5.094 1 89.25 123 TYR B C 1
ATOM 4994 O O . TYR B 1 123 ? 15.43 14.859 -5.438 1 89.25 123 TYR B O 1
ATOM 5002 N N . LEU B 1 124 ? 16.859 15.406 -3.893 1 91.31 124 LEU B N 1
ATOM 5003 C CA . LEU B 1 124 ? 16.219 14.625 -2.844 1 91.31 124 LEU B CA 1
ATOM 5004 C C . LEU B 1 124 ? 14.852 15.203 -2.49 1 91.31 124 LEU B C 1
ATOM 5006 O O . LEU B 1 124 ? 13.906 14.461 -2.219 1 91.31 124 LEU B O 1
ATOM 5010 N N . THR B 1 125 ? 14.781 16.5 -2.496 1 90 125 THR B N 1
ATOM 5011 C CA . THR B 1 125 ? 13.516 17.156 -2.195 1 90 125 THR B CA 1
ATOM 5012 C C . THR B 1 125 ? 12.438 16.75 -3.186 1 90 125 THR B C 1
ATOM 5014 O O . THR B 1 125 ? 11.273 16.578 -2.809 1 90 125 THR B O 1
ATOM 5017 N N . ALA B 1 126 ? 12.805 16.516 -4.328 1 88 126 ALA B N 1
ATOM 5018 C CA . ALA B 1 126 ? 11.859 16.125 -5.371 1 88 126 ALA B CA 1
ATOM 5019 C C . ALA B 1 126 ? 11.43 14.672 -5.215 1 88 126 ALA B C 1
ATOM 5021 O O . ALA B 1 126 ? 10.375 14.273 -5.727 1 88 126 ALA B O 1
ATOM 5022 N N . ALA B 1 127 ? 12.172 13.938 -4.469 1 91.25 127 ALA B N 1
ATOM 5023 C CA . ALA B 1 127 ? 11.961 12.492 -4.469 1 91.25 127 ALA B CA 1
ATOM 5024 C C . ALA B 1 127 ? 11.422 12.016 -3.123 1 91.25 127 ALA B C 1
ATOM 5026 O O . ALA B 1 127 ? 10.867 10.922 -3.021 1 91.25 127 ALA B O 1
ATOM 5027 N N . ASP B 1 128 ? 11.461 12.75 -2.066 1 90.94 128 ASP B N 1
ATOM 5028 C CA . ASP B 1 128 ? 11.352 12.203 -0.717 1 90.94 128 ASP B CA 1
ATOM 5029 C C . ASP B 1 128 ? 9.891 12.172 -0.254 1 90.94 128 ASP B C 1
ATOM 5031 O O . ASP B 1 128 ? 9.617 12.242 0.945 1 90.94 128 ASP B O 1
ATOM 5035 N N . THR B 1 129 ? 8.977 12.07 -1.155 1 86.12 129 THR B N 1
ATOM 5036 C CA . THR B 1 129 ? 7.574 11.977 -0.778 1 86.12 129 THR B CA 1
ATOM 5037 C C . THR B 1 129 ? 7.141 10.516 -0.667 1 86.12 129 THR B C 1
ATOM 5039 O O . THR B 1 129 ? 5.98 10.234 -0.357 1 86.12 129 THR B O 1
ATOM 5042 N N . HIS B 1 130 ? 8.039 9.664 -0.908 1 90.25 130 HIS B N 1
ATOM 5043 C CA . HIS B 1 130 ? 7.734 8.234 -0.863 1 90.25 130 HIS B CA 1
ATOM 5044 C C . HIS B 1 130 ? 8.289 7.594 0.406 1 90.25 130 HIS B C 1
ATOM 5046 O O . HIS B 1 130 ? 9.398 7.918 0.837 1 90.25 130 HIS B O 1
ATOM 5052 N N . ARG B 1 131 ? 7.57 6.621 0.869 1 90.19 131 ARG B N 1
ATOM 5053 C CA . ARG B 1 131 ? 7.918 5.984 2.135 1 90.19 131 ARG B CA 1
ATOM 5054 C C . ARG B 1 131 ? 9.266 5.277 2.039 1 90.19 131 ARG B C 1
ATOM 5056 O O . ARG B 1 131 ? 9.93 5.059 3.053 1 90.19 131 ARG B O 1
ATOM 5063 N N . ASN B 1 132 ? 9.68 4.859 0.859 1 95.81 132 ASN B N 1
ATOM 5064 C CA . ASN B 1 132 ? 10.914 4.094 0.701 1 95.81 132 ASN B CA 1
ATOM 5065 C C . ASN B 1 132 ? 12.078 4.984 0.279 1 95.81 132 ASN B C 1
ATOM 5067 O O . ASN B 1 132 ? 13.125 4.488 -0.143 1 95.81 132 ASN B O 1
ATOM 5071 N N . ILE B 1 133 ? 11.922 6.258 0.392 1 96 133 ILE B N 1
ATOM 5072 C CA . ILE B 1 133 ? 12.992 7.223 0.189 1 96 133 ILE B CA 1
ATOM 5073 C C . ILE B 1 133 ? 13.273 7.965 1.495 1 96 133 ILE B C 1
ATOM 5075 O O . ILE B 1 133 ? 12.344 8.391 2.186 1 96 133 ILE B O 1
ATOM 5079 N N . VAL B 1 134 ? 14.492 8.047 1.793 1 96 134 VAL B N 1
ATOM 5080 C CA . VAL B 1 134 ? 14.867 8.719 3.033 1 96 134 VAL B CA 1
ATOM 5081 C C . VAL B 1 134 ? 14.344 10.148 3.023 1 96 134 VAL B C 1
ATOM 5083 O O . VAL B 1 134 ? 14.414 10.836 2.002 1 96 134 VAL B O 1
ATOM 5086 N N . ARG B 1 135 ? 13.922 10.578 4.098 1 93.88 135 ARG B N 1
ATOM 5087 C CA . ARG B 1 135 ? 13.305 11.891 4.203 1 93.88 135 ARG B CA 1
ATOM 5088 C C . ARG B 1 135 ? 14.344 12.969 4.465 1 93.88 135 ARG B C 1
ATOM 5090 O O . ARG B 1 135 ? 15.234 12.789 5.301 1 93.88 135 ARG B O 1
ATOM 5097 N N . LEU B 1 136 ? 14.289 14.047 3.719 1 94.56 136 LEU B N 1
ATOM 5098 C CA . LEU B 1 136 ? 15.016 15.273 4.039 1 94.56 136 LEU B CA 1
ATOM 5099 C C . LEU B 1 136 ? 14.242 16.109 5.051 1 94.56 136 LEU B C 1
ATOM 5101 O O . LEU B 1 136 ? 13.195 16.672 4.727 1 94.56 136 LEU B O 1
ATOM 5105 N N . VAL B 1 137 ? 14.766 16.219 6.238 1 92.75 137 VAL B N 1
ATOM 5106 C CA . VAL B 1 137 ? 14.078 16.938 7.309 1 92.75 137 VAL B CA 1
ATOM 5107 C C . VAL B 1 137 ? 14.391 18.422 7.219 1 92.75 137 VAL B C 1
ATOM 5109 O O . VAL B 1 137 ? 13.539 19.266 7.523 1 92.75 137 VAL B O 1
ATOM 5112 N N . GLY B 1 138 ? 15.609 18.719 6.793 1 92.06 138 GLY B N 1
ATOM 5113 C CA . GLY B 1 138 ? 16.062 20.094 6.641 1 92.06 138 GLY B CA 1
ATOM 5114 C C . GLY B 1 138 ? 17.531 20.203 6.305 1 92.06 138 GLY B C 1
ATOM 5115 O O . GLY B 1 138 ? 18.188 19.203 5.988 1 92.06 138 GLY B O 1
ATOM 5116 N N . ASP B 1 139 ? 17.984 21.391 6.211 1 92.62 139 ASP B N 1
ATOM 5117 C CA . ASP B 1 139 ? 19.406 21.641 5.984 1 92.62 139 ASP B CA 1
ATOM 5118 C C . ASP B 1 139 ? 19.844 22.953 6.625 1 92.62 139 ASP B C 1
ATOM 5120 O O . ASP B 1 139 ? 19.031 23.859 6.816 1 92.62 139 ASP B O 1
ATOM 5124 N N . GLU B 1 140 ? 21.062 22.984 7.133 1 91.38 140 GLU B N 1
ATOM 5125 C CA . GLU B 1 140 ? 21.766 24.188 7.602 1 91.38 140 GLU B CA 1
ATOM 5126 C C . GLU B 1 140 ? 23.141 24.297 6.961 1 91.38 140 GLU B C 1
ATOM 5128 O O . GLU B 1 140 ? 23.641 23.359 6.348 1 91.38 140 GLU B O 1
ATOM 5133 N N . GLU B 1 141 ? 23.656 25.516 6.926 1 89.69 141 GLU B N 1
ATOM 5134 C CA . GLU B 1 141 ? 25 25.656 6.367 1 89.69 141 GLU B CA 1
ATOM 5135 C C . GLU B 1 141 ? 25.797 26.703 7.113 1 89.69 141 GLU B C 1
ATOM 5137 O O . GLU B 1 141 ? 25.234 27.609 7.738 1 89.69 141 GLU B O 1
ATOM 5142 N N . ASP B 1 142 ? 27.031 26.578 7.203 1 88 142 ASP B N 1
ATOM 5143 C CA . ASP B 1 142 ? 27.969 27.609 7.621 1 88 142 ASP B CA 1
ATOM 5144 C C . ASP B 1 142 ? 29 27.891 6.531 1 88 142 ASP B C 1
ATOM 5146 O O . ASP B 1 142 ? 28.766 27.594 5.355 1 88 142 ASP B O 1
ATOM 5150 N N . GLU B 1 143 ? 30.094 28.5 6.867 1 86.31 143 GLU B N 1
ATOM 5151 C CA . GLU B 1 143 ? 31.062 28.938 5.859 1 86.31 143 GLU B CA 1
ATOM 5152 C C . GLU B 1 143 ? 31.719 27.734 5.176 1 86.31 143 GLU B C 1
ATOM 5154 O O . GLU B 1 143 ? 32 27.781 3.979 1 86.31 143 GLU B O 1
ATOM 5159 N N . LYS B 1 144 ? 31.797 26.688 5.879 1 87.38 144 LYS B N 1
ATOM 5160 C CA . LYS B 1 144 ? 32.594 25.578 5.371 1 87.38 144 LYS B CA 1
ATOM 5161 C C . LYS B 1 144 ? 31.719 24.406 4.969 1 87.38 144 LYS B C 1
ATOM 5163 O O . LYS B 1 144 ? 31.984 23.734 3.971 1 87.38 144 LYS B O 1
ATOM 5168 N N . PHE B 1 145 ? 30.688 24.188 5.754 1 90.94 145 PHE B N 1
ATOM 5169 C CA . PHE B 1 145 ? 29.969 22.922 5.586 1 90.94 145 PHE B CA 1
ATOM 5170 C C . PHE B 1 145 ? 28.484 23.188 5.297 1 90.94 145 PHE B C 1
ATOM 5172 O O . PHE B 1 145 ? 27.922 24.172 5.766 1 90.94 145 PHE B O 1
ATOM 5179 N N . LEU B 1 146 ? 27.969 22.312 4.492 1 92.31 146 LEU B N 1
ATOM 5180 C CA . LEU B 1 146 ? 26.531 22.109 4.375 1 92.31 146 LEU B CA 1
ATOM 5181 C C . LEU B 1 146 ? 26.094 20.906 5.215 1 92.31 146 LEU B C 1
ATOM 5183 O O . LEU B 1 146 ? 26.656 19.812 5.094 1 92.31 146 LEU B O 1
ATOM 5187 N N . TYR B 1 147 ? 25.156 21.172 6.117 1 93.5 147 TYR B N 1
ATOM 5188 C CA . TYR B 1 147 ? 24.609 20.125 6.984 1 93.5 147 TYR B CA 1
ATOM 5189 C C . TYR B 1 147 ? 23.266 19.641 6.484 1 93.5 147 TYR B C 1
ATOM 5191 O O . TYR B 1 147 ? 22.266 20.359 6.582 1 93.5 147 TYR B O 1
ATOM 5199 N N . ILE B 1 148 ? 23.25 18.453 5.984 1 94.06 148 ILE B N 1
ATOM 5200 C CA . ILE B 1 148 ? 22.016 17.875 5.465 1 94.06 148 ILE B CA 1
ATOM 5201 C C . ILE B 1 148 ? 21.375 16.984 6.527 1 94.06 148 ILE B C 1
ATOM 5203 O O . ILE B 1 148 ? 21.922 15.961 6.914 1 94.06 148 ILE B O 1
ATOM 5207 N N . CYS B 1 149 ? 20.203 17.406 7.004 1 95.12 149 CYS B N 1
ATOM 5208 C CA . CYS B 1 149 ? 19.5 16.688 8.062 1 95.12 149 CYS B CA 1
ATOM 5209 C C . CYS B 1 149 ? 18.531 15.656 7.473 1 95.12 149 CYS B C 1
ATOM 5211 O O . CYS B 1 149 ? 17.547 16.016 6.844 1 95.12 149 CYS B O 1
ATOM 5213 N N . LEU B 1 150 ? 18.859 14.406 7.746 1 95.56 150 LEU B N 1
ATOM 5214 C CA . LEU B 1 150 ? 18.094 13.305 7.176 1 95.56 150 LEU B CA 1
ATOM 5215 C C . LEU B 1 150 ? 17.375 12.516 8.273 1 95.56 150 LEU B C 1
ATOM 5217 O O . LEU B 1 150 ? 17.766 12.578 9.438 1 95.56 150 LEU B O 1
ATOM 5221 N N . GLU B 1 151 ? 16.344 11.867 7.848 1 94.5 151 GLU B N 1
ATOM 5222 C CA . GLU B 1 151 ? 15.664 10.906 8.719 1 94.5 151 GLU B CA 1
ATOM 5223 C C . GLU B 1 151 ? 16.672 9.945 9.359 1 94.5 151 GLU B C 1
ATOM 5225 O O . GLU B 1 151 ? 17.578 9.453 8.688 1 94.5 151 GLU B O 1
ATOM 5230 N N . ARG B 1 152 ? 16.5 9.766 10.633 1 93.12 152 ARG B N 1
ATOM 5231 C CA . ARG B 1 152 ? 17.375 8.852 11.344 1 93.12 152 ARG B CA 1
ATOM 5232 C C . ARG B 1 152 ? 16.906 7.406 11.195 1 93.12 152 ARG B C 1
ATOM 5234 O O . ARG B 1 152 ? 15.75 7.094 11.484 1 93.12 152 ARG B O 1
ATOM 5241 N N . CYS B 1 153 ? 17.75 6.492 10.719 1 94.62 153 CYS B N 1
ATOM 5242 C CA . CYS B 1 153 ? 17.484 5.07 10.562 1 94.62 153 CYS B CA 1
ATOM 5243 C C . CYS B 1 153 ? 18.359 4.238 11.492 1 94.62 153 CYS B C 1
ATOM 5245 O O . CYS B 1 153 ? 19.312 4.758 12.078 1 94.62 153 CYS B O 1
ATOM 5247 N N . ILE B 1 154 ? 18.031 3.014 11.68 1 91.88 154 ILE B N 1
ATOM 5248 C CA . ILE B 1 154 ? 18.688 2.188 12.688 1 91.88 154 ILE B CA 1
ATOM 5249 C C . ILE B 1 154 ? 19.938 1.535 12.094 1 91.88 154 ILE B C 1
ATOM 5251 O O . ILE B 1 154 ? 20.938 1.351 12.789 1 91.88 154 ILE B O 1
ATOM 5255 N N . CYS B 1 155 ? 19.922 1.199 10.898 1 93.19 155 CYS B N 1
ATOM 5256 C CA . CYS B 1 155 ? 21.031 0.585 10.188 1 93.19 155 CYS B CA 1
ATOM 5257 C C . CYS B 1 155 ? 20.781 0.569 8.68 1 93.19 155 CYS B C 1
ATOM 5259 O O . CYS B 1 155 ? 19.938 1.319 8.18 1 93.19 155 CYS B O 1
ATOM 5261 N N . ASN B 1 156 ? 21.641 -0.101 7.961 1 94.62 156 ASN B N 1
ATOM 5262 C CA . ASN B 1 156 ? 21.422 -0.323 6.539 1 94.62 156 ASN B CA 1
ATOM 5263 C C . ASN B 1 156 ? 21.328 -1.812 6.211 1 94.62 156 ASN B C 1
ATOM 5265 O O . ASN B 1 156 ? 21.484 -2.656 7.094 1 94.62 156 ASN B O 1
ATOM 5269 N N . ILE B 1 157 ? 21 -2.189 5.016 1 96.06 157 ILE B N 1
ATOM 5270 C CA . ILE B 1 157 ? 20.766 -3.572 4.609 1 96.06 157 ILE B CA 1
ATOM 5271 C C . ILE B 1 157 ? 22.031 -4.391 4.805 1 96.06 157 ILE B C 1
ATOM 5273 O O . ILE B 1 157 ? 21.969 -5.559 5.199 1 96.06 157 ILE B O 1
ATOM 5277 N N . SER B 1 158 ? 23.219 -3.787 4.492 1 93.56 158 SER B N 1
ATOM 5278 C CA . SER B 1 158 ? 24.469 -4.492 4.723 1 93.56 158 SER B CA 1
ATOM 5279 C C . SER B 1 158 ? 24.625 -4.875 6.191 1 93.56 158 SER B C 1
ATOM 5281 O O . SER B 1 158 ? 24.953 -6.023 6.508 1 93.56 158 SER B O 1
ATOM 5283 N N . ASP B 1 159 ? 24.344 -3.947 7.07 1 92.06 159 ASP B N 1
ATOM 5284 C CA . ASP B 1 159 ? 24.406 -4.195 8.508 1 92.06 159 ASP B CA 1
ATOM 5285 C C . ASP B 1 159 ? 23.391 -5.258 8.922 1 92.06 159 ASP B C 1
ATOM 5287 O O . ASP B 1 159 ? 23.719 -6.152 9.711 1 92.06 159 ASP B O 1
ATOM 5291 N N . LEU B 1 160 ? 22.219 -5.109 8.414 1 92.94 160 LEU B N 1
ATOM 5292 C CA . LEU B 1 160 ? 21.141 -6.012 8.773 1 92.94 160 LEU B CA 1
ATOM 5293 C C . LEU B 1 160 ? 21.484 -7.453 8.422 1 92.94 160 LEU B C 1
ATOM 5295 O O . LEU B 1 160 ? 21.297 -8.359 9.234 1 92.94 160 LEU B O 1
ATOM 5299 N N . VAL B 1 161 ? 21.984 -7.66 7.23 1 93.38 161 VAL B N 1
ATOM 5300 C CA . VAL B 1 161 ? 22.375 -8.984 6.758 1 93.38 161 VAL B CA 1
ATOM 5301 C C . VAL B 1 161 ? 23.5 -9.531 7.625 1 93.38 161 VAL B C 1
ATOM 5303 O O . VAL B 1 161 ? 23.469 -10.688 8.039 1 93.38 161 VAL B O 1
ATOM 5306 N N . ARG B 1 162 ? 24.359 -8.719 7.941 1 89.12 162 ARG B N 1
ATOM 5307 C CA . ARG B 1 162 ? 25.5 -9.141 8.758 1 89.12 162 ARG B CA 1
ATOM 5308 C C . ARG B 1 162 ? 25.047 -9.523 10.164 1 89.12 162 ARG B C 1
ATOM 5310 O O . ARG B 1 162 ? 25.531 -10.5 10.734 1 89.12 162 ARG B O 1
ATOM 5317 N N . MET B 1 163 ? 24.203 -8.727 10.656 1 88.81 163 MET B N 1
ATOM 5318 C CA . MET B 1 163 ? 23.719 -8.93 12.016 1 88.81 163 MET B CA 1
ATOM 5319 C C . MET B 1 163 ? 23 -10.266 12.141 1 88.81 163 MET B C 1
ATOM 5321 O O . MET B 1 163 ? 23.094 -10.938 13.172 1 88.81 163 MET B O 1
ATOM 5325 N N . PHE B 1 164 ? 22.375 -10.703 11.094 1 89.69 164 PHE B N 1
ATOM 5326 C CA . PHE B 1 164 ? 21.453 -11.812 11.281 1 89.69 164 PHE B CA 1
ATOM 5327 C C . PHE B 1 164 ? 21.891 -13.031 10.477 1 89.69 164 PHE B C 1
ATOM 5329 O O . PHE B 1 164 ? 21.297 -14.102 10.57 1 89.69 164 PHE B O 1
ATOM 5336 N N . SER B 1 165 ? 22.828 -12.938 9.523 1 84.88 165 SER B N 1
ATOM 5337 C CA . SER B 1 165 ? 23.312 -14.07 8.75 1 84.88 165 SER B CA 1
ATOM 5338 C C . SER B 1 165 ? 24.219 -14.969 9.586 1 84.88 165 SER B C 1
ATOM 5340 O O . SER B 1 165 ? 24.469 -16.125 9.227 1 84.88 165 SER B O 1
ATOM 5342 N N . GLY B 1 166 ? 24.375 -14.719 10.844 1 68 166 GLY B N 1
ATOM 5343 C CA . GLY B 1 166 ? 25.266 -15.523 11.656 1 68 166 GLY B CA 1
ATOM 5344 C C . GLY B 1 166 ? 26.719 -15.469 11.188 1 68 166 GLY B C 1
ATOM 5345 O O . GLY B 1 166 ? 27.625 -15.93 11.891 1 68 166 GLY B O 1
ATOM 5346 N N . TYR B 1 167 ? 26.906 -15.164 9.852 1 58.34 167 TYR B N 1
ATOM 5347 C CA . TYR B 1 167 ? 28.281 -15.148 9.367 1 58.34 167 TYR B CA 1
ATOM 5348 C C . TYR B 1 167 ? 29.031 -13.938 9.906 1 58.34 167 TYR B C 1
ATOM 5350 O O . TYR B 1 167 ? 28.5 -12.828 9.914 1 58.34 167 TYR B O 1
ATOM 5358 N N . ASN B 1 168 ? 29.547 -14.008 11.016 1 50.81 168 ASN B N 1
ATOM 5359 C CA . ASN B 1 168 ? 30.391 -12.969 11.602 1 50.81 168 ASN B CA 1
ATOM 5360 C C . ASN B 1 168 ? 31.203 -12.234 10.547 1 50.81 168 ASN B C 1
ATOM 5362 O O . ASN B 1 168 ? 32.25 -12.734 10.102 1 50.81 168 ASN B O 1
ATOM 5366 N N . LEU B 1 169 ? 30.531 -11.469 9.75 1 53.69 169 LEU B N 1
ATOM 5367 C CA . LEU B 1 169 ? 31.344 -10.797 8.734 1 53.69 169 LEU B CA 1
ATOM 5368 C C . LEU B 1 169 ? 32.375 -9.891 9.383 1 53.69 169 LEU B C 1
ATOM 5370 O O . LEU B 1 169 ? 32.156 -8.695 9.57 1 53.69 169 LEU B O 1
ATOM 5374 N N . GLY B 1 170 ? 33.062 -10.352 10.242 1 53.88 170 GLY B N 1
ATOM 5375 C CA . GLY B 1 170 ? 34.281 -9.977 10.953 1 53.88 170 GLY B CA 1
ATOM 5376 C C . GLY B 1 170 ? 34.594 -8.5 10.836 1 53.88 170 GLY B C 1
ATOM 5377 O O . GLY B 1 170 ? 35.406 -8.094 9.984 1 53.88 170 GLY B O 1
ATOM 5378 N N . VAL B 1 171 ? 33.781 -7.582 11.109 1 61.69 171 VAL B N 1
ATOM 5379 C CA . VAL B 1 171 ? 34.312 -6.227 11.188 1 61.69 171 VAL B CA 1
ATOM 5380 C C . VAL B 1 171 ? 35.031 -6.027 12.516 1 61.69 171 VAL B C 1
ATOM 5382 O O . VAL B 1 171 ? 34.438 -6.18 13.586 1 61.69 171 VAL B O 1
ATOM 5385 N N . PRO B 1 172 ? 36.375 -5.914 12.492 1 62.66 172 PRO B N 1
ATOM 5386 C CA . PRO B 1 172 ? 37.156 -5.816 13.711 1 62.66 172 PRO B CA 1
ATOM 5387 C C . PRO B 1 172 ? 36.938 -4.504 14.461 1 62.66 172 PRO B C 1
ATOM 5389 O O . PRO B 1 172 ? 37.625 -4.227 15.453 1 62.66 172 PRO B O 1
ATOM 5392 N N . ASP B 1 173 ? 35.938 -3.748 14.227 1 73 173 ASP B N 1
ATOM 5393 C CA . ASP B 1 173 ? 35.719 -2.455 14.867 1 73 173 ASP B CA 1
ATOM 5394 C C . ASP B 1 173 ? 34.75 -2.592 16.062 1 73 173 ASP B C 1
ATOM 5396 O O . ASP B 1 173 ? 33.562 -2.879 15.883 1 73 173 ASP B O 1
ATOM 5400 N N . LYS B 1 174 ? 35.312 -2.389 17.297 1 77.38 174 LYS B N 1
ATOM 5401 C CA . LYS B 1 174 ? 34.562 -2.543 18.547 1 77.38 174 LYS B CA 1
ATOM 5402 C C . LYS B 1 174 ? 33.375 -1.596 18.578 1 77.38 174 LYS B C 1
ATOM 5404 O O . LYS B 1 174 ? 32.281 -1.964 19.047 1 77.38 174 LYS B O 1
ATOM 5409 N N . THR B 1 175 ? 33.594 -0.386 18.078 1 78.19 175 THR B N 1
ATOM 5410 C CA . THR B 1 175 ? 32.531 0.601 18.078 1 78.19 175 THR B CA 1
ATOM 5411 C C . THR B 1 175 ? 31.391 0.166 17.156 1 78.19 175 THR B C 1
ATOM 5413 O O . THR B 1 175 ? 30.219 0.281 17.5 1 78.19 175 THR B O 1
ATOM 5416 N N . TYR B 1 176 ? 31.797 -0.352 16.094 1 82.38 176 TYR B N 1
ATOM 5417 C CA . TYR B 1 176 ? 30.812 -0.86 15.133 1 82.38 176 TYR B CA 1
ATOM 5418 C C . TYR B 1 176 ? 30.031 -2.02 15.727 1 82.38 176 TYR B C 1
ATOM 5420 O O . TYR B 1 176 ? 28.797 -2.051 15.648 1 82.38 176 TYR B O 1
ATOM 5428 N N . ASN B 1 177 ? 30.703 -2.887 16.406 1 83.31 177 ASN B N 1
ATOM 5429 C CA . ASN B 1 177 ? 30.047 -4.066 16.969 1 83.31 177 ASN B CA 1
ATOM 5430 C C . ASN B 1 177 ? 29.078 -3.691 18.094 1 83.31 177 ASN B C 1
ATOM 5432 O O . ASN B 1 177 ? 28.016 -4.301 18.219 1 83.31 177 ASN B O 1
ATOM 5436 N N . ALA B 1 178 ? 29.5 -2.732 18.797 1 83.44 178 ALA B N 1
ATOM 5437 C CA . ALA B 1 178 ? 28.625 -2.279 19.875 1 83.44 178 ALA B CA 1
ATOM 5438 C C . ALA B 1 178 ? 27.359 -1.658 19.312 1 83.44 178 ALA B C 1
ATOM 5440 O O . ALA B 1 178 ? 26.266 -1.927 19.812 1 83.44 178 ALA B O 1
ATOM 5441 N N . ARG B 1 179 ? 27.531 -0.892 18.328 1 84.06 179 ARG B N 1
ATOM 5442 C CA . ARG B 1 179 ? 26.391 -0.258 17.688 1 84.06 179 ARG B CA 1
ATOM 5443 C C . ARG B 1 179 ? 25.453 -1.3 17.078 1 84.06 179 ARG B C 1
ATOM 5445 O O . ARG B 1 179 ? 24.234 -1.199 17.203 1 84.06 179 ARG B O 1
ATOM 5452 N N . MET B 1 180 ? 26.016 -2.25 16.469 1 86.5 180 MET B N 1
ATOM 5453 C CA . MET B 1 180 ? 25.234 -3.285 15.805 1 86.5 180 MET B CA 1
ATOM 5454 C C . MET B 1 180 ? 24.516 -4.16 16.828 1 86.5 180 MET B C 1
ATOM 5456 O O . MET B 1 180 ? 23.406 -4.629 16.578 1 86.5 180 MET B O 1
ATOM 5460 N N . GLY B 1 181 ? 25.188 -4.371 17.922 1 87.06 181 GLY B N 1
ATOM 5461 C CA . GLY B 1 181 ? 24.531 -5.105 18.984 1 87.06 181 GLY B CA 1
ATOM 5462 C C . GLY B 1 181 ? 23.281 -4.426 19.5 1 87.06 181 GLY B C 1
ATOM 5463 O O . GLY B 1 181 ? 22.25 -5.078 19.688 1 87.06 181 GLY B O 1
ATOM 5464 N N . LYS B 1 182 ? 23.406 -3.15 19.656 1 86.31 182 LYS B N 1
ATOM 5465 C CA . LYS B 1 182 ? 22.25 -2.377 20.125 1 86.31 182 LYS B CA 1
ATOM 5466 C C . LYS B 1 182 ? 21.141 -2.373 19.094 1 86.31 182 LYS B C 1
ATOM 5468 O O . LYS B 1 182 ? 19.969 -2.504 19.438 1 86.31 182 LYS B O 1
ATOM 5473 N N . ALA B 1 183 ? 21.562 -2.207 17.875 1 88.81 183 ALA B N 1
ATOM 5474 C CA . ALA B 1 183 ? 20.578 -2.213 16.797 1 88.81 183 ALA B CA 1
ATOM 5475 C C . ALA B 1 183 ? 19.859 -3.553 16.719 1 88.81 183 ALA B C 1
ATOM 5477 O O . ALA B 1 183 ? 18.625 -3.598 16.578 1 88.81 183 ALA B O 1
ATOM 5478 N N . LYS B 1 184 ? 20.594 -4.566 16.828 1 89.31 184 LYS B N 1
ATOM 5479 C CA . LYS B 1 184 ? 20.031 -5.91 16.781 1 89.31 184 LYS B CA 1
ATOM 5480 C C . LYS B 1 184 ? 19 -6.121 17.891 1 89.31 184 LYS B C 1
ATOM 5482 O O . LYS B 1 184 ? 17.922 -6.645 17.656 1 89.31 184 LYS B O 1
ATOM 5487 N N . GLN B 1 185 ? 19.344 -5.699 19.047 1 88.25 185 GLN B N 1
ATOM 5488 C CA . GLN B 1 185 ? 18.453 -5.836 20.203 1 88.25 185 GLN B CA 1
ATOM 5489 C C . GLN B 1 185 ? 17.188 -5.02 20.016 1 88.25 185 GLN B C 1
ATOM 5491 O O . GLN B 1 185 ? 16.094 -5.484 20.344 1 88.25 185 GLN B O 1
ATOM 5496 N N . SER B 1 186 ? 17.391 -3.912 19.516 1 87.5 186 SER B N 1
ATOM 5497 C CA . SER B 1 186 ? 16.25 -3.045 19.297 1 87.5 186 SER B CA 1
ATOM 5498 C C . SER B 1 186 ? 15.281 -3.654 18.281 1 87.5 186 SER B C 1
ATOM 5500 O O . SER B 1 186 ? 14.062 -3.666 18.5 1 87.5 186 SER B O 1
ATOM 5502 N N . ILE B 1 187 ? 15.812 -4.16 17.219 1 89 187 ILE B N 1
ATOM 5503 C CA . ILE B 1 187 ? 14.992 -4.75 16.172 1 89 187 ILE B CA 1
ATOM 5504 C C . ILE B 1 187 ? 14.273 -5.984 16.703 1 89 187 ILE B C 1
ATOM 5506 O O . ILE B 1 187 ? 13.07 -6.16 16.469 1 89 187 ILE B O 1
ATOM 5510 N N . GLN B 1 188 ? 14.945 -6.758 17.453 1 87.62 188 GLN B N 1
ATOM 5511 C CA . GLN B 1 188 ? 14.367 -7.984 18 1 87.62 188 GLN B CA 1
ATOM 5512 C C . GLN B 1 188 ? 13.289 -7.672 19.031 1 87.62 188 GLN B C 1
ATOM 5514 O O . GLN B 1 188 ? 12.266 -8.352 19.094 1 87.62 188 GLN B O 1
ATOM 5519 N N . ASN B 1 189 ? 13.531 -6.703 19.844 1 84.56 189 ASN B N 1
ATOM 5520 C CA . ASN B 1 189 ? 12.562 -6.32 20.859 1 84.56 189 ASN B CA 1
ATOM 5521 C C . ASN B 1 189 ? 11.266 -5.805 20.25 1 84.56 189 ASN B C 1
ATOM 5523 O O . ASN B 1 189 ? 10.172 -6.094 20.75 1 84.56 189 ASN B O 1
ATOM 5527 N N . LYS B 1 190 ? 11.414 -5.184 19.172 1 80.31 190 LYS B N 1
ATOM 5528 C CA . LYS B 1 190 ? 10.258 -4.531 18.562 1 80.31 190 LYS B CA 1
ATOM 5529 C C . LYS B 1 190 ? 9.516 -5.48 17.641 1 80.31 190 LYS B C 1
ATOM 5531 O O . LYS B 1 190 ? 8.289 -5.469 17.578 1 80.31 190 LYS B O 1
ATOM 5536 N N . ASN B 1 191 ? 10.227 -6.258 16.938 1 79.31 191 ASN B N 1
ATOM 5537 C CA . ASN B 1 191 ? 9.625 -7.062 15.883 1 79.31 191 ASN B CA 1
ATOM 5538 C C . ASN B 1 191 ? 9.516 -8.531 16.297 1 79.31 191 ASN B C 1
ATOM 5540 O O . ASN B 1 191 ? 8.766 -9.297 15.68 1 79.31 191 ASN B O 1
ATOM 5544 N N . GLY B 1 192 ? 10.062 -8.875 17.297 1 79 192 GLY B N 1
ATOM 5545 C CA . GLY B 1 192 ? 10.094 -10.266 17.703 1 79 192 GLY B CA 1
ATOM 5546 C C . GLY B 1 192 ? 11.141 -11.086 16.969 1 79 192 GLY B C 1
ATOM 5547 O O . GLY B 1 192 ? 11.594 -10.688 15.898 1 79 192 GLY B O 1
ATOM 5548 N N . ASN B 1 193 ? 11.477 -12.148 17.469 1 72.81 193 ASN B N 1
ATOM 5549 C CA . ASN B 1 193 ? 12.531 -12.992 16.938 1 72.81 193 ASN B CA 1
ATOM 5550 C C . ASN B 1 193 ? 12.148 -13.594 15.586 1 72.81 193 ASN B C 1
ATOM 5552 O O . ASN B 1 193 ? 12.961 -13.625 14.656 1 72.81 193 ASN B O 1
ATOM 5556 N N . ASP B 1 194 ? 11.008 -13.938 15.5 1 71.12 194 ASP B N 1
ATOM 5557 C CA . ASP B 1 194 ? 10.547 -14.578 14.266 1 71.12 194 ASP B CA 1
ATOM 5558 C C . ASP B 1 194 ? 10.469 -13.57 13.125 1 71.12 194 ASP B C 1
ATOM 5560 O O . ASP B 1 194 ? 10.812 -13.891 11.984 1 71.12 194 ASP B O 1
ATOM 5564 N N . ALA B 1 195 ? 10.203 -12.406 13.578 1 69.62 195 ALA B N 1
ATOM 5565 C CA . ALA B 1 195 ? 10.047 -11.359 12.57 1 69.62 195 ALA B CA 1
ATOM 5566 C C . ALA B 1 195 ? 11.398 -10.891 12.039 1 69.62 195 ALA B C 1
ATOM 5568 O O . ALA B 1 195 ? 11.469 -10.266 10.977 1 69.62 195 ALA B O 1
ATOM 5569 N N . THR B 1 196 ? 12.414 -11.336 12.711 1 79.38 196 THR B N 1
ATOM 5570 C CA . THR B 1 196 ? 13.734 -10.852 12.32 1 79.38 196 THR B CA 1
ATOM 5571 C C . THR B 1 196 ? 14.523 -11.945 11.617 1 79.38 196 THR B C 1
ATOM 5573 O O . THR B 1 196 ? 15.695 -11.758 11.281 1 79.38 196 THR B O 1
ATOM 5576 N N . LYS B 1 197 ? 13.859 -13 11.43 1 88.69 197 LYS B N 1
ATOM 5577 C CA . LYS B 1 197 ? 14.492 -14.047 10.625 1 88.69 197 LYS B CA 1
ATOM 5578 C C . LYS B 1 197 ? 14.461 -13.703 9.141 1 88.69 197 LYS B C 1
ATOM 5580 O O . LYS B 1 197 ? 13.398 -13.734 8.516 1 88.69 197 LYS B O 1
ATOM 5585 N N . LEU B 1 198 ? 15.609 -13.414 8.648 1 94.06 198 LEU B N 1
ATOM 5586 C CA . LEU B 1 198 ? 15.688 -12.945 7.273 1 94.06 198 LEU B CA 1
ATOM 5587 C C . LEU B 1 198 ? 15.703 -14.109 6.293 1 94.06 198 LEU B C 1
ATOM 5589 O O . LEU B 1 198 ? 15.422 -13.938 5.105 1 94.06 198 LEU B O 1
ATOM 5593 N N . TRP B 1 199 ? 16.094 -15.336 6.797 1 93.75 199 TRP B N 1
ATOM 5594 C CA . TRP B 1 199 ? 16.109 -16.531 5.957 1 93.75 199 TRP B CA 1
ATOM 5595 C C . TRP B 1 199 ? 15.398 -17.688 6.645 1 93.75 199 TRP B C 1
ATOM 5597 O O . TRP B 1 199 ? 15.469 -17.828 7.867 1 93.75 199 TRP B O 1
ATOM 5607 N N . LYS B 1 200 ? 14.773 -18.453 5.82 1 89.38 200 LYS B N 1
ATOM 5608 C CA . LYS B 1 200 ? 14.195 -19.703 6.324 1 89.38 200 LYS B CA 1
ATOM 5609 C C . LYS B 1 200 ? 15.281 -20.734 6.621 1 89.38 200 LYS B C 1
ATOM 5611 O O . LYS B 1 200 ? 16.453 -20.531 6.281 1 89.38 200 LYS B O 1
ATOM 5616 N N . ASP B 1 201 ? 14.891 -21.812 7.18 1 85.69 201 ASP B N 1
ATOM 5617 C CA . ASP B 1 201 ? 15.844 -22.859 7.566 1 85.69 201 ASP B CA 1
ATOM 5618 C C . ASP B 1 201 ? 16.516 -23.469 6.34 1 85.69 201 ASP B C 1
ATOM 5620 O O . ASP B 1 201 ? 17.672 -23.891 6.402 1 85.69 201 ASP B O 1
ATOM 5624 N N . ASN B 1 202 ? 15.852 -23.422 5.25 1 82.56 202 ASN B N 1
ATOM 5625 C CA . ASN B 1 202 ? 16.406 -24.016 4.035 1 82.56 202 ASN B CA 1
ATOM 5626 C C . ASN B 1 202 ? 17.25 -23.016 3.264 1 82.56 202 ASN B C 1
ATOM 5628 O O . ASN B 1 202 ? 17.719 -23.297 2.16 1 82.56 202 ASN B O 1
ATOM 5632 N N . GLY B 1 203 ? 17.391 -21.828 3.783 1 86.56 203 GLY B N 1
ATOM 5633 C CA . GLY B 1 203 ? 18.234 -20.812 3.146 1 86.56 203 GLY B CA 1
ATOM 5634 C C . GLY B 1 203 ? 17.453 -19.859 2.262 1 86.56 203 GLY B C 1
ATOM 5635 O O . GLY B 1 203 ? 17.984 -18.844 1.812 1 86.56 203 GLY B O 1
ATOM 5636 N N . ASP B 1 204 ? 16.203 -20.141 2.033 1 90.25 204 ASP B N 1
ATOM 5637 C CA . ASP B 1 204 ? 15.344 -19.266 1.234 1 90.25 204 ASP B CA 1
ATOM 5638 C C . ASP B 1 204 ? 15.086 -17.953 1.955 1 90.25 204 ASP B C 1
ATOM 5640 O O . ASP B 1 204 ? 15.102 -17.891 3.188 1 90.25 204 ASP B O 1
ATOM 5644 N N . PRO B 1 205 ? 14.938 -16.922 1.191 1 94.75 205 PRO B N 1
ATOM 5645 C CA . PRO B 1 205 ? 14.578 -15.664 1.855 1 94.75 205 PRO B CA 1
ATOM 5646 C C . PRO B 1 205 ? 13.258 -15.758 2.617 1 94.75 205 PRO B C 1
ATOM 5648 O O . PRO B 1 205 ? 12.32 -16.422 2.16 1 94.75 205 PRO B O 1
ATOM 5651 N N . SER B 1 206 ? 13.203 -15.18 3.766 1 93.81 206 SER B N 1
ATOM 5652 C CA . SER B 1 206 ? 11.984 -15.117 4.562 1 93.81 206 SER B CA 1
ATOM 5653 C C . SER B 1 206 ? 11.008 -14.094 3.984 1 93.81 206 SER B C 1
ATOM 5655 O O . SER B 1 206 ? 11.383 -13.273 3.15 1 93.81 206 SER B O 1
ATOM 5657 N N . PRO B 1 207 ? 9.781 -14.172 4.43 1 90.81 207 PRO B N 1
ATOM 5658 C CA . PRO B 1 207 ? 8.828 -13.141 4.027 1 90.81 207 PRO B CA 1
ATOM 5659 C C . PRO B 1 207 ? 9.305 -11.727 4.375 1 90.81 207 PRO B C 1
ATOM 5661 O O . PRO B 1 207 ? 9.102 -10.797 3.598 1 90.81 207 PRO B O 1
ATOM 5664 N N . THR B 1 208 ? 9.969 -11.57 5.477 1 92.25 208 THR B N 1
ATOM 5665 C CA . THR B 1 208 ? 10.484 -10.266 5.891 1 92.25 208 THR B CA 1
ATOM 5666 C C . THR B 1 208 ? 11.516 -9.75 4.891 1 92.25 208 THR B C 1
ATOM 5668 O O . THR B 1 208 ? 11.453 -8.594 4.469 1 92.25 208 THR B O 1
ATOM 5671 N N . LEU B 1 209 ? 12.406 -10.602 4.523 1 95.94 209 LEU B N 1
ATOM 5672 C CA . LEU B 1 209 ? 13.445 -10.203 3.578 1 95.94 209 LEU B CA 1
ATOM 5673 C C . LEU B 1 209 ? 12.844 -9.859 2.223 1 95.94 209 LEU B C 1
ATOM 5675 O O . LEU B 1 209 ? 13.242 -8.883 1.59 1 95.94 209 LEU B O 1
ATOM 5679 N N . LEU B 1 210 ? 11.906 -10.648 1.838 1 96.56 210 LEU B N 1
ATOM 5680 C CA . LEU B 1 210 ? 11.258 -10.406 0.553 1 96.56 210 LEU B CA 1
ATOM 5681 C C . LEU B 1 210 ? 10.539 -9.062 0.546 1 96.56 210 LEU B C 1
ATOM 5683 O O . LEU B 1 210 ? 10.547 -8.352 -0.461 1 96.56 210 LEU B O 1
ATOM 5687 N N . VAL B 1 211 ? 9.945 -8.758 1.637 1 94.75 211 VAL B N 1
ATOM 5688 C CA . VAL B 1 211 ? 9.258 -7.477 1.745 1 94.75 211 VAL B CA 1
ATOM 5689 C C . VAL B 1 211 ? 10.273 -6.34 1.629 1 94.75 211 VAL B C 1
ATOM 5691 O O . VAL B 1 211 ? 10.039 -5.363 0.914 1 94.75 211 VAL B O 1
ATOM 5694 N N . LEU B 1 212 ? 11.328 -6.457 2.289 1 96.25 212 LEU B N 1
ATOM 5695 C CA . LEU B 1 212 ? 12.367 -5.434 2.23 1 96.25 212 LEU B CA 1
ATOM 5696 C C . LEU B 1 212 ? 12.906 -5.281 0.811 1 96.25 212 LEU B C 1
ATOM 5698 O O . LEU B 1 212 ? 13.086 -4.16 0.328 1 96.25 212 LEU B O 1
ATOM 5702 N N . MET B 1 213 ? 13.133 -6.375 0.182 1 98.25 213 MET B N 1
ATOM 5703 C CA . MET B 1 213 ? 13.602 -6.355 -1.2 1 98.25 213 MET B CA 1
ATOM 5704 C C . MET B 1 213 ? 12.586 -5.68 -2.113 1 98.25 213 MET B C 1
ATOM 5706 O O . MET B 1 213 ? 12.953 -4.863 -2.961 1 98.25 213 MET B O 1
ATOM 5710 N N . LYS B 1 214 ? 11.406 -6.039 -1.901 1 97.94 214 LYS B N 1
ATOM 5711 C CA . LYS B 1 214 ? 10.328 -5.449 -2.691 1 97.94 214 LYS B CA 1
ATOM 5712 C C . LYS B 1 214 ? 10.266 -3.936 -2.494 1 97.94 214 LYS B C 1
ATOM 5714 O O . LYS B 1 214 ? 10 -3.191 -3.439 1 97.94 214 LYS B O 1
ATOM 5719 N N . GLU B 1 215 ? 10.477 -3.52 -1.326 1 97.31 215 GLU B N 1
ATOM 5720 C CA . GLU B 1 215 ? 10.438 -2.098 -0.999 1 97.31 215 GLU B CA 1
ATOM 5721 C C . GLU B 1 215 ? 11.523 -1.329 -1.735 1 97.31 215 GLU B C 1
ATOM 5723 O O . GLU B 1 215 ? 11.336 -0.169 -2.104 1 97.31 215 GLU B O 1
ATOM 5728 N N . VAL B 1 216 ? 12.641 -1.961 -1.956 1 98.5 216 VAL B N 1
ATOM 5729 C CA . VAL B 1 216 ? 13.688 -1.312 -2.74 1 98.5 216 VAL B CA 1
ATOM 5730 C C . VAL B 1 216 ? 13.172 -1.021 -4.148 1 98.5 216 VAL B C 1
ATOM 5732 O O . VAL B 1 216 ? 13.32 0.094 -4.652 1 98.5 216 VAL B O 1
ATOM 5735 N N . ALA B 1 217 ? 12.57 -1.986 -4.699 1 98.44 217 ALA B N 1
ATOM 5736 C CA . ALA B 1 217 ? 12.008 -1.808 -6.035 1 98.44 217 ALA B CA 1
ATOM 5737 C C . ALA B 1 217 ? 10.93 -0.728 -6.039 1 98.44 217 ALA B C 1
ATOM 5739 O O . ALA B 1 217 ? 10.844 0.07 -6.977 1 98.44 217 ALA B O 1
ATOM 5740 N N . ALA B 1 218 ? 10.156 -0.705 -4.992 1 96.94 218 ALA B N 1
ATOM 5741 C CA . ALA B 1 218 ? 9.102 0.302 -4.895 1 96.94 218 ALA B CA 1
ATOM 5742 C C . ALA B 1 218 ? 9.688 1.71 -4.875 1 96.94 218 ALA B C 1
ATOM 5744 O O . ALA B 1 218 ? 9.164 2.617 -5.527 1 96.94 218 ALA B O 1
ATOM 5745 N N . GLY B 1 219 ? 10.727 1.879 -4.148 1 97.25 219 GLY B N 1
ATOM 5746 C CA . GLY B 1 219 ? 11.414 3.158 -4.152 1 97.25 219 GLY B CA 1
ATOM 5747 C C . GLY B 1 219 ? 11.938 3.551 -5.52 1 97.25 219 GLY B C 1
ATOM 5748 O O . GLY B 1 219 ? 11.836 4.711 -5.922 1 97.25 219 GLY B O 1
ATOM 5749 N N . LEU B 1 220 ? 12.445 2.58 -6.227 1 98 220 LEU B N 1
ATOM 5750 C CA . LEU B 1 220 ? 12.977 2.842 -7.559 1 98 220 LEU B CA 1
ATOM 5751 C C . LEU B 1 220 ? 11.867 3.193 -8.531 1 98 220 LEU B C 1
ATOM 5753 O O . LEU B 1 220 ? 12.047 4.043 -9.406 1 98 220 LEU B O 1
ATOM 5757 N N . VAL B 1 221 ? 10.734 2.506 -8.422 1 96.38 221 VAL B N 1
ATOM 5758 C CA . VAL B 1 221 ? 9.594 2.842 -9.266 1 96.38 221 VAL B CA 1
ATOM 5759 C C . VAL B 1 221 ? 9.242 4.316 -9.102 1 96.38 221 VAL B C 1
ATOM 5761 O O . VAL B 1 221 ? 9.062 5.039 -10.086 1 96.38 221 VAL B O 1
ATOM 5764 N N . HIS B 1 222 ? 9.188 4.738 -7.859 1 93.81 222 HIS B N 1
ATOM 5765 C CA . HIS B 1 222 ? 8.867 6.133 -7.559 1 93.81 222 HIS B CA 1
ATOM 5766 C C . HIS B 1 222 ? 9.906 7.074 -8.164 1 93.81 222 HIS B C 1
ATOM 5768 O O . HIS B 1 222 ? 9.547 8.055 -8.812 1 93.81 222 HIS B O 1
ATOM 5774 N N . LEU B 1 223 ? 11.094 6.75 -7.973 1 95.31 223 LEU B N 1
ATOM 5775 C CA . LEU B 1 223 ? 12.188 7.59 -8.453 1 95.31 223 LEU B CA 1
ATOM 5776 C C . LEU B 1 223 ? 12.172 7.68 -9.977 1 95.31 223 LEU B C 1
ATOM 5778 O O . LEU B 1 223 ? 12.266 8.773 -10.539 1 95.31 223 LEU B O 1
ATOM 5782 N N . HIS B 1 224 ? 12.008 6.594 -10.633 1 95.88 224 HIS B N 1
ATOM 5783 C CA . HIS B 1 224 ? 12.133 6.496 -12.086 1 95.88 224 HIS B CA 1
ATOM 5784 C C . HIS B 1 224 ? 10.93 7.125 -12.781 1 95.88 224 HIS B C 1
ATOM 5786 O O . HIS B 1 224 ? 10.945 7.336 -13.992 1 95.88 224 HIS B O 1
ATOM 5792 N N . GLN B 1 225 ? 9.898 7.434 -12.055 1 91.25 225 GLN B N 1
ATOM 5793 C CA . GLN B 1 225 ? 8.719 8.078 -12.625 1 91.25 225 GLN B CA 1
ATOM 5794 C C . GLN B 1 225 ? 8.867 9.594 -12.617 1 91.25 225 GLN B C 1
ATOM 5796 O O . GLN B 1 225 ? 8.094 10.305 -13.266 1 91.25 225 GLN B O 1
ATOM 5801 N N . LYS B 1 226 ? 9.844 10.039 -11.938 1 90.12 226 LYS B N 1
ATOM 5802 C CA . LYS B 1 226 ? 10.055 11.477 -11.82 1 90.12 226 LYS B CA 1
ATOM 5803 C C . LYS B 1 226 ? 11.109 11.961 -12.812 1 90.12 226 LYS B C 1
ATOM 5805 O O . LYS B 1 226 ? 11.922 11.164 -13.297 1 90.12 226 LYS B O 1
ATOM 5810 N N . THR B 1 227 ? 10.922 13.188 -13.141 1 86.94 227 THR B N 1
ATOM 5811 C CA . THR B 1 227 ? 11.891 13.844 -14.008 1 86.94 227 THR B CA 1
ATOM 5812 C C . THR B 1 227 ? 12.547 15.016 -13.289 1 86.94 227 THR B C 1
ATOM 5814 O O . THR B 1 227 ? 11.914 15.695 -12.477 1 86.94 227 THR B O 1
ATOM 5817 N N . TYR B 1 228 ? 13.734 14.977 -13.5 1 80.38 228 TYR B N 1
ATOM 5818 C CA . TYR B 1 228 ? 14.516 16.078 -12.938 1 80.38 228 TYR B CA 1
ATOM 5819 C C . TYR B 1 228 ? 15.273 16.812 -14.031 1 80.38 228 TYR B C 1
ATOM 5821 O O . TYR B 1 228 ? 15.922 16.203 -14.875 1 80.38 228 TYR B O 1
ATOM 5829 N N . LYS B 1 229 ? 15.312 18.047 -14.031 1 67.5 229 LYS B N 1
ATOM 5830 C CA . LYS B 1 229 ? 15.984 18.938 -14.969 1 67.5 229 LYS B CA 1
ATOM 5831 C C . LYS B 1 229 ? 15.938 18.375 -16.391 1 67.5 229 LYS B C 1
ATOM 5833 O O . LYS B 1 229 ? 16.328 17.234 -16.625 1 67.5 229 LYS B O 1
ATOM 5838 N N . LYS B 1 230 ? 15.484 19.109 -17.328 1 65.19 230 LYS B N 1
ATOM 5839 C CA . LYS B 1 230 ? 15.469 18.875 -18.766 1 65.19 230 LYS B CA 1
ATOM 5840 C C . LYS B 1 230 ? 14.812 17.547 -19.109 1 65.19 230 LYS B C 1
ATOM 5842 O O . LYS B 1 230 ? 15.328 16.781 -19.938 1 65.19 230 LYS B O 1
ATOM 5847 N N . GLN B 1 231 ? 14.055 17.047 -18.281 1 70.81 231 GLN B N 1
ATOM 5848 C CA . GLN B 1 231 ? 13.188 15.914 -18.594 1 70.81 231 GLN B CA 1
ATOM 5849 C C . GLN B 1 231 ? 13.93 14.594 -18.438 1 70.81 231 GLN B C 1
ATOM 5851 O O . GLN B 1 231 ? 13.617 13.609 -19.109 1 70.81 231 GLN B O 1
ATOM 5856 N N . ARG B 1 232 ? 15 14.68 -17.75 1 83.19 232 ARG B N 1
ATOM 5857 C CA . ARG B 1 232 ? 15.688 13.422 -17.453 1 83.19 232 ARG B CA 1
ATOM 5858 C C . ARG B 1 232 ? 15.039 12.703 -16.266 1 83.19 232 ARG B C 1
ATOM 5860 O O . ARG B 1 232 ? 14.703 13.336 -15.266 1 83.19 232 ARG B O 1
ATOM 5867 N N . LYS B 1 233 ? 14.977 11.359 -16.484 1 89.75 233 LYS B N 1
ATOM 5868 C CA . LYS B 1 233 ? 14.422 10.555 -15.391 1 89.75 233 LYS B CA 1
ATOM 5869 C C . LYS B 1 233 ? 15.359 10.562 -14.188 1 89.75 233 LYS B C 1
ATOM 5871 O O . LYS B 1 233 ? 16.578 10.523 -14.336 1 89.75 233 LYS B O 1
ATOM 5876 N N . MET B 1 234 ? 14.805 10.656 -13.078 1 93.19 234 MET B N 1
ATOM 5877 C CA . MET B 1 234 ? 15.594 10.562 -11.859 1 93.19 234 MET B CA 1
ATOM 5878 C C . MET B 1 234 ? 16.078 9.133 -11.633 1 93.19 234 MET B C 1
ATOM 5880 O O . MET B 1 234 ? 15.352 8.172 -11.922 1 93.19 234 MET B O 1
ATOM 5884 N N . VAL B 1 235 ? 17.281 8.969 -11.148 1 94.56 235 VAL B N 1
ATOM 5885 C CA . VAL B 1 235 ? 17.891 7.676 -10.867 1 94.56 235 VAL B CA 1
ATOM 5886 C C . VAL B 1 235 ? 18.547 7.695 -9.492 1 94.56 235 VAL B C 1
ATOM 5888 O O . VAL B 1 235 ? 18.797 8.766 -8.93 1 94.56 235 VAL B O 1
ATOM 5891 N N . HIS B 1 236 ? 18.719 6.531 -8.93 1 95.12 236 HIS B N 1
ATOM 5892 C CA . HIS B 1 236 ? 19.484 6.461 -7.688 1 95.12 236 HIS B CA 1
ATOM 5893 C C . HIS B 1 236 ? 20.969 6.742 -7.93 1 95.12 236 HIS B C 1
ATOM 5895 O O . HIS B 1 236 ? 21.562 7.59 -7.262 1 95.12 236 HIS B O 1
ATOM 5901 N N . GLY B 1 237 ? 21.562 5.98 -8.859 1 91.81 237 GLY B N 1
ATOM 5902 C CA . GLY B 1 237 ? 22.906 6.227 -9.352 1 91.81 237 GLY B CA 1
ATOM 5903 C C . GLY B 1 237 ? 23.984 5.57 -8.508 1 91.81 237 GLY B C 1
ATOM 5904 O O . GLY B 1 237 ? 25.141 5.492 -8.922 1 91.81 237 GLY B O 1
ATOM 5905 N N . ASN B 1 238 ? 23.688 5.078 -7.359 1 91.38 238 ASN B N 1
ATOM 5906 C CA . ASN B 1 238 ? 24.656 4.434 -6.477 1 91.38 238 ASN B CA 1
ATOM 5907 C C . ASN B 1 238 ? 23.984 3.408 -5.566 1 91.38 238 ASN B C 1
ATOM 5909 O O . ASN B 1 238 ? 24.203 3.412 -4.352 1 91.38 238 ASN B O 1
ATOM 5913 N N . LEU B 1 239 ? 23.203 2.586 -6.16 1 95.31 239 LEU B N 1
ATOM 5914 C CA . LEU B 1 239 ? 22.469 1.578 -5.402 1 95.31 239 LEU B CA 1
ATOM 5915 C C . LEU B 1 239 ? 23.406 0.469 -4.93 1 95.31 239 LEU B C 1
ATOM 5917 O O . LEU B 1 239 ? 24.125 -0.128 -5.73 1 95.31 239 LEU B O 1
ATOM 5921 N N . LYS B 1 240 ? 23.453 0.263 -3.689 1 95.06 240 LYS B N 1
ATOM 5922 C CA . LYS B 1 240 ? 24.234 -0.756 -2.988 1 95.06 240 LYS B CA 1
ATOM 5923 C C . LYS B 1 240 ? 23.688 -0.991 -1.582 1 95.06 240 LYS B C 1
ATOM 5925 O O . LYS B 1 240 ? 22.906 -0.191 -1.072 1 95.06 240 LYS B O 1
ATOM 5930 N N . PRO B 1 241 ? 24.016 -2.107 -0.944 1 95.75 241 PRO B N 1
ATOM 5931 C CA . PRO B 1 241 ? 23.422 -2.457 0.35 1 95.75 241 PRO B CA 1
ATOM 5932 C C . PRO B 1 241 ? 23.625 -1.37 1.403 1 95.75 241 PRO B C 1
ATOM 5934 O O . PRO B 1 241 ? 22.734 -1.138 2.232 1 95.75 241 PRO B O 1
ATOM 5937 N N . GLU B 1 242 ? 24.719 -0.597 1.329 1 92.81 242 GLU B N 1
ATOM 5938 C CA . GLU B 1 242 ? 25.047 0.412 2.332 1 92.81 242 GLU B CA 1
ATOM 5939 C C . GLU B 1 242 ? 24.156 1.642 2.191 1 92.81 242 GLU B C 1
ATOM 5941 O O . GLU B 1 242 ? 24.016 2.424 3.133 1 92.81 242 GLU B O 1
ATOM 5946 N N . ASN B 1 243 ? 23.594 1.787 0.981 1 94.25 243 ASN B N 1
ATOM 5947 C CA . ASN B 1 243 ? 22.781 2.967 0.72 1 94.25 243 ASN B CA 1
ATOM 5948 C C . ASN B 1 243 ? 21.297 2.662 0.858 1 94.25 243 ASN B C 1
ATOM 5950 O O . ASN B 1 243 ? 20.453 3.451 0.426 1 94.25 243 ASN B O 1
ATOM 5954 N N . LEU B 1 244 ? 20.984 1.51 1.399 1 97.38 244 LEU B N 1
ATOM 5955 C CA . LEU B 1 244 ? 19.641 1.105 1.752 1 97.38 244 LEU B CA 1
ATOM 5956 C C . LEU B 1 244 ? 19.453 1.062 3.266 1 97.38 244 LEU B C 1
ATOM 5958 O O . LEU B 1 244 ? 19.766 0.05 3.902 1 97.38 244 LEU B O 1
ATOM 5962 N N . LEU B 1 245 ? 18.906 2.123 3.754 1 96.75 245 LEU B N 1
ATOM 5963 C CA . LEU B 1 245 ? 18.766 2.26 5.199 1 96.75 245 LEU B CA 1
ATOM 5964 C C . LEU B 1 245 ? 17.516 1.532 5.691 1 96.75 245 LEU B C 1
ATOM 5966 O O . LEU B 1 245 ? 16.594 1.264 4.914 1 96.75 245 LEU B O 1
ATOM 5970 N N . ILE B 1 246 ? 17.562 1.158 6.934 1 95.5 246 ILE B N 1
ATOM 5971 C CA . ILE B 1 246 ? 16.438 0.481 7.57 1 95.5 246 ILE B CA 1
ATOM 5972 C C . ILE B 1 246 ? 15.875 1.354 8.695 1 95.5 246 ILE B C 1
ATOM 5974 O O . ILE B 1 246 ? 16.609 1.752 9.602 1 95.5 246 ILE B O 1
ATOM 5978 N N . SER B 1 247 ? 14.609 1.714 8.539 1 91.12 247 SER B N 1
ATOM 5979 C CA . SER B 1 247 ? 13.945 2.455 9.602 1 91.12 247 SER B CA 1
ATOM 5980 C C . SER B 1 247 ? 13.391 1.514 10.664 1 91.12 247 SER B C 1
ATOM 5982 O O . SER B 1 247 ? 13.078 0.354 10.375 1 91.12 247 SER B O 1
ATOM 5984 N N . ASP B 1 248 ? 13.336 1.974 11.883 1 77 248 ASP B N 1
ATOM 5985 C CA . ASP B 1 248 ? 12.867 1.146 12.984 1 77 248 ASP B CA 1
ATOM 5986 C C . ASP B 1 248 ? 11.352 1.207 13.117 1 77 248 ASP B C 1
ATOM 5988 O O . ASP B 1 248 ? 10.797 0.932 14.18 1 77 248 ASP B O 1
ATOM 5992 N N . GLU B 1 249 ? 10.719 1.622 12.141 1 75.62 249 GLU B N 1
ATOM 5993 C CA . GLU B 1 249 ? 9.258 1.551 12.148 1 75.62 249 GLU B CA 1
ATOM 5994 C C . GLU B 1 249 ? 8.781 0.105 12.227 1 75.62 249 GLU B C 1
ATOM 5996 O O . GLU B 1 249 ? 9.57 -0.828 12.055 1 75.62 249 GLU B O 1
ATOM 6001 N N . LEU B 1 250 ? 7.602 -0.086 12.805 1 73.56 250 LEU B N 1
ATOM 6002 C CA . LEU B 1 250 ? 6.957 -1.396 12.805 1 73.56 250 LEU B CA 1
ATOM 6003 C C . LEU B 1 250 ? 5.914 -1.491 11.695 1 73.56 250 LEU B C 1
ATOM 6005 O O . LEU B 1 250 ? 4.898 -0.796 11.734 1 73.56 250 LEU B O 1
ATOM 6009 N N . PRO B 1 251 ? 6.195 -2.27 10.742 1 80.25 251 PRO B N 1
ATOM 6010 C CA . PRO B 1 251 ? 7.328 -3.16 10.477 1 80.25 251 PRO B CA 1
ATOM 6011 C C . PRO B 1 251 ? 8.539 -2.422 9.906 1 80.25 251 PRO B C 1
ATOM 6013 O O . PRO B 1 251 ? 8.422 -1.261 9.5 1 80.25 251 PRO B O 1
ATOM 6016 N N . LEU B 1 252 ? 9.664 -3.156 9.852 1 89 252 LEU B N 1
ATOM 6017 C CA . LEU B 1 252 ? 10.875 -2.605 9.242 1 89 252 LEU B CA 1
ATOM 6018 C C . LEU B 1 252 ? 10.586 -2.084 7.836 1 89 252 LEU B C 1
ATOM 6020 O O . LEU B 1 252 ? 9.75 -2.639 7.125 1 89 252 LEU B O 1
ATOM 6024 N N . CYS B 1 253 ? 11.281 -1.011 7.512 1 92.69 253 CYS B N 1
ATOM 6025 C CA . CYS B 1 253 ? 11.07 -0.371 6.219 1 92.69 253 CYS B CA 1
ATOM 6026 C C . CYS B 1 253 ? 12.391 0.079 5.605 1 92.69 253 CYS B C 1
ATOM 6028 O O . CYS B 1 253 ? 13.258 0.597 6.305 1 92.69 253 CYS B O 1
ATOM 6030 N N . VAL B 1 254 ? 12.5 -0.141 4.332 1 96.81 254 VAL B N 1
ATOM 6031 C CA . VAL B 1 254 ? 13.727 0.264 3.645 1 96.81 254 VAL B CA 1
ATOM 6032 C C . VAL B 1 254 ? 13.609 1.723 3.207 1 96.81 254 VAL B C 1
ATOM 6034 O O . VAL B 1 254 ? 12.539 2.174 2.797 1 96.81 254 VAL B O 1
ATOM 6037 N N . LYS B 1 255 ? 14.711 2.408 3.334 1 97.25 255 LYS B N 1
ATOM 6038 C CA . LYS B 1 255 ? 14.82 3.783 2.857 1 97.25 255 LYS B CA 1
ATOM 6039 C C . LYS B 1 255 ? 16.016 3.939 1.916 1 97.25 255 LYS B C 1
ATOM 6041 O O . LYS B 1 255 ? 17.156 3.746 2.32 1 97.25 255 LYS B O 1
ATOM 6046 N N . LEU B 1 256 ? 15.75 4.27 0.657 1 97.38 256 LEU B N 1
ATOM 6047 C CA . LEU B 1 256 ? 16.844 4.559 -0.272 1 97.38 256 LEU B CA 1
ATOM 6048 C C . LEU B 1 256 ? 17.547 5.855 0.109 1 97.38 256 LEU B C 1
ATOM 6050 O O . LEU B 1 256 ? 16.906 6.883 0.314 1 97.38 256 LEU B O 1
ATOM 6054 N N . SER B 1 257 ? 18.828 5.84 0.243 1 94.62 257 SER B N 1
ATOM 6055 C CA . SER B 1 257 ? 19.641 6.996 0.615 1 94.62 257 SER B CA 1
ATOM 6056 C C . SER B 1 257 ? 20.734 7.254 -0.406 1 94.62 257 SER B C 1
ATOM 6058 O O . SER B 1 257 ? 20.953 6.445 -1.312 1 94.62 257 SER B O 1
ATOM 6060 N N . ASP B 1 258 ? 21.359 8.492 -0.32 1 90.44 258 ASP B N 1
ATOM 6061 C CA . ASP B 1 258 ? 22.453 8.922 -1.193 1 90.44 258 ASP B CA 1
ATOM 6062 C C . ASP B 1 258 ? 22.016 8.906 -2.658 1 90.44 258 ASP B C 1
ATOM 6064 O O . ASP B 1 258 ? 22.766 8.461 -3.527 1 90.44 258 ASP B O 1
ATOM 6068 N N . ILE B 1 259 ? 20.797 9.25 -2.807 1 91.5 259 ILE B N 1
ATOM 6069 C CA . ILE B 1 259 ? 20.25 9.336 -4.156 1 91.5 259 ILE B CA 1
ATOM 6070 C C . ILE B 1 259 ? 20.875 10.523 -4.891 1 91.5 259 ILE B C 1
ATOM 6072 O O . ILE B 1 259 ? 21.016 11.609 -4.316 1 91.5 259 ILE B O 1
ATOM 6076 N N . GLY B 1 260 ? 21.25 10.414 -6.117 1 80.31 260 GLY B N 1
ATOM 6077 C CA . GLY B 1 260 ? 21.719 11.5 -6.957 1 80.31 260 GLY B CA 1
ATOM 6078 C C . GLY B 1 260 ? 23.156 11.883 -6.688 1 80.31 260 GLY B C 1
ATOM 6079 O O . GLY B 1 260 ? 23.625 12.922 -7.152 1 80.31 260 GLY B O 1
ATOM 6080 N N . THR B 1 261 ? 23.75 11.094 -5.848 1 75.69 261 THR B N 1
ATOM 6081 C CA . THR B 1 261 ? 25.141 11.422 -5.547 1 75.69 261 THR B CA 1
ATOM 6082 C C . THR B 1 261 ? 26.062 10.953 -6.668 1 75.69 261 THR B C 1
ATOM 6084 O O . THR B 1 261 ? 25.766 9.984 -7.359 1 75.69 261 THR B O 1
ATOM 6087 N N . SER B 1 262 ? 26.953 11.766 -7.062 1 61.59 262 SER B N 1
ATOM 6088 C CA . SER B 1 262 ? 27.859 11.531 -8.188 1 61.59 262 SER B CA 1
ATOM 6089 C C . SER B 1 262 ? 28.875 10.453 -7.863 1 61.59 262 SER B C 1
ATOM 6091 O O . SER B 1 262 ? 29.641 10.039 -8.734 1 61.59 262 SER B O 1
ATOM 6093 N N . CYS B 1 263 ? 28.828 10.008 -6.715 1 61.19 263 CYS B N 1
ATOM 6094 C CA . CYS B 1 263 ? 29.844 9.039 -6.355 1 61.19 263 CYS B CA 1
ATOM 6095 C C . CYS B 1 263 ? 29.375 7.613 -6.605 1 61.19 263 CYS B C 1
ATOM 6097 O O . CYS B 1 263 ? 28.234 7.273 -6.281 1 61.19 263 CYS B O 1
ATOM 6099 N N . SER B 1 264 ? 29.938 6.977 -7.676 1 62.81 264 SER B N 1
ATOM 6100 C CA . SER B 1 264 ? 29.578 5.578 -7.891 1 62.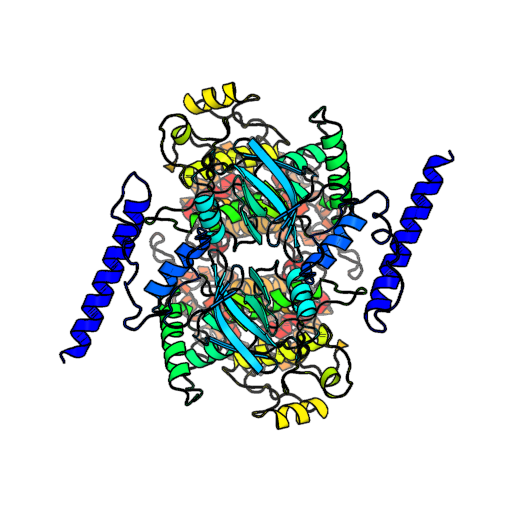81 264 SER B CA 1
ATOM 6101 C C . SER B 1 264 ? 30.594 4.645 -7.238 1 62.81 264 SER B C 1
ATOM 6103 O O . SER B 1 264 ? 31.797 4.914 -7.254 1 62.81 264 SER B O 1
ATOM 6105 N N . THR B 1 265 ? 30.094 3.768 -6.398 1 72.62 265 THR B N 1
ATOM 6106 C CA . THR B 1 265 ? 30.938 2.752 -5.777 1 72.62 265 THR B CA 1
ATOM 6107 C C . THR B 1 265 ? 31.297 1.663 -6.781 1 72.62 265 THR B C 1
ATOM 6109 O O . THR B 1 265 ? 30.438 1.155 -7.496 1 72.62 265 THR B O 1
ATOM 6112 N N . ARG B 1 266 ? 32.562 1.392 -6.797 1 80.81 266 ARG B N 1
ATOM 6113 C CA . ARG B 1 266 ? 33.062 0.369 -7.699 1 80.81 266 ARG B CA 1
ATOM 6114 C C . ARG B 1 266 ? 32.469 -0.998 -7.383 1 80.81 266 ARG B C 1
ATOM 6116 O O . ARG B 1 266 ? 32.312 -1.354 -6.211 1 80.81 266 ARG B O 1
ATOM 6123 N N . GLY B 1 267 ? 32.031 -1.723 -8.383 1 90.19 267 GLY B N 1
ATOM 6124 C CA . GLY B 1 267 ? 31.656 -3.117 -8.25 1 90.19 267 GLY B CA 1
ATOM 6125 C C . GLY B 1 267 ? 30.141 -3.314 -8.258 1 90.19 267 GLY B C 1
ATOM 6126 O O . GLY B 1 267 ? 29.672 -4.449 -8.289 1 90.19 267 GLY B O 1
ATOM 6127 N N . TRP B 1 268 ? 29.422 -2.254 -8.234 1 93.5 268 TRP B N 1
ATOM 6128 C CA . TRP B 1 268 ? 27.969 -2.391 -8.18 1 93.5 268 TRP B CA 1
ATOM 6129 C C . TRP B 1 268 ? 27.328 -1.775 -9.414 1 93.5 268 TRP B C 1
ATOM 6131 O O . TRP B 1 268 ? 26.094 -1.661 -9.492 1 93.5 268 TRP B O 1
ATOM 6141 N N . GLN B 1 269 ? 28.219 -1.35 -10.375 1 92.88 269 GLN B N 1
ATOM 6142 C CA . GLN B 1 269 ? 27.734 -0.642 -11.562 1 92.88 269 GLN B CA 1
ATOM 6143 C C . GLN B 1 269 ? 27.844 -1.517 -12.805 1 92.88 269 GLN B C 1
ATOM 6145 O O . GLN B 1 269 ? 28.734 -2.365 -12.898 1 92.88 269 GLN B O 1
ATOM 6150 N N . PRO B 1 270 ? 26.953 -1.259 -13.703 1 94.38 270 PRO B N 1
ATOM 6151 C CA . PRO B 1 270 ? 27.047 -1.996 -14.969 1 94.38 270 PRO B CA 1
ATOM 6152 C C . PRO B 1 270 ? 28.156 -1.477 -15.875 1 94.38 270 PRO B C 1
ATOM 6154 O O . PRO B 1 270 ? 28.75 -0.429 -15.594 1 94.38 270 PRO B O 1
ATOM 6157 N N . LYS B 1 271 ? 28.375 -2.145 -16.922 1 92.94 271 LYS B N 1
ATOM 6158 C CA . LYS B 1 271 ? 29.469 -1.868 -17.859 1 92.94 271 LYS B CA 1
ATOM 6159 C C . LYS B 1 271 ? 29.328 -0.475 -18.469 1 92.94 271 LYS B C 1
ATOM 6161 O O . LYS B 1 271 ? 30.328 0.231 -18.641 1 92.94 271 LYS B O 1
ATOM 6166 N N . GLU B 1 272 ? 28.047 -0.048 -18.781 1 91.88 272 GLU B N 1
ATOM 6167 C CA . GLU B 1 272 ? 27.844 1.225 -19.469 1 91.88 272 GLU B CA 1
ATOM 6168 C C . GLU B 1 272 ? 28.203 2.4 -18.562 1 91.88 272 GLU B C 1
ATOM 6170 O O . GLU B 1 272 ? 28.5 3.496 -19.047 1 91.88 272 GLU B O 1
ATOM 6175 N N . VAL B 1 273 ? 28.156 2.234 -17.312 1 90.25 273 VAL B N 1
ATOM 6176 C CA . VAL B 1 273 ? 28.547 3.281 -16.375 1 90.25 273 VAL B CA 1
ATOM 6177 C C . VAL B 1 273 ? 30.062 3.213 -16.125 1 90.25 273 VAL B C 1
ATOM 6179 O O . VAL B 1 273 ? 30.734 4.246 -16.078 1 90.25 273 VAL B O 1
ATOM 6182 N N . LEU B 1 274 ? 30.594 1.981 -16.047 1 87.75 274 LEU B N 1
ATOM 6183 C CA . LEU B 1 274 ? 32 1.768 -15.789 1 87.75 274 LEU B CA 1
ATOM 6184 C C . LEU B 1 274 ? 32.844 2.248 -16.953 1 87.75 274 LEU B C 1
ATOM 6186 O O . LEU B 1 274 ? 33.906 2.836 -16.766 1 87.75 274 LEU B O 1
ATOM 6190 N N . CYS B 1 275 ? 32.5 1.899 -18.219 1 83.19 275 CYS B N 1
ATOM 6191 C CA . CYS B 1 275 ? 33.344 2.148 -19.406 1 83.19 275 CYS B CA 1
ATOM 6192 C C . CYS B 1 275 ? 33 3.496 -20.031 1 83.19 275 CYS B C 1
ATOM 6194 O O . CYS B 1 275 ? 33.812 4.066 -20.75 1 83.19 275 CYS B O 1
ATOM 6196 N N . GLY B 1 276 ? 31.859 3.938 -20.094 1 67.62 276 GLY B N 1
ATOM 6197 C CA . GLY B 1 276 ? 31.422 4.961 -21.031 1 67.62 276 GLY B CA 1
ATOM 6198 C C . GLY B 1 276 ? 31.25 6.328 -20.391 1 67.62 276 GLY B C 1
ATOM 6199 O O . GLY B 1 276 ? 31.062 7.324 -21.094 1 67.62 276 GLY B O 1
ATOM 6200 N N . GLY B 1 277 ? 31.609 6.621 -19.25 1 64.25 277 GLY B N 1
ATOM 6201 C CA . GLY B 1 277 ? 31.438 7.984 -18.781 1 64.25 277 GLY B CA 1
ATOM 6202 C C . GLY B 1 277 ? 29.984 8.43 -18.781 1 64.25 277 GLY B C 1
ATOM 6203 O O . GLY B 1 277 ? 29.688 9.617 -18.578 1 64.25 277 GLY B O 1
ATOM 6204 N N . GLY B 1 278 ? 29.047 7.535 -19.266 1 66.62 278 GLY B N 1
ATOM 6205 C CA . GLY B 1 278 ? 27.703 8.07 -19.375 1 66.62 278 GLY B CA 1
ATOM 6206 C C . GLY B 1 278 ? 26.984 8.156 -18.047 1 66.62 278 GLY B C 1
ATOM 6207 O O . GLY B 1 278 ? 27.453 7.602 -17.047 1 66.62 278 GLY B O 1
ATOM 6208 N N . SER B 1 279 ? 25.969 9.008 -18.016 1 81.56 279 SER B N 1
ATOM 6209 C CA . SER B 1 279 ? 25.141 9.227 -16.844 1 81.56 279 SER B CA 1
ATOM 6210 C C . SER B 1 279 ? 24.297 7.992 -16.516 1 81.56 279 SER B C 1
ATOM 6212 O O . SER B 1 279 ? 23.844 7.289 -17.422 1 81.56 279 SER B O 1
ATOM 6214 N N . PRO B 1 280 ? 24.234 7.617 -15.312 1 89.38 280 PRO B N 1
ATOM 6215 C CA . PRO B 1 280 ? 23.375 6.504 -14.914 1 89.38 280 PRO B CA 1
ATOM 6216 C C . PRO B 1 280 ? 21.953 6.645 -15.438 1 89.38 280 PRO B C 1
ATOM 6218 O O . PRO B 1 280 ? 21.453 7.762 -15.586 1 89.38 280 PRO B O 1
ATOM 6221 N N . THR B 1 281 ? 21.391 5.566 -15.789 1 92.38 281 THR B N 1
ATOM 6222 C CA . THR B 1 281 ? 20 5.473 -16.25 1 92.38 281 THR B CA 1
ATOM 6223 C C . THR B 1 281 ? 19.188 4.566 -15.32 1 92.38 281 THR B C 1
ATOM 6225 O O . THR B 1 281 ? 19.75 3.902 -14.445 1 92.38 281 THR B O 1
ATOM 6228 N N . PRO B 1 282 ? 17.891 4.586 -15.508 1 95.94 282 PRO B N 1
ATOM 6229 C CA . PRO B 1 282 ? 17.094 3.635 -14.734 1 95.94 282 PRO B CA 1
ATOM 6230 C C . PRO B 1 282 ? 17.562 2.193 -14.906 1 95.94 282 PRO B C 1
ATOM 6232 O O . PRO B 1 282 ? 17.578 1.426 -13.938 1 95.94 282 PRO B O 1
ATOM 6235 N N . ALA B 1 283 ? 18 1.847 -16.078 1 96.75 283 ALA B N 1
ATOM 6236 C CA . ALA B 1 283 ? 18.484 0.493 -16.328 1 96.75 283 ALA B CA 1
ATOM 6237 C C . ALA B 1 283 ? 19.75 0.206 -15.523 1 96.75 283 ALA B C 1
ATOM 6239 O O . ALA B 1 283 ? 19.984 -0.931 -15.109 1 96.75 283 ALA B O 1
ATOM 624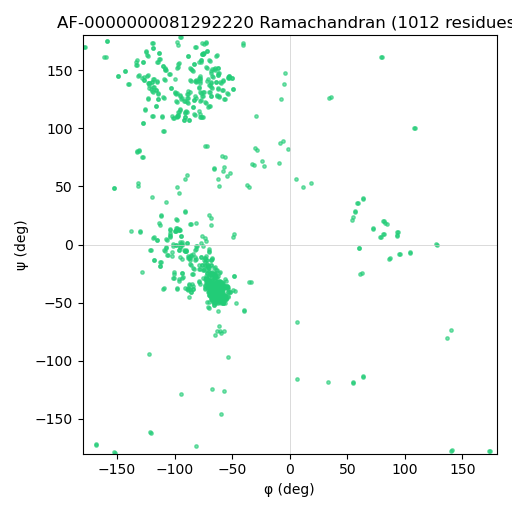0 N N . SER B 1 284 ? 20.609 1.188 -15.367 1 95.31 284 SER B N 1
ATOM 6241 C CA . SER B 1 284 ? 21.797 1.018 -14.547 1 95.31 284 SER B CA 1
ATOM 6242 C C . SER B 1 284 ? 21.438 0.701 -13.102 1 95.31 284 SER B C 1
ATOM 6244 O O . SER B 1 284 ? 22.078 -0.131 -12.461 1 95.31 284 SER B O 1
ATOM 6246 N N . ASP B 1 285 ? 20.391 1.407 -12.633 1 96.88 285 ASP B N 1
ATOM 6247 C CA . ASP B 1 285 ? 19.906 1.133 -11.289 1 96.88 285 ASP B CA 1
ATOM 6248 C C . ASP B 1 285 ? 19.438 -0.319 -11.156 1 96.88 285 ASP B C 1
ATOM 6250 O O . ASP B 1 285 ? 19.656 -0.948 -10.117 1 96.88 285 ASP B O 1
ATOM 6254 N N . LEU B 1 286 ? 18.844 -0.811 -12.227 1 98.62 286 LEU B N 1
ATOM 6255 C CA . LEU B 1 286 ? 18.297 -2.156 -12.164 1 98.62 286 LEU B CA 1
ATOM 6256 C C . LEU B 1 286 ? 19.406 -3.205 -12.148 1 98.62 286 LEU B C 1
ATOM 6258 O O . LEU B 1 286 ? 19.266 -4.258 -11.523 1 98.62 286 LEU B O 1
ATOM 6262 N N . PHE B 1 287 ? 20.484 -2.928 -12.844 1 97.75 287 PHE B N 1
ATOM 6263 C CA . PHE B 1 287 ? 21.656 -3.797 -12.719 1 97.75 287 PHE B CA 1
ATOM 6264 C C . PHE B 1 287 ? 22.125 -3.859 -11.273 1 97.75 287 PHE B C 1
ATOM 6266 O O . PHE B 1 287 ? 22.328 -4.945 -10.727 1 97.75 287 PHE B O 1
ATOM 6273 N N . SER B 1 288 ? 22.281 -2.709 -10.672 1 97.5 288 SER B N 1
ATOM 6274 C CA . SER B 1 288 ? 22.719 -2.639 -9.281 1 97.5 288 SER B CA 1
ATOM 6275 C C . SER B 1 288 ? 21.719 -3.342 -8.359 1 97.5 288 SER B C 1
ATOM 6277 O O . SER B 1 288 ? 22.125 -3.979 -7.383 1 97.5 288 SER B O 1
ATOM 6279 N N . LEU B 1 289 ? 20.453 -3.201 -8.688 1 98.75 289 LEU B N 1
ATOM 6280 C CA . LEU B 1 289 ? 19.422 -3.881 -7.922 1 98.75 289 LEU B CA 1
ATOM 6281 C C . LEU B 1 289 ? 19.625 -5.391 -7.949 1 98.75 289 LEU B C 1
ATOM 6283 O O . LEU B 1 289 ? 19.469 -6.062 -6.926 1 98.75 289 LEU B O 1
ATOM 6287 N N . GLY B 1 290 ? 19.938 -5.902 -9.125 1 98.81 290 GLY B N 1
ATOM 6288 C CA . GLY B 1 290 ? 20.219 -7.324 -9.227 1 98.81 290 GLY B CA 1
ATOM 6289 C C . GLY B 1 290 ? 21.328 -7.773 -8.297 1 98.81 290 GLY B C 1
ATOM 6290 O O . GLY B 1 290 ? 21.219 -8.82 -7.648 1 98.81 290 GLY B O 1
ATOM 6291 N N . CYS B 1 291 ? 22.375 -6.988 -8.234 1 98.31 291 CYS B N 1
ATOM 6292 C CA . CYS B 1 291 ? 23.484 -7.289 -7.332 1 98.31 291 CYS B CA 1
ATOM 6293 C C . CYS B 1 291 ? 23.016 -7.254 -5.879 1 98.31 291 CYS B C 1
ATOM 6295 O O . CYS B 1 291 ? 23.391 -8.125 -5.086 1 98.31 291 CYS B O 1
ATOM 6297 N N . VAL B 1 292 ? 22.203 -6.289 -5.543 1 98.38 292 VAL B N 1
ATOM 6298 C CA . VAL B 1 292 ? 21.703 -6.121 -4.18 1 98.38 292 VAL B CA 1
ATOM 6299 C C . VAL B 1 292 ? 20.812 -7.297 -3.812 1 98.38 292 VAL B C 1
ATOM 6301 O O . VAL B 1 292 ? 20.906 -7.836 -2.707 1 98.38 292 VAL B O 1
ATOM 6304 N N . TYR B 1 293 ? 19.906 -7.645 -4.738 1 98.75 293 TYR B N 1
ATOM 6305 C CA . TYR B 1 293 ? 19.031 -8.781 -4.477 1 98.75 293 TYR B CA 1
ATOM 6306 C C . TYR B 1 293 ? 19.844 -10.047 -4.23 1 98.75 293 TYR B C 1
ATOM 6308 O O . TYR B 1 293 ? 19.547 -10.812 -3.307 1 98.75 293 TYR B O 1
ATOM 6316 N N . TYR B 1 294 ? 20.859 -10.266 -5.047 1 98.44 294 TYR B N 1
ATOM 6317 C CA . TYR B 1 294 ? 21.734 -11.414 -4.867 1 98.44 294 TYR B CA 1
ATOM 6318 C C . TYR B 1 294 ? 22.406 -11.383 -3.494 1 98.44 294 TYR B C 1
ATOM 6320 O O . TYR B 1 294 ? 22.438 -12.391 -2.789 1 98.44 294 TYR B O 1
ATOM 6328 N N . PHE B 1 295 ? 22.875 -10.234 -3.125 1 97 295 PHE B N 1
ATOM 6329 C CA . PHE B 1 295 ? 23.5 -10.016 -1.826 1 97 295 PHE B CA 1
ATOM 6330 C C . PHE B 1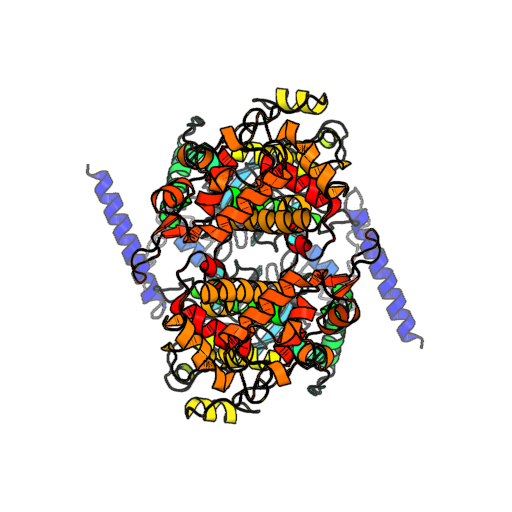 295 ? 22.547 -10.406 -0.696 1 97 295 PHE B C 1
ATOM 6332 O O . PHE B 1 295 ? 22.938 -11.125 0.226 1 97 295 PHE B O 1
ATOM 6339 N N . CYS B 1 296 ? 21.359 -10 -0.778 1 97.5 296 CYS B N 1
ATOM 6340 C CA . CYS B 1 296 ? 20.359 -10.258 0.258 1 97.5 296 CYS B CA 1
ATOM 6341 C C . CYS B 1 296 ? 20.062 -11.75 0.361 1 97.5 296 CYS B C 1
ATOM 6343 O O . CYS B 1 296 ? 20.109 -12.32 1.452 1 97.5 296 CYS B O 1
ATOM 6345 N N . ILE B 1 297 ? 19.812 -12.383 -0.746 1 97.38 297 ILE B N 1
ATOM 6346 C CA . ILE B 1 297 ? 19.344 -13.766 -0.756 1 97.38 297 ILE B CA 1
ATOM 6347 C C . ILE B 1 297 ? 20.484 -14.695 -0.328 1 97.38 297 ILE B C 1
ATOM 6349 O O . ILE B 1 297 ? 20.25 -15.688 0.359 1 97.38 297 ILE B O 1
ATOM 6353 N N . THR B 1 298 ? 21.734 -14.328 -0.645 1 95.44 298 THR B N 1
ATOM 6354 C CA . THR B 1 298 ? 22.875 -15.195 -0.373 1 95.44 298 THR B CA 1
ATOM 6355 C C . THR B 1 298 ? 23.531 -14.828 0.958 1 95.44 298 THR B C 1
ATOM 6357 O O . THR B 1 298 ? 24.531 -15.422 1.343 1 95.44 298 THR B O 1
ATOM 6360 N N . ALA B 1 299 ? 22.969 -13.867 1.561 1 93.88 299 ALA B N 1
ATOM 6361 C CA . ALA B 1 299 ? 23.469 -13.422 2.855 1 93.88 299 ALA B CA 1
ATOM 6362 C C . ALA B 1 299 ? 24.891 -12.867 2.732 1 93.88 299 ALA B C 1
ATOM 6364 O O . ALA B 1 299 ? 25.766 -13.227 3.514 1 93.88 299 ALA B O 1
ATOM 6365 N N . GLY B 1 300 ? 25.109 -12.094 1.542 1 93.38 300 GLY B N 1
ATOM 6366 C CA . GLY B 1 300 ? 26.359 -11.336 1.575 1 93.38 300 GLY B CA 1
ATOM 6367 C C . GLY B 1 300 ? 27.234 -11.562 0.355 1 93.38 300 GLY B C 1
ATOM 6368 O O . GLY B 1 300 ? 28.281 -10.945 0.216 1 93.38 300 GLY B O 1
ATOM 6369 N N . GLU B 1 301 ? 26.812 -12.383 -0.557 1 94.5 301 GLU B N 1
ATOM 6370 C CA . GLU B 1 301 ? 27.656 -12.664 -1.719 1 94.5 301 GLU B CA 1
ATOM 6371 C C . GLU B 1 301 ? 27.391 -11.656 -2.838 1 94.5 301 GLU B C 1
ATOM 6373 O O . GLU B 1 301 ? 26.438 -10.891 -2.781 1 94.5 301 GLU B O 1
ATOM 6378 N N . HIS B 1 302 ? 28.328 -11.586 -3.76 1 96.75 302 HIS B N 1
ATOM 6379 C CA . HIS B 1 302 ? 28.219 -10.789 -4.977 1 96.75 302 HIS B CA 1
ATOM 6380 C C . HIS B 1 302 ? 28.312 -11.672 -6.223 1 96.75 302 HIS B C 1
ATOM 6382 O O . HIS B 1 302 ? 29.109 -12.602 -6.273 1 96.75 302 HIS B O 1
ATOM 6388 N N . PRO B 1 303 ? 27.547 -11.43 -7.215 1 97.81 303 PRO B N 1
ATOM 6389 C CA . PRO B 1 303 ? 27.469 -12.352 -8.352 1 97.81 303 PRO B CA 1
ATOM 6390 C C . PRO B 1 303 ? 28.719 -12.289 -9.234 1 97.81 303 PRO B C 1
ATOM 6392 O O . PRO B 1 303 ? 28.938 -13.188 -10.047 1 97.81 303 PRO B O 1
ATOM 6395 N N . PHE B 1 304 ? 29.562 -11.258 -9.086 1 97.5 304 PHE B N 1
ATOM 6396 C CA . PHE B 1 304 ? 30.656 -11.078 -10.023 1 97.5 304 PHE B CA 1
ATOM 6397 C C . PHE B 1 304 ? 32 -11.234 -9.32 1 97.5 304 PHE B C 1
ATOM 6399 O O . PHE B 1 304 ? 33.062 -10.938 -9.891 1 97.5 304 PHE B O 1
ATOM 6406 N N . GLY B 1 305 ? 31.969 -11.578 -8.031 1 94.5 305 GLY B N 1
ATOM 6407 C CA . GLY B 1 305 ? 33.219 -11.836 -7.355 1 94.5 305 GLY B CA 1
ATOM 6408 C C . GLY B 1 305 ? 33.25 -11.305 -5.938 1 94.5 305 GLY B C 1
ATOM 6409 O O . GLY B 1 305 ? 32.312 -10.695 -5.473 1 94.5 305 GLY B O 1
ATOM 6410 N N . ASP B 1 306 ? 34.406 -11.461 -5.289 1 89.56 306 ASP B N 1
ATOM 6411 C CA . ASP B 1 306 ? 34.5 -11.203 -3.855 1 89.56 306 ASP B CA 1
ATOM 6412 C C . ASP B 1 306 ? 35.125 -9.836 -3.588 1 89.56 306 ASP B C 1
ATOM 6414 O O . ASP B 1 306 ? 34.969 -9.266 -2.51 1 89.56 306 ASP B O 1
ATOM 6418 N N . ASP B 1 307 ? 35.875 -9.398 -4.555 1 89.19 307 ASP B N 1
ATOM 6419 C CA . ASP B 1 307 ? 36.5 -8.094 -4.344 1 89.19 307 ASP B CA 1
ATOM 6420 C C . ASP B 1 307 ? 36.125 -7.133 -5.473 1 89.19 307 ASP B C 1
ATOM 6422 O O . ASP B 1 307 ? 35.75 -7.559 -6.559 1 89.19 307 ASP B O 1
ATOM 6426 N N . ASP B 1 308 ? 36.344 -5.852 -5.203 1 89.25 308 ASP B N 1
ATOM 6427 C CA . ASP B 1 308 ? 35.875 -4.785 -6.086 1 89.25 308 ASP B CA 1
ATOM 6428 C C . ASP B 1 308 ? 36.562 -4.867 -7.449 1 89.25 308 ASP B C 1
ATOM 6430 O O . ASP B 1 308 ? 35.938 -4.684 -8.484 1 89.25 308 ASP B O 1
ATOM 6434 N N . SER B 1 309 ? 37.844 -5.141 -7.422 1 90.94 309 SER B N 1
ATOM 6435 C CA . SER B 1 309 ? 38.594 -5.184 -8.664 1 90.94 309 SER B CA 1
ATOM 6436 C C . SER B 1 309 ? 38.125 -6.309 -9.57 1 90.94 309 SER B C 1
ATOM 6438 O O . SER B 1 309 ? 37.906 -6.098 -10.766 1 90.94 309 SER B O 1
ATOM 6440 N N . LYS B 1 310 ? 37.969 -7.422 -8.977 1 93.75 310 LYS B N 1
ATOM 6441 C CA . LYS B 1 310 ? 37.469 -8.578 -9.734 1 93.75 310 LYS B CA 1
ATOM 6442 C C . LYS B 1 310 ? 36.062 -8.328 -10.273 1 93.75 310 LYS B C 1
ATOM 6444 O O . LYS B 1 310 ? 35.781 -8.672 -11.414 1 93.75 310 LYS B O 1
ATOM 6449 N N . ARG B 1 311 ? 35.25 -7.762 -9.484 1 95.12 311 ARG B N 1
ATOM 6450 C CA . ARG B 1 311 ? 33.875 -7.438 -9.898 1 95.12 311 ARG B CA 1
ATOM 6451 C C . ARG B 1 311 ? 33.875 -6.547 -11.141 1 95.12 311 ARG B C 1
ATOM 6453 O O . ARG B 1 311 ? 33.219 -6.855 -12.133 1 95.12 311 ARG B O 1
ATOM 6460 N N . CYS B 1 312 ? 34.656 -5.5 -11.109 1 93.25 312 CYS B N 1
ATOM 6461 C CA . CYS B 1 312 ? 34.719 -4.543 -12.203 1 93.25 312 CYS B CA 1
ATOM 6462 C C . CYS B 1 312 ? 35.25 -5.199 -13.477 1 93.25 312 CYS B C 1
ATOM 6464 O O . CYS B 1 312 ? 34.688 -4.977 -14.562 1 93.25 312 CYS B O 1
ATOM 6466 N N . GLN B 1 313 ? 36.25 -5.992 -13.273 1 94.38 313 GLN B N 1
ATOM 6467 C CA . GLN B 1 313 ? 36.812 -6.668 -14.43 1 94.38 313 GLN B CA 1
ATOM 6468 C C . GLN B 1 313 ? 35.812 -7.605 -15.086 1 94.38 313 GLN B C 1
ATOM 6470 O O . GLN B 1 313 ? 35.656 -7.602 -16.312 1 94.38 313 GLN B O 1
ATOM 6475 N N . ASN B 1 314 ? 35.156 -8.391 -14.242 1 95.81 314 ASN B N 1
ATOM 6476 C CA . ASN B 1 314 ? 34.188 -9.336 -14.766 1 95.81 314 ASN B CA 1
ATOM 6477 C C . ASN B 1 314 ? 33.031 -8.633 -15.469 1 95.81 314 ASN B C 1
ATOM 6479 O O . ASN B 1 314 ? 32.594 -9.047 -16.547 1 95.81 314 ASN B O 1
ATOM 6483 N N . ILE B 1 315 ? 32.594 -7.566 -14.914 1 95.12 315 ILE B N 1
ATOM 6484 C CA . ILE B 1 315 ? 31.484 -6.801 -15.492 1 95.12 315 ILE B CA 1
ATOM 6485 C C . ILE B 1 315 ? 31.922 -6.164 -16.812 1 95.12 315 ILE B C 1
ATOM 6487 O O . ILE B 1 315 ? 31.219 -6.254 -17.812 1 95.12 315 ILE B O 1
ATOM 6491 N N . LYS B 1 316 ? 33.094 -5.562 -16.812 1 92.62 316 LYS B N 1
ATOM 6492 C CA . LYS B 1 316 ? 33.625 -4.895 -18 1 92.62 316 LYS B CA 1
ATOM 6493 C C . LYS B 1 316 ? 33.781 -5.883 -19.156 1 92.62 316 LYS B C 1
ATOM 6495 O O . LYS B 1 316 ? 33.5 -5.559 -20.312 1 92.62 316 LYS B O 1
ATOM 6500 N N . ASN B 1 317 ? 34.219 -7.062 -18.797 1 93.75 317 ASN B N 1
ATOM 6501 C CA . ASN B 1 317 ? 34.531 -8.07 -19.812 1 93.75 317 ASN B CA 1
ATOM 6502 C C . ASN B 1 317 ? 33.281 -8.797 -20.281 1 93.75 317 ASN B C 1
ATOM 6504 O O . ASN B 1 317 ? 33.344 -9.586 -21.219 1 93.75 317 ASN B O 1
ATOM 6508 N N . GLY B 1 318 ? 32.25 -8.625 -19.562 1 92.5 318 GLY B N 1
ATOM 6509 C CA . GLY B 1 318 ? 31.016 -9.289 -19.938 1 92.5 318 GLY B CA 1
ATOM 6510 C C . GLY B 1 318 ? 30.953 -10.734 -19.484 1 92.5 318 GLY B C 1
ATOM 6511 O O . GLY B 1 318 ? 30.25 -11.555 -20.078 1 92.5 318 GLY B O 1
ATOM 6512 N N . ASN B 1 319 ? 31.766 -11.086 -18.484 1 94.88 319 ASN B N 1
ATOM 6513 C CA . ASN B 1 319 ? 31.688 -12.422 -17.906 1 94.88 319 ASN B CA 1
ATOM 6514 C C . ASN B 1 319 ? 30.344 -12.664 -17.234 1 94.88 319 ASN B C 1
ATOM 6516 O O . ASN B 1 319 ? 29.812 -11.773 -16.578 1 94.88 319 ASN B O 1
ATOM 6520 N N . PRO B 1 320 ? 29.844 -13.852 -17.422 1 95.62 320 PRO B N 1
ATOM 6521 C CA . PRO B 1 320 ? 28.547 -14.125 -16.812 1 95.62 320 PRO B CA 1
ATOM 6522 C C . PRO B 1 320 ? 28.609 -14.141 -15.281 1 95.62 320 PRO B C 1
ATOM 6524 O O . PRO B 1 320 ? 29.609 -14.57 -14.703 1 95.62 320 PRO B O 1
ATOM 6527 N N . PRO B 1 321 ? 27.562 -13.664 -14.656 1 97.25 321 PRO B N 1
ATOM 6528 C CA . PRO B 1 321 ? 27.516 -13.758 -13.195 1 97.25 321 PRO B CA 1
ATOM 6529 C C . PRO B 1 321 ? 27.438 -15.195 -12.695 1 97.25 321 PRO B C 1
ATOM 6531 O O . PRO B 1 321 ? 26.906 -16.062 -13.391 1 97.25 321 PRO B O 1
ATOM 6534 N N . ASP B 1 322 ? 27.969 -15.438 -11.523 1 97.19 322 ASP B N 1
ATOM 6535 C CA . ASP B 1 322 ? 27.812 -16.734 -10.859 1 97.19 322 ASP B CA 1
ATOM 6536 C C . ASP B 1 322 ? 26.531 -16.766 -10.023 1 97.19 322 ASP B C 1
ATOM 6538 O O . ASP B 1 322 ? 26.5 -16.234 -8.914 1 97.19 322 ASP B O 1
ATOM 6542 N N . LEU B 1 323 ? 25.547 -17.484 -10.5 1 97.69 323 LEU B N 1
ATOM 6543 C CA . LEU B 1 323 ? 24.25 -17.531 -9.82 1 97.69 323 LEU B CA 1
ATOM 6544 C C . LEU B 1 323 ? 24 -18.922 -9.234 1 97.69 323 LEU B C 1
ATOM 6546 O O . LEU B 1 323 ? 22.859 -19.312 -9.016 1 97.69 323 LEU B O 1
ATOM 6550 N N . SER B 1 324 ? 25.031 -19.656 -8.961 1 96.19 324 SER B N 1
ATOM 6551 C CA . SER B 1 324 ? 24.906 -21.031 -8.516 1 96.19 324 SER B CA 1
ATOM 6552 C C . SER B 1 324 ? 24.234 -21.125 -7.148 1 96.19 324 SER B C 1
ATOM 6554 O O . SER B 1 324 ? 23.547 -22.109 -6.848 1 96.19 324 SER B O 1
ATOM 6556 N N . PHE B 1 325 ? 24.391 -20.094 -6.355 1 94.88 325 PHE B N 1
ATOM 6557 C CA . PHE B 1 325 ? 23.797 -20.094 -5.023 1 94.88 325 PHE B CA 1
ATOM 6558 C C . PHE B 1 325 ? 22.266 -20.031 -5.109 1 94.88 325 PHE B C 1
ATOM 6560 O O . PHE B 1 325 ? 21.578 -20.297 -4.121 1 94.88 325 PHE B O 1
ATOM 6567 N N . LEU B 1 326 ? 21.75 -19.703 -6.312 1 96.12 326 LEU B N 1
ATOM 6568 C CA . LEU B 1 326 ? 20.312 -19.516 -6.473 1 96.12 326 LEU B CA 1
ATOM 6569 C C . LEU B 1 326 ? 19.688 -20.719 -7.164 1 96.12 326 LEU B C 1
ATOM 6571 O O . LEU B 1 326 ? 18.516 -20.672 -7.547 1 96.12 326 LEU B O 1
ATOM 6575 N N . ASP B 1 327 ? 20.359 -21.781 -7.277 1 92.88 327 ASP B N 1
ATOM 6576 C CA . ASP B 1 327 ? 19.891 -22.922 -8.047 1 92.88 327 ASP B CA 1
ATOM 6577 C C . ASP B 1 327 ? 18.609 -23.5 -7.434 1 92.88 327 ASP B C 1
ATOM 6579 O O . ASP B 1 327 ? 17.766 -24.062 -8.148 1 92.88 327 ASP B O 1
ATOM 6583 N N . LYS B 1 328 ? 18.484 -23.312 -6.168 1 91.25 328 LYS B N 1
ATOM 6584 C CA . LYS B 1 328 ? 17.297 -23.859 -5.492 1 91.25 328 LYS B CA 1
ATOM 6585 C C . LYS B 1 328 ? 16.188 -22.812 -5.398 1 91.25 328 LYS B C 1
ATOM 6587 O O . LYS B 1 328 ? 15.172 -23.047 -4.746 1 91.25 328 LYS B O 1
ATOM 6592 N N . GLN B 1 329 ? 16.391 -21.734 -6.012 1 94.5 329 GLN B N 1
ATOM 6593 C CA . GLN B 1 329 ? 15.422 -20.641 -6.031 1 94.5 329 GLN B CA 1
ATOM 6594 C C . GLN B 1 329 ? 15.188 -20.141 -7.453 1 94.5 329 GLN B C 1
ATOM 6596 O O . GLN B 1 329 ? 15.641 -19.047 -7.816 1 94.5 329 GLN B O 1
ATOM 6601 N N . PRO B 1 330 ? 14.398 -20.844 -8.141 1 96.56 330 PRO B N 1
ATOM 6602 C CA . PRO B 1 330 ? 14.281 -20.562 -9.57 1 96.56 330 PRO B CA 1
ATOM 6603 C C . PRO B 1 330 ? 13.719 -19.172 -9.859 1 96.56 330 PRO B C 1
ATOM 6605 O O . PRO B 1 330 ? 14.141 -18.516 -10.82 1 96.56 330 PRO B O 1
ATOM 6608 N N . GLU B 1 331 ? 12.742 -18.734 -9.07 1 97.75 331 GLU B N 1
ATOM 6609 C CA . GLU B 1 331 ? 12.18 -17.422 -9.312 1 97.75 331 GLU B CA 1
ATOM 6610 C C . GLU B 1 331 ? 13.219 -16.312 -9.094 1 97.75 331 GLU B C 1
ATOM 6612 O O . GLU B 1 331 ? 13.32 -15.383 -9.898 1 97.75 331 GLU B O 1
ATOM 6617 N N . ALA B 1 332 ? 13.984 -16.438 -8.062 1 98.19 332 ALA B N 1
ATOM 6618 C CA . ALA B 1 332 ? 15.055 -15.484 -7.801 1 98.19 332 ALA B CA 1
ATOM 6619 C C . ALA B 1 332 ? 16.109 -15.516 -8.906 1 98.19 332 ALA B C 1
ATOM 6621 O O . ALA B 1 332 ? 16.547 -14.469 -9.375 1 98.19 332 ALA B O 1
ATOM 6622 N N . LYS B 1 333 ? 16.5 -16.719 -9.234 1 98 333 LYS B N 1
ATOM 6623 C CA . LYS B 1 333 ? 17.516 -16.875 -10.273 1 98 333 LYS B CA 1
ATOM 6624 C C . LYS B 1 333 ? 17.062 -16.25 -11.586 1 98 333 LYS B C 1
ATOM 6626 O O . LYS B 1 333 ? 17.828 -15.57 -12.258 1 98 333 LYS B O 1
ATOM 6631 N N . GLU B 1 334 ? 15.836 -16.484 -11.914 1 98.12 334 GLU B N 1
ATOM 6632 C CA . GLU B 1 334 ? 15.281 -15.938 -13.148 1 98.12 334 GLU B CA 1
ATOM 6633 C C . GLU B 1 334 ? 15.289 -14.406 -13.125 1 98.12 334 GLU B C 1
ATOM 6635 O O . GLU B 1 334 ? 15.75 -13.773 -14.07 1 98.12 334 GLU B O 1
ATOM 6640 N N . LEU B 1 335 ? 14.805 -13.781 -12.109 1 98.62 335 LEU B N 1
ATOM 6641 C CA . LEU B 1 335 ? 14.727 -12.328 -12 1 98.62 335 LEU B CA 1
ATOM 6642 C C . LEU B 1 335 ? 16.125 -11.711 -12 1 98.62 335 LEU B C 1
ATOM 6644 O O . LEU B 1 335 ? 16.391 -10.766 -12.758 1 98.62 335 LEU B O 1
ATOM 6648 N N . ILE B 1 336 ? 17 -12.242 -11.188 1 98.75 336 ILE B N 1
ATOM 6649 C CA . ILE B 1 336 ? 18.328 -11.672 -11.023 1 98.75 336 ILE B CA 1
ATOM 6650 C C . ILE B 1 336 ? 19.125 -11.828 -12.32 1 98.75 336 ILE B C 1
ATOM 6652 O O . ILE B 1 336 ? 19.875 -10.93 -12.719 1 98.75 336 ILE B O 1
ATOM 6656 N N . SER B 1 337 ? 18.953 -12.93 -12.961 1 98.38 337 SER B N 1
ATOM 6657 C CA . SER B 1 337 ? 19.609 -13.117 -14.25 1 98.38 337 SER B CA 1
ATOM 6658 C C . SER B 1 337 ? 19.188 -12.031 -15.242 1 98.38 337 SER B C 1
ATOM 6660 O O . SER B 1 337 ? 20.031 -11.5 -15.977 1 98.38 337 SER B O 1
ATOM 6662 N N . ARG B 1 338 ? 17.938 -11.672 -15.266 1 98.38 338 ARG B N 1
ATOM 6663 C CA . ARG B 1 338 ? 17.453 -10.625 -16.156 1 98.38 338 ARG B CA 1
ATOM 6664 C C . ARG B 1 338 ? 17.984 -9.258 -15.742 1 98.38 338 ARG B C 1
ATOM 6666 O O . ARG B 1 338 ? 18.391 -8.453 -16.594 1 98.38 338 ARG B O 1
ATOM 6673 N N . LEU B 1 339 ? 18.016 -9.047 -14.508 1 98.81 339 LEU B N 1
ATOM 6674 C CA . LEU B 1 339 ? 18.5 -7.777 -13.984 1 98.81 339 LEU B CA 1
ATOM 6675 C C . LEU B 1 339 ? 19.953 -7.562 -14.344 1 98.81 339 LEU B C 1
ATOM 6677 O O . LEU B 1 339 ? 20.375 -6.438 -14.625 1 98.81 339 LEU B O 1
ATOM 6681 N N . LEU B 1 340 ? 20.719 -8.656 -14.398 1 98.44 340 LEU B N 1
ATOM 6682 C CA . LEU B 1 340 ? 22.156 -8.57 -14.57 1 98.44 340 LEU B CA 1
ATOM 6683 C C . LEU B 1 340 ? 22.547 -8.734 -16.047 1 98.44 340 LEU B C 1
ATOM 6685 O O . LEU B 1 340 ? 23.719 -8.938 -16.359 1 98.44 340 LEU B O 1
ATOM 6689 N N . SER B 1 341 ? 21.562 -8.664 -16.875 1 97.62 341 SER B N 1
ATOM 6690 C CA . SER B 1 341 ? 21.859 -8.742 -18.312 1 97.62 341 SER B CA 1
ATOM 6691 C C . SER B 1 341 ? 22.922 -7.723 -18.703 1 97.62 341 SER B C 1
ATOM 6693 O O . SER B 1 341 ? 22.906 -6.586 -18.234 1 97.62 341 SER B O 1
ATOM 6695 N N . HIS B 1 342 ? 23.75 -8.156 -19.641 1 94.81 342 HIS B N 1
ATOM 6696 C CA . HIS B 1 342 ? 24.828 -7.297 -20.109 1 94.81 342 HIS B CA 1
ATOM 6697 C C . HIS B 1 342 ? 24.266 -6.113 -20.906 1 94.81 342 HIS B C 1
ATOM 6699 O O . HIS B 1 342 ? 24.781 -5 -20.797 1 94.81 342 HIS B O 1
ATOM 6705 N N . GLU B 1 343 ? 23.266 -6.371 -21.609 1 94.94 343 GLU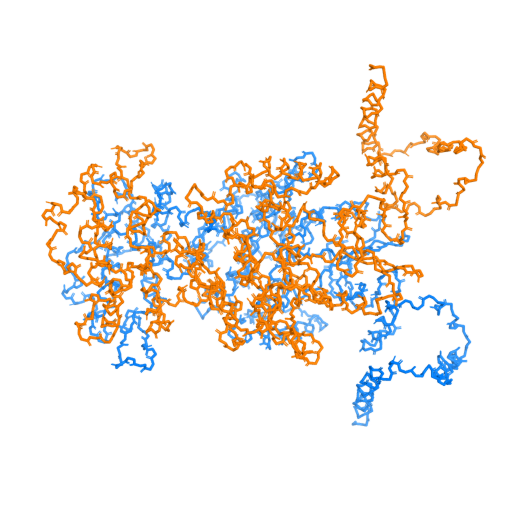 B N 1
ATOM 6706 C CA . GLU B 1 343 ? 22.609 -5.328 -22.391 1 94.94 343 GLU B CA 1
ATOM 6707 C C . GLU B 1 343 ? 21.531 -4.617 -21.578 1 94.94 343 GLU B C 1
ATOM 6709 O O . GLU B 1 343 ? 20.562 -5.238 -21.156 1 94.94 343 GLU B O 1
ATOM 6714 N N . SER B 1 344 ? 21.641 -3.336 -21.422 1 95 344 SER B N 1
ATOM 6715 C CA . SER B 1 344 ? 20.75 -2.549 -20.578 1 95 344 SER B CA 1
ATOM 6716 C C . SER B 1 344 ? 19.297 -2.658 -21.016 1 95 344 SER B C 1
ATOM 6718 O O . SER B 1 344 ? 18.391 -2.65 -20.188 1 95 344 SER B O 1
ATOM 6720 N N . GLN B 1 345 ? 19.016 -2.82 -22.297 1 96 345 GLN B N 1
ATOM 6721 C CA . GLN B 1 345 ? 17.656 -2.834 -22.828 1 96 345 GLN B CA 1
ATOM 6722 C C . GLN B 1 345 ? 16.938 -4.129 -22.469 1 96 345 GLN B C 1
ATOM 6724 O O . GLN B 1 345 ? 15.711 -4.215 -22.562 1 96 345 GLN B O 1
ATOM 6729 N N . ASP B 1 346 ? 17.719 -5.109 -22.094 1 97.19 346 ASP B N 1
ATOM 6730 C CA . ASP B 1 346 ? 17.125 -6.41 -21.781 1 97.19 346 ASP B CA 1
ATOM 6731 C C . ASP B 1 346 ? 16.719 -6.484 -20.312 1 97.19 346 ASP B C 1
ATOM 6733 O O . ASP B 1 346 ? 16.062 -7.438 -19.891 1 97.19 346 ASP B O 1
ATOM 6737 N N . ARG B 1 347 ? 17.109 -5.543 -19.562 1 98.38 347 ARG B N 1
ATOM 6738 C CA . ARG B 1 347 ? 16.797 -5.547 -18.141 1 98.38 347 ARG B CA 1
ATOM 6739 C C . ARG B 1 347 ? 15.359 -5.109 -17.891 1 98.38 347 ARG B C 1
ATOM 6741 O O . ARG B 1 347 ? 14.836 -4.258 -18.625 1 98.38 347 ARG B O 1
ATOM 6748 N N . PRO B 1 348 ? 14.695 -5.703 -16.906 1 98.19 348 PRO B N 1
ATOM 6749 C CA . PRO B 1 348 ? 13.328 -5.277 -16.594 1 98.19 348 PRO B CA 1
ATOM 6750 C C . PRO B 1 348 ? 13.273 -3.881 -15.977 1 98.19 348 PRO B C 1
ATOM 6752 O O . PRO B 1 348 ? 14.273 -3.393 -15.453 1 98.19 348 PRO B O 1
ATOM 6755 N N . THR B 1 349 ? 12.133 -3.234 -16.062 1 97.56 349 THR B N 1
ATOM 6756 C CA . THR B 1 349 ? 11.891 -1.989 -15.344 1 97.56 349 THR B CA 1
ATOM 6757 C C . THR B 1 349 ? 11.633 -2.264 -13.867 1 97.56 349 THR B C 1
ATOM 6759 O O . THR B 1 349 ? 11.383 -3.404 -13.477 1 97.56 349 THR B O 1
ATOM 6762 N N . ALA B 1 350 ? 11.727 -1.227 -13.102 1 97.69 350 ALA B N 1
ATOM 6763 C CA . ALA B 1 350 ? 11.43 -1.37 -11.68 1 97.69 350 ALA B CA 1
ATOM 6764 C C . ALA B 1 350 ? 10 -1.862 -11.461 1 97.69 350 ALA B C 1
ATOM 6766 O O . ALA B 1 350 ? 9.742 -2.654 -10.555 1 97.69 350 ALA B O 1
ATOM 6767 N N . GLN B 1 351 ? 9.094 -1.414 -12.281 1 95.81 351 GLN B N 1
ATOM 6768 C CA . GLN B 1 351 ? 7.707 -1.843 -12.195 1 95.81 351 GLN B CA 1
ATOM 6769 C C . GLN B 1 351 ? 7.574 -3.34 -12.453 1 95.81 351 GLN B C 1
ATOM 6771 O O . GLN B 1 351 ? 6.836 -4.035 -11.758 1 95.81 351 GLN B O 1
ATOM 6776 N N . GLU B 1 352 ? 8.234 -3.779 -13.445 1 96 352 GLU B N 1
ATOM 6777 C CA . GLU B 1 352 ? 8.219 -5.207 -13.75 1 96 352 GLU B CA 1
ATOM 6778 C C . GLU B 1 352 ? 8.781 -6.031 -12.602 1 96 352 GLU B C 1
ATOM 6780 O O . GLU B 1 352 ? 8.305 -7.133 -12.32 1 96 352 GLU B O 1
ATOM 6785 N N . VAL B 1 353 ? 9.797 -5.516 -11.977 1 98.12 353 VAL B N 1
ATOM 6786 C CA . VAL B 1 353 ? 10.398 -6.199 -10.836 1 98.12 353 VAL B CA 1
ATOM 6787 C C . VAL B 1 353 ? 9.375 -6.328 -9.711 1 98.12 353 VAL B C 1
ATOM 6789 O O . VAL B 1 353 ? 9.227 -7.398 -9.109 1 98.12 353 VAL B O 1
ATOM 6792 N N . LEU B 1 354 ? 8.656 -5.277 -9.469 1 95.94 354 LEU B N 1
ATOM 6793 C CA . LEU B 1 354 ? 7.66 -5.246 -8.398 1 95.94 354 LEU B CA 1
ATOM 6794 C C . LEU B 1 354 ? 6.59 -6.309 -8.625 1 95.94 354 LEU B C 1
ATOM 6796 O O . LEU B 1 354 ? 6.055 -6.867 -7.668 1 95.94 354 LEU B O 1
ATOM 6800 N N . LEU B 1 355 ? 6.316 -6.57 -9.844 1 94.19 355 LEU B N 1
ATOM 6801 C CA . LEU B 1 355 ? 5.23 -7.473 -10.195 1 94.19 355 LEU B CA 1
ATOM 6802 C C . LEU B 1 355 ? 5.734 -8.906 -10.312 1 94.19 355 LEU B C 1
ATOM 6804 O O . LEU B 1 355 ? 4.941 -9.836 -10.492 1 94.19 355 LEU B O 1
ATOM 6808 N N . HIS B 1 356 ? 6.988 -9.109 -10.211 1 97.31 356 HIS B N 1
ATOM 6809 C CA . HIS B 1 356 ? 7.586 -10.422 -10.406 1 97.31 356 HIS B CA 1
ATOM 6810 C C . HIS B 1 356 ? 7.082 -11.414 -9.367 1 97.31 356 HIS B C 1
ATOM 6812 O O . HIS B 1 356 ? 6.938 -11.07 -8.195 1 97.31 356 HIS B O 1
ATOM 6818 N N . PRO B 1 357 ? 6.91 -12.695 -9.68 1 96.44 357 PRO B N 1
ATOM 6819 C CA . PRO B 1 357 ? 6.309 -13.672 -8.773 1 96.44 357 PRO B CA 1
ATOM 6820 C C . PRO B 1 357 ? 7.227 -14.047 -7.613 1 96.44 357 PRO B C 1
ATOM 6822 O O . PRO B 1 357 ? 6.801 -14.734 -6.684 1 96.44 357 PRO B O 1
ATOM 6825 N N . LEU B 1 358 ? 8.508 -13.688 -7.68 1 97.44 358 LEU B N 1
ATOM 6826 C CA . LEU B 1 358 ? 9.367 -13.844 -6.512 1 97.44 358 LEU B CA 1
ATOM 6827 C C . LEU B 1 358 ? 8.703 -13.273 -5.266 1 97.44 358 LEU B C 1
ATOM 6829 O O . LEU B 1 358 ? 8.891 -13.789 -4.16 1 97.44 358 LEU B O 1
ATOM 6833 N N . PHE B 1 359 ? 7.848 -12.32 -5.457 1 96.38 359 PHE B N 1
ATOM 6834 C CA . PHE B 1 359 ? 7.297 -11.594 -4.316 1 96.38 359 PHE B CA 1
ATOM 6835 C C . PHE B 1 359 ? 5.867 -12.039 -4.027 1 96.38 359 PHE B C 1
ATOM 6837 O O . PHE B 1 359 ? 5.168 -11.414 -3.227 1 96.38 359 PHE B O 1
ATOM 6844 N N . TRP B 1 360 ? 5.441 -13.031 -4.703 1 93.88 360 TRP B N 1
ATOM 6845 C CA . TRP B 1 360 ? 4.098 -13.547 -4.457 1 93.88 360 TRP B CA 1
ATOM 6846 C C . TRP B 1 360 ? 4.082 -14.469 -3.24 1 93.88 360 TRP B C 1
ATOM 6848 O O . TRP B 1 360 ? 5.012 -15.258 -3.035 1 93.88 360 TRP B O 1
ATOM 6858 N N . GLY B 1 361 ? 3.076 -14.406 -2.453 1 89.06 361 GLY B N 1
ATOM 6859 C CA . GLY B 1 361 ? 2.85 -15.414 -1.427 1 89.06 361 GLY B CA 1
ATOM 6860 C C . GLY B 1 361 ? 2.391 -16.75 -1.987 1 89.06 361 GLY B C 1
ATOM 6861 O O . GLY B 1 361 ? 1.988 -16.828 -3.15 1 89.06 361 GLY B O 1
ATOM 6862 N N . GLU B 1 362 ? 2.439 -17.75 -1.171 1 89.38 362 GLU B N 1
ATOM 6863 C CA . GLU B 1 362 ? 2.115 -19.109 -1.616 1 89.38 362 GLU B CA 1
ATOM 6864 C C . GLU B 1 362 ? 0.647 -19.219 -2.02 1 89.38 362 GLU B C 1
ATOM 6866 O O . GLU B 1 362 ? 0.308 -19.953 -2.955 1 89.38 362 GLU B O 1
ATOM 6871 N N . ALA B 1 363 ? -0.19 -18.562 -1.353 1 84.38 363 ALA B N 1
ATOM 6872 C CA . ALA B 1 363 ? -1.609 -18.594 -1.698 1 84.38 363 ALA B CA 1
ATOM 6873 C C . ALA B 1 363 ? -1.846 -18.016 -3.094 1 84.38 363 ALA B C 1
ATOM 6875 O O . ALA B 1 363 ? -2.637 -18.562 -3.867 1 84.38 363 ALA B O 1
ATOM 6876 N N . THR B 1 364 ? -1.175 -16.891 -3.396 1 87.75 364 THR B N 1
ATOM 6877 C CA . THR B 1 364 ? -1.288 -16.281 -4.715 1 87.75 364 THR B CA 1
ATOM 6878 C C . THR B 1 364 ? -0.732 -17.203 -5.793 1 87.75 364 THR B C 1
ATOM 6880 O O . THR B 1 364 ? -1.309 -17.312 -6.875 1 87.75 364 THR B O 1
ATOM 6883 N N . ARG B 1 365 ? 0.368 -17.812 -5.484 1 93.38 365 ARG B N 1
ATOM 6884 C CA . ARG B 1 365 ? 0.967 -18.75 -6.43 1 93.38 365 ARG B CA 1
ATOM 6885 C C . ARG B 1 365 ? 0.013 -19.906 -6.742 1 93.38 365 ARG B C 1
ATOM 6887 O O . ARG B 1 365 ? -0.133 -20.297 -7.898 1 93.38 365 ARG B O 1
ATOM 6894 N N . LEU B 1 366 ? -0.64 -20.406 -5.695 1 91.81 366 LEU B N 1
ATOM 6895 C CA . LEU B 1 366 ? -1.585 -21.5 -5.871 1 91.81 366 LEU B CA 1
ATOM 6896 C C . LEU B 1 366 ? -2.783 -21.062 -6.703 1 91.81 366 LEU B C 1
ATOM 6898 O O . LEU B 1 366 ? -3.254 -21.797 -7.566 1 91.81 366 LEU B O 1
ATOM 6902 N N . SER B 1 367 ? -3.244 -19.859 -6.438 1 86.94 367 SER B N 1
ATOM 6903 C CA . SER B 1 367 ? -4.363 -19.312 -7.199 1 86.94 367 SER B CA 1
ATOM 6904 C C . SER B 1 367 ? -4.008 -19.172 -8.68 1 86.94 367 SER B C 1
ATOM 6906 O O . SER B 1 367 ? -4.832 -19.453 -9.547 1 86.94 367 SER B O 1
ATOM 6908 N N . PHE B 1 368 ? -2.861 -18.734 -8.914 1 93.25 368 PHE B N 1
ATOM 6909 C CA . PHE B 1 368 ? -2.385 -18.578 -10.289 1 93.25 368 PHE B CA 1
ATOM 6910 C C . PHE B 1 368 ? -2.348 -19.938 -10.992 1 93.25 368 PHE B C 1
ATOM 6912 O O . PHE B 1 368 ? -2.812 -20.062 -12.125 1 93.25 368 PHE B O 1
ATOM 6919 N N . LEU B 1 369 ? -1.805 -20.953 -10.336 1 96.19 369 LEU B N 1
ATOM 6920 C CA . LEU B 1 369 ? -1.746 -22.281 -10.914 1 96.19 369 LEU B CA 1
ATOM 6921 C C . LEU B 1 369 ? -3.146 -22.844 -11.148 1 96.19 369 LEU B C 1
ATOM 6923 O O . LEU B 1 369 ? -3.389 -23.531 -12.141 1 96.19 369 LEU B O 1
ATOM 6927 N N . HIS B 1 370 ? -4.008 -22.547 -10.203 1 91.06 370 HIS B N 1
ATOM 6928 C CA . HIS B 1 370 ? -5.395 -22.969 -10.32 1 91.06 370 HIS B CA 1
ATOM 6929 C C . HIS B 1 370 ? -6.043 -22.391 -11.57 1 91.06 370 HIS B C 1
ATOM 6931 O O . HIS B 1 370 ? -6.652 -23.125 -12.359 1 91.06 370 HIS B O 1
ATOM 6937 N N . GLU B 1 371 ? -5.914 -21.109 -11.773 1 87.56 371 GLU B N 1
ATOM 6938 C CA . GLU B 1 371 ? -6.477 -20.438 -12.938 1 87.56 371 GLU B CA 1
ATOM 6939 C C . GLU B 1 371 ? -5.82 -20.938 -14.227 1 87.56 371 GLU B C 1
ATOM 6941 O O . GLU B 1 371 ? -6.484 -21.078 -15.258 1 87.56 371 GLU B O 1
ATOM 6946 N N . THR B 1 372 ? -4.551 -21.172 -14.148 1 95.19 372 THR B N 1
ATOM 6947 C CA . THR B 1 372 ? -3.816 -21.703 -15.297 1 95.19 372 THR B CA 1
ATOM 6948 C C . THR B 1 372 ? -4.352 -23.062 -15.695 1 95.19 372 THR B C 1
ATOM 6950 O O . THR B 1 372 ? -4.598 -23.328 -16.875 1 95.19 372 THR B O 1
ATOM 6953 N N . SER B 1 373 ? -4.531 -23.891 -14.703 1 95.5 373 SER B N 1
ATOM 6954 C CA . SER B 1 373 ? -5.047 -25.234 -14.961 1 95.5 373 SER B CA 1
ATOM 6955 C C . SER B 1 373 ? -6.41 -25.188 -15.641 1 95.5 373 SER B C 1
ATOM 6957 O O . SER B 1 373 ? -6.656 -25.906 -16.609 1 95.5 373 SER B O 1
ATOM 6959 N N . LYS B 1 374 ? -7.238 -24.391 -15.172 1 87.31 374 LYS B N 1
ATOM 6960 C CA . LYS B 1 374 ? -8.562 -24.234 -15.766 1 87.31 374 LYS B CA 1
ATOM 6961 C C . LYS B 1 374 ? -8.469 -23.797 -17.219 1 87.31 374 LYS B C 1
ATOM 6963 O O . LYS B 1 374 ? -9.164 -24.344 -18.094 1 87.31 374 LYS B O 1
ATOM 6968 N N . LYS B 1 375 ? -7.629 -22.875 -17.453 1 89.44 375 LYS B N 1
ATOM 6969 C CA . LYS B 1 375 ? -7.434 -22.375 -18.812 1 89.44 375 LYS B CA 1
ATOM 6970 C C . LYS B 1 375 ? -6.898 -23.484 -19.734 1 89.44 375 LYS B C 1
ATOM 6972 O O . LYS B 1 375 ? -7.379 -23.656 -20.844 1 89.44 375 LYS B O 1
ATOM 6977 N N . LEU B 1 376 ? -5.973 -24.203 -19.281 1 94.62 376 LEU B N 1
ATOM 6978 C CA . LEU B 1 376 ? -5.367 -25.266 -20.062 1 94.62 376 LEU B CA 1
ATOM 6979 C C . LEU B 1 376 ? -6.379 -26.359 -20.359 1 94.62 376 LEU B C 1
ATOM 6981 O O . LEU B 1 376 ? -6.387 -26.922 -21.453 1 94.62 376 LEU B O 1
ATOM 6985 N N . THR B 1 377 ? -7.199 -26.641 -19.375 1 90.81 377 THR B N 1
ATOM 6986 C CA . THR B 1 377 ? -8.188 -27.703 -19.531 1 90.81 377 THR B CA 1
ATOM 6987 C C . THR B 1 377 ? -9.266 -27.297 -20.531 1 90.81 377 THR B C 1
ATOM 6989 O O . THR B 1 377 ? -9.844 -28.156 -21.203 1 90.81 377 THR B O 1
ATOM 6992 N N . SER B 1 378 ? -9.461 -26.031 -20.672 1 83.94 378 SER B N 1
ATOM 6993 C CA . SER B 1 378 ? -10.484 -25.531 -21.594 1 83.94 378 SER B CA 1
ATOM 6994 C C . SER B 1 378 ? -9.969 -25.516 -23.031 1 83.94 378 SER B C 1
ATOM 6996 O O . SER B 1 378 ? -10.734 -25.297 -23.969 1 83.94 378 SER B O 1
ATOM 6998 N N . LYS B 1 379 ? -8.68 -25.859 -23.234 1 88.44 379 LYS B N 1
ATOM 6999 C CA . LYS B 1 379 ? -8.055 -25.797 -24.547 1 88.44 379 LYS B CA 1
ATOM 7000 C C . LYS B 1 379 ? -7.766 -27.188 -25.094 1 88.44 379 LYS B C 1
ATOM 7002 O O . LYS B 1 379 ? -7.605 -28.141 -24.312 1 88.44 379 LYS B O 1
ATOM 7007 N N . GLY B 1 380 ? -7.73 -27.281 -26.328 1 88.69 380 GLY B N 1
ATOM 7008 C CA . GLY B 1 380 ? -7.363 -28.547 -26.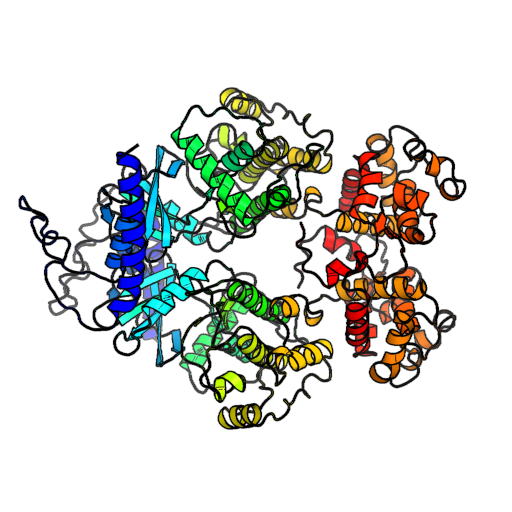953 1 88.69 380 GLY B CA 1
ATOM 7009 C C . GLY B 1 380 ? -5.875 -28.844 -26.891 1 88.69 380 GLY B C 1
ATOM 7010 O O . GLY B 1 380 ? -5.074 -27.938 -26.609 1 88.69 380 GLY B O 1
ATOM 7011 N N . PRO B 1 381 ? -5.535 -30.078 -27.125 1 90.19 381 PRO B N 1
ATOM 7012 C CA . PRO B 1 381 ? -4.141 -30.5 -27 1 90.19 381 PRO B CA 1
ATOM 7013 C C . PRO B 1 381 ? -3.213 -29.797 -27.984 1 90.19 381 PRO B C 1
ATOM 7015 O O . PRO B 1 381 ? -2.012 -29.688 -27.734 1 90.19 381 PRO B O 1
ATOM 7018 N N . ASN B 1 382 ? -3.758 -29.266 -29.094 1 92.94 382 ASN B N 1
ATOM 7019 C CA . ASN B 1 382 ? -2.918 -28.641 -30.109 1 92.94 382 ASN B CA 1
ATOM 7020 C C . ASN B 1 382 ? -2.893 -27.125 -29.969 1 92.94 382 ASN B C 1
ATOM 7022 O O . ASN B 1 382 ? -2.264 -26.438 -30.766 1 92.94 382 ASN B O 1
ATOM 7026 N N . ASP B 1 383 ? -3.586 -26.625 -29.016 1 94.56 383 ASP B N 1
ATOM 7027 C CA . ASP B 1 383 ? -3.535 -25.203 -28.734 1 94.56 383 ASP B CA 1
ATOM 7028 C C . ASP B 1 383 ? -2.109 -24.75 -28.422 1 94.56 383 ASP B C 1
ATOM 7030 O O . ASP B 1 383 ? -1.399 -25.422 -27.672 1 94.56 383 ASP B O 1
ATOM 7034 N N . PRO B 1 384 ? -1.686 -23.672 -29.016 1 96.25 384 PRO B N 1
ATOM 7035 C CA . PRO B 1 384 ? -0.312 -23.203 -28.812 1 96.25 384 PRO B CA 1
ATOM 7036 C C . PRO B 1 384 ? 0.039 -23.016 -27.344 1 96.25 384 PRO B C 1
ATOM 7038 O O . PRO B 1 384 ? 1.175 -23.281 -26.938 1 96.25 384 PRO B O 1
ATOM 7041 N N . LEU B 1 385 ? -0.864 -22.562 -26.562 1 96.69 385 LEU B N 1
ATOM 7042 C CA . LEU B 1 385 ? -0.637 -22.406 -25.125 1 96.69 385 LEU B CA 1
ATOM 7043 C C . LEU B 1 385 ? -0.327 -23.75 -24.469 1 96.69 385 LEU B C 1
ATOM 7045 O O . LEU B 1 385 ? 0.63 -23.859 -23.703 1 96.69 385 LEU B O 1
ATOM 7049 N N . VAL B 1 386 ? -1.103 -24.75 -24.766 1 97.25 386 VAL B N 1
ATOM 7050 C CA . VAL B 1 386 ? -0.931 -26.078 -24.188 1 97.25 386 VAL B CA 1
ATOM 7051 C C . VAL B 1 386 ? 0.399 -26.672 -24.641 1 97.25 386 VAL B C 1
ATOM 7053 O O . VAL B 1 386 ? 1.139 -27.25 -23.844 1 97.25 386 VAL B O 1
ATOM 7056 N N . VAL B 1 387 ? 0.676 -26.469 -25.891 1 97.69 387 VAL B N 1
ATOM 7057 C CA . VAL B 1 387 ? 1.916 -27 -26.453 1 97.69 387 VAL B CA 1
ATOM 7058 C C . VAL B 1 387 ? 3.113 -26.344 -25.766 1 97.69 387 VAL B C 1
ATOM 7060 O O . VAL B 1 387 ? 4.062 -27.031 -25.375 1 97.69 387 VAL B O 1
ATOM 7063 N N . ASP B 1 388 ? 3.062 -25.094 -25.609 1 98 388 ASP B N 1
ATOM 7064 C CA . ASP B 1 388 ? 4.168 -24.359 -24.984 1 98 388 ASP B CA 1
ATOM 7065 C C . ASP B 1 388 ? 4.344 -24.781 -23.531 1 98 388 ASP B C 1
ATOM 7067 O O . ASP B 1 388 ? 5.469 -24.875 -23.031 1 98 388 ASP B O 1
ATOM 7071 N N . ILE B 1 389 ? 3.281 -25 -22.812 1 98.25 389 ILE B N 1
ATOM 7072 C CA . ILE B 1 389 ? 3.346 -25.453 -21.438 1 98.25 389 ILE B CA 1
ATOM 7073 C C . ILE B 1 389 ? 4.008 -26.828 -21.375 1 98.25 389 ILE B C 1
ATOM 7075 O O . ILE B 1 389 ? 4.934 -27.047 -20.594 1 98.25 389 ILE B O 1
ATOM 7079 N N . ASP B 1 390 ? 3.609 -27.688 -22.203 1 97.19 390 ASP B N 1
ATOM 7080 C CA . ASP B 1 390 ? 4.133 -29.047 -22.188 1 97.19 390 ASP B CA 1
ATOM 7081 C C . ASP B 1 390 ? 5.586 -29.078 -22.656 1 97.19 390 ASP B C 1
ATOM 7083 O O . ASP B 1 390 ? 6.355 -29.953 -22.25 1 97.19 390 ASP B O 1
ATOM 7087 N N . ASN B 1 391 ? 5.945 -28.141 -23.484 1 96.94 391 ASN B N 1
ATOM 7088 C CA . ASN B 1 391 ? 7.324 -28.062 -23.953 1 96.94 391 ASN B CA 1
ATOM 7089 C C . ASN B 1 391 ? 8.281 -27.688 -22.828 1 96.94 391 ASN B C 1
ATOM 7091 O O . ASN B 1 391 ? 9.5 -27.828 -22.969 1 96.94 391 ASN B O 1
ATOM 7095 N N . THR B 1 392 ? 7.789 -27.266 -21.703 1 97.19 392 THR B N 1
ATOM 7096 C CA . THR B 1 392 ? 8.656 -26.938 -20.562 1 97.19 392 THR B CA 1
ATOM 7097 C C . THR B 1 392 ? 9.039 -28.203 -19.812 1 97.19 392 THR B C 1
ATOM 7099 O O . THR B 1 392 ? 9.766 -28.141 -18.812 1 97.19 392 THR B O 1
ATOM 7102 N N . SER B 1 393 ? 8.594 -29.344 -20.188 1 96.81 393 SER B N 1
ATOM 7103 C CA . SER B 1 393 ? 8.789 -30.609 -19.484 1 96.81 393 SER B CA 1
ATOM 7104 C C . SER B 1 393 ? 10.266 -30.891 -19.234 1 96.81 393 SER B C 1
ATOM 7106 O O . SER B 1 393 ? 10.633 -31.406 -18.188 1 96.81 393 SER B O 1
ATOM 7108 N N . SER B 1 394 ? 11.141 -30.547 -20.141 1 95.06 394 SER B N 1
ATOM 7109 C CA . SER B 1 394 ? 12.562 -30.812 -20 1 95.06 394 SER B CA 1
ATOM 7110 C C . SER B 1 394 ? 13.172 -29.984 -18.875 1 95.06 394 SER B C 1
ATOM 7112 O O . SER B 1 394 ? 14.18 -30.391 -18.281 1 95.06 394 SER B O 1
ATOM 7114 N N . LEU B 1 395 ? 12.578 -28.906 -18.562 1 94.81 395 LEU B N 1
ATOM 7115 C CA . LEU B 1 395 ? 13.078 -28.016 -17.531 1 94.81 395 LEU B CA 1
ATOM 7116 C C . LEU B 1 395 ? 12.438 -28.344 -16.188 1 94.81 395 LEU B C 1
ATOM 7118 O O . LEU B 1 395 ? 13.031 -28.109 -15.125 1 94.81 395 LEU B O 1
ATOM 7122 N N . VAL B 1 396 ? 11.242 -28.859 -16.234 1 95.69 396 VAL B N 1
ATOM 7123 C CA . VAL B 1 396 ? 10.422 -29.031 -15.047 1 95.69 396 VAL B CA 1
ATOM 7124 C C . VAL B 1 396 ? 10.539 -30.469 -14.531 1 95.69 396 VAL B C 1
ATOM 7126 O O . VAL B 1 396 ? 10.594 -30.703 -13.328 1 95.69 396 VAL B O 1
ATOM 7129 N N . LEU B 1 397 ? 10.602 -31.359 -15.531 1 94.69 397 LEU B N 1
ATOM 7130 C CA . LEU B 1 397 ? 10.508 -32.781 -15.164 1 94.69 397 LEU B CA 1
ATOM 7131 C C . LEU B 1 397 ? 11.812 -33.5 -15.477 1 94.69 397 LEU B C 1
ATOM 7133 O O . LEU B 1 397 ? 12.414 -33.281 -16.531 1 94.69 397 LEU B O 1
ATOM 7137 N N . SER B 1 398 ? 12.336 -34.219 -14.562 1 89.69 398 SER B N 1
ATOM 7138 C CA . SER B 1 398 ? 13.469 -35.094 -14.82 1 89.69 398 SER B CA 1
ATOM 7139 C C . SER B 1 398 ? 13 -36.5 -15.148 1 89.69 398 SER B C 1
ATOM 7141 O O . SER B 1 398 ? 13.719 -37.281 -15.789 1 89.69 398 SER B O 1
ATOM 7143 N N . LYS B 1 399 ? 11.875 -36.906 -14.734 1 90 399 LYS B N 1
ATOM 7144 C CA . LYS B 1 399 ? 11.18 -38.188 -14.914 1 90 399 LYS B CA 1
ATOM 7145 C C . LYS B 1 399 ? 9.664 -38 -14.844 1 90 399 LYS B C 1
ATOM 7147 O O . LYS B 1 399 ? 9.172 -36.875 -14.781 1 90 399 LYS B O 1
ATOM 7152 N N . GLU B 1 400 ? 9.07 -39.156 -14.984 1 92.81 400 GLU B N 1
ATOM 7153 C CA . GLU B 1 400 ? 7.637 -39.062 -14.75 1 92.81 400 GLU B CA 1
ATOM 7154 C C . GLU B 1 400 ? 7.336 -38.438 -13.383 1 92.81 400 GLU B C 1
ATOM 7156 O O . GLU B 1 400 ? 7.883 -38.875 -12.367 1 92.81 400 GLU B O 1
ATOM 7161 N N . TRP B 1 401 ? 6.441 -37.438 -13.406 1 94.38 401 TRP B N 1
ATOM 7162 C CA . TRP B 1 401 ? 6.309 -36.625 -12.195 1 94.38 401 TRP B CA 1
ATOM 7163 C C . TRP B 1 401 ? 5.617 -37.406 -11.086 1 94.38 401 TRP B C 1
ATOM 7165 O O . TRP B 1 401 ? 5.754 -37.094 -9.906 1 94.38 401 TRP B O 1
ATOM 7175 N N . ILE B 1 402 ? 4.926 -38.531 -11.383 1 94 402 ILE B N 1
ATOM 7176 C CA . ILE B 1 402 ? 4.254 -39.344 -10.367 1 94 402 ILE B CA 1
ATOM 7177 C C . ILE B 1 402 ? 5.293 -39.969 -9.453 1 94 402 ILE B C 1
ATOM 7179 O O . ILE B 1 402 ? 5.012 -40.25 -8.281 1 94 402 ILE B O 1
ATOM 7183 N N . ARG B 1 403 ? 6.473 -40.188 -9.977 1 93.12 403 ARG B N 1
ATOM 7184 C CA . ARG B 1 403 ? 7.543 -40.844 -9.234 1 93.12 403 ARG B CA 1
ATOM 7185 C C . ARG B 1 403 ? 8.086 -39.938 -8.133 1 93.12 403 ARG B C 1
ATOM 7187 O O . ARG B 1 403 ? 8.719 -40.406 -7.188 1 93.12 403 ARG B O 1
ATOM 7194 N N . GLU B 1 404 ? 7.875 -38.656 -8.242 1 94.75 404 GLU B N 1
ATOM 7195 C CA . GLU B 1 404 ? 8.383 -37.688 -7.277 1 94.75 404 GLU B CA 1
ATOM 7196 C C . GLU B 1 404 ? 7.426 -37.5 -6.105 1 94.75 404 GLU B C 1
ATOM 7198 O O . GLU B 1 404 ? 7.793 -36.938 -5.074 1 94.75 404 GLU B O 1
ATOM 7203 N N . LEU B 1 405 ? 6.199 -38.031 -6.258 1 94.88 405 LEU B N 1
ATOM 7204 C CA . LEU B 1 405 ? 5.207 -37.875 -5.195 1 94.88 405 LEU B CA 1
ATOM 7205 C C . LEU B 1 405 ? 5.469 -38.875 -4.062 1 94.88 405 LEU B C 1
ATOM 7207 O O . LEU B 1 405 ? 6.195 -39.844 -4.242 1 94.88 405 LEU B O 1
ATOM 7211 N N . HIS B 1 406 ? 4.988 -38.531 -2.932 1 94.5 406 HIS B N 1
ATOM 7212 C CA . HIS B 1 406 ? 5.066 -39.438 -1.779 1 94.5 406 HIS B CA 1
ATOM 7213 C C . HIS B 1 406 ? 4.492 -40.812 -2.105 1 94.5 406 HIS B C 1
ATOM 7215 O O . HIS B 1 406 ? 3.475 -40.906 -2.797 1 94.5 406 HIS B O 1
ATOM 7221 N N . PRO B 1 407 ? 5.062 -41.844 -1.588 1 93.44 407 PRO B N 1
ATOM 7222 C CA . PRO B 1 407 ? 4.652 -43.188 -1.926 1 93.44 407 PRO B CA 1
ATOM 7223 C C . PRO B 1 407 ? 3.176 -43.469 -1.643 1 93.44 407 PRO B C 1
ATOM 7225 O O . PRO B 1 407 ? 2.508 -44.156 -2.414 1 93.44 407 PRO B O 1
ATOM 7228 N N . VAL B 1 408 ? 2.697 -42.906 -0.64 1 92.56 408 VAL B N 1
ATOM 7229 C CA . VAL B 1 408 ? 1.296 -43.094 -0.281 1 92.56 408 VAL B CA 1
ATOM 7230 C C . VAL B 1 408 ? 0.402 -42.531 -1.382 1 92.56 408 VAL B C 1
ATOM 7232 O O . VAL B 1 408 ? -0.662 -43.062 -1.673 1 92.56 408 VAL B O 1
ATOM 7235 N N . LEU B 1 409 ? 0.855 -41.469 -2.066 1 92.62 409 LEU B N 1
ATOM 7236 C CA . LEU B 1 409 ? 0.078 -40.812 -3.111 1 92.62 409 LEU B CA 1
ATOM 7237 C C . LEU B 1 409 ? 0.274 -41.5 -4.453 1 92.62 409 LEU B C 1
ATOM 7239 O O . LEU B 1 409 ? -0.694 -41.781 -5.176 1 92.62 409 LEU B O 1
ATOM 7243 N N . ARG B 1 410 ? 1.496 -41.875 -4.738 1 90.56 410 ARG B N 1
ATOM 7244 C CA . ARG B 1 410 ? 1.796 -42.438 -6.051 1 90.56 410 ARG B CA 1
ATOM 7245 C C . ARG B 1 410 ? 1.18 -43.844 -6.207 1 90.56 410 ARG B C 1
ATOM 7247 O O . ARG B 1 410 ? 0.87 -44.25 -7.324 1 90.56 410 ARG B O 1
ATOM 7254 N N . ASN B 1 411 ? 0.949 -44.469 -5.078 1 88.19 411 ASN B N 1
ATOM 7255 C CA . ASN B 1 411 ? 0.406 -45.812 -5.148 1 88.19 411 ASN B CA 1
ATOM 7256 C C . ASN B 1 411 ? -1.115 -45.812 -5.023 1 88.19 411 ASN B C 1
ATOM 7258 O O . ASN B 1 411 ? -1.748 -46.875 -5.109 1 88.19 411 ASN B O 1
ATOM 7262 N N . ASN B 1 412 ? -1.615 -44.688 -4.852 1 86.81 412 ASN B N 1
ATOM 7263 C CA . ASN B 1 412 ? -3.062 -44.531 -4.75 1 86.81 412 ASN B CA 1
ATOM 7264 C C . ASN B 1 412 ? -3.721 -44.5 -6.125 1 86.81 412 ASN B C 1
ATOM 7266 O O . ASN B 1 412 ? -3.355 -43.688 -6.969 1 86.81 412 ASN B O 1
ATOM 7270 N N . LYS B 1 413 ? -4.66 -45.312 -6.328 1 81.81 413 LYS B N 1
ATOM 7271 C CA . LYS B 1 413 ? -5.309 -45.469 -7.629 1 81.81 413 LYS B CA 1
ATOM 7272 C C . LYS B 1 413 ? -5.961 -44.156 -8.07 1 81.81 413 LYS B C 1
ATOM 7274 O O . LYS B 1 413 ? -5.945 -43.812 -9.258 1 81.81 413 LYS B O 1
ATOM 7279 N N . TYR B 1 414 ? -6.5 -43.438 -7.156 1 79 414 TYR B N 1
ATOM 7280 C CA . TYR B 1 414 ? -7.211 -42.188 -7.477 1 79 414 TYR B CA 1
ATOM 7281 C C . TYR B 1 414 ? -6.238 -41.094 -7.918 1 79 414 TYR B C 1
ATOM 7283 O O . TYR B 1 414 ? -6.621 -40.188 -8.641 1 79 414 TYR B O 1
ATOM 7291 N N . TRP B 1 415 ? -5.023 -41.312 -7.602 1 83.31 415 TRP B N 1
ATOM 7292 C CA . TRP B 1 415 ? -4.023 -40.281 -7.949 1 83.31 415 TRP B CA 1
ATOM 7293 C C . TRP B 1 415 ? -3.352 -40.625 -9.273 1 83.31 415 TRP B C 1
ATOM 7295 O O . TRP B 1 415 ? -2.721 -39.781 -9.891 1 83.31 415 TRP B O 1
ATOM 7305 N N . ARG B 1 416 ? -3.635 -41.844 -9.672 1 81.94 416 ARG B N 1
ATOM 7306 C CA . ARG B 1 416 ? -2.939 -42.312 -10.875 1 81.94 416 ARG B CA 1
ATOM 7307 C C . ARG B 1 416 ? -3.855 -42.25 -12.094 1 81.94 416 ARG B C 1
ATOM 7309 O O . ARG B 1 416 ? -3.395 -42.406 -13.227 1 81.94 416 ARG B O 1
ATOM 7316 N N . THR B 1 417 ? -5.094 -42 -11.859 1 86.12 417 THR B N 1
ATOM 7317 C CA . THR B 1 417 ? -6.031 -42.125 -12.969 1 86.12 417 THR B CA 1
ATOM 7318 C C . THR B 1 417 ? -6.32 -40.781 -13.602 1 86.12 417 THR B C 1
ATOM 7320 O O . THR B 1 417 ? -6.527 -39.781 -12.891 1 86.12 417 THR B O 1
ATOM 7323 N N . GLY B 1 418 ? -6.203 -40.781 -14.922 1 89.81 418 GLY B N 1
ATOM 7324 C CA . GLY B 1 418 ? -6.691 -39.625 -15.664 1 89.81 418 GLY B CA 1
ATOM 7325 C C . GLY B 1 418 ? -5.617 -38.594 -15.938 1 89.81 418 GLY B C 1
ATOM 7326 O O . GLY B 1 418 ? -5.918 -37.469 -16.312 1 89.81 418 GLY B O 1
ATOM 7327 N N . TYR B 1 419 ? -4.336 -38.969 -15.664 1 94.25 419 TYR B N 1
ATOM 7328 C CA . TYR B 1 419 ? -3.262 -38 -15.883 1 94.25 419 TYR B CA 1
ATOM 7329 C C . TYR B 1 419 ? -2.17 -38.594 -16.766 1 94.25 419 TYR B C 1
ATOM 7331 O O . TYR B 1 419 ? -1.893 -39.781 -16.703 1 94.25 419 TYR B O 1
ATOM 7339 N N . ASP B 1 420 ? -1.655 -37.812 -17.609 1 94.56 420 ASP B N 1
ATOM 7340 C CA . ASP B 1 420 ? -0.411 -38.125 -18.312 1 94.56 420 ASP B CA 1
ATOM 7341 C C . ASP B 1 420 ? 0.799 -37.625 -17.516 1 94.56 420 ASP B C 1
ATOM 7343 O O . ASP B 1 420 ? 1.04 -36.438 -17.422 1 94.56 420 ASP B O 1
ATOM 7347 N N . PHE B 1 421 ? 1.59 -38.625 -17.047 1 95.5 421 PHE B N 1
ATOM 7348 C CA . PHE B 1 421 ? 2.633 -38.312 -16.062 1 95.5 421 PHE B CA 1
ATOM 7349 C C . PHE B 1 421 ? 3.832 -37.656 -16.734 1 95.5 421 PHE B C 1
ATOM 7351 O O . PHE B 1 421 ? 4.773 -37.25 -16.047 1 95.5 421 PHE B O 1
ATOM 7358 N N . GLU B 1 422 ? 3.807 -37.438 -18 1 95.25 422 GLU B N 1
ATOM 7359 C CA . GLU B 1 422 ? 4.918 -36.812 -18.719 1 95.25 422 GLU B CA 1
ATOM 7360 C C . GLU B 1 422 ? 4.57 -35.406 -19.156 1 95.25 422 GLU B C 1
ATOM 7362 O O . GLU B 1 422 ? 5.422 -34.688 -19.703 1 95.25 422 GLU B O 1
ATOM 7367 N N . ARG B 1 423 ? 3.367 -35.062 -18.938 1 96.31 423 ARG B N 1
ATOM 7368 C CA . ARG B 1 423 ? 2.914 -33.75 -19.391 1 96.31 423 ARG B CA 1
ATOM 7369 C C . ARG B 1 423 ? 2.822 -32.781 -18.219 1 96.31 423 ARG B C 1
ATOM 7371 O O . ARG B 1 423 ? 2.256 -33.094 -17.172 1 96.31 423 ARG B O 1
ATOM 7378 N N . VAL B 1 424 ? 3.332 -31.594 -18.453 1 98 424 VAL B N 1
ATOM 7379 C CA . VAL B 1 424 ? 3.311 -30.547 -17.422 1 98 424 VAL B CA 1
ATOM 7380 C C . VAL B 1 424 ? 1.877 -30.078 -17.203 1 98 424 VAL B C 1
ATOM 7382 O O . VAL B 1 424 ? 1.481 -29.812 -16.062 1 98 424 VAL B O 1
ATOM 7385 N N . LYS B 1 425 ? 1.058 -30 -18.234 1 97.75 425 LYS B N 1
ATOM 7386 C CA . LYS B 1 425 ? -0.349 -29.625 -18.125 1 97.75 425 LYS B CA 1
ATOM 7387 C C . LYS B 1 425 ? -1.066 -30.469 -17.094 1 97.75 425 LYS B C 1
ATOM 7389 O O . LYS B 1 425 ? -1.838 -29.953 -16.281 1 97.75 425 LYS B O 1
ATOM 7394 N N . ASP B 1 426 ? -0.776 -31.719 -17.078 1 96.81 426 ASP B N 1
ATOM 7395 C CA . ASP B 1 426 ? -1.467 -32.625 -16.188 1 96.81 426 ASP B CA 1
ATOM 7396 C C . ASP B 1 426 ? -0.934 -32.531 -14.758 1 96.81 426 ASP B C 1
ATOM 7398 O O . ASP B 1 426 ? -1.666 -32.75 -13.797 1 96.81 426 ASP B O 1
ATOM 7402 N N . LEU B 1 427 ? 0.355 -32.25 -14.656 1 97.5 427 LEU B N 1
ATOM 7403 C CA . LEU B 1 427 ? 0.875 -31.969 -13.32 1 97.5 427 LEU B CA 1
ATOM 7404 C C . LEU B 1 427 ? 0.169 -30.781 -12.695 1 97.5 427 LEU B C 1
ATOM 7406 O O . LEU B 1 427 ? -0.236 -30.828 -11.531 1 97.5 427 LEU B O 1
ATOM 7410 N N . VAL B 1 428 ? -0.024 -29.672 -13.469 1 97.94 428 VAL B N 1
ATOM 7411 C CA . VAL B 1 428 ? -0.729 -28.484 -13 1 97.94 428 VAL B CA 1
ATOM 7412 C C . VAL B 1 428 ? -2.176 -28.844 -12.672 1 97.94 428 VAL B C 1
ATOM 7414 O O . VAL B 1 428 ? -2.723 -28.375 -11.664 1 97.94 428 VAL B O 1
ATOM 7417 N N . ARG B 1 429 ? -2.754 -29.656 -13.477 1 96.5 429 ARG B N 1
ATOM 7418 C CA . ARG B 1 429 ? -4.125 -30.109 -13.242 1 96.5 429 ARG B CA 1
ATOM 7419 C C . ARG B 1 429 ? -4.219 -30.922 -11.953 1 96.5 429 ARG B C 1
ATOM 7421 O O . ARG B 1 429 ? -5.18 -30.781 -11.195 1 96.5 429 ARG B O 1
ATOM 7428 N N . LEU B 1 430 ? -3.246 -31.781 -11.719 1 95.81 430 LEU B N 1
ATOM 7429 C CA . LEU B 1 430 ? -3.234 -32.562 -10.484 1 95.81 430 LEU B CA 1
ATOM 7430 C C . LEU B 1 430 ? -3.209 -31.656 -9.266 1 95.81 430 LEU B C 1
ATOM 7432 O O . LEU B 1 430 ? -3.943 -31.875 -8.305 1 95.81 430 LEU B O 1
ATOM 7436 N N . ILE B 1 431 ? -2.348 -30.688 -9.281 1 95.88 431 ILE B N 1
ATOM 7437 C CA . ILE B 1 431 ? -2.207 -29.75 -8.172 1 95.88 431 ILE B CA 1
ATOM 7438 C C . ILE B 1 431 ? -3.549 -29.078 -7.887 1 95.88 431 ILE B C 1
ATOM 7440 O O . ILE B 1 431 ? -3.959 -28.953 -6.73 1 95.88 431 ILE B O 1
ATOM 7444 N N . ARG B 1 432 ? -4.262 -28.641 -8.938 1 93.19 432 ARG B N 1
ATOM 7445 C CA . ARG B 1 432 ? -5.574 -28.016 -8.781 1 93.19 432 ARG B CA 1
ATOM 7446 C C . ARG B 1 432 ? -6.586 -29.016 -8.227 1 93.19 432 ARG B C 1
ATOM 7448 O O . ARG B 1 432 ? -7.266 -28.719 -7.238 1 93.19 432 ARG B O 1
ATOM 7455 N N . ASP B 1 433 ? -6.648 -30.172 -8.836 1 91.56 433 ASP B N 1
ATOM 7456 C CA . ASP B 1 433 ? -7.645 -31.188 -8.492 1 91.56 433 ASP B CA 1
ATOM 7457 C C . ASP B 1 433 ? -7.52 -31.609 -7.035 1 91.56 433 ASP B C 1
ATOM 7459 O O . ASP B 1 433 ? -8.523 -31.703 -6.32 1 91.56 433 ASP B O 1
ATOM 7463 N N . LYS B 1 434 ? -6.324 -31.844 -6.668 1 91.62 434 LYS B N 1
ATOM 7464 C CA . LYS B 1 434 ? -6.125 -32.375 -5.324 1 91.62 434 LYS B CA 1
ATOM 7465 C C . LYS B 1 434 ? -6.355 -31.312 -4.262 1 91.62 434 LYS B C 1
ATOM 7467 O O . LYS B 1 434 ? -6.758 -31.625 -3.139 1 91.62 434 LYS B O 1
ATOM 7472 N N . TYR B 1 435 ? -6.105 -30.094 -4.609 1 89.56 435 TYR B N 1
ATOM 7473 C CA . TYR B 1 435 ? -6.449 -29 -3.689 1 89.56 435 TYR B CA 1
ATOM 7474 C C . TYR B 1 435 ? -7.961 -28.891 -3.531 1 89.56 435 TYR B C 1
ATOM 7476 O O . TYR B 1 435 ? -8.461 -28.719 -2.418 1 89.56 435 TYR B O 1
ATOM 7484 N N . GLU B 1 436 ? -8.672 -29.016 -4.625 1 83.19 436 GLU B N 1
ATOM 7485 C CA . GLU B 1 436 ? -10.125 -28.906 -4.637 1 83.19 436 GLU B CA 1
ATOM 7486 C C . GLU B 1 436 ? -10.781 -30.016 -3.828 1 83.19 436 GLU B C 1
ATOM 7488 O O . GLU B 1 436 ? -11.797 -29.812 -3.166 1 83.19 436 GLU B O 1
ATOM 7493 N N . HIS B 1 437 ? -10.234 -31.141 -3.865 1 85 437 HIS B N 1
ATOM 7494 C CA . HIS B 1 437 ? -10.82 -32.312 -3.205 1 85 437 HIS B CA 1
ATOM 7495 C C . HIS B 1 437 ? -10.148 -32.562 -1.861 1 85 437 HIS B C 1
ATOM 7497 O O . HIS B 1 437 ? -10.328 -33.625 -1.272 1 85 437 HIS B O 1
ATOM 7503 N N . PHE B 1 438 ? -9.391 -31.672 -1.379 1 87.06 438 PHE B N 1
ATOM 7504 C CA . PHE B 1 438 ? -8.578 -31.828 -0.175 1 87.06 438 PHE B CA 1
ATOM 7505 C C . PHE B 1 438 ? -9.438 -32.281 1 1 87.06 438 PHE B C 1
ATOM 7507 O O . PHE B 1 438 ? -9.039 -33.156 1.757 1 87.06 438 PHE B O 1
ATOM 7514 N N . PRO B 1 439 ? -10.672 -31.75 1.181 1 79.44 439 PRO B N 1
ATOM 7515 C CA . PRO B 1 439 ? -11.484 -32.125 2.338 1 79.44 439 PRO B CA 1
ATOM 7516 C C . PRO B 1 439 ? -11.891 -33.594 2.311 1 79.44 439 PRO B C 1
ATOM 7518 O O . PRO B 1 439 ? -12.219 -34.188 3.354 1 79.44 439 PRO B O 1
ATOM 7521 N N . GLU B 1 440 ? -11.836 -34.188 1.173 1 83.25 440 GLU B N 1
ATOM 7522 C CA . GLU B 1 440 ? -12.336 -35.562 0.996 1 83.25 440 GLU B CA 1
ATOM 7523 C C . GLU B 1 440 ? -11.273 -36.594 1.354 1 83.25 440 GLU B C 1
ATOM 7525 O O . GLU B 1 440 ? -11.578 -37.75 1.528 1 83.25 440 GLU B O 1
ATOM 7530 N N . TYR B 1 441 ? -10.125 -36.156 1.568 1 88 441 TYR B N 1
ATOM 7531 C CA . TYR B 1 441 ? -9.031 -37.125 1.743 1 88 441 TYR B CA 1
ATOM 7532 C C . TYR B 1 441 ? -8.938 -37.562 3.193 1 88 441 TYR B C 1
ATOM 7534 O O . TYR B 1 441 ? -9.328 -36.844 4.109 1 88 441 TYR B O 1
ATOM 7542 N N . PRO B 1 442 ? -8.438 -38.812 3.338 1 88.94 442 PRO B N 1
ATOM 7543 C CA . PRO B 1 442 ? -8.141 -39.25 4.703 1 88.94 442 PRO B CA 1
ATOM 7544 C C . PRO B 1 442 ? -7.043 -38.438 5.363 1 88.94 442 PRO B C 1
ATOM 7546 O O . PRO B 1 442 ? -6.27 -37.75 4.672 1 88.94 442 PRO B O 1
ATOM 7549 N N . ASP B 1 443 ? -6.934 -38.5 6.676 1 88.75 443 ASP B N 1
ATOM 7550 C CA . ASP B 1 443 ? -6.062 -37.656 7.469 1 88.75 443 ASP B CA 1
ATOM 7551 C C . ASP B 1 443 ? -4.594 -37.875 7.113 1 88.75 443 ASP B C 1
ATOM 7553 O O . ASP B 1 443 ? -3.789 -36.938 7.137 1 88.75 443 ASP B O 1
ATOM 7557 N N . ASP B 1 444 ? -4.273 -39.062 6.801 1 88.62 444 ASP B N 1
ATOM 7558 C CA . ASP B 1 444 ? -2.883 -39.375 6.48 1 88.62 444 ASP B CA 1
ATOM 7559 C C . ASP B 1 444 ? -2.441 -38.656 5.211 1 88.62 444 ASP B C 1
ATOM 7561 O O . ASP B 1 444 ? -1.337 -38.094 5.156 1 88.62 444 ASP B O 1
ATOM 7565 N N . ILE B 1 445 ? -3.312 -38.625 4.25 1 91.75 445 ILE B N 1
ATOM 7566 C CA . ILE B 1 445 ? -3.025 -37.906 3.002 1 91.75 445 ILE B CA 1
ATOM 7567 C C . ILE B 1 445 ? -2.998 -36.406 3.246 1 91.75 445 ILE B C 1
ATOM 7569 O O . ILE B 1 445 ? -2.131 -35.688 2.723 1 91.75 445 ILE B O 1
ATOM 7573 N N . LYS B 1 446 ? -3.912 -35.938 4.035 1 91.62 446 LYS B N 1
ATOM 7574 C CA . LYS B 1 446 ? -3.979 -34.531 4.367 1 91.62 446 LYS B CA 1
ATOM 7575 C C . LYS B 1 446 ? -2.691 -34.062 5.043 1 91.62 446 LYS B C 1
ATOM 7577 O O . LYS B 1 446 ? -2.191 -32.969 4.754 1 91.62 446 LYS B O 1
ATOM 7582 N N . HIS B 1 447 ? -2.197 -34.875 5.844 1 91.56 447 HIS B N 1
ATOM 7583 C CA . HIS B 1 447 ? -0.961 -34.562 6.547 1 91.56 447 HIS B CA 1
ATOM 7584 C C . HIS B 1 447 ? 0.221 -34.5 5.582 1 91.56 447 HIS B C 1
ATOM 7586 O O . HIS B 1 447 ? 1.094 -33.625 5.715 1 91.56 447 HIS B O 1
ATOM 7592 N N . ILE B 1 448 ? 0.192 -35.406 4.656 1 93.19 448 ILE B N 1
ATOM 7593 C CA . ILE B 1 448 ? 1.278 -35.438 3.684 1 93.19 448 ILE B CA 1
ATOM 7594 C C . ILE B 1 448 ? 1.272 -34.156 2.842 1 93.19 448 ILE B C 1
ATOM 7596 O O . ILE B 1 448 ? 2.322 -33.562 2.615 1 93.19 448 ILE B O 1
ATOM 7600 N N . LEU B 1 449 ? 0.144 -33.719 2.412 1 92.44 449 LEU B N 1
ATOM 7601 C CA . LEU B 1 449 ? -0.001 -32.562 1.515 1 92.44 449 LEU B CA 1
ATOM 7602 C C . LEU B 1 449 ? 0.134 -31.266 2.279 1 92.44 449 LEU B C 1
ATOM 7604 O O . LEU B 1 449 ? 0.438 -30.219 1.688 1 92.44 449 LEU B O 1
ATOM 7608 N N . GLY B 1 450 ? -0.067 -31.297 3.512 1 89.69 450 GLY B N 1
ATOM 7609 C CA . GLY B 1 450 ? 0.023 -30.094 4.336 1 89.69 450 GLY B CA 1
ATOM 7610 C C . GLY B 1 450 ? -1.324 -29.609 4.832 1 89.69 450 GLY B C 1
ATOM 7611 O O . GLY B 1 450 ? -2.07 -28.969 4.094 1 89.69 450 GLY B O 1
ATOM 7612 N N . ALA B 1 451 ? -1.665 -29.891 6.047 1 84.81 451 ALA B N 1
ATOM 7613 C CA . ALA B 1 451 ? -2.938 -29.531 6.66 1 84.81 451 ALA B CA 1
ATOM 7614 C C . ALA B 1 451 ? -2.721 -28.812 7.992 1 84.81 451 ALA B C 1
ATOM 7616 O O . ALA B 1 451 ? -1.639 -28.906 8.578 1 84.81 451 ALA B O 1
ATOM 7617 N N . THR B 1 452 ? -3.451 -27.922 8.312 1 76.88 452 THR B N 1
ATOM 7618 C CA . THR B 1 452 ? -3.492 -27.281 9.625 1 76.88 452 THR B CA 1
ATOM 7619 C C . THR B 1 452 ? -4.836 -27.531 10.305 1 76.88 452 THR B C 1
ATOM 7621 O O . THR B 1 452 ? -5.871 -27.609 9.633 1 76.88 452 THR B O 1
ATOM 7624 N N . PRO B 1 453 ? -4.664 -27.797 11.688 1 69.56 453 PRO B N 1
ATOM 7625 C CA . PRO B 1 453 ? -5.934 -27.969 12.406 1 69.56 453 PRO B CA 1
ATOM 7626 C C . PRO B 1 453 ? -6.812 -26.719 12.359 1 69.56 453 PRO B C 1
ATOM 7628 O O . PRO B 1 453 ? -6.297 -25.594 12.391 1 69.56 453 PRO B O 1
ATOM 7631 N N . GLN B 1 454 ? -8.031 -26.891 11.938 1 61.56 454 GLN B N 1
ATOM 7632 C CA . GLN B 1 454 ? -8.969 -25.781 12 1 61.56 454 GLN B CA 1
ATOM 7633 C C . GLN B 1 454 ? -9.086 -25.234 13.422 1 61.56 454 GLN B C 1
ATOM 7635 O O . GLN B 1 454 ? -9.008 -26 14.383 1 61.56 454 GLN B O 1
ATOM 7640 N N . PRO B 1 455 ? -8.891 -24 13.648 1 54.5 455 PRO B N 1
ATOM 7641 C CA . PRO B 1 455 ? -9.055 -23.547 15.031 1 54.5 455 PRO B CA 1
ATOM 7642 C C . PRO B 1 455 ? -10.25 -24.203 15.727 1 54.5 455 PRO B C 1
ATOM 7644 O O . PRO B 1 455 ? -11.102 -24.797 15.062 1 54.5 455 PRO B O 1
ATOM 7647 N N . GLN B 1 456 ? -10.547 -24.031 17.125 1 51.56 456 GLN B N 1
ATOM 7648 C CA . GLN B 1 456 ? -11.344 -24.703 18.141 1 51.56 456 GLN B CA 1
ATOM 7649 C C . GLN B 1 456 ? -12.68 -25.172 17.578 1 51.56 456 GLN B C 1
ATOM 7651 O O . GLN B 1 456 ? -13.32 -26.062 18.141 1 51.56 456 GLN B O 1
ATOM 7656 N N . GLY B 1 457 ? -13.445 -24.391 17.062 1 45.62 457 GLY B N 1
ATOM 7657 C CA . GLY B 1 457 ? -14.852 -24.75 17.062 1 45.62 457 GLY B CA 1
ATOM 7658 C C . GLY B 1 457 ? -15.148 -25.969 16.219 1 45.62 457 GLY B C 1
ATOM 7659 O O . GLY B 1 457 ? -16.266 -26.484 16.234 1 45.62 457 GLY B O 1
ATOM 7660 N N . SER B 1 458 ? -14.453 -26.109 15.125 1 48.62 458 SER B N 1
ATOM 7661 C CA . SER B 1 458 ? -14.961 -27.219 14.328 1 48.62 458 SER B CA 1
ATOM 7662 C C . SER B 1 458 ? -14.312 -28.531 14.727 1 48.62 458 SER B C 1
ATOM 7664 O O . SER B 1 458 ? -13.188 -28.547 15.242 1 48.62 458 SER B O 1
ATOM 7666 N N . GLN B 1 459 ? -15.031 -29.578 15 1 48.97 459 GLN B N 1
ATOM 7667 C CA . GLN B 1 459 ? -14.867 -30.984 15.383 1 48.97 459 GLN B CA 1
ATOM 7668 C C . GLN B 1 459 ? -13.641 -31.594 14.703 1 48.97 459 GLN B C 1
ATOM 7670 O O . GLN B 1 459 ? -13.742 -32.625 14.023 1 48.97 459 GLN B O 1
ATOM 7675 N N . GLY B 1 460 ? -12.477 -30.844 14.82 1 58.47 460 GLY B N 1
ATOM 7676 C CA . GLY B 1 460 ? -11.273 -31.609 14.508 1 58.47 460 GLY B CA 1
ATOM 7677 C C . GLY B 1 460 ? -10.992 -31.703 13.023 1 58.47 460 GLY B C 1
ATOM 7678 O O . GLY B 1 460 ? -10.227 -32.562 12.578 1 58.47 460 GLY B O 1
ATOM 7679 N N . GLU B 1 461 ? -11.695 -30.984 12.18 1 68.38 461 GLU B N 1
ATOM 7680 C CA . GLU B 1 461 ? -11.516 -31.109 10.734 1 68.38 461 GLU B CA 1
ATOM 7681 C C . GLU B 1 461 ? -10.266 -30.375 10.266 1 68.38 461 GLU B C 1
ATOM 7683 O O . GLU B 1 461 ? -9.969 -29.281 10.742 1 68.38 461 GLU B O 1
ATOM 7688 N N . LEU B 1 462 ? -9.383 -31.234 9.57 1 78.75 462 LEU B N 1
ATOM 7689 C CA . LEU B 1 462 ? -8.164 -30.688 8.984 1 78.75 462 LEU B CA 1
ATOM 7690 C C . LEU B 1 462 ? -8.469 -29.922 7.707 1 78.75 462 LEU B C 1
ATOM 7692 O O . LEU B 1 462 ? -9.297 -30.344 6.895 1 78.75 462 LEU B O 1
ATOM 7696 N N . GLU B 1 463 ? -7.969 -28.672 7.645 1 78.94 463 GLU B N 1
ATOM 7697 C CA . GLU B 1 463 ? -8.109 -27.875 6.438 1 78.94 463 GLU B CA 1
ATOM 7698 C C . GLU B 1 463 ? -6.777 -27.719 5.707 1 78.94 463 GLU B C 1
ATOM 7700 O O . GLU B 1 463 ? -5.715 -27.859 6.316 1 78.94 463 GLU B O 1
ATOM 7705 N N . ALA B 1 464 ? -6.949 -27.562 4.438 1 83.44 464 ALA B N 1
ATOM 7706 C CA . ALA B 1 464 ? -5.742 -27.391 3.637 1 83.44 464 ALA B CA 1
ATOM 7707 C C . ALA B 1 464 ? -5.004 -26.125 4.035 1 83.44 464 ALA B C 1
ATOM 7709 O O . ALA B 1 464 ? -5.617 -25.062 4.199 1 83.44 464 ALA B O 1
ATOM 7710 N N . ASN B 1 465 ? -3.762 -26.266 4.297 1 85.94 465 ASN B N 1
ATOM 7711 C CA . ASN B 1 465 ? -2.85 -25.125 4.434 1 85.94 465 ASN B CA 1
ATOM 7712 C C . ASN B 1 465 ? -2.197 -24.766 3.1 1 85.94 465 ASN B C 1
ATOM 7714 O O . ASN B 1 465 ? -1.337 -25.5 2.609 1 85.94 465 ASN B O 1
ATOM 7718 N N . PRO B 1 466 ? -2.602 -23.641 2.562 1 85.44 466 PRO B N 1
ATOM 7719 C CA . PRO B 1 466 ? -2.1 -23.297 1.228 1 85.44 466 PRO B CA 1
ATOM 7720 C C . PRO B 1 466 ? -0.574 -23.25 1.163 1 85.44 466 PRO B C 1
ATOM 7722 O O . PRO B 1 466 ? 0.016 -23.656 0.158 1 85.44 466 PRO B O 1
ATOM 7725 N N . GLU B 1 467 ? 0.029 -22.797 2.18 1 86.38 467 GLU B N 1
ATOM 7726 C CA . GLU B 1 467 ? 1.485 -22.703 2.193 1 86.38 467 GLU B CA 1
ATOM 7727 C C . GLU B 1 467 ? 2.131 -24.078 2.18 1 86.38 467 GLU B C 1
ATOM 7729 O O . GLU B 1 467 ? 3.029 -24.344 1.377 1 86.38 467 GLU B O 1
ATOM 7734 N N . ALA B 1 468 ? 1.659 -24.875 3.055 1 89.69 468 ALA B N 1
ATOM 7735 C CA . ALA B 1 468 ? 2.215 -26.219 3.139 1 89.69 468 ALA B CA 1
ATOM 7736 C C . ALA B 1 468 ? 1.917 -27.016 1.87 1 89.69 468 ALA B C 1
ATOM 7738 O O . ALA B 1 468 ? 2.77 -27.766 1.386 1 89.69 468 ALA B O 1
ATOM 7739 N N . TYR B 1 469 ? 0.728 -26.875 1.416 1 93.31 469 TYR B N 1
ATOM 7740 C CA . TYR B 1 469 ? 0.323 -27.578 0.202 1 93.31 469 TYR B CA 1
ATOM 7741 C C . TYR B 1 469 ? 1.194 -27.172 -0.979 1 93.31 469 TYR B C 1
ATOM 7743 O O . TYR B 1 469 ? 1.689 -28.016 -1.718 1 93.31 469 TYR B O 1
ATOM 7751 N N . TYR B 1 470 ? 1.362 -25.906 -1.123 1 93.25 470 TYR B N 1
ATOM 7752 C CA . TYR B 1 470 ? 2.203 -25.406 -2.207 1 93.25 470 TYR B CA 1
ATOM 7753 C C . TYR B 1 470 ? 3.633 -25.922 -2.066 1 93.25 470 TYR B C 1
ATOM 7755 O O . TYR B 1 470 ? 4.246 -26.344 -3.049 1 93.25 470 TYR B O 1
ATOM 7763 N N . HIS B 1 471 ? 4.117 -25.906 -0.891 1 91.75 471 HIS B N 1
ATOM 7764 C CA . HIS B 1 471 ? 5.496 -26.297 -0.636 1 91.75 471 HIS B CA 1
ATOM 7765 C C . HIS B 1 471 ? 5.715 -27.781 -0.965 1 91.75 471 HIS B C 1
ATOM 7767 O O . HIS B 1 471 ? 6.801 -28.156 -1.411 1 91.75 471 HIS B O 1
ATOM 7773 N N . TYR B 1 472 ? 4.75 -28.562 -0.726 1 94.56 472 TYR B N 1
ATOM 7774 C CA . TYR B 1 472 ? 4.859 -29.984 -1.059 1 94.56 472 TYR B CA 1
ATOM 7775 C C . TYR B 1 472 ? 5.242 -30.172 -2.521 1 94.56 472 TYR B C 1
ATOM 7777 O O . TYR B 1 472 ? 6.156 -30.938 -2.836 1 94.56 472 TYR B O 1
ATOM 7785 N N . PHE B 1 473 ? 4.609 -29.438 -3.355 1 95.5 473 PHE B N 1
ATOM 7786 C CA . PHE B 1 473 ? 4.855 -29.609 -4.781 1 95.5 473 PHE B CA 1
ATOM 7787 C C . PHE B 1 473 ? 6.078 -28.812 -5.219 1 95.5 473 PHE B C 1
ATOM 7789 O O . PHE B 1 473 ? 6.879 -29.281 -6.031 1 95.5 473 PHE B O 1
ATOM 7796 N N . ALA B 1 474 ? 6.25 -27.641 -4.68 1 93.81 474 ALA B N 1
ATOM 7797 C CA . ALA B 1 474 ? 7.355 -26.766 -5.074 1 93.81 474 ALA B CA 1
ATOM 7798 C C . ALA B 1 474 ? 8.703 -27.406 -4.746 1 93.81 474 ALA B C 1
ATOM 7800 O O . ALA B 1 474 ? 9.688 -27.203 -5.461 1 93.81 474 ALA B O 1
ATOM 7801 N N . SER B 1 475 ? 8.766 -28.172 -3.672 1 92.81 475 SER B N 1
ATOM 7802 C CA . SER B 1 475 ? 10.008 -28.828 -3.281 1 92.81 475 SER B CA 1
ATOM 7803 C C . SER B 1 475 ? 10.344 -29.984 -4.23 1 92.81 475 SER B C 1
ATOM 7805 O O . SER B 1 475 ? 11.516 -30.312 -4.41 1 92.81 475 SER B O 1
ATOM 7807 N N . ARG B 1 476 ? 9.391 -30.5 -4.844 1 94.38 476 ARG B N 1
ATOM 7808 C CA . ARG B 1 476 ? 9.578 -31.641 -5.727 1 94.38 476 ARG B CA 1
ATOM 7809 C C . ARG B 1 476 ? 9.727 -31.203 -7.18 1 94.38 476 ARG B C 1
ATOM 7811 O O . ARG B 1 476 ? 10.414 -31.844 -7.965 1 94.38 476 ARG B O 1
ATOM 7818 N N . PHE B 1 477 ? 9.102 -30.109 -7.492 1 96.38 477 PHE B N 1
ATOM 7819 C CA . PHE B 1 477 ? 9.188 -29.531 -8.82 1 96.38 477 PHE B CA 1
ATOM 7820 C C . PHE B 1 477 ? 9.57 -28.062 -8.742 1 96.38 477 PHE B C 1
ATOM 7822 O O . PHE B 1 477 ? 8.773 -27.188 -9.094 1 96.38 477 PHE B O 1
ATOM 7829 N N . PRO B 1 478 ? 10.812 -27.75 -8.469 1 94.62 478 PRO B N 1
ATOM 7830 C CA . PRO B 1 478 ? 11.219 -26.375 -8.156 1 94.62 478 PRO B CA 1
ATOM 7831 C C . PRO B 1 478 ? 11.07 -25.438 -9.344 1 94.62 478 PRO B C 1
ATOM 7833 O O . PRO B 1 478 ? 10.82 -24.234 -9.164 1 94.62 478 PRO B O 1
ATOM 7836 N N . ASN B 1 479 ? 11.117 -25.984 -10.586 1 96.94 479 ASN B N 1
ATOM 7837 C CA . ASN B 1 479 ? 11.086 -25.125 -11.766 1 96.94 479 ASN B CA 1
ATOM 7838 C C . ASN B 1 479 ? 9.672 -25 -12.328 1 96.94 479 ASN B C 1
ATOM 7840 O O . ASN B 1 479 ? 9.438 -24.234 -13.266 1 96.94 479 ASN B O 1
ATOM 7844 N N . LEU B 1 480 ? 8.758 -25.734 -11.75 1 97.94 480 LEU B N 1
ATOM 7845 C CA . LEU B 1 480 ? 7.414 -25.781 -12.32 1 97.94 480 LEU B CA 1
ATOM 7846 C C . LEU B 1 480 ? 6.801 -24.391 -12.383 1 97.94 480 LEU B C 1
ATOM 7848 O O . LEU B 1 480 ? 6.359 -23.953 -13.445 1 97.94 480 LEU B O 1
ATOM 7852 N N . PHE B 1 481 ? 6.859 -23.719 -11.328 1 98 481 PHE B N 1
ATOM 7853 C CA . PHE B 1 481 ? 6.121 -22.469 -11.219 1 98 481 PHE B CA 1
ATOM 7854 C C . PHE B 1 481 ? 6.672 -21.422 -12.188 1 98 481 PHE B C 1
ATOM 7856 O O . PHE B 1 481 ? 5.922 -20.828 -12.969 1 98 481 PHE B O 1
ATOM 7863 N N . ILE B 1 482 ? 7.941 -21.188 -12.164 1 98.19 482 ILE B N 1
ATOM 7864 C CA . ILE B 1 482 ? 8.531 -20.109 -12.945 1 98.19 482 ILE B CA 1
ATOM 7865 C C . ILE B 1 482 ? 8.367 -20.391 -14.43 1 98.19 482 ILE B C 1
ATOM 7867 O O . ILE B 1 482 ? 8.141 -19.484 -15.227 1 98.19 482 ILE B O 1
ATOM 7871 N N . GLU B 1 483 ? 8.445 -21.656 -14.812 1 98.19 483 GLU B N 1
ATOM 7872 C CA . GLU B 1 483 ? 8.312 -22 -16.219 1 98.19 483 GLU B CA 1
ATOM 7873 C C . GLU B 1 483 ? 6.871 -21.812 -16.703 1 98.19 483 GLU B C 1
ATOM 7875 O O . GLU B 1 483 ? 6.629 -21.328 -17.812 1 98.19 483 GLU B O 1
ATOM 7880 N N . VAL B 1 484 ? 5.984 -22.219 -15.836 1 98.31 484 VAL B N 1
ATOM 7881 C CA . VAL B 1 484 ? 4.574 -22 -16.156 1 98.31 484 VAL B CA 1
ATOM 7882 C C . VAL B 1 484 ? 4.281 -20.5 -16.219 1 98.31 484 VAL B C 1
ATOM 7884 O O . VAL B 1 484 ? 3.602 -20.047 -17.141 1 98.31 484 VAL B O 1
ATOM 7887 N N . TYR B 1 485 ? 4.809 -19.797 -15.297 1 97.94 485 TYR B N 1
ATOM 7888 C CA . TYR B 1 485 ? 4.625 -18.344 -15.25 1 97.94 485 TYR B CA 1
ATOM 7889 C C . TYR B 1 485 ? 5.086 -17.703 -16.547 1 97.94 485 TYR B C 1
ATOM 7891 O O . TYR B 1 485 ? 4.379 -16.859 -17.109 1 97.94 485 TYR B O 1
ATOM 7899 N N . LYS B 1 486 ? 6.199 -18.062 -17.062 1 97.38 486 LYS B N 1
ATOM 7900 C CA . LYS B 1 486 ? 6.766 -17.484 -18.281 1 97.38 486 LYS B CA 1
ATOM 7901 C C . LYS B 1 486 ? 5.852 -17.703 -19.469 1 97.38 486 LYS B C 1
ATOM 7903 O O . LYS B 1 486 ? 5.602 -16.781 -20.25 1 97.38 486 LYS B O 1
ATOM 7908 N N . VAL B 1 487 ? 5.391 -18.859 -19.531 1 98 487 VAL B N 1
ATOM 7909 C CA . VAL B 1 487 ? 4.531 -19.203 -20.672 1 98 487 VAL B CA 1
ATOM 7910 C C . VAL B 1 487 ? 3.223 -18.422 -20.578 1 98 487 VAL B C 1
ATOM 7912 O O . VAL B 1 487 ? 2.768 -17.844 -21.562 1 98 487 VAL B O 1
ATOM 7915 N N . MET B 1 488 ? 2.666 -18.391 -19.406 1 97.12 488 MET B N 1
ATOM 7916 C CA . MET B 1 488 ? 1.389 -17.719 -19.219 1 97.12 488 MET B CA 1
ATOM 7917 C C . MET B 1 488 ? 1.532 -16.219 -19.453 1 97.12 488 MET B C 1
ATOM 7919 O O . MET B 1 488 ? 0.627 -15.578 -19.984 1 97.12 488 MET B O 1
ATOM 7923 N N . LYS B 1 489 ? 2.602 -15.664 -19.016 1 95.56 489 LYS B N 1
ATOM 7924 C CA . LYS B 1 489 ? 2.838 -14.234 -19.25 1 95.56 489 LYS B CA 1
ATOM 7925 C C . LYS B 1 489 ? 2.875 -13.914 -20.734 1 95.56 489 LYS B C 1
ATOM 7927 O O . LYS B 1 489 ? 2.297 -12.922 -21.172 1 95.56 489 LYS B O 1
ATOM 7932 N N . ARG B 1 490 ? 3.467 -14.734 -21.531 1 94.69 490 ARG B N 1
ATOM 7933 C CA . ARG B 1 490 ? 3.592 -14.531 -22.969 1 94.69 490 ARG B CA 1
ATOM 7934 C C . ARG B 1 490 ? 2.234 -14.641 -23.656 1 94.69 490 ARG B C 1
ATOM 7936 O O . ARG B 1 490 ? 1.934 -13.867 -24.578 1 94.69 490 ARG B O 1
ATOM 7943 N N . HIS B 1 491 ? 1.404 -15.516 -23.109 1 93.75 491 HIS B N 1
ATOM 7944 C CA . HIS B 1 491 ? 0.182 -15.844 -23.828 1 93.75 491 HIS B CA 1
ATOM 7945 C C . HIS B 1 491 ? -1.017 -15.094 -23.25 1 93.75 491 HIS B C 1
ATOM 7947 O O . HIS B 1 491 ? -1.971 -14.797 -23.984 1 93.75 491 HIS B O 1
ATOM 7953 N N . CYS B 1 492 ? -0.947 -14.781 -21.938 1 90.56 492 CYS B N 1
ATOM 7954 C CA . CYS B 1 492 ? -2.209 -14.43 -21.297 1 90.56 492 CYS B CA 1
ATOM 7955 C C . CYS B 1 492 ? -2.078 -13.125 -20.516 1 90.56 492 CYS B C 1
ATOM 7957 O O . CYS B 1 492 ? -2.961 -12.773 -19.734 1 90.56 492 CYS B O 1
ATOM 7959 N N . GLU B 1 493 ? -1.031 -12.398 -20.656 1 87.62 493 GLU B N 1
ATOM 7960 C CA . GLU B 1 493 ? -0.79 -11.211 -19.844 1 87.62 493 GLU B CA 1
ATOM 7961 C C . GLU B 1 493 ? -1.891 -10.172 -20.047 1 87.62 493 GLU B C 1
ATOM 7963 O O . GLU B 1 493 ? -2.184 -9.391 -19.125 1 87.62 493 GLU B O 1
ATOM 7968 N N . ASN B 1 494 ? -2.58 -10.195 -21.156 1 79.81 494 ASN B N 1
ATOM 7969 C CA . ASN B 1 494 ? -3.578 -9.18 -21.469 1 79.81 494 ASN B CA 1
ATOM 7970 C C . ASN B 1 494 ? -4.996 -9.688 -21.219 1 79.81 494 ASN B C 1
ATOM 7972 O O . ASN B 1 494 ? -5.969 -8.977 -21.484 1 79.81 494 ASN B O 1
ATOM 7976 N N . GLU B 1 495 ? -5.023 -10.93 -20.797 1 79.44 495 GLU B N 1
ATOM 7977 C CA . GLU B 1 495 ? -6.336 -11.477 -20.453 1 79.44 495 GLU B CA 1
ATOM 7978 C C . GLU B 1 495 ? -6.801 -10.984 -19.094 1 79.44 495 GLU B C 1
ATOM 7980 O O . GLU B 1 495 ? -6.008 -10.906 -18.141 1 79.44 495 GLU B O 1
ATOM 7985 N N . MET B 1 496 ? -8.008 -10.68 -18.922 1 71.19 496 MET B N 1
ATOM 7986 C CA . MET B 1 496 ? -8.578 -10.078 -17.734 1 71.19 496 MET B CA 1
ATOM 7987 C C . MET B 1 496 ? -8.375 -10.977 -16.516 1 71.19 496 MET B C 1
ATOM 7989 O O . MET B 1 496 ? -8.062 -10.5 -15.422 1 71.19 496 MET B O 1
ATOM 7993 N N . THR B 1 497 ? -8.555 -12.266 -16.734 1 73.31 497 THR B N 1
ATOM 7994 C CA . THR B 1 497 ? -8.445 -13.227 -15.648 1 73.31 497 THR B CA 1
ATOM 7995 C C . THR B 1 497 ? -7.043 -13.195 -15.039 1 73.31 497 THR B C 1
ATOM 7997 O O . THR B 1 497 ? -6.875 -13.422 -13.844 1 73.31 497 THR B O 1
ATOM 8000 N N . PHE B 1 498 ? -6.059 -12.898 -15.922 1 84.56 498 PHE B N 1
ATOM 8001 C CA . PHE B 1 498 ? -4.676 -13.008 -15.477 1 84.56 498 PHE B CA 1
ATOM 8002 C C . PHE B 1 498 ? -4.051 -11.633 -15.297 1 84.56 498 PHE B C 1
ATOM 8004 O O . PHE B 1 498 ? -2.934 -11.516 -14.789 1 84.56 498 PHE B O 1
ATOM 8011 N N . ALA B 1 499 ? -4.816 -10.602 -15.625 1 77.31 499 ALA B N 1
ATOM 8012 C CA . ALA B 1 499 ? -4.285 -9.242 -15.594 1 77.31 499 ALA B CA 1
ATOM 8013 C C . ALA B 1 499 ? -3.854 -8.852 -14.18 1 77.31 499 ALA B C 1
ATOM 8015 O O . ALA B 1 499 ? -2.857 -8.148 -14 1 77.31 499 ALA B O 1
ATOM 8016 N N . THR B 1 500 ? -4.543 -9.375 -13.211 1 76.44 500 THR B N 1
ATOM 8017 C CA . THR B 1 500 ? -4.25 -9.031 -11.82 1 76.44 500 THR B CA 1
ATOM 8018 C C . THR B 1 500 ? -2.865 -9.539 -11.422 1 76.44 500 THR B C 1
ATOM 8020 O O . THR B 1 500 ? -2.242 -8.992 -10.508 1 76.44 500 THR B O 1
ATOM 8023 N N . TYR B 1 501 ? -2.385 -10.586 -12.109 1 86.38 501 TYR B N 1
ATOM 8024 C CA . TYR B 1 501 ? -1.094 -11.172 -11.773 1 86.38 501 TYR B CA 1
ATOM 8025 C C . TYR B 1 501 ? 0.044 -10.422 -12.453 1 86.38 501 TYR B C 1
ATOM 8027 O O . TYR B 1 501 ? 1.184 -10.453 -11.984 1 86.38 501 TYR B O 1
ATOM 8035 N N . PHE B 1 502 ? -0.327 -9.781 -13.594 1 88.25 502 PHE B N 1
ATOM 8036 C CA . PHE B 1 502 ? 0.755 -9.273 -14.43 1 88.25 502 PHE B CA 1
ATOM 8037 C C . PHE B 1 502 ? 0.763 -7.754 -14.445 1 88.25 502 PHE B C 1
ATOM 8039 O O . PHE B 1 502 ? 1.749 -7.137 -14.859 1 88.25 502 PHE B O 1
ATOM 8046 N N . LYS B 1 503 ? -0.346 -7.219 -14.07 1 78.94 503 LYS B N 1
ATOM 8047 C CA . LYS B 1 503 ? -0.453 -5.766 -14.109 1 78.94 503 LYS B CA 1
ATOM 8048 C C . LYS B 1 503 ? -0.796 -5.195 -12.734 1 78.94 503 LYS B C 1
ATOM 8050 O O . LYS B 1 503 ? -1.286 -5.918 -11.867 1 78.94 503 LYS B O 1
ATOM 8055 N N . ASN B 1 504 ? -0.143 -4.141 -12.469 1 62.19 504 ASN B N 1
ATOM 8056 C CA . ASN B 1 504 ? -0.475 -3.459 -11.219 1 62.19 504 ASN B CA 1
ATOM 8057 C C . ASN B 1 504 ? -1.951 -3.078 -11.164 1 62.19 504 ASN B C 1
ATOM 8059 O O . ASN B 1 504 ? -2.383 -2.146 -11.844 1 62.19 504 ASN B O 1
ATOM 8063 N N . VAL B 1 505 ? -2.691 -4.07 -11.117 1 50.47 505 VAL B N 1
ATOM 8064 C CA . VAL B 1 505 ? -4.09 -3.666 -11.039 1 50.47 505 VAL B CA 1
ATOM 8065 C C . VAL B 1 505 ? -4.316 -2.812 -9.797 1 50.47 505 VAL B C 1
ATOM 8067 O O . VAL B 1 505 ? -4.035 -3.25 -8.68 1 50.47 505 VAL B O 1
ATOM 8070 N N . LYS B 1 506 ? -3.906 -1.669 -9.922 1 42.88 506 LYS B N 1
ATOM 8071 C CA . LYS B 1 506 ? -4.254 -0.717 -8.875 1 42.88 506 LYS B CA 1
ATOM 8072 C C . LYS B 1 506 ? -5.598 -1.063 -8.242 1 42.88 506 LYS B C 1
ATOM 8074 O O . LYS B 1 506 ? -6.586 -1.268 -8.945 1 42.88 506 LYS B O 1
ATOM 8079 N N . SER B 1 507 ? -5.574 -1.938 -7.328 1 34.19 507 SER B N 1
ATOM 8080 C CA . SER B 1 507 ? -6.887 -1.949 -6.691 1 34.19 507 SER B CA 1
ATOM 8081 C C . SER B 1 507 ? -7.602 -0.617 -6.879 1 34.19 507 SER B C 1
ATOM 8083 O O . SER B 1 507 ? -7.141 0.417 -6.395 1 34.19 507 SER B O 1
ATOM 8085 N N . ASN B 1 508 ? -8.039 -0.306 -7.969 1 27.95 508 ASN B N 1
ATOM 8086 C CA . ASN B 1 508 ? -9.133 0.653 -7.848 1 27.95 508 ASN B CA 1
ATOM 8087 C C . ASN B 1 508 ? -10.039 0.325 -6.664 1 27.95 508 ASN B C 1
ATOM 8089 O O . ASN B 1 508 ? -10.414 -0.831 -6.469 1 27.95 508 ASN B O 1
#

pLDDT: mean 80.61, std 22.12, range [21.86, 98.81]

Organism: NCBI:txid529605

Secondary structure (DSSP, 8-state):
--HHHHHHHHHHHHHHHHHHHHHHTTS---SS-SSBTTBTSSSS---GGGS---HHHHHHHHHHHHHT-SS-EEETTEEEEEEEEEE-GGG-EEEEEEETTEEEEEEEEETTT-TTHHHHHHHHHHHTTSTTB--EEEEEE-SSEEEEEEE--SEEHHHHHHHHSS-------HHHHHHHHHHHHHHHHHH-TGGG--B-TTSPBPHHHHHHHHHHHHHHHHHHT-EETTTEEP--S---GGGEEEE-SSS-EEEE-STT-S-PPTTSS-HHHHTT-PPP-HHHHHHHHHHHHHHHHTTS--TT-SSHHHHHHHHHHTPPP--GGGTT-HHHHHHHHHHT-SSGGGSPPHHHHHHSGGG--HHHHHHHHHHHHHHHHTS-TTSHHHHHHHTTHHHH-SS-GGGGS-HHHHT-HHHHTT--TT-HHHHHHHHHHHHHTGGGS-HHHHHHH-EEE--TTSSS-EEE-HHHHHHHHHHH-TTHHHHHHHHHHHHHTTSHHHHHHHS-----/--HHHHHHHHHHHHHHHHHHHHHHTTS---SSTTSSSSS-STTS---GGGS---HHHHHHHHHHHHHT-SS-EEETTEEEEEEEEEE-GGG-EEEEEEETTEEEEEEEEETTT-TTHHHHHHHHHHHTTSTTB--EEEEEE-SSEEEEEEE--SEEHHHHHHHHSS-------HHHHHHHHHHHHHHHHHH-TGGG--B-TTSPBPHHHHHHHHHHHHHHHHHHT-EETTTEEP--S---GGGEEEE-SSS-EEEE-STT-S-PPTTSS-HHHHTT-PPP-HHHHHHHHHHHHHHHHHTS--TT-SSHHHHHHHHHHTPPP--GGGTT-HHHHHHHHHHT-SSGGGSPPHHHHHHSGGG--HHHHHHHHHHHHHHHHTS-TTSHHHHHHHTTHHHH-SS-GGGGS-HHHHT-HHHHTT--TT-HHHHHHHHHHHHHTGGGS-HHHHHHH-EEE--TTSSS-EEE-HHHHHHHHHHH-TTHHHHHHHHHHHHHTTSHHHHHHHS-----

Radius of gyration: 32.18 Å; Cα contacts (8 Å, |Δi|>4): 1456; chains: 2; bounding box: 78×104×77 Å

Foldseek 3Di:
DPVVVVVVVVVVVVVVVVVVCVVPVPDDPDDDCCALCNPCVPPPDPPDPPDPCDPLNVLLVVCCVVVVQVDWDDFPQKIWGPAWDDADPPGWTWTWIDGRHDTWIKTKAFCVVPVCVVVLVVLLVQQQPDPQAWDFPDWGDDPTIIITTIHDFLAFQLLLLCLAVPPVPPPVDPVSVVSSVVSVVLLCVVQNPVLSHQADPVLFGDLNVLVQLLLVLVSLVSQQVDADPPRAGFGQQADDRRQWGWHSPVVIYTHGHSGPPPGHDAQLFAQCVLPPVDGDHQLRRLLSSLQRLLCSSNSGDGFQDDDRVSSNVCRNVVPQTHPVSCPLPQQSSVLSNQSNDNDSVSHDGSQQVSLRCSNPDLLVLLVVLLVLLVVLVVDDCPPPLQVQQQVCLVVFPPDQLLVLADPVQSPDPVNPPDADSSGLSRVSVSLNVCLVCLQVDDPVVNVLQAWDFDPPPDPGRTHHDSRSNSCSVCNSGVCSRVSNVVSCCVPPCPPPVCVVSRDPPVPD/DPVVVVVVVVLVVLVVVVVVCVVPPPDDDDPDPVPCVPPPVPPDDPDDPPDPCDPLNVVLVNCCSNVVQVDWDDFPQKIWGPAWDDADPPGWTWTWIDGRHDTWIKTKAFCVVCVCVVVVVVLLVQQQPDPQAWDFPDWGDDPTIIITTIHDFLAFQLLLLCLAVPPVPPPVDPVSVVSSVVSVVLLCVVQNDVLSHQADPVLFGDLNVLVQLLLVLVSLVSQQVDADPPRAGFGQQADDRRQWGWHSPVVIHTHGHSRPPPGHDALLFAQCVLPPVDGDHQLRRLLSSLQRLLCSSNSGDGFQDDDRVSSNVCRNVVPQGHPVSCPLPQQSSVLSNQSNDNDSVSHDGSQQVSLRCSNPDLLVLLVVLLVLLVVLVVDDCPPPLQVQLQVCLVVFPPDQLLVLADPVQSPDPVNPPDADSSGLSRVSVSLNVCLVCVQVDDPVVNVLQAWDFDPPPDPGRTHHDSRSNSCSVCNSGVCSRVSNVVSCCVPPCPPPVCVVSRDPPVPD

Sequence (1016 aa):
MDHREKESDLMQFFTSVSDFISNLFLGMFSVAGALLMYQGYVNGKVMDFVSGLTCSTLVAVVYIAKYGWNRGRRIGKLLLTTKEIGKGGNGSVVYEGIYGYRQVAVKCVDKAQNPSAHSVIKYLTAADTHRNIVRLVGDEEDEKFLYICLERCICNISDLVRMFSGYNLGVPDKTYNARMGKAKQSIQNKNGNDATKLWKDNGDPSPTLLVLMKEVAAGLVHLHQKTYKKQRKMVHGNLKPENLLISDELPLCVKLSDIGTSCSTRGWQPKEVLCGGGSPTPASDLFSLGCVYYFCITAGEHPFGDDDSKRCQNIKNGNPPDLSFLDKQPEAKELISRLLSHESQDRPTAQEVLLHPLFWGEATRLSFLHETSKKLTSKGPNDPLVVDIDNTSSLVLSKEWIRELHPVLRNNKYWRTGYDFERVKDLVRLIRDKYEHFPEYPDDIKHILGATPQPQGSQGELEANPEAYYHYFASRFPNLFIEVYKVMKRHCENEMTFATYFKNVKSNMDHREKESDLMQFFTSVSDFISNLFLGMFSVAGALLMYQGYVNGKVMDFVSGLTCSTLVAVVYIAKYGWNRGRRIGKLLLTTKEIGKGGNGSVVYEGIYGYRQVAVKCVDKAQNPSAHSVIKYLTAADTHRNIVRLVGDEEDEKFLYICLERCICNISDLVRMFSGYNLGVPDKTYNARMGKAKQSIQNKNGNDATKLWKDNGDPSPTLLVLMKEVAAGLVHLHQKTYKKQRKMVHGNLKPENLLISDELPLCVKLSDIGTSCSTRGWQPKEVLCGGGSPTPASDLFSLGCVYYFCITAGEHPFGDDDSKRCQNIKNGNPPDLSFLDKQPEAKELISRLLSHESQDRPTAQEVLLHPLFWGEATRLSFLHETSKKLTSKGPNDPLVVDIDNTSSLVLSKEWIRELHPVLRNNKYWRTGYDFERVKDLVRLIRDKYEHFPEYPDDIKHILGATPQPQGSQGELEANPEAYYHYFASRFPNLFIEVYKVMKRHCENEMTFATYFKNVKSN

Solvent-accessible surface area (backbone atoms only — not comparable to full-atom values): 56037 Å² total; per-residue (Å²): 126,72,73,64,56,57,56,52,54,51,53,53,49,51,54,51,48,52,56,46,48,66,66,51,68,72,75,79,83,73,88,62,57,79,55,31,98,33,46,26,50,72,94,59,92,72,74,83,83,66,77,82,74,43,73,57,47,52,56,46,49,51,46,27,64,70,69,62,49,81,68,56,52,76,46,90,68,32,37,37,45,75,49,72,76,47,72,46,79,95,73,25,46,20,22,38,30,33,47,70,92,35,70,23,31,28,39,44,38,50,41,88,83,34,79,58,52,66,56,34,52,52,53,43,65,75,51,34,82,40,84,24,27,48,37,76,60,48,71,42,70,61,97,58,36,37,35,40,28,24,58,59,54,68,45,22,46,48,53,52,42,42,71,64,56,72,52,73,72,74,65,92,43,68,70,57,50,52,52,49,49,51,42,50,49,52,49,35,72,72,54,32,67,74,59,59,39,49,51,41,95,86,52,45,64,18,52,52,39,45,48,44,53,44,35,51,32,51,31,44,37,58,38,49,71,36,65,46,76,94,76,32,63,32,44,45,53,39,56,44,44,76,33,28,27,28,34,80,51,91,67,74,41,39,20,46,40,69,49,59,41,86,61,63,64,80,52,41,59,38,40,63,49,74,73,58,77,45,79,70,41,63,48,42,41,32,26,12,44,23,44,38,52,45,18,61,53,62,59,69,47,50,45,50,45,92,46,51,69,52,16,42,52,30,44,64,72,62,53,80,65,61,60,71,90,31,69,90,34,46,48,56,39,54,52,35,53,36,22,54,38,89,50,58,86,65,29,60,54,45,63,55,57,62,48,36,68,71,66,50,39,49,57,56,51,50,50,50,44,37,54,48,27,54,54,49,71,74,44,56,81,80,36,66,68,45,43,56,49,35,65,43,25,78,72,40,38,93,56,53,54,54,74,69,44,57,67,77,50,52,71,29,67,81,69,56,59,94,58,53,53,72,37,40,62,38,53,42,36,46,57,39,50,52,61,72,47,43,79,75,49,55,68,70,57,36,56,69,41,23,49,39,77,49,64,85,82,52,92,74,50,65,35,81,28,52,54,44,36,45,46,52,51,42,76,68,28,61,39,43,60,54,55,49,47,54,51,44,50,74,74,34,43,82,36,75,91,42,24,67,66,66,38,87,58,62,80,74,124,70,74,63,54,56,56,51,54,51,51,52,50,51,53,51,49,51,55,49,51,66,65,55,66,74,73,98,86,59,81,67,62,82,64,55,53,80,69,40,74,83,91,68,92,80,77,84,81,69,75,84,75,42,75,59,46,53,53,45,47,50,49,28,63,71,68,61,50,83,66,56,51,75,46,89,68,32,39,36,46,74,49,71,74,46,73,46,78,94,74,25,44,20,22,38,30,33,49,70,93,36,70,22,31,27,39,43,37,50,39,86,83,34,79,57,52,66,55,34,52,54,52,43,66,75,51,34,82,38,83,25,27,48,38,76,61,50,71,42,70,63,97,56,35,36,36,41,27,24,59,59,54,67,46,24,46,49,53,51,41,41,71,65,56,72,51,73,72,73,65,90,44,67,68,57,49,53,51,49,50,51,42,50,50,51,50,37,71,72,54,33,68,74,59,58,38,48,50,41,96,86,52,46,63,17,52,54,38,47,47,42,54,44,35,52,32,50,32,45,37,57,36,51,72,34,66,45,76,94,75,33,63,32,46,45,53,39,53,43,43,78,32,28,28,28,35,80,50,93,67,75,41,39,19,46,42,70,49,57,41,88,59,63,60,78,52,43,60,39,41,64,50,72,73,57,79,46,78,69,42,62,48,42,39,32,26,11,43,24,44,39,52,46,17,62,55,61,58,69,46,50,45,49,45,92,46,51,67,52,16,42,49,32,42,65,70,63,53,78,64,59,60,70,90,30,68,89,34,45,49,55,40,53,53,35,52,34,21,55,40,88,50,58,88,66,31,60,52,44,62,55,57,60,50,35,68,72,66,52,40,48,56,56,52,49,50,51,46,38,54,49,28,54,54,50,69,75,44,55,82,81,36,66,68,45,42,56,46,35,66,42,24,78,73,40,39,94,56,52,54,53,75,69,45,57,67,76,50,51,70,28,67,81,70,56,59,95,56,52,54,72,37,40,61,37,53,41,36,46,56,38,51,51,60,74,46,44,78,74,48,56,66,71,57,36,55,69,42,24,50,37,76,49,63,85,84,53,92,75,51,65,36,80,28,52,54,45,35,45,46,52,50,40,74,69,28,62,40,42,60,54,54,49,48,53,50,45,51,75,74,33,42,83,36,75,90,40,24,64,66,65,37,87,58,61,80,74

Nearest PDB structures (foldseek):
  6xdd-assembly1_A  TM=8.610E-01  e=7.789E-27  Homo sapiens
  2rio-assembly1_B  TM=8.575E-01  e=4.063E-26  Saccharomyces cerevisiae
  6xdf-assembly3_B  TM=8.714E-01  e=2.335E-25  Homo sapiens
  2rio-assembly1_A  TM=8.370E-01  e=4.063E-26  Saccharomyces cerevisiae
  3lj0-assembly1_A  TM=8.244E-01  e=4.700E-26  Saccharomyces cerevisiae

InterPro domains:
  IPR000719 Protein kinase domain [PF00069] (82-359)
  IPR000719 Protein kinase domain [PS50011] (79-359)
  IPR010513 KEN domain [PF06479] (365-502)
  IPR010513 KEN domain [PS51392] (362-504)
  IPR011009 Protein kinase-like domain superfamily [SSF56112] (82-363)
  IPR038357 KEN domain superfamily [G3DSA:1.20.1440.180] (364-508)
  IPR045133 Serine/threonine-protein kinase/endoribonuclease IRE1/2-like [PTHR13954] (65-504)